Protein AF-A0A4Z0A750-F1 (afdb_monomer_lite)

Radius of gyration: 32.74 Å; chains: 1; bounding box: 80×82×88 Å

InterPro domains:
  IPR000209 Peptidase S8/S53 domain [PF00082] (710-877)
  IPR001810 F-box domain [PF12937] (5-52)
  IPR001810 F-box domain [PS50181] (1-50)
  IPR015366 Peptidase S53, activation domain [PF09286] (434-553)
  IPR015366 Peptidase S53, activation domain [SM00944] (411-555)
  IPR015366 Peptidase S53, activation domain [cd11377] (434-552)
  IPR030400 Sedolisin domain [PS51695] (593-944)
  IPR030400 Sedolisin domain [cd04056] (594-938)
  IPR036047 F-box-like domain superfamily [SSF81383] (4-78)
  IPR036852 Peptidase S8/S53 domain superfamily [G3DSA:3.40.50.200] (593-942)
  IPR036852 Peptidase S8/S53 domain superfamily [SSF52743] (593-940)
  IPR050819 Tripeptidyl-peptidase I and related peptidases [PTHR14218] (427-942)

Secondary structure (DSSP, 8-state):
---GGGS-HHHHHHHHHTS-HHHHHHHHHT-HHHHHHHHS-SSSHHHHHHHHTSSS--TTT-B-TTSPBPPGGG--HHHHHHHHHHHHHHHH-GGG--TTHHHHHHHHHHHHHHSBPPBSSTT-----HHHHHHHHHHTT-HHHH---S---HHHHHHHHHHHHHH---TTTTSHHHHHHHHHHHT-GGG--GGGTTSSBPPPHHHHHHS---S----B-HHHHHHHHHHHHHHHS---TTSPP----STTSGGGGSBB--TT--TTT-TTSS--SEEEEEEEEEE-HHHHHHHH-S-TTSPP-GGGGG-TT--EEEEEEEEEEEEEEEE--SS-TTSPEEEEEEEETTTEEEEEEEEE-TTS-EEEEEEEEETT---EEEEEEE-SSTTBTT-EEEEEEETT--TT---EEEEEEE-TTS-SSS-EE--EEEBPBS-HHHHHHHHHHHHSTTSTTTT-PPPHHHHHHHHSBPHHHHHHHHHHHHHTT-EEEE-STTS-EEEEEEEHHHHHHHHT--EEEEE-TTT--EEEEES-----TTTTTTBS--BSSSPPP---EE-PEEEEE--S--S---------SS--TTTTTSB-HHHHHHHHT---SPP--TT--EEEEE-TT-B--HHHHHHHHHHH-GGGTT---EEEEETT----GGGB-HHHHHHHHHHHTTSTT--EEEEEE-TT--SSSTTHHHHHHHHHH-SS--SEEEE-EEEEGGGS-HHHHHHHHHHHHHHHHTT-EEEEE--BSGGG-SB----SS---EETTT-TTSEEEEEEE-STT-EE-TT---EEEEEEE--GGGHHHHHHHHHHHTTTTTTTS-TTEEEE-SEEEE-SSEEEEETTEEEEEESHHHHHHHHHHHHHHHHHHHHTTTPPP--S-HHHHHH-GGGEE---S-B--BTTB--PBP-SS-BTTTBT-EE-HHHHHHHHT-

Foldseek 3Di:
DDPPVVDDLVVVLVVCLVDQPVVLVVVLVVDVVSVCCPVVNPDCVSLQSSQVSDLAADLQQWAALLGHGDDPVVDDSNVLVVLQVVLLVCLQPVVPDDQVCLLSSLVSLVCLLGGFHFAQALPGPDFGSSLVVSLVSCQAVRSLPDDPDDHDPSSVLSSLQSDQLAADHLVLQDPVNLLVLVLLQLQLVVQALQQVGKQFDGDPVCVVPSHNPPPATDGNSVNLSSLRSNQVCVVDPRHRPPPDGRDDDLRHSRLLHAHHHPPDDLLADLQSQQFAFKKKKKKKFFDLVLSCVQNDDDDPDRGDSCLSVDPPGDIDIDIFMWGKDWDDFAADPVRRSWTKTWMWIDTPDQKIKTWIWDAGPVGWIKIWIFIDHPPDTFKIWIWTARHGRNRQSAIWIWIWTPVSDSSTTIMTIGIGGPRLADDDARWDFKKFQWAFPALVVLLVLLCQCQFPPRPNPQVFDALVRLLNRGAADPLLVVLVVVVCVVLVKDWDQLFPSSRIITITHHPVRVCVQFVWDWDWDADPPPRDIDIETCDTHHDPSCVNGTPDIPPHNAAQDDKDFDWDFDDFDDDDDPDDDDDDDDQDAQDPVCQQAPALVSLCNLQVADLDAFDDQLQEEEEEDFDLAAEAQVQLLLNCVRRPVVQSPDDAAEAEAQPFDHPRLQHHRLNQLLRNLQCSRLPNHHYYYYGYDPSDDRSHRCLVVVLSVQSNDSRHNLEYEYRIWAFLVSGDLSVLVVSLSSLSSQLSNNHQAEYEQAQCQQCENRPDAAQAGTGIPPQLRPRHAYEFAWHDRVPIAFDQRTHWAFDPRAFADPLCVVLLVVQCVVCPCPCPPRHDSGGHTDNQAYAHFFQYWGGGSNGITGTGGSSNTRSNVSSLQSSLQSVQVVVVGRRSRRHNSLSSVCLVQADQHDAAGHDHNPDSHDGRHGAADRGGNSYHGNSVSVNVSVPD

Structure (mmCIF, N/CA/C/O backbone):
data_AF-A0A4Z0A750-F1
#
_entry.id   AF-A0A4Z0A750-F1
#
loop_
_atom_site.group_PDB
_atom_site.id
_atom_site.type_symbol
_atom_site.label_atom_id
_atom_site.label_alt_id
_atom_site.label_comp_id
_atom_site.label_asym_id
_atom_site.label_entity_id
_atom_site.label_seq_id
_atom_site.pdbx_PDB_ins_code
_atom_site.Cartn_x
_atom_site.Cartn_y
_atom_site.Cartn_z
_atom_site.occupancy
_atom_site.B_iso_or_equiv
_atom_site.auth_seq_id
_atom_site.auth_comp_id
_atom_site.auth_asym_id
_atom_site.auth_atom_id
_atom_site.pdbx_PDB_model_num
ATOM 1 N N . MET A 1 1 ? -46.024 46.735 -14.612 1.00 43.66 1 MET A N 1
ATOM 2 C CA . MET A 1 1 ? -44.989 45.705 -14.396 1.00 43.66 1 MET A CA 1
ATOM 3 C C . MET A 1 1 ? -45.273 45.078 -13.049 1.00 43.66 1 MET A C 1
ATOM 5 O O . MET A 1 1 ? -45.295 45.812 -12.071 1.00 43.66 1 MET A O 1
ATOM 9 N N . ALA A 1 2 ? -45.598 43.786 -13.004 1.00 50.38 2 ALA A N 1
ATOM 10 C CA . ALA A 1 2 ? -45.661 43.072 -11.734 1.00 50.38 2 ALA A CA 1
ATOM 11 C C . ALA A 1 2 ? -44.222 42.976 -11.205 1.00 50.38 2 ALA A C 1
ATOM 13 O O . ALA A 1 2 ? -43.347 42.488 -11.916 1.00 50.38 2 ALA A O 1
ATOM 14 N N . GLY A 1 3 ? -43.956 43.561 -10.037 1.00 63.19 3 GLY A N 1
ATOM 15 C CA . GLY A 1 3 ? -42.647 43.459 -9.395 1.00 63.19 3 GLY A CA 1
ATOM 16 C C . GLY A 1 3 ? -42.409 42.048 -8.856 1.00 63.19 3 GLY A C 1
ATOM 17 O O . GLY A 1 3 ? -43.340 41.251 -8.768 1.00 63.19 3 GLY A O 1
ATOM 18 N N . VAL A 1 4 ? -41.176 41.763 -8.435 1.00 62.97 4 VAL A N 1
ATOM 19 C CA . VAL A 1 4 ? -40.780 40.498 -7.776 1.00 62.97 4 VAL A CA 1
ATOM 20 C C . VAL A 1 4 ? -41.685 40.169 -6.571 1.00 62.97 4 VAL A C 1
ATOM 22 O O . VAL A 1 4 ? -41.897 39.008 -6.254 1.00 62.97 4 VAL A O 1
ATOM 25 N N . SER A 1 5 ? -42.328 41.176 -5.968 1.00 63.16 5 SER A N 1
ATOM 26 C CA . SER A 1 5 ? -43.306 41.023 -4.883 1.00 63.16 5 SER A CA 1
ATOM 27 C C . SER A 1 5 ? -44.629 40.346 -5.276 1.00 63.16 5 SER A C 1
ATOM 29 O O . SER A 1 5 ? -45.468 40.127 -4.408 1.00 63.16 5 SER A O 1
ATOM 31 N N . ALA A 1 6 ? -44.848 40.051 -6.562 1.00 71.56 6 ALA A N 1
ATOM 32 C CA . ALA A 1 6 ? -45.991 39.276 -7.049 1.00 71.56 6 ALA A CA 1
ATOM 33 C C . ALA A 1 6 ? -45.709 37.760 -7.126 1.00 71.56 6 ALA A C 1
ATOM 35 O O . ALA A 1 6 ? -46.610 36.997 -7.476 1.00 71.56 6 ALA A O 1
ATOM 36 N N . ILE A 1 7 ? -44.474 37.331 -6.842 1.00 81.94 7 ILE A N 1
ATOM 37 C CA . ILE A 1 7 ? -44.067 35.922 -6.821 1.00 81.94 7 ILE A CA 1
ATOM 38 C C . ILE A 1 7 ? -44.523 35.287 -5.491 1.00 81.94 7 ILE A C 1
ATOM 40 O O . ILE A 1 7 ? -44.369 35.925 -4.446 1.00 81.94 7 ILE A O 1
ATOM 44 N N . PRO A 1 8 ? -45.080 34.058 -5.500 1.00 86.50 8 PRO A N 1
ATOM 45 C CA . PRO A 1 8 ? -45.431 33.343 -4.273 1.00 86.50 8 PRO A CA 1
ATOM 46 C C . PRO A 1 8 ? -44.226 33.176 -3.326 1.00 86.50 8 PRO A C 1
ATOM 48 O O . PRO A 1 8 ? -43.124 32.907 -3.817 1.00 86.50 8 PRO A O 1
ATOM 51 N N . PRO A 1 9 ? -44.405 33.312 -1.996 1.00 83.06 9 PRO A N 1
ATOM 52 C CA . PRO A 1 9 ? -43.326 33.178 -1.014 1.00 83.06 9 PRO A CA 1
ATOM 53 C C . PRO A 1 9 ? -42.499 31.897 -1.161 1.00 83.06 9 PRO A C 1
ATOM 55 O O . PRO A 1 9 ? -41.281 31.945 -1.043 1.00 83.06 9 PRO A O 1
ATOM 58 N N . GLU A 1 10 ? -43.136 30.785 -1.519 1.00 85.25 10 GLU A N 1
ATOM 59 C CA . GLU A 1 10 ? -42.502 29.473 -1.673 1.00 85.25 10 GLU A CA 1
ATOM 60 C C . GLU A 1 10 ? -41.494 29.455 -2.832 1.00 85.25 10 GLU A C 1
ATOM 62 O O . GLU A 1 10 ? -40.437 28.836 -2.748 1.00 85.25 10 GLU A O 1
ATOM 67 N N . ILE A 1 11 ? -41.797 30.170 -3.920 1.00 87.31 11 ILE A N 1
ATOM 68 C CA . ILE A 1 11 ? -40.891 30.297 -5.068 1.00 87.31 11 ILE A CA 1
ATOM 69 C C . ILE A 1 11 ? -39.726 31.228 -4.722 1.00 87.31 11 ILE A C 1
ATOM 71 O O . ILE A 1 11 ? -38.606 31.003 -5.170 1.00 87.31 11 ILE A O 1
ATOM 75 N N . ILE A 1 12 ? -39.968 32.261 -3.908 1.00 86.56 12 ILE A N 1
ATOM 76 C CA . ILE A 1 12 ? -38.901 33.137 -3.408 1.00 86.56 12 ILE A CA 1
ATOM 77 C C . ILE A 1 12 ? -37.954 32.338 -2.511 1.00 86.56 12 ILE A C 1
ATOM 79 O O . ILE A 1 12 ? -36.746 32.429 -2.697 1.00 86.56 12 ILE A O 1
ATOM 83 N N . GLU A 1 13 ? -38.479 31.524 -1.595 1.00 88.75 13 GLU A N 1
ATOM 84 C CA . GLU A 1 13 ? -37.671 30.630 -0.761 1.00 88.75 13 GLU A CA 1
ATOM 85 C C . GLU A 1 13 ? -36.828 29.676 -1.612 1.00 88.75 13 GLU A C 1
ATOM 87 O O . GLU A 1 13 ? -35.620 29.616 -1.411 1.00 88.75 13 GLU A O 1
ATOM 92 N N . GLN A 1 14 ? -37.413 29.017 -2.620 1.00 88.50 14 GLN A N 1
ATOM 93 C CA . GLN A 1 14 ? -36.663 28.146 -3.536 1.00 88.50 14 GLN A CA 1
ATOM 94 C C . GLN A 1 14 ? -35.533 28.873 -4.270 1.00 88.50 14 GLN A C 1
ATOM 96 O O . GLN A 1 14 ? -34.442 28.332 -4.383 1.00 88.50 14 GLN A O 1
ATOM 101 N N . ILE A 1 15 ? -35.762 30.105 -4.734 1.00 88.19 15 ILE A N 1
ATOM 102 C CA . ILE A 1 15 ? -34.713 30.908 -5.381 1.00 88.19 15 ILE A CA 1
ATOM 103 C C . ILE A 1 15 ? -33.586 31.232 -4.393 1.00 88.19 15 ILE A C 1
ATOM 105 O O . ILE A 1 15 ? -32.418 31.214 -4.768 1.00 88.19 15 ILE A O 1
ATOM 109 N N . LEU A 1 16 ? -33.921 31.547 -3.140 1.00 89.00 16 LEU A N 1
ATOM 110 C CA . LEU A 1 16 ? -32.930 31.893 -2.121 1.00 89.00 16 LEU A CA 1
ATOM 111 C C . LEU A 1 16 ? -32.111 30.689 -1.643 1.00 89.00 16 LEU A C 1
ATOM 113 O O . LEU A 1 16 ? -30.988 30.889 -1.192 1.00 89.00 16 LEU A O 1
ATOM 117 N N . LEU A 1 17 ? -32.639 29.467 -1.752 1.00 91.81 17 LEU A N 1
ATOM 118 C CA . LEU A 1 17 ? -31.895 28.241 -1.441 1.00 91.81 17 LEU A CA 1
ATOM 119 C C . LEU A 1 17 ? -30.748 27.965 -2.427 1.00 91.81 17 LEU A C 1
ATOM 121 O O . LEU A 1 17 ? -29.827 27.234 -2.081 1.00 91.81 17 LEU A O 1
ATOM 125 N N . GLU A 1 18 ? -30.768 28.576 -3.615 1.00 90.25 18 GLU A N 1
ATOM 126 C CA . GLU A 1 18 ? -29.686 28.489 -4.609 1.00 90.25 18 GLU A CA 1
ATOM 127 C C . GLU A 1 18 ? -28.543 29.497 -4.351 1.00 90.25 18 GLU A C 1
ATOM 129 O O . GLU A 1 18 ? -27.560 29.525 -5.091 1.00 90.25 18 GLU A O 1
ATOM 134 N N . LEU A 1 19 ? -28.672 30.368 -3.341 1.00 88.50 19 LEU A N 1
ATOM 135 C CA . LEU A 1 19 ? -27.682 31.400 -3.008 1.00 88.50 19 LEU A CA 1
ATOM 136 C C . LEU A 1 19 ? -26.778 30.973 -1.842 1.00 88.50 19 LEU A C 1
ATOM 138 O O . LEU A 1 19 ? -27.182 30.187 -0.984 1.00 88.50 19 LEU A O 1
ATOM 142 N N . ASP A 1 20 ? -25.570 31.549 -1.755 1.00 89.00 20 ASP A N 1
ATOM 143 C CA . ASP A 1 20 ? -24.741 31.396 -0.552 1.00 89.00 20 ASP A CA 1
ATOM 144 C C . ASP A 1 20 ? -25.445 32.091 0.634 1.00 89.00 20 ASP A C 1
ATOM 146 O O . ASP A 1 20 ? -26.000 33.187 0.472 1.00 89.00 20 ASP A O 1
ATOM 150 N N . PRO A 1 21 ? -25.431 31.506 1.847 1.00 91.44 21 PRO A N 1
ATOM 151 C CA . PRO A 1 21 ? -26.050 32.120 3.020 1.00 91.44 21 PRO A CA 1
ATOM 152 C C . PRO A 1 21 ? -25.621 33.574 3.295 1.00 91.44 21 PRO A C 1
ATOM 154 O O . PRO A 1 21 ? -26.394 34.338 3.882 1.00 91.44 21 PRO A O 1
ATOM 157 N N . GLN A 1 22 ? -24.420 33.987 2.870 1.00 89.00 22 GLN A N 1
ATOM 158 C CA . GLN A 1 22 ? -23.949 35.372 2.988 1.00 89.00 22 GLN A CA 1
ATOM 159 C C . GLN A 1 22 ? -24.771 36.364 2.147 1.00 89.00 22 GLN A C 1
ATOM 161 O O . GLN A 1 22 ? -24.936 37.517 2.558 1.00 89.00 22 GLN A O 1
ATOM 166 N N . ASP A 1 23 ? -25.346 35.925 1.026 1.00 89.81 23 ASP A N 1
ATOM 167 C CA . ASP A 1 23 ? -26.094 36.772 0.087 1.00 89.81 23 ASP A CA 1
ATOM 168 C C . ASP A 1 23 ? -27.544 37.031 0.530 1.00 89.81 23 ASP A C 1
ATOM 170 O O . ASP A 1 23 ? -28.198 37.982 0.082 1.00 89.81 23 ASP A O 1
ATOM 174 N N . ILE A 1 24 ? -28.048 36.245 1.485 1.00 89.69 24 ILE A N 1
ATOM 175 C CA . ILE A 1 24 ? -29.421 36.360 1.992 1.00 89.69 24 ILE A CA 1
ATOM 176 C C . ILE A 1 24 ? -29.608 37.647 2.795 1.00 89.69 24 ILE A C 1
ATOM 178 O O . ILE A 1 24 ? -30.625 38.332 2.657 1.00 89.69 24 ILE A O 1
ATOM 182 N N . SER A 1 25 ? -28.634 38.022 3.629 1.00 84.81 25 SER A N 1
ATOM 183 C CA . SER A 1 25 ? -28.749 39.226 4.462 1.00 84.81 25 SER A CA 1
ATOM 184 C C . SER A 1 25 ? -28.903 40.501 3.614 1.00 84.81 25 SER A C 1
ATOM 186 O O . SER A 1 25 ? -29.899 41.207 3.819 1.00 84.81 25 SER A O 1
ATOM 188 N N . PRO A 1 26 ? -28.043 40.777 2.608 1.00 88.69 26 PRO A N 1
ATOM 189 C CA . PRO A 1 26 ? -28.254 41.875 1.663 1.00 88.69 26 PRO A CA 1
ATOM 190 C C . PRO A 1 26 ? -29.624 41.836 0.978 1.00 88.69 26 PRO A C 1
ATOM 192 O O . PRO A 1 26 ? -30.295 42.867 0.905 1.00 88.69 26 PRO A O 1
ATOM 195 N N . PHE A 1 27 ? -30.085 40.659 0.538 1.00 87.56 27 PHE A N 1
ATOM 196 C CA . PHE A 1 27 ? -31.400 40.512 -0.090 1.00 87.56 27 PHE A CA 1
ATOM 197 C C . PHE A 1 27 ? -32.538 40.943 0.846 1.00 87.56 27 PHE A C 1
ATOM 199 O O . PHE A 1 27 ? -33.398 41.738 0.454 1.00 87.56 27 PHE A O 1
ATOM 206 N N . THR A 1 28 ? -32.526 40.500 2.108 1.00 87.06 28 THR A N 1
ATOM 207 C CA . THR A 1 28 ? -33.576 40.861 3.079 1.00 87.06 28 THR A CA 1
ATOM 208 C C . THR A 1 28 ? -33.613 42.355 3.410 1.00 87.06 28 THR A C 1
ATOM 210 O O . THR A 1 28 ? -34.662 42.866 3.797 1.00 87.06 28 THR A O 1
ATOM 213 N N . GLN A 1 29 ? -32.512 43.087 3.219 1.00 88.69 29 GLN A N 1
ATOM 214 C CA . GLN A 1 29 ? -32.459 44.537 3.443 1.00 88.69 29 GLN A CA 1
ATOM 215 C C . GLN A 1 29 ? -33.129 45.344 2.320 1.00 88.69 29 GLN A C 1
ATOM 217 O O . GLN A 1 29 ? -33.445 46.518 2.511 1.00 88.69 29 GLN A O 1
ATOM 222 N N . THR A 1 30 ? -33.398 44.729 1.164 1.00 89.25 30 THR A N 1
ATOM 223 C CA . THR A 1 30 ? -34.001 45.421 0.012 1.00 89.25 30 THR A CA 1
ATOM 224 C C . THR A 1 30 ? -35.497 45.703 0.178 1.00 89.25 30 THR A C 1
ATOM 226 O O . THR A 1 30 ? -36.025 46.623 -0.449 1.00 89.25 30 THR A O 1
ATOM 229 N N . CYS A 1 31 ? -36.207 44.927 1.008 1.00 85.50 31 CYS A N 1
ATOM 230 C CA . CYS A 1 31 ? -37.665 44.972 1.102 1.00 85.50 31 CYS A CA 1
ATOM 231 C C . CYS A 1 31 ? -38.171 44.507 2.474 1.00 85.50 31 CYS A C 1
ATOM 233 O O . CYS A 1 31 ? -37.817 43.427 2.941 1.00 85.50 31 CYS A O 1
ATOM 235 N N . ARG A 1 32 ? -39.096 45.266 3.082 1.00 85.75 32 ARG A N 1
ATOM 236 C CA . ARG A 1 32 ? -39.718 44.901 4.372 1.00 85.75 32 ARG A CA 1
ATOM 237 C C . ARG A 1 32 ? -40.470 43.571 4.315 1.00 85.75 32 ARG A C 1
ATOM 239 O O . ARG A 1 32 ? -40.417 42.817 5.275 1.00 85.75 32 ARG A O 1
ATOM 246 N N . THR A 1 33 ? -41.135 43.272 3.199 1.00 83.94 33 THR A N 1
ATOM 247 C CA . THR A 1 33 ? -41.856 42.004 3.021 1.00 83.94 33 THR A CA 1
ATOM 248 C C . THR A 1 33 ? -40.898 40.814 3.041 1.00 83.94 33 THR A C 1
ATOM 250 O O . THR A 1 33 ? -41.166 39.845 3.741 1.00 83.94 33 THR A O 1
ATOM 253 N N . TYR A 1 34 ? -39.757 40.903 2.349 1.00 86.06 34 TYR A N 1
ATOM 254 C CA . TYR A 1 34 ? -38.742 39.841 2.352 1.00 86.06 34 TYR A CA 1
ATOM 255 C C . TYR A 1 34 ? -38.018 39.743 3.692 1.00 86.06 34 TYR A C 1
ATOM 257 O O . TYR A 1 34 ? -37.733 38.643 4.156 1.00 86.06 34 TYR A O 1
ATOM 265 N N . HIS A 1 35 ? -37.788 40.878 4.357 1.00 87.00 35 HIS A N 1
ATOM 266 C CA . HIS A 1 35 ? -37.279 40.890 5.721 1.00 87.00 35 HIS A CA 1
ATOM 267 C C . HIS A 1 35 ? -38.193 40.110 6.670 1.00 87.00 35 HIS A C 1
ATOM 269 O O . HIS A 1 35 ? -37.706 39.250 7.394 1.00 87.00 35 HIS A O 1
ATOM 275 N N . THR A 1 36 ? -39.504 40.371 6.656 1.00 87.00 36 THR A N 1
ATOM 276 C CA . THR A 1 36 ? -40.457 39.639 7.501 1.00 87.00 36 THR A CA 1
ATOM 277 C C . THR A 1 36 ? -40.529 38.163 7.120 1.00 87.00 36 THR A C 1
ATOM 279 O O . THR A 1 36 ? -40.464 37.331 8.017 1.00 87.00 36 THR A O 1
ATOM 282 N N . LEU A 1 37 ? -40.593 37.841 5.822 1.00 85.62 37 LEU A N 1
ATOM 283 C CA . LEU A 1 37 ? -40.672 36.460 5.336 1.00 85.62 37 LEU A CA 1
ATOM 284 C C . LEU A 1 37 ? -39.493 35.602 5.822 1.00 85.62 37 LEU A C 1
ATOM 286 O O . LEU A 1 37 ? -39.703 34.497 6.299 1.00 85.62 37 LEU A O 1
ATOM 290 N N . ILE A 1 38 ? -38.268 36.128 5.749 1.00 87.81 38 ILE A N 1
ATOM 291 C CA . ILE A 1 38 ? -37.048 35.356 6.023 1.00 87.81 38 ILE A CA 1
ATOM 292 C C . ILE A 1 38 ? -36.573 35.486 7.476 1.00 87.81 38 ILE A C 1
ATOM 294 O O . ILE A 1 38 ? -36.105 34.513 8.068 1.00 87.81 38 ILE A O 1
ATOM 298 N N . ASN A 1 39 ? -36.678 36.671 8.089 1.00 85.50 39 ASN A N 1
ATOM 299 C CA . ASN A 1 39 ? -36.182 36.887 9.453 1.00 85.50 39 ASN A CA 1
ATOM 300 C C . ASN A 1 39 ? -37.217 36.592 10.541 1.00 85.50 39 ASN A C 1
ATOM 302 O O . ASN A 1 39 ? -36.805 36.318 11.671 1.00 85.50 39 ASN A O 1
ATOM 306 N N . HIS A 1 40 ? -38.510 36.611 10.212 1.00 86.06 40 HIS A N 1
ATOM 307 C CA . HIS A 1 40 ? -39.607 36.297 11.131 1.00 86.06 40 HIS A CA 1
ATOM 308 C C . HIS A 1 40 ? -40.590 35.269 10.531 1.00 86.06 40 HIS A C 1
ATOM 310 O O . HIS A 1 40 ? -41.793 35.546 10.476 1.00 86.06 40 HIS A O 1
ATOM 316 N N . PRO A 1 41 ? -40.101 34.104 10.060 1.00 83.62 41 PRO A N 1
ATOM 317 C CA . PRO A 1 41 ? -40.953 33.080 9.473 1.00 83.62 41 PRO A CA 1
ATOM 318 C C . PRO A 1 41 ? -41.850 32.420 10.538 1.00 83.62 41 PRO A C 1
ATOM 320 O O . PRO A 1 41 ? -41.511 32.422 11.726 1.00 83.62 41 PRO A O 1
ATOM 323 N N . PRO A 1 42 ? -42.995 31.838 10.135 1.00 83.19 42 PRO A N 1
ATOM 324 C CA . PRO A 1 42 ? -43.871 31.092 11.040 1.00 83.19 42 PRO A CA 1
ATOM 325 C C . PRO A 1 42 ? -43.252 29.769 11.532 1.00 83.19 42 PRO A C 1
ATOM 327 O O . PRO A 1 42 ? -43.699 29.237 12.546 1.00 83.19 42 PRO A O 1
ATOM 330 N N . ASP A 1 43 ? -42.237 29.249 10.836 1.00 88.06 43 ASP A N 1
ATOM 331 C CA . ASP A 1 43 ? -41.483 28.041 11.176 1.00 88.06 43 ASP A CA 1
ATOM 332 C C . ASP A 1 43 ? -39.993 28.179 10.783 1.00 88.06 43 ASP A C 1
ATOM 334 O O . ASP A 1 43 ? -39.563 29.208 10.268 1.00 88.06 43 ASP A O 1
ATOM 338 N N . GLN A 1 44 ? -39.176 27.152 11.041 1.00 90.44 44 GLN A N 1
ATOM 339 C CA . GLN A 1 44 ? -37.751 27.135 10.674 1.00 90.44 44 GLN A CA 1
ATOM 340 C C . GLN A 1 44 ? -37.464 26.389 9.356 1.00 90.44 44 GLN A C 1
ATOM 342 O O . GLN A 1 44 ? -36.313 26.046 9.088 1.00 90.44 44 GLN A O 1
ATOM 347 N N . HIS A 1 45 ? -38.480 26.095 8.533 1.00 91.19 45 HIS A N 1
ATOM 348 C CA . HIS A 1 45 ? -38.347 25.238 7.350 1.00 91.19 45 HIS A CA 1
ATOM 349 C C . HIS A 1 45 ? -37.279 25.744 6.376 1.00 91.19 45 HIS A C 1
ATOM 351 O O . HIS A 1 45 ? -36.387 24.981 6.002 1.00 91.19 45 HIS A O 1
ATOM 357 N N . PHE A 1 46 ? -37.341 27.032 6.027 1.00 91.88 46 PHE A N 1
ATOM 358 C CA . PHE A 1 46 ? -36.383 27.679 5.132 1.00 91.88 46 PHE A CA 1
ATOM 359 C C . PHE A 1 46 ? -34.945 27.575 5.659 1.00 91.88 46 PHE A C 1
ATOM 361 O O . PHE A 1 46 ? -34.061 27.080 4.965 1.00 91.88 46 PHE A O 1
ATOM 368 N N . TRP A 1 47 ? -34.716 27.974 6.915 1.00 93.06 47 TRP A N 1
ATOM 369 C CA . TRP A 1 47 ? -33.387 27.950 7.536 1.00 93.06 47 TRP A CA 1
ATOM 370 C C . TRP A 1 47 ? -32.834 26.533 7.687 1.00 93.06 47 TRP A C 1
ATOM 372 O O . TRP A 1 47 ? -31.643 26.317 7.478 1.00 93.06 47 TRP A O 1
ATOM 382 N N . ARG A 1 48 ? -33.700 25.552 7.969 1.00 94.44 48 ARG A N 1
ATOM 383 C CA . ARG A 1 48 ? -33.329 24.136 7.980 1.00 94.44 48 ARG A CA 1
ATOM 384 C C . ARG A 1 48 ? -32.877 23.661 6.604 1.00 94.44 48 ARG A C 1
ATOM 386 O O . ARG A 1 48 ? -31.843 23.012 6.506 1.00 94.44 48 ARG A O 1
ATOM 393 N N . GLN A 1 49 ? -33.643 23.947 5.551 1.00 94.00 49 GLN A N 1
ATOM 394 C CA . GLN A 1 49 ? -33.260 23.553 4.191 1.00 94.00 49 GLN A CA 1
ATOM 395 C C . GLN A 1 49 ? -31.952 24.218 3.770 1.00 94.00 49 GLN A C 1
ATOM 397 O O . GLN A 1 49 ? -31.068 23.544 3.256 1.00 94.00 49 GLN A O 1
ATOM 402 N N . LEU A 1 50 ? -31.804 25.509 4.061 1.00 93.69 50 LEU A N 1
ATOM 403 C CA . LEU A 1 50 ? -30.598 26.257 3.748 1.00 93.69 50 LEU A CA 1
ATOM 404 C C . LEU A 1 50 ? -29.359 25.693 4.459 1.00 93.69 50 LEU A C 1
ATOM 406 O O . LEU A 1 50 ? -28.309 25.586 3.833 1.00 93.69 50 LEU A O 1
ATOM 410 N N . TYR A 1 51 ? -29.483 25.308 5.736 1.00 94.75 51 TYR A N 1
ATOM 411 C CA . TYR A 1 51 ? -28.410 24.646 6.484 1.00 94.75 51 TYR A CA 1
ATOM 412 C C . TYR A 1 51 ? -28.039 23.303 5.851 1.00 94.75 51 TYR A C 1
ATOM 414 O O . TYR A 1 51 ? -26.867 23.055 5.606 1.00 94.75 51 TYR A O 1
ATOM 422 N N . LEU A 1 52 ? -29.026 22.444 5.567 1.00 94.12 52 LEU A N 1
ATOM 423 C CA . LEU A 1 52 ? -28.793 21.088 5.044 1.00 94.12 52 LEU A CA 1
ATOM 424 C C . LEU A 1 52 ? -28.226 21.067 3.613 1.00 94.12 52 LEU A C 1
ATOM 426 O O . LEU A 1 52 ? -27.768 20.023 3.163 1.00 94.12 52 LEU A O 1
ATOM 430 N N . LEU A 1 53 ? -28.268 22.195 2.895 1.00 92.12 53 LEU A N 1
ATOM 431 C CA . LEU A 1 53 ? -27.588 22.374 1.607 1.00 92.12 53 LEU A CA 1
ATOM 432 C C . LEU A 1 53 ? -26.103 22.741 1.754 1.00 92.12 53 LEU A C 1
ATOM 434 O O . LEU A 1 53 ? -25.363 22.689 0.774 1.00 92.12 53 LEU A O 1
ATOM 438 N N . GLN A 1 54 ? -25.664 23.136 2.951 1.00 89.38 54 GLN A N 1
ATOM 439 C CA . GLN A 1 54 ? -24.256 23.401 3.230 1.00 89.38 54 GLN A CA 1
ATOM 440 C C . GLN A 1 54 ? -23.502 22.084 3.478 1.00 89.38 54 GLN A C 1
ATOM 442 O O . GLN A 1 54 ? -24.119 21.103 3.892 1.00 89.38 54 GLN A O 1
ATOM 447 N N . PRO A 1 55 ? -22.171 22.049 3.278 1.00 88.81 55 PRO A N 1
ATOM 448 C CA . PRO A 1 55 ? -21.344 20.874 3.559 1.00 88.81 55 PRO A CA 1
ATOM 449 C C . PRO A 1 55 ? -21.084 20.721 5.071 1.00 88.81 55 PRO A C 1
ATOM 451 O O . PRO A 1 55 ? -19.937 20.728 5.517 1.00 88.81 55 PRO A O 1
ATOM 454 N N . PHE A 1 56 ? -22.156 20.673 5.861 1.00 93.62 56 PHE A N 1
ATOM 455 C CA . PHE A 1 56 ? -22.143 20.512 7.312 1.00 93.62 56 PHE A CA 1
ATOM 456 C C . PHE A 1 56 ? -22.877 19.233 7.698 1.00 93.62 56 PHE A C 1
ATOM 458 O O . PHE A 1 56 ? -23.806 18.800 7.014 1.00 93.62 56 PHE A O 1
ATOM 465 N N . ASP A 1 57 ? -22.497 18.655 8.833 1.00 94.75 57 ASP A N 1
ATOM 466 C CA . ASP A 1 57 ? -23.212 17.501 9.368 1.00 94.75 57 ASP A CA 1
ATOM 467 C C . ASP A 1 57 ? -24.644 17.881 9.760 1.00 94.75 57 ASP A C 1
ATOM 469 O O . ASP A 1 57 ? -24.894 18.970 10.275 1.00 94.75 57 ASP A O 1
ATOM 473 N N . ASP A 1 58 ? -25.594 16.962 9.570 1.00 95.31 58 ASP A N 1
ATOM 474 C CA . ASP A 1 58 ? -26.960 17.137 10.062 1.00 95.31 58 ASP A CA 1
ATOM 475 C C . ASP A 1 58 ? -26.956 17.109 11.604 1.00 95.31 58 ASP A C 1
ATOM 477 O O . ASP A 1 58 ? -26.713 16.042 12.177 1.00 95.31 58 ASP A O 1
ATOM 481 N N . PRO A 1 59 ? -27.290 18.214 12.309 1.00 94.88 59 PRO A N 1
ATOM 482 C CA . PRO A 1 59 ? -27.198 18.279 13.770 1.00 94.88 59 PRO A CA 1
ATOM 483 C C . PRO A 1 59 ? -28.062 17.241 14.490 1.00 94.88 59 PRO A C 1
ATOM 485 O O . PRO A 1 59 ? -27.805 16.913 15.643 1.00 94.88 59 PRO A O 1
ATOM 488 N N . ARG A 1 60 ? -29.075 16.686 13.811 1.00 93.94 60 ARG A N 1
ATOM 489 C CA . ARG A 1 60 ? -29.933 15.609 14.335 1.00 93.94 60 ARG A CA 1
ATOM 490 C C . ARG A 1 60 ? -29.216 14.259 14.440 1.00 93.94 60 ARG A C 1
ATOM 492 O O . ARG A 1 60 ? -29.713 13.369 15.123 1.00 93.94 60 ARG A O 1
ATOM 499 N N . GLN A 1 61 ? -28.106 14.089 13.726 1.00 92.81 61 GLN A N 1
ATOM 500 C CA . GLN A 1 61 ? -27.261 12.892 13.751 1.00 92.81 61 GLN A CA 1
ATOM 501 C C . GLN A 1 61 ? -26.051 13.062 14.679 1.00 92.81 61 GLN A C 1
ATOM 503 O O . GLN A 1 61 ? -25.373 12.084 14.993 1.00 92.81 61 GLN A O 1
ATOM 508 N N . CYS A 1 62 ? -25.789 14.289 15.131 1.00 94.44 62 CYS A N 1
ATOM 509 C CA . CYS A 1 62 ? -24.680 14.596 16.015 1.00 94.44 62 CYS A CA 1
ATOM 510 C C . CYS A 1 62 ? -24.933 14.130 17.453 1.00 94.44 62 CYS A C 1
ATOM 512 O O . CYS A 1 62 ? -26.067 14.053 17.943 1.00 94.44 62 CYS A O 1
ATOM 514 N N . ILE A 1 63 ? -23.831 13.889 18.152 1.00 93.62 63 ILE A N 1
ATOM 515 C CA . ILE A 1 63 ? -23.791 13.661 19.594 1.00 93.62 63 ILE A CA 1
ATOM 516 C C . ILE A 1 63 ? -22.966 14.758 20.264 1.00 93.62 63 ILE A C 1
ATOM 518 O O . ILE A 1 63 ? -22.150 15.411 19.621 1.00 93.62 63 ILE A O 1
ATOM 522 N N . SER A 1 64 ? -23.187 14.979 21.555 1.00 93.00 64 SER A N 1
ATOM 523 C CA . SER A 1 64 ? -22.325 15.827 22.374 1.00 93.00 64 SER A CA 1
ATOM 524 C C . SER A 1 64 ? -20.970 15.152 22.629 1.00 93.00 64 SER A C 1
ATOM 526 O O . SER A 1 64 ? -20.860 13.934 22.466 1.00 93.00 64 SER A O 1
ATOM 528 N N . PRO A 1 65 ? -19.964 15.885 23.142 1.00 93.06 65 PRO A N 1
ATOM 529 C CA . PRO A 1 65 ? -18.658 15.315 23.487 1.00 93.06 65 PRO A CA 1
ATOM 530 C C . PRO A 1 65 ? -18.707 14.143 24.460 1.00 93.06 65 PRO A C 1
ATOM 532 O O . PRO A 1 65 ? -17.846 13.275 24.416 1.00 93.06 65 PRO A O 1
ATOM 535 N N . LEU A 1 66 ? -19.724 14.094 25.325 1.00 92.38 66 LEU A N 1
ATOM 536 C CA . LEU A 1 66 ? -19.934 12.988 26.259 1.00 92.38 66 LEU A CA 1
ATOM 537 C C . LEU A 1 66 ? -20.781 11.853 25.668 1.00 92.38 66 LEU A C 1
ATOM 539 O O . LEU A 1 66 ? -21.041 10.880 26.368 1.00 92.38 66 LEU A O 1
ATOM 543 N N . GLY A 1 67 ? -21.217 11.942 24.410 1.00 90.50 67 GLY A N 1
ATOM 544 C CA . GLY A 1 67 ? -21.965 10.900 23.705 1.00 90.50 67 GLY A CA 1
ATOM 545 C C . GLY A 1 67 ? -23.490 10.987 23.822 1.00 90.50 67 GLY A C 1
ATOM 546 O O . GLY A 1 67 ? -24.175 10.004 23.544 1.00 90.50 67 GLY A O 1
ATOM 547 N N . TYR A 1 68 ? -24.047 12.127 24.243 1.00 90.19 68 TYR A N 1
ATOM 548 C CA . TYR A 1 68 ? -25.503 12.317 24.319 1.00 90.19 68 TYR A CA 1
ATOM 549 C C . TYR A 1 68 ? -26.067 12.775 22.973 1.00 90.19 68 TYR A C 1
ATOM 551 O O . TYR A 1 68 ? -25.500 13.663 22.341 1.00 90.19 68 TYR A O 1
ATOM 559 N N . LYS A 1 69 ? -27.205 12.221 22.545 1.00 89.75 69 LYS A N 1
ATOM 560 C CA . LYS A 1 69 ? -27.875 12.657 21.309 1.00 89.75 69 LYS A CA 1
ATOM 561 C C . LYS A 1 69 ? -28.330 14.112 21.415 1.00 89.75 69 LYS A C 1
ATOM 563 O O . LYS A 1 69 ? -28.872 14.516 22.444 1.00 89.75 69 LYS A O 1
ATOM 568 N N . VAL A 1 70 ? -28.164 14.874 20.336 1.00 90.38 70 VAL A N 1
ATOM 569 C CA . VAL A 1 70 ? -28.726 16.226 20.231 1.00 90.38 70 VAL A CA 1
ATOM 570 C C . VAL A 1 70 ? -30.245 16.128 20.072 1.00 90.38 70 VAL A C 1
ATOM 572 O O . VAL A 1 70 ? -30.749 15.429 19.190 1.00 90.38 70 VAL A O 1
ATOM 575 N N . ALA A 1 71 ? -30.988 16.816 20.938 1.00 90.00 71 ALA A N 1
ATOM 576 C CA . ALA A 1 71 ? -32.445 16.822 20.898 1.00 90.00 71 ALA A CA 1
ATOM 577 C C . ALA A 1 71 ? -32.940 17.613 19.666 1.00 90.00 71 ALA A C 1
ATOM 579 O O . ALA A 1 71 ? -32.541 18.765 19.489 1.00 90.00 71 ALA A O 1
ATOM 580 N N . PRO A 1 72 ? -33.814 17.061 18.803 1.00 88.75 72 PRO A N 1
ATOM 581 C CA . PRO A 1 72 ? -34.282 17.769 17.607 1.00 88.75 72 PRO A CA 1
ATOM 582 C C . PRO A 1 72 ? -34.927 19.134 17.896 1.00 88.75 72 PRO A C 1
ATOM 584 O O . PRO A 1 72 ? -34.820 20.056 17.091 1.00 88.75 72 PRO A O 1
ATOM 587 N N . GLU A 1 73 ? -35.588 19.266 19.043 1.00 88.19 73 GLU A N 1
ATOM 588 C CA . GLU A 1 73 ? -36.233 20.487 19.524 1.00 88.19 73 GLU A CA 1
ATOM 589 C C . GLU A 1 73 ? -35.260 21.567 20.016 1.00 88.19 73 GLU A C 1
ATOM 591 O O . GLU A 1 73 ? -35.660 22.727 20.108 1.00 88.19 73 GLU A O 1
ATOM 596 N N . SER A 1 74 ? -34.001 21.222 20.317 1.00 90.50 74 SER A N 1
ATOM 597 C CA . SER A 1 74 ? -32.989 22.202 20.729 1.00 90.50 74 SER A CA 1
ATOM 598 C C . SER A 1 74 ? -32.264 22.858 19.551 1.00 90.50 74 SER A C 1
ATOM 600 O O . SER A 1 74 ? -31.442 23.742 19.776 1.00 90.50 74 SER A O 1
ATOM 602 N N . ILE A 1 75 ? -32.530 22.430 18.311 1.00 94.06 75 ILE A N 1
ATOM 603 C CA . ILE A 1 75 ? -31.839 22.929 17.115 1.00 94.06 75 ILE A CA 1
ATOM 604 C C . ILE A 1 75 ? -32.474 24.249 16.656 1.00 94.06 75 ILE A C 1
ATOM 606 O O . ILE A 1 75 ? -33.633 24.284 16.231 1.00 94.06 75 ILE A O 1
ATOM 610 N N . ASP A 1 76 ? -31.690 25.328 16.690 1.00 94.19 76 ASP A N 1
ATOM 611 C CA . ASP A 1 76 ? -32.048 26.625 16.111 1.00 94.19 76 ASP A CA 1
ATOM 612 C C . ASP A 1 76 ? -31.301 26.809 14.786 1.00 94.19 76 ASP A C 1
ATOM 614 O O . ASP A 1 76 ? -30.219 27.392 14.721 1.00 94.19 76 ASP A O 1
ATOM 618 N N . TRP A 1 77 ? -31.907 26.310 13.706 1.00 94.31 77 TRP A N 1
ATOM 619 C CA . TRP A 1 77 ? -31.318 26.283 12.364 1.00 94.31 77 TRP A CA 1
ATOM 620 C C . TRP A 1 77 ? -30.886 27.667 11.879 1.00 94.31 77 TRP A C 1
ATOM 622 O O . TRP A 1 77 ? -29.903 27.794 11.147 1.00 94.31 77 TRP A O 1
ATOM 632 N N . LYS A 1 78 ? -31.616 28.714 12.278 1.00 92.25 78 LYS A N 1
ATOM 633 C CA . LYS A 1 78 ? -31.307 30.089 11.891 1.00 92.25 78 LYS A CA 1
ATOM 634 C C . LYS A 1 78 ? -30.089 30.598 12.650 1.00 92.25 78 LYS A C 1
ATOM 636 O O . LYS A 1 78 ? -29.139 31.059 12.017 1.00 92.25 78 LYS A O 1
ATOM 641 N N . CYS A 1 79 ? -30.124 30.548 13.980 1.00 92.75 79 CYS A N 1
ATOM 642 C CA . CYS A 1 79 ? -29.034 31.067 14.801 1.00 92.75 79 CYS A CA 1
ATOM 643 C C . CYS A 1 79 ? -27.743 30.274 14.567 1.00 92.75 79 CYS A C 1
ATOM 645 O O . CYS A 1 79 ? -26.680 30.882 14.427 1.00 92.75 79 CYS A O 1
ATOM 647 N N . ASP A 1 80 ? -27.841 28.948 14.429 1.00 94.19 80 ASP A N 1
ATOM 648 C CA . ASP A 1 80 ? -26.706 28.069 14.149 1.00 94.19 80 ASP A CA 1
ATOM 649 C C . ASP A 1 80 ? -26.055 28.377 12.802 1.00 94.19 80 ASP A C 1
ATOM 651 O O . ASP A 1 80 ? -24.842 28.583 12.734 1.00 94.19 80 ASP A O 1
ATOM 655 N N . LEU A 1 81 ? -26.842 28.502 11.730 1.00 94.75 81 LEU A N 1
ATOM 656 C CA . LEU A 1 81 ? -26.272 28.858 10.435 1.00 94.75 81 LEU A CA 1
ATOM 657 C C . LEU A 1 81 ? -25.639 30.256 10.466 1.00 94.75 81 LEU A C 1
ATOM 659 O O . LEU A 1 81 ? -24.544 30.454 9.944 1.00 94.75 81 LEU A O 1
ATOM 663 N N . GLN A 1 82 ? -26.284 31.232 11.111 1.00 93.31 82 GLN A N 1
ATOM 664 C CA . GLN A 1 82 ? -25.764 32.599 11.196 1.00 93.31 82 GLN A CA 1
ATOM 665 C C . GLN A 1 82 ? -24.415 32.670 11.921 1.00 93.31 82 GLN A C 1
ATOM 667 O O . GLN A 1 82 ? -23.491 33.317 11.415 1.00 93.31 82 GLN A O 1
ATOM 672 N N . ARG A 1 83 ? -24.267 31.988 13.065 1.00 95.44 83 ARG A N 1
ATOM 673 C CA . ARG A 1 83 ? -22.990 31.958 13.795 1.00 95.44 83 ARG A CA 1
ATOM 674 C C . ARG A 1 83 ? -21.899 31.226 13.010 1.00 95.44 83 ARG A C 1
ATOM 676 O O . ARG A 1 83 ? -20.779 31.730 12.950 1.00 95.44 83 ARG A O 1
ATOM 683 N N . ILE A 1 84 ? -22.218 30.117 12.331 1.00 95.50 84 ILE A N 1
ATOM 684 C CA . ILE A 1 84 ? -21.258 29.358 11.505 1.00 95.50 84 ILE A CA 1
ATOM 685 C C . ILE A 1 84 ? -20.766 30.201 10.324 1.00 95.50 84 ILE A C 1
ATOM 687 O O . ILE A 1 84 ? -19.565 30.303 10.078 1.00 95.50 84 ILE A O 1
ATOM 691 N N . ILE A 1 85 ? -21.673 30.878 9.620 1.00 93.19 85 ILE A N 1
ATOM 692 C CA . ILE A 1 85 ? -21.317 31.735 8.482 1.00 93.19 85 ILE A CA 1
ATOM 693 C C . ILE A 1 85 ? -20.515 32.959 8.943 1.00 93.19 85 ILE A C 1
ATOM 695 O O . ILE A 1 85 ? -19.571 33.381 8.260 1.00 93.19 85 ILE A O 1
ATOM 699 N N . ARG A 1 86 ? -20.811 33.500 10.134 1.00 93.06 86 ARG A N 1
ATOM 700 C CA . ARG A 1 86 ? -19.980 34.547 10.738 1.00 93.06 86 ARG A CA 1
ATOM 701 C C . ARG A 1 86 ? -18.584 34.022 11.076 1.00 93.06 86 ARG A C 1
ATOM 703 O O . ARG A 1 86 ? -17.611 34.682 10.717 1.00 93.06 86 ARG A O 1
ATOM 710 N N . ALA A 1 87 ? -18.472 32.834 11.666 1.00 93.06 87 ALA A N 1
ATOM 711 C CA . ALA A 1 87 ? -17.191 32.190 11.942 1.00 93.06 87 ALA A CA 1
ATOM 712 C C . ALA A 1 87 ? -16.385 31.929 10.656 1.00 93.06 87 ALA A C 1
ATOM 714 O O . ALA A 1 87 ? -15.208 32.274 10.612 1.00 93.06 87 ALA A O 1
ATOM 715 N N . ARG A 1 88 ? -17.023 31.456 9.572 1.00 90.81 88 ARG A N 1
ATOM 716 C CA . ARG A 1 88 ? -16.418 31.312 8.229 1.00 90.81 88 ARG A CA 1
ATOM 717 C C . ARG A 1 88 ? -15.813 32.622 7.733 1.00 90.81 88 ARG A C 1
ATOM 719 O O . ARG A 1 88 ? -14.688 32.646 7.234 1.00 90.81 88 ARG A O 1
ATOM 726 N N . THR A 1 89 ? -16.566 33.713 7.879 1.00 89.94 89 THR A N 1
ATOM 727 C CA . THR A 1 89 ? -16.131 35.057 7.471 1.00 89.94 89 THR A CA 1
ATOM 728 C C . THR A 1 89 ? -14.896 35.490 8.248 1.00 89.94 89 THR A C 1
ATOM 730 O O . THR A 1 89 ? -13.936 35.973 7.657 1.00 89.94 89 THR A O 1
ATOM 733 N N . ILE A 1 90 ? -14.915 35.300 9.568 1.00 90.69 90 ILE A N 1
ATOM 734 C CA . ILE A 1 90 ? -13.811 35.684 10.446 1.00 90.69 90 ILE A CA 1
ATOM 735 C C . ILE A 1 90 ? -12.579 34.805 10.236 1.00 90.69 90 ILE A C 1
ATOM 737 O O . ILE A 1 90 ? -11.473 35.325 10.208 1.00 90.69 90 ILE A O 1
ATOM 741 N N . ALA A 1 91 ? -12.741 33.499 10.040 1.00 87.00 91 ALA A N 1
ATOM 742 C CA . ALA A 1 91 ? -11.614 32.612 9.773 1.00 87.00 91 ALA A CA 1
ATOM 743 C C . ALA A 1 91 ? -10.929 32.938 8.434 1.00 87.00 91 ALA A C 1
ATOM 745 O O . ALA A 1 91 ? -9.705 32.897 8.347 1.00 87.00 91 ALA A O 1
ATOM 746 N N . SER A 1 92 ? -11.713 33.323 7.420 1.00 84.31 92 SER A N 1
ATOM 747 C CA . SER A 1 92 ? -11.193 33.724 6.104 1.00 84.31 92 SER A CA 1
ATOM 748 C C . SER A 1 92 ? -10.551 35.114 6.121 1.00 84.31 92 SER A C 1
ATOM 750 O O . SER A 1 92 ? -9.578 35.360 5.414 1.00 84.31 92 SER A O 1
ATOM 752 N N . GLU A 1 93 ? -11.095 36.038 6.915 1.00 86.44 93 GLU A N 1
ATOM 753 C CA . GLU A 1 93 ? -10.612 37.415 7.014 1.00 86.44 93 GLU A CA 1
ATOM 754 C C . GLU A 1 93 ? -10.628 37.892 8.479 1.00 86.44 93 GLU A C 1
ATOM 756 O O . GLU A 1 93 ? -11.537 38.623 8.898 1.00 86.44 93 GLU A O 1
ATOM 761 N N . PRO A 1 94 ? -9.614 37.506 9.282 1.00 86.19 94 PRO A N 1
ATOM 762 C CA . PRO A 1 94 ? -9.608 37.782 10.722 1.00 86.19 94 PRO A CA 1
ATOM 763 C C . PRO A 1 94 ? -9.597 39.272 11.077 1.00 86.19 94 PRO A C 1
ATOM 765 O O . PRO A 1 94 ? -10.057 39.653 12.151 1.00 86.19 94 PRO A O 1
ATOM 768 N N . SER A 1 95 ? -9.166 40.143 10.157 1.00 84.69 95 SER A N 1
ATOM 769 C CA . SER A 1 95 ? -9.218 41.605 10.314 1.00 84.69 95 SER A CA 1
ATOM 770 C C . SER A 1 95 ? -10.640 42.155 10.500 1.00 84.69 95 SER A C 1
ATOM 772 O O . SER A 1 95 ? -10.811 43.259 11.018 1.00 84.69 95 SER A O 1
ATOM 774 N N . LYS A 1 96 ? -11.677 41.398 10.113 1.00 88.56 96 LYS A N 1
ATOM 775 C CA . LYS A 1 96 ? -13.092 41.749 10.326 1.00 88.56 96 LYS A CA 1
ATOM 776 C C . LYS A 1 96 ? -13.620 41.358 11.712 1.00 88.56 96 LYS A C 1
ATOM 778 O O . LYS A 1 96 ? -14.800 41.611 11.990 1.00 88.56 96 LYS A O 1
ATOM 783 N N . CYS A 1 97 ? -12.801 40.718 12.549 1.00 89.25 97 CYS A N 1
ATOM 784 C CA . CYS A 1 97 ? -13.185 40.270 13.883 1.00 89.25 97 CYS A CA 1
ATOM 785 C C . CYS A 1 97 ? -13.141 41.420 14.884 1.00 89.25 97 CYS A C 1
ATOM 787 O O . CYS A 1 97 ? -12.165 42.167 14.950 1.00 89.25 97 CYS A O 1
ATOM 789 N N . ARG A 1 98 ? -14.188 41.551 15.699 1.00 89.19 98 ARG A N 1
ATOM 790 C CA . ARG A 1 98 ? -14.194 42.486 16.833 1.00 89.19 98 ARG A CA 1
ATOM 791 C C . ARG A 1 98 ? -13.618 41.810 18.089 1.00 89.19 98 ARG A C 1
ATOM 793 O O . ARG A 1 98 ? -13.784 40.598 18.221 1.00 89.19 98 ARG A O 1
ATOM 800 N N . PRO A 1 99 ? -13.036 42.565 19.046 1.00 80.06 99 PRO A N 1
ATOM 801 C CA . PRO A 1 99 ? -12.417 41.983 20.241 1.00 80.06 99 PRO A CA 1
ATOM 802 C C . PRO A 1 99 ? -13.307 41.008 21.025 1.00 80.06 99 PRO A C 1
ATOM 804 O O . PRO A 1 99 ? -12.948 39.857 21.226 1.00 80.06 99 PRO A O 1
ATOM 807 N N . HIS A 1 100 ? -14.524 41.421 21.381 1.00 81.56 100 HIS A N 1
ATOM 808 C CA . HIS A 1 100 ? -15.466 40.575 22.132 1.00 81.56 100 HIS A CA 1
ATOM 809 C C . HIS A 1 100 ? -16.165 39.499 21.285 1.00 81.56 100 HIS A C 1
ATOM 811 O O . HIS A 1 100 ? -16.914 38.689 21.810 1.00 81.56 100 HIS A O 1
ATOM 817 N N . GLU A 1 101 ? -15.972 39.511 19.966 1.00 89.81 101 GLU A N 1
ATOM 818 C CA . GLU A 1 101 ? -16.633 38.584 19.044 1.00 89.81 101 GLU A CA 1
ATOM 819 C C . GLU A 1 101 ? -15.812 37.309 18.819 1.00 89.81 101 GLU A C 1
ATOM 821 O O . GLU A 1 101 ? -16.379 36.265 18.502 1.00 89.81 101 GLU A O 1
ATOM 826 N N . ARG A 1 102 ? -14.484 37.361 18.993 1.00 87.75 102 ARG A N 1
ATOM 827 C CA . ARG A 1 102 ? -13.618 36.198 18.748 1.00 87.75 102 ARG A CA 1
ATOM 828 C C . ARG A 1 102 ? -13.920 35.042 19.685 1.00 87.75 102 ARG A C 1
ATOM 830 O O . ARG A 1 102 ? -13.846 33.900 19.252 1.00 87.75 102 ARG A O 1
ATOM 837 N N . GLU A 1 103 ? -14.303 35.334 20.923 1.00 91.38 103 GLU A N 1
ATOM 838 C CA . GLU A 1 103 ? -14.736 34.317 21.880 1.00 91.38 103 GLU A CA 1
ATOM 839 C C . GLU A 1 103 ? -15.931 33.516 21.332 1.00 91.38 103 GLU A C 1
ATOM 841 O O . GLU A 1 103 ? -15.870 32.292 21.243 1.00 91.38 103 GLU A O 1
ATOM 846 N N . GLU A 1 104 ? -16.972 34.206 20.857 1.00 93.31 104 GLU A N 1
ATOM 847 C CA . GLU A 1 104 ? -18.167 33.603 20.249 1.00 93.31 104 GLU A CA 1
ATOM 848 C C . GLU A 1 104 ? -17.822 32.789 18.986 1.00 93.31 104 GLU A C 1
ATOM 850 O O . GLU A 1 104 ? -18.359 31.700 18.751 1.00 93.31 104 GLU A O 1
ATOM 855 N N . VAL A 1 105 ? -16.886 33.294 18.173 1.00 94.31 105 VAL A N 1
ATOM 856 C CA . VAL A 1 105 ? -16.386 32.606 16.973 1.00 94.31 105 VAL A CA 1
ATOM 857 C C . VAL A 1 105 ? -15.650 31.321 17.349 1.00 94.31 105 VAL A C 1
ATOM 859 O O . VAL A 1 105 ? -15.945 30.271 16.783 1.00 94.31 105 VAL A O 1
ATOM 862 N N . LEU A 1 106 ? -14.737 31.370 18.321 1.00 94.44 106 LEU A N 1
ATOM 863 C CA . LEU A 1 106 ? -14.003 30.194 18.795 1.00 94.44 106 LEU A CA 1
ATOM 864 C C . LEU A 1 106 ? -14.953 29.158 19.403 1.00 94.44 106 LEU A C 1
ATOM 866 O O . LEU A 1 106 ? -14.848 27.977 19.076 1.00 94.44 106 LEU A O 1
ATOM 870 N N . ARG A 1 107 ? -15.937 29.588 20.207 1.00 95.81 107 ARG A N 1
ATOM 871 C CA . ARG A 1 107 ? -16.999 28.708 20.727 1.00 95.81 107 ARG A CA 1
ATOM 872 C C . ARG A 1 107 ? -17.797 28.055 19.603 1.00 95.81 107 ARG A C 1
ATOM 874 O O . ARG A 1 107 ? -18.126 26.877 19.696 1.00 95.81 107 ARG A O 1
ATOM 881 N N . THR A 1 108 ? -18.077 28.789 18.528 1.00 96.94 108 THR A N 1
ATOM 882 C CA . THR A 1 108 ? -18.777 28.248 17.356 1.00 96.94 108 THR A CA 1
ATOM 883 C C . THR A 1 108 ? -17.948 27.187 16.634 1.00 96.94 108 THR A C 1
ATOM 885 O O . THR A 1 108 ? -18.468 26.110 16.352 1.00 96.94 108 THR A O 1
ATOM 888 N N . LEU A 1 109 ? -16.661 27.441 16.384 1.00 96.12 109 LEU A N 1
ATOM 889 C CA . LEU A 1 109 ? -15.769 26.475 15.729 1.00 96.12 109 LEU A CA 1
ATOM 890 C C . LEU A 1 109 ? -15.556 25.223 16.591 1.00 96.12 109 LEU A C 1
ATOM 892 O O . LEU A 1 109 ? -15.648 24.107 16.088 1.00 96.12 109 LEU A O 1
ATOM 896 N N . LEU A 1 110 ? -15.364 25.393 17.901 1.00 96.62 110 LEU A N 1
ATOM 897 C CA . LEU A 1 110 ? -15.285 24.279 18.847 1.00 96.62 110 LEU A CA 1
ATOM 898 C C . LEU A 1 110 ? -16.583 23.477 18.889 1.00 96.62 110 LEU A C 1
ATOM 900 O O . LEU A 1 110 ? -16.533 22.252 18.901 1.00 96.62 110 LEU A O 1
ATOM 904 N N . HIS A 1 111 ? -17.741 24.140 18.860 1.00 95.94 111 HIS A N 1
ATOM 905 C CA . HIS A 1 111 ? -19.028 23.457 18.776 1.00 95.94 111 HIS A CA 1
ATOM 906 C C . HIS A 1 111 ? -19.114 22.600 17.506 1.00 95.94 111 HIS A C 1
ATOM 908 O O . HIS A 1 111 ? -19.548 21.457 17.587 1.00 95.94 111 HIS A O 1
ATOM 914 N N . MET A 1 112 ? -18.661 23.104 16.354 1.00 95.81 112 MET A N 1
ATOM 915 C CA . MET A 1 112 ? -18.607 22.317 15.114 1.00 95.81 112 MET A CA 1
ATOM 916 C C . MET A 1 112 ? -17.631 21.138 15.188 1.00 95.81 112 MET A C 1
ATOM 918 O O . MET A 1 112 ? -17.909 20.111 14.586 1.00 95.81 112 MET A O 1
ATOM 922 N N . ALA A 1 113 ? -16.527 21.259 15.930 1.00 95.75 113 ALA A N 1
ATOM 923 C CA . ALA A 1 113 ? -15.560 20.173 16.123 1.00 95.75 113 ALA A CA 1
ATOM 924 C C . ALA A 1 113 ? -16.029 19.105 17.130 1.00 95.75 113 ALA A C 1
ATOM 926 O O . ALA A 1 113 ? -15.493 18.003 17.165 1.00 95.75 113 ALA A O 1
ATOM 927 N N . SER A 1 114 ? -16.996 19.456 17.981 1.00 95.06 114 SER A N 1
ATOM 928 C CA . SER A 1 114 ? -17.358 18.696 19.185 1.00 95.06 114 SER A CA 1
ATOM 929 C C . SER A 1 114 ? -18.759 18.083 19.124 1.00 95.06 114 SER A C 1
ATOM 931 O O . SER A 1 114 ? -19.020 17.084 19.783 1.00 95.06 114 SER A O 1
ATOM 933 N N . TYR A 1 115 ? -19.672 18.691 18.362 1.00 95.50 115 TYR A N 1
ATOM 934 C CA . TYR A 1 115 ? -21.030 18.195 18.135 1.00 95.50 115 TYR A CA 1
ATOM 935 C C . TYR A 1 115 ? -21.124 17.615 16.727 1.00 95.50 115 TYR A C 1
ATOM 937 O O . TYR A 1 115 ? -21.608 18.262 15.797 1.00 95.50 115 TYR A O 1
ATOM 945 N N . ILE A 1 116 ? -20.621 16.394 16.585 1.00 95.12 116 ILE A N 1
ATOM 946 C CA . ILE A 1 116 ? -20.423 15.699 15.309 1.00 95.12 116 ILE A CA 1
ATOM 947 C C . ILE A 1 116 ? -21.029 14.293 15.364 1.00 95.12 116 ILE A C 1
ATOM 949 O O . ILE A 1 116 ? -21.240 13.764 16.460 1.00 95.12 116 ILE A O 1
ATOM 953 N N . PRO A 1 117 ? -21.368 13.679 14.219 1.00 94.25 117 PRO A N 1
ATOM 954 C CA . PRO A 1 117 ? -21.809 12.290 14.196 1.00 94.25 117 PRO A CA 1
ATOM 955 C C . PRO A 1 117 ? -20.659 11.353 14.607 1.00 94.25 117 PRO A C 1
ATOM 957 O O . PRO A 1 117 ? -19.509 11.602 14.232 1.00 94.25 117 PRO A O 1
ATOM 960 N N . PRO A 1 118 ? -20.924 10.266 15.354 1.00 92.31 118 PRO A N 1
ATOM 961 C CA . PRO A 1 118 ? -19.897 9.273 15.640 1.00 92.31 118 PRO A CA 1
ATOM 962 C C . PRO A 1 118 ? -19.539 8.469 14.385 1.00 92.31 118 PRO A C 1
ATOM 964 O O . PRO A 1 118 ? -20.398 8.181 13.550 1.00 92.31 118 PRO A O 1
ATOM 967 N N . ALA A 1 119 ? -18.283 8.045 14.285 1.00 84.88 119 ALA A N 1
ATOM 968 C CA . ALA A 1 119 ? -17.873 7.027 13.334 1.00 84.88 119 ALA A CA 1
ATOM 969 C C . ALA A 1 119 ? -18.433 5.655 13.778 1.00 84.88 119 ALA A C 1
ATOM 971 O O . ALA A 1 119 ? -18.303 5.294 14.954 1.00 84.88 119 ALA A O 1
ATOM 972 N N . PRO A 1 120 ? -19.037 4.865 12.871 1.00 76.38 120 PRO A N 1
ATOM 973 C CA . PRO A 1 120 ? -19.688 3.597 13.216 1.00 76.38 120 PRO A CA 1
ATOM 974 C C . PRO A 1 120 ? -18.701 2.500 13.639 1.00 76.38 120 PRO A C 1
ATOM 976 O O . PRO A 1 120 ? -19.074 1.538 14.310 1.00 76.38 120 PRO A O 1
ATOM 979 N N . SER A 1 121 ? -17.436 2.604 13.239 1.00 68.81 121 SER A N 1
ATOM 980 C CA . SER A 1 121 ? -16.374 1.704 13.680 1.00 68.81 121 SER A CA 1
ATOM 981 C C . SER A 1 121 ? -15.014 2.366 13.502 1.00 68.81 121 SER A C 1
ATOM 983 O O . SER A 1 121 ? -14.904 3.373 12.805 1.00 68.81 121 SER A O 1
ATOM 985 N N . VAL A 1 122 ? -13.973 1.767 14.081 1.00 52.34 122 VAL A N 1
ATOM 986 C CA . VAL A 1 122 ? -12.599 2.263 13.921 1.00 52.34 122 VAL A CA 1
ATOM 987 C C . VAL A 1 122 ? -12.053 2.053 12.500 1.00 52.34 122 VAL A C 1
ATOM 989 O O . VAL A 1 122 ? -11.045 2.641 12.136 1.00 52.34 122 VAL A O 1
ATOM 992 N N . PHE A 1 123 ? -12.720 1.228 11.686 1.00 44.22 123 PHE A N 1
ATOM 993 C CA . PHE A 1 123 ? -12.364 0.974 10.283 1.00 44.22 123 PHE A CA 1
ATOM 994 C C . PHE A 1 123 ? -13.173 1.833 9.305 1.00 44.22 123 PHE A C 1
ATOM 996 O O . PHE A 1 123 ? -13.071 1.669 8.094 1.00 44.22 123 PHE A O 1
ATOM 1003 N N . SER A 1 124 ? -14.039 2.705 9.820 1.00 54.69 124 SER A N 1
ATOM 1004 C CA . SER A 1 124 ? -14.894 3.543 8.995 1.00 54.69 124 SER A CA 1
ATOM 1005 C C . SER A 1 124 ? -14.103 4.699 8.393 1.00 54.69 124 SER A C 1
ATOM 1007 O O . SER A 1 124 ? -13.580 5.530 9.126 1.00 54.69 124 SER A O 1
ATOM 1009 N N . GLU A 1 125 ? -14.133 4.831 7.068 1.00 56.72 125 GLU A N 1
ATOM 1010 C CA . GLU A 1 125 ? -13.629 6.018 6.356 1.00 56.72 125 GLU A CA 1
ATOM 1011 C C . GLU A 1 125 ? -14.560 7.242 6.493 1.00 56.72 125 GLU A C 1
ATOM 1013 O O . GLU A 1 125 ? -14.264 8.326 5.990 1.00 56.72 125 GLU A O 1
ATOM 1018 N N . ALA A 1 126 ? -15.717 7.089 7.149 1.00 67.25 126 ALA A N 1
ATOM 1019 C CA . ALA A 1 126 ? -16.674 8.174 7.344 1.00 67.25 126 ALA A CA 1
ATOM 1020 C C . ALA A 1 126 ? -16.145 9.233 8.328 1.00 67.25 126 ALA A C 1
ATOM 1022 O O . ALA A 1 126 ? -16.282 9.090 9.543 1.00 67.25 126 ALA A O 1
ATOM 1023 N N . ILE A 1 127 ? -15.595 10.317 7.781 1.00 80.75 127 ILE A N 1
ATOM 1024 C CA . ILE A 1 127 ? -15.181 11.514 8.523 1.00 80.75 127 ILE A CA 1
ATOM 1025 C C . ILE A 1 127 ? -16.338 12.521 8.555 1.00 80.75 127 ILE A C 1
ATOM 1027 O O . ILE A 1 127 ? -17.015 12.741 7.549 1.00 80.75 127 ILE A O 1
ATOM 1031 N N . SER A 1 128 ? -16.552 13.155 9.710 1.00 91.31 128 SER A N 1
ATOM 1032 C CA . SER A 1 128 ? -17.519 14.253 9.868 1.00 91.31 128 SER A CA 1
ATOM 1033 C C . SER A 1 128 ? -17.277 15.390 8.861 1.00 91.31 128 SER A C 1
ATOM 1035 O O . SER A 1 128 ? -16.151 15.866 8.676 1.00 91.31 128 SER A O 1
ATOM 1037 N N . GLN A 1 129 ? -18.354 15.881 8.239 1.00 90.88 129 GLN A N 1
ATOM 1038 C CA . GLN A 1 129 ? -18.277 16.995 7.291 1.00 90.88 129 GLN A CA 1
ATOM 1039 C C . GLN A 1 129 ? -17.839 18.287 7.984 1.00 90.88 129 GLN A C 1
ATOM 1041 O O . GLN A 1 129 ? -17.060 19.055 7.417 1.00 90.88 129 GLN A O 1
ATOM 1046 N N . ASN A 1 130 ? -18.271 18.504 9.232 1.00 94.00 130 ASN A N 1
ATOM 1047 C CA . ASN A 1 130 ? -17.834 19.648 10.027 1.00 94.00 130 ASN A CA 1
ATOM 1048 C C . ASN A 1 130 ? -16.316 19.637 10.247 1.00 94.00 130 ASN A C 1
ATOM 1050 O O . ASN A 1 130 ? -15.687 20.691 10.146 1.00 94.00 130 ASN A O 1
ATOM 1054 N N . LEU A 1 131 ? -15.715 18.468 10.501 1.00 91.00 131 LEU A N 1
ATOM 1055 C CA . LEU A 1 131 ? -14.265 18.339 10.671 1.00 91.00 131 LEU A CA 1
ATOM 1056 C C . LEU A 1 131 ? -13.506 18.659 9.376 1.00 91.00 131 LEU A C 1
ATOM 1058 O O . LEU A 1 131 ? -12.571 19.461 9.392 1.00 91.00 131 LEU A O 1
ATOM 1062 N N . LEU A 1 132 ? -13.948 18.113 8.239 1.00 85.81 132 LEU A N 1
ATOM 1063 C CA . LEU A 1 132 ? -13.364 18.427 6.927 1.00 85.81 132 LEU A CA 1
ATOM 1064 C C . LEU A 1 132 ? -13.459 19.923 6.609 1.00 85.81 132 LEU A C 1
ATOM 1066 O O . LEU A 1 132 ? -12.497 20.543 6.148 1.00 85.81 132 LEU A O 1
ATOM 1070 N N . TRP A 1 133 ? -14.616 20.520 6.894 1.00 90.56 133 TRP A N 1
ATOM 1071 C CA . TRP A 1 133 ? -14.847 21.941 6.689 1.00 90.56 133 TRP A CA 1
ATOM 1072 C C . TRP A 1 133 ? -13.949 22.809 7.580 1.00 90.56 133 TRP A C 1
ATOM 1074 O O . TRP A 1 133 ? -13.377 23.793 7.101 1.00 90.56 133 TRP A O 1
ATOM 1084 N N . LEU A 1 134 ? -13.782 22.447 8.856 1.00 90.50 134 LEU A N 1
ATOM 1085 C CA . LEU A 1 134 ? -12.895 23.141 9.792 1.00 90.50 134 LEU A CA 1
ATOM 1086 C C . LEU A 1 134 ? -11.433 23.056 9.352 1.00 90.50 134 LEU A C 1
ATOM 1088 O O . LEU A 1 134 ? -10.763 24.089 9.307 1.00 90.50 134 LEU A O 1
ATOM 1092 N N . ALA A 1 135 ? -10.962 21.866 8.968 1.00 86.50 135 ALA A N 1
ATOM 1093 C CA . ALA A 1 135 ? -9.608 21.669 8.456 1.00 86.50 135 ALA A CA 1
ATOM 1094 C C . ALA A 1 135 ? -9.345 22.571 7.238 1.00 86.50 135 ALA A C 1
ATOM 1096 O O . ALA A 1 135 ? -8.380 23.336 7.215 1.00 86.50 135 ALA A O 1
ATOM 1097 N N . ALA A 1 136 ? -10.264 22.585 6.266 1.00 83.25 136 ALA A N 1
ATOM 1098 C CA . ALA A 1 136 ? -10.160 23.433 5.080 1.00 83.25 136 ALA A CA 1
ATOM 1099 C C . ALA A 1 136 ? -10.209 24.938 5.402 1.00 83.25 136 ALA A C 1
ATOM 1101 O O . ALA A 1 136 ? -9.513 25.732 4.764 1.00 83.25 136 ALA A O 1
ATOM 1102 N N . THR A 1 137 ? -11.018 25.331 6.388 1.00 85.25 137 THR A N 1
ATOM 1103 C CA . THR A 1 137 ? -11.211 26.732 6.789 1.00 85.25 137 THR A CA 1
ATOM 1104 C C . THR A 1 137 ? -10.018 27.277 7.581 1.00 85.25 137 THR A C 1
ATOM 1106 O O . THR A 1 137 ? -9.699 28.459 7.465 1.00 85.25 137 THR A O 1
ATOM 1109 N N . LEU A 1 138 ? -9.332 26.432 8.358 1.00 85.44 138 LEU A N 1
ATOM 1110 C CA . LEU A 1 138 ? -8.242 26.832 9.257 1.00 85.44 138 LEU A CA 1
ATOM 1111 C C . LEU A 1 138 ? -6.828 26.507 8.734 1.00 85.44 138 LEU A C 1
ATOM 1113 O O . LEU A 1 138 ? -5.866 27.020 9.300 1.00 85.44 138 LEU A O 1
ATOM 1117 N N . ARG A 1 139 ? -6.682 25.750 7.631 1.00 73.81 139 ARG A N 1
ATOM 1118 C CA . ARG A 1 139 ? -5.399 25.278 7.044 1.00 73.81 139 ARG A CA 1
ATOM 1119 C C . ARG A 1 139 ? -4.266 26.305 6.911 1.00 73.81 139 ARG A C 1
ATOM 1121 O O . ARG A 1 139 ? -3.108 25.922 6.872 1.00 73.81 139 ARG A O 1
ATOM 1128 N N . GLY A 1 140 ? -4.583 27.597 6.814 1.00 66.94 140 GLY A N 1
ATOM 1129 C CA . GLY A 1 140 ? -3.593 28.675 6.700 1.00 66.94 140 GLY A CA 1
ATOM 1130 C C . GLY A 1 140 ? -3.117 29.255 8.035 1.00 66.94 140 GLY A C 1
ATOM 1131 O O . GLY A 1 140 ? -2.473 30.301 8.031 1.00 66.94 140 GLY A O 1
ATOM 1132 N N . GLY A 1 141 ? -3.519 28.678 9.171 1.00 64.25 141 GLY A N 1
ATOM 1133 C CA . GLY A 1 141 ? -3.156 29.156 10.506 1.00 64.25 141 GLY A CA 1
ATOM 1134 C C . GLY A 1 141 ? -3.797 30.489 10.911 1.00 64.25 141 GLY A C 1
ATOM 1135 O O . GLY A 1 141 ? -3.665 30.896 12.053 1.00 64.25 141 GLY A O 1
ATOM 1136 N N . GLY A 1 142 ? -4.542 31.172 10.032 1.00 70.62 142 GLY A N 1
ATOM 1137 C CA . GLY A 1 142 ? -4.994 32.560 10.215 1.00 70.62 142 GLY A CA 1
ATOM 1138 C C . GLY A 1 142 ? -5.554 32.886 11.605 1.00 70.62 142 GLY A C 1
ATOM 1139 O O . GLY A 1 142 ? -4.925 33.611 12.372 1.00 70.62 142 GLY A O 1
ATOM 1140 N N . LEU A 1 143 ? -6.720 32.340 11.963 1.00 81.38 143 LEU A N 1
ATOM 1141 C CA . LEU A 1 143 ? -7.362 32.629 13.255 1.00 81.38 143 LEU A CA 1
ATOM 1142 C C . LEU A 1 143 ? -6.570 32.094 14.465 1.00 81.38 143 LEU A C 1
ATOM 1144 O O . LEU A 1 143 ? -6.671 32.663 15.556 1.00 81.38 143 LEU A O 1
ATOM 1148 N N . LEU A 1 144 ? -5.806 31.014 14.281 1.00 85.62 144 LEU A N 1
ATOM 1149 C CA . LEU A 1 144 ? -5.068 30.325 15.342 1.00 85.62 144 LEU A CA 1
ATOM 1150 C C . LEU A 1 144 ? -3.678 30.910 15.596 1.00 85.62 144 LEU A C 1
ATOM 1152 O O . LEU A 1 144 ? -3.200 30.811 16.721 1.00 85.62 144 LEU A O 1
ATOM 1156 N N . ASP A 1 145 ? -3.076 31.588 14.622 1.00 82.81 145 ASP A N 1
ATOM 1157 C CA . ASP A 1 145 ? -1.705 32.103 14.678 1.00 82.81 145 ASP A CA 1
ATOM 1158 C C . ASP A 1 145 ? -1.660 33.623 14.832 1.00 82.81 145 ASP A C 1
ATOM 1160 O O . ASP A 1 145 ? -0.708 34.143 15.422 1.00 82.81 145 ASP A O 1
ATOM 1164 N N . GLN A 1 146 ? -2.689 34.340 14.361 1.00 77.94 146 GLN A N 1
ATOM 1165 C CA . GLN A 1 146 ? -2.728 35.801 14.403 1.00 77.94 146 GLN A CA 1
ATOM 1166 C C . GLN A 1 146 ? -3.001 36.357 15.808 1.00 77.94 146 GLN A C 1
ATOM 1168 O O . GLN A 1 146 ? -3.939 35.967 16.515 1.00 77.94 146 GLN A O 1
ATOM 1173 N N . GLU A 1 147 ? -2.188 37.343 16.176 1.00 78.69 147 GLU A N 1
ATOM 1174 C CA . GLU A 1 147 ? -2.351 38.197 17.350 1.00 78.69 147 GLU A CA 1
ATOM 1175 C C . GLU A 1 147 ? -3.016 39.502 16.907 1.00 78.69 147 GLU A C 1
ATOM 1177 O O . GLU A 1 147 ? -2.378 40.386 16.342 1.00 78.69 147 GLU A O 1
ATOM 1182 N N . LEU A 1 148 ? -4.337 39.587 17.086 1.00 71.94 148 LEU A N 1
ATOM 1183 C CA . LEU A 1 148 ? -5.126 40.756 16.685 1.00 71.94 148 LEU A CA 1
ATOM 1184 C C . LEU A 1 148 ? -5.185 41.823 17.797 1.00 71.94 148 LEU A C 1
ATOM 1186 O O . LEU A 1 148 ? -5.207 43.018 17.505 1.00 71.94 148 LEU A O 1
ATOM 1190 N N . TRP A 1 149 ? -5.224 41.389 19.060 1.00 82.88 149 TRP A N 1
ATOM 1191 C CA . TRP A 1 149 ? -5.222 42.192 20.291 1.00 82.88 149 TRP A CA 1
ATOM 1192 C C . TRP A 1 149 ? -4.759 41.319 21.467 1.00 82.88 149 TRP A C 1
ATOM 1194 O O . TRP A 1 149 ? -4.614 40.107 21.308 1.00 82.88 149 TRP A O 1
ATOM 1204 N N . GLU A 1 150 ? -4.573 41.929 22.640 1.00 83.88 150 GLU A N 1
ATOM 1205 C CA . GLU A 1 150 ? -4.318 41.222 23.904 1.00 83.88 150 GLU A CA 1
ATOM 1206 C C . GLU A 1 150 ? -5.546 40.395 24.321 1.00 83.88 150 GLU A C 1
ATOM 1208 O O . GLU A 1 150 ? -6.567 40.985 24.698 1.00 83.88 150 GLU A O 1
ATOM 1213 N N . PRO A 1 151 ? -5.501 39.054 24.219 1.00 82.38 151 PRO A N 1
ATOM 1214 C CA . PRO A 1 151 ? -6.678 38.213 24.388 1.00 82.38 151 PRO A CA 1
ATOM 1215 C C . PRO A 1 151 ? -7.144 38.172 25.848 1.00 82.38 151 PRO A C 1
ATOM 1217 O O . PRO A 1 151 ? -6.348 38.188 26.788 1.00 82.38 151 PRO A O 1
ATOM 1220 N N . PHE A 1 152 ? -8.458 38.062 26.051 1.00 87.44 152 PHE A N 1
ATOM 1221 C CA . PHE A 1 152 ? -9.014 37.803 27.382 1.00 87.44 152 PHE A CA 1
ATOM 1222 C C . PHE A 1 152 ? -8.640 36.389 27.858 1.00 87.44 152 PHE A C 1
ATOM 1224 O O . PHE A 1 152 ? -8.419 35.494 27.044 1.00 87.44 152 PHE A O 1
ATOM 1231 N N . LYS A 1 153 ? -8.632 36.149 29.178 1.00 86.88 153 LYS A N 1
ATOM 1232 C CA . LYS A 1 153 ? -8.261 34.840 29.760 1.00 86.88 153 LYS A CA 1
ATOM 1233 C C . LYS A 1 153 ? -9.022 33.659 29.137 1.00 86.88 153 LYS A C 1
ATOM 1235 O O . LYS A 1 153 ? -8.423 32.629 28.849 1.00 86.88 153 LYS A O 1
ATOM 1240 N N . GLU A 1 154 ? -10.321 33.818 28.896 1.00 89.94 154 GLU A N 1
ATOM 1241 C CA . GLU A 1 154 ? -11.156 32.772 28.293 1.00 89.94 154 GLU A CA 1
ATOM 1242 C C . GLU A 1 154 ? -10.872 32.573 26.796 1.00 89.94 154 GLU A C 1
ATOM 1244 O O . GLU A 1 154 ? -10.847 31.444 26.309 1.00 89.94 154 GLU A O 1
ATOM 1249 N N . GLU A 1 155 ? -10.567 33.652 26.069 1.00 91.19 155 GLU A N 1
ATOM 1250 C CA . GLU A 1 155 ? -10.163 33.587 24.660 1.00 91.19 155 GLU A CA 1
ATOM 1251 C C . GLU A 1 155 ? -8.882 32.756 24.491 1.00 91.19 155 GLU A C 1
ATOM 1253 O O . GLU A 1 155 ? -8.792 31.955 23.561 1.00 91.19 155 GLU A O 1
ATOM 1258 N N . ILE A 1 156 ? -7.921 32.898 25.413 1.00 92.38 156 ILE A N 1
ATOM 1259 C CA . ILE A 1 156 ? -6.677 32.115 25.422 1.00 92.38 156 ILE A CA 1
ATOM 1260 C C . ILE A 1 156 ? -6.989 30.617 25.530 1.00 92.38 156 ILE A C 1
ATOM 1262 O O . ILE A 1 156 ? -6.497 29.832 24.723 1.00 92.38 156 ILE A O 1
ATOM 1266 N N . GLN A 1 157 ? -7.845 30.229 26.480 1.00 95.12 157 GLN A N 1
ATOM 1267 C CA . GLN A 1 157 ? -8.214 28.827 26.703 1.00 95.12 157 GLN A CA 1
ATOM 1268 C C . GLN A 1 157 ? -8.977 28.238 25.506 1.00 95.12 157 GLN A C 1
ATOM 1270 O O . GLN A 1 157 ? -8.659 27.145 25.042 1.00 95.12 157 GLN A O 1
ATOM 1275 N N . LEU A 1 158 ? -9.938 28.977 24.941 1.00 95.25 158 LEU A N 1
ATOM 1276 C CA . LEU A 1 158 ? -10.698 28.531 23.766 1.00 95.25 158 LEU A CA 1
ATOM 1277 C C . LEU A 1 158 ? -9.818 28.392 22.519 1.00 95.25 158 LEU A C 1
ATOM 1279 O O . LEU A 1 158 ? -9.982 27.447 21.747 1.00 95.25 158 LEU A O 1
ATOM 1283 N N . ARG A 1 159 ? -8.880 29.324 22.314 1.00 93.62 159 ARG A N 1
ATOM 1284 C CA . ARG A 1 159 ? -7.930 29.269 21.198 1.00 93.62 159 ARG A CA 1
ATOM 1285 C C . ARG A 1 159 ? -6.979 28.089 21.350 1.00 93.62 159 ARG A C 1
ATOM 1287 O O . ARG A 1 159 ? -6.783 27.378 20.370 1.00 93.62 159 ARG A O 1
ATOM 1294 N N . ALA A 1 160 ? -6.440 27.869 22.548 1.00 95.69 160 ALA A N 1
ATOM 1295 C CA . ALA A 1 160 ? -5.566 26.737 22.834 1.00 95.69 160 ALA A CA 1
ATOM 1296 C C . ALA A 1 160 ? -6.292 25.405 22.603 1.00 95.69 160 ALA A C 1
ATOM 1298 O O . ALA A 1 160 ? -5.788 24.555 21.881 1.00 95.69 160 ALA A O 1
ATOM 1299 N N . LYS A 1 161 ? -7.539 25.275 23.079 1.00 96.62 161 LYS A N 1
ATOM 1300 C CA . LYS A 1 161 ? -8.380 24.092 22.839 1.00 96.62 161 LYS A CA 1
ATOM 1301 C C . LYS A 1 161 ? -8.610 23.817 21.356 1.00 96.62 161 LYS A C 1
ATOM 1303 O O . LYS A 1 161 ? -8.469 22.683 20.906 1.00 96.62 161 LYS A O 1
ATOM 1308 N N . LEU A 1 162 ? -8.985 24.847 20.593 1.00 96.25 162 LEU A N 1
ATOM 1309 C CA . LEU A 1 162 ? -9.231 24.696 19.159 1.00 96.25 162 LEU A CA 1
ATOM 1310 C C . LEU A 1 162 ? -7.944 24.351 18.406 1.00 96.25 162 LEU A C 1
ATOM 1312 O O . LEU A 1 162 ? -7.996 23.560 17.472 1.00 96.25 162 LEU A O 1
ATOM 1316 N N . HIS A 1 163 ? -6.811 24.925 18.816 1.00 95.31 163 HIS A N 1
ATOM 1317 C CA . HIS A 1 163 ? -5.498 24.607 18.261 1.00 95.31 163 HIS A CA 1
ATOM 1318 C C . HIS A 1 163 ? -5.116 23.147 18.544 1.00 95.31 163 HIS A C 1
ATOM 1320 O O . HIS A 1 163 ? -4.851 22.416 17.597 1.00 95.31 163 HIS A O 1
ATOM 1326 N N . THR A 1 164 ? -5.256 22.669 19.786 1.00 95.94 164 THR A N 1
ATOM 1327 C CA . THR A 1 164 ? -5.048 21.252 20.136 1.00 95.94 164 THR A CA 1
ATOM 1328 C C . THR A 1 164 ? -5.919 20.311 19.305 1.00 95.94 164 THR A C 1
ATOM 1330 O O . THR A 1 164 ? -5.432 19.287 18.839 1.00 95.94 164 THR A O 1
ATOM 1333 N N . TYR A 1 165 ? -7.202 20.636 19.100 1.00 95.56 165 TYR A N 1
ATOM 1334 C CA . TYR A 1 165 ? -8.071 19.815 18.249 1.00 95.56 165 TYR A CA 1
ATOM 1335 C C . TYR A 1 165 ? -7.617 19.874 16.793 1.00 95.56 165 TYR A C 1
ATOM 1337 O O . TYR A 1 165 ? -7.615 18.859 16.114 1.00 95.56 165 TYR A O 1
ATOM 1345 N N . PHE A 1 166 ? -7.249 21.054 16.295 1.00 93.69 166 PHE A N 1
ATOM 1346 C CA . PHE A 1 166 ? -6.832 21.240 14.910 1.00 93.69 166 PHE A CA 1
ATOM 1347 C C . PHE A 1 166 ? -5.563 20.449 14.577 1.00 93.69 166 PHE A C 1
ATOM 1349 O O . PHE A 1 166 ? -5.520 19.801 13.528 1.00 93.69 166 PHE A O 1
ATOM 1356 N N . GLY A 1 167 ? -4.578 20.459 15.473 1.00 91.25 167 GLY A N 1
ATOM 1357 C CA . GLY A 1 167 ? -3.242 19.921 15.255 1.00 91.25 167 GLY A CA 1
ATOM 1358 C C . GLY A 1 167 ? -2.218 21.047 15.105 1.00 91.25 167 GLY A C 1
ATOM 1359 O O . GLY A 1 167 ? -2.369 22.123 15.677 1.00 91.25 167 GLY A O 1
ATOM 1360 N N . LEU A 1 168 ? -1.168 20.805 14.324 1.00 89.31 168 LEU A N 1
ATOM 1361 C CA . LEU A 1 168 ? -0.094 21.778 14.113 1.00 89.31 168 LEU A CA 1
ATOM 1362 C C . LEU A 1 168 ? -0.507 22.882 13.127 1.00 89.31 168 LEU A C 1
ATOM 1364 O O . LEU A 1 168 ? -1.300 22.653 12.212 1.00 89.31 168 LEU A O 1
ATOM 1368 N N . THR A 1 169 ? 0.059 24.076 13.286 1.00 90.31 169 THR A N 1
ATOM 1369 C CA . THR A 1 169 ? -0.079 25.225 12.378 1.00 90.31 169 THR A CA 1
ATOM 1370 C C . THR A 1 169 ? 1.289 25.655 11.825 1.00 90.31 169 THR A C 1
ATOM 1372 O O . THR A 1 169 ? 2.329 25.261 12.363 1.00 90.31 169 THR A O 1
ATOM 1375 N N . PRO A 1 170 ? 1.350 26.513 10.782 1.00 87.00 170 PRO A N 1
ATOM 1376 C CA . PRO A 1 170 ? 2.626 27.032 10.283 1.00 87.00 170 PRO A CA 1
ATOM 1377 C C . PRO A 1 170 ? 3.468 27.722 11.365 1.00 87.00 170 PRO A C 1
ATOM 1379 O O . PRO A 1 170 ? 4.697 27.731 11.300 1.00 87.00 170 PRO A O 1
ATOM 1382 N N . ARG A 1 171 ? 2.822 28.331 12.370 1.00 88.94 171 ARG A N 1
ATOM 1383 C CA . ARG A 1 171 ? 3.522 28.981 13.483 1.00 88.94 171 ARG A CA 1
ATOM 1384 C C . ARG A 1 171 ? 4.280 27.973 14.349 1.00 88.94 171 ARG A C 1
ATOM 1386 O O . ARG A 1 171 ? 5.341 28.334 14.850 1.00 88.94 171 ARG A O 1
ATOM 1393 N N . ASP A 1 172 ? 3.796 26.747 14.493 1.00 91.50 172 ASP A N 1
ATOM 1394 C CA . ASP A 1 172 ? 4.390 25.731 15.373 1.00 91.50 172 ASP A CA 1
ATOM 1395 C C . ASP A 1 172 ? 5.707 25.159 14.831 1.00 91.50 172 ASP A C 1
ATOM 1397 O O . ASP A 1 172 ? 6.550 24.695 15.601 1.00 91.50 172 ASP A O 1
ATOM 1401 N N . ALA A 1 173 ? 5.934 25.273 13.518 1.00 89.06 173 ALA A N 1
ATOM 1402 C CA . ALA A 1 173 ? 7.199 24.919 12.878 1.00 89.06 173 ALA A CA 1
ATOM 1403 C C . ALA A 1 173 ? 8.354 25.860 13.272 1.00 89.06 173 ALA A C 1
ATOM 1405 O O . ALA A 1 173 ? 9.524 25.479 13.180 1.00 89.06 173 ALA A O 1
ATOM 1406 N N . LYS A 1 174 ? 8.044 27.084 13.728 1.00 90.75 174 LYS A N 1
ATOM 1407 C CA . LYS A 1 174 ? 9.056 28.088 14.079 1.00 90.75 174 LYS A CA 1
ATOM 1408 C C . LYS A 1 174 ? 9.866 27.648 15.283 1.00 90.75 174 LYS A C 1
ATOM 1410 O O . LYS A 1 174 ? 9.310 27.253 16.310 1.00 90.75 174 LYS A O 1
ATOM 1415 N N . ARG A 1 175 ? 11.182 27.838 15.213 1.00 89.69 175 ARG A N 1
ATOM 1416 C CA . ARG A 1 175 ? 12.112 27.430 16.273 1.00 89.69 175 ARG A CA 1
ATOM 1417 C C . ARG A 1 175 ? 11.763 28.046 17.627 1.00 89.69 175 ARG A C 1
ATOM 1419 O O . ARG A 1 175 ? 11.764 27.355 18.638 1.00 89.69 175 ARG A O 1
ATOM 1426 N N . VAL A 1 176 ? 11.369 29.320 17.631 1.00 90.81 176 VAL A N 1
ATOM 1427 C CA . VAL A 1 176 ? 10.918 30.032 18.841 1.00 90.81 176 VAL A CA 1
ATOM 1428 C C . VAL A 1 176 ? 9.738 29.322 19.507 1.00 90.81 176 VAL A C 1
ATOM 1430 O O . VAL A 1 176 ? 9.690 29.221 20.726 1.00 90.81 176 VAL A O 1
ATOM 1433 N N . ARG A 1 177 ? 8.805 28.781 18.719 1.00 91.31 177 ARG A N 1
ATOM 1434 C CA . ARG A 1 177 ? 7.592 28.141 19.241 1.00 91.31 177 ARG A CA 1
ATOM 1435 C C . ARG A 1 177 ? 7.876 26.756 19.805 1.00 91.31 177 ARG A C 1
ATOM 1437 O O . ARG A 1 177 ? 7.339 26.430 20.855 1.00 91.31 177 ARG A O 1
ATOM 1444 N N . LYS A 1 178 ? 8.786 26.002 19.181 1.00 90.38 178 LYS A N 1
ATOM 1445 C CA . LYS A 1 178 ? 9.300 24.735 19.732 1.00 90.38 178 LYS A CA 1
ATOM 1446 C C . LYS A 1 178 ? 9.942 24.949 21.112 1.00 90.38 178 LYS A C 1
ATOM 1448 O O . LYS A 1 178 ? 9.680 24.195 22.042 1.00 90.38 178 LYS A O 1
ATOM 1453 N N . VAL A 1 179 ? 10.732 26.018 21.255 1.00 92.56 179 VAL A N 1
ATOM 1454 C CA . VAL A 1 179 ? 11.376 26.400 22.525 1.00 92.56 179 VAL A CA 1
ATOM 1455 C C . VAL A 1 179 ? 10.352 26.851 23.575 1.00 92.56 179 VAL A C 1
ATOM 1457 O O . VAL A 1 179 ? 10.460 26.454 24.731 1.00 92.56 179 VAL A O 1
ATOM 1460 N N . GLU A 1 180 ? 9.345 27.644 23.193 1.00 92.06 180 GLU A N 1
ATOM 1461 C CA . GLU A 1 180 ? 8.261 28.064 24.097 1.00 92.06 180 GLU A CA 1
ATOM 1462 C C . GLU A 1 180 ? 7.457 26.872 24.640 1.00 92.06 180 GLU A C 1
ATOM 1464 O O . GLU A 1 180 ? 7.174 26.832 25.837 1.00 92.06 180 GLU A O 1
ATOM 1469 N N . ALA A 1 181 ? 7.112 25.898 23.788 1.00 92.56 181 ALA A N 1
ATOM 1470 C CA . ALA A 1 181 ? 6.369 24.707 24.199 1.00 92.56 181 ALA A CA 1
ATOM 1471 C C . ALA A 1 181 ? 7.167 23.857 25.199 1.00 92.56 181 ALA A C 1
ATOM 1473 O O . ALA A 1 181 ? 6.681 23.602 26.300 1.00 92.56 181 ALA A O 1
ATOM 1474 N N . LYS A 1 182 ? 8.422 23.516 24.872 1.00 91.62 182 LYS A N 1
ATOM 1475 C CA . LYS A 1 182 ? 9.337 22.787 25.772 1.00 91.62 182 LYS A CA 1
ATOM 1476 C C . LYS A 1 182 ? 9.557 23.520 27.090 1.00 91.62 182 LYS A C 1
ATOM 1478 O O . LYS A 1 182 ? 9.460 22.919 28.157 1.00 91.62 182 LYS A O 1
ATOM 1483 N N . GLY A 1 183 ? 9.789 24.831 27.023 1.00 92.12 183 GLY A N 1
ATOM 1484 C CA . GLY A 1 183 ? 9.947 25.673 28.206 1.00 92.12 183 GLY A CA 1
ATOM 1485 C C . GLY A 1 183 ? 8.722 25.651 29.111 1.00 92.12 183 GLY A C 1
ATOM 1486 O O . GLY A 1 183 ? 8.867 25.586 30.324 1.00 92.12 183 GLY A O 1
ATOM 1487 N N . TYR A 1 184 ? 7.516 25.629 28.544 1.00 93.38 184 TYR A N 1
ATOM 1488 C CA . TYR A 1 184 ? 6.295 25.493 29.332 1.00 93.38 184 TYR A CA 1
ATOM 1489 C C . TYR A 1 184 ? 6.161 24.099 29.962 1.00 93.38 184 TYR A C 1
ATOM 1491 O O . TYR A 1 184 ? 5.830 23.989 31.144 1.00 93.38 184 TYR A O 1
ATOM 1499 N N . VAL A 1 185 ? 6.402 23.043 29.178 1.00 92.38 185 VAL A N 1
ATOM 1500 C CA . VAL A 1 185 ? 6.228 21.645 29.597 1.00 92.38 185 VAL A CA 1
ATOM 1501 C C . VAL A 1 185 ? 7.202 21.260 30.710 1.00 92.38 185 VAL A C 1
ATOM 1503 O O . VAL A 1 185 ? 6.783 20.626 31.676 1.00 92.38 185 VAL A O 1
ATOM 1506 N N . TYR A 1 186 ? 8.468 21.670 30.619 1.00 91.38 186 TYR A N 1
ATOM 1507 C CA . TYR A 1 186 ? 9.513 21.321 31.590 1.00 91.38 186 TYR A CA 1
ATOM 1508 C C . TYR A 1 186 ? 9.695 22.341 32.727 1.00 91.38 186 TYR A C 1
ATOM 1510 O O . TYR A 1 186 ? 10.589 22.175 33.564 1.00 91.38 186 TYR A O 1
ATOM 1518 N N . ASP A 1 187 ? 8.858 23.381 32.791 1.00 90.25 187 ASP A N 1
ATOM 1519 C CA . ASP A 1 187 ? 8.788 24.287 33.941 1.00 90.25 187 ASP A CA 1
ATOM 1520 C C . ASP A 1 187 ? 8.052 23.600 35.097 1.00 90.25 187 ASP A C 1
ATOM 1522 O O . ASP A 1 187 ? 6.823 23.473 35.105 1.00 90.25 187 ASP A O 1
ATOM 1526 N N . MET A 1 188 ? 8.812 23.168 36.107 1.00 87.25 188 MET A N 1
ATOM 1527 C CA . MET A 1 188 ? 8.275 22.416 37.243 1.00 87.25 188 MET A CA 1
ATOM 1528 C C . MET A 1 188 ? 7.284 23.234 38.091 1.00 87.25 188 MET A C 1
ATOM 1530 O O . MET A 1 188 ? 6.505 22.660 38.848 1.00 87.25 188 MET A O 1
ATOM 1534 N N . ARG A 1 189 ? 7.240 24.567 37.940 1.00 85.38 189 ARG A N 1
ATOM 1535 C CA . ARG A 1 189 ? 6.291 25.442 38.656 1.00 85.38 189 ARG A CA 1
ATOM 1536 C C . ARG A 1 189 ? 4.846 25.250 38.192 1.00 85.38 189 ARG A C 1
ATOM 1538 O O . ARG A 1 189 ? 3.930 25.662 38.899 1.00 85.38 189 ARG A O 1
ATOM 1545 N N . HIS A 1 190 ? 4.634 24.626 37.032 1.00 88.56 190 HIS A N 1
ATOM 1546 C CA . HIS A 1 190 ? 3.306 24.274 36.531 1.00 88.56 190 HIS A CA 1
ATOM 1547 C C . HIS A 1 190 ? 2.735 22.990 37.146 1.00 88.56 190 HIS A C 1
ATOM 1549 O O . HIS A 1 190 ? 1.597 22.651 36.842 1.00 88.56 190 HIS A O 1
ATOM 1555 N N . TYR A 1 191 ? 3.467 22.283 38.012 1.00 88.06 191 TYR A N 1
ATOM 1556 C CA . TYR A 1 191 ? 3.031 21.007 38.586 1.00 88.06 191 TYR A CA 1
ATOM 1557 C C . TYR A 1 191 ? 2.974 21.122 40.107 1.00 88.06 191 TYR A C 1
ATOM 1559 O O . TYR A 1 191 ? 3.989 21.084 40.797 1.00 88.06 191 TYR A O 1
ATOM 1567 N N . THR A 1 192 ? 1.769 21.316 40.636 1.00 86.81 192 THR A N 1
ATOM 1568 C CA . THR A 1 192 ? 1.540 21.621 42.052 1.00 86.81 192 THR A CA 1
ATOM 1569 C C . THR A 1 192 ? 0.367 20.818 42.606 1.00 86.81 192 THR A C 1
ATOM 1571 O O . THR A 1 192 ? -0.475 20.315 41.866 1.00 86.81 192 THR A O 1
ATOM 1574 N N . TYR A 1 193 ? 0.227 20.785 43.931 1.00 84.25 193 TYR A N 1
ATOM 1575 C CA . TYR A 1 193 ? -0.971 20.227 44.565 1.00 84.25 193 TYR A CA 1
ATOM 1576 C C . TYR A 1 193 ? -2.263 20.957 44.163 1.00 84.25 193 TYR A C 1
ATOM 1578 O O . TYR A 1 193 ? -3.323 20.341 44.152 1.00 84.25 193 TYR A O 1
ATOM 1586 N N . ALA A 1 194 ? -2.192 22.248 43.814 1.00 82.50 194 ALA A N 1
ATOM 1587 C CA . ALA A 1 194 ? -3.369 23.041 43.456 1.00 82.50 194 ALA A CA 1
ATOM 1588 C C . ALA A 1 194 ? -3.987 22.631 42.109 1.00 82.50 194 ALA A C 1
ATOM 1590 O O . ALA A 1 194 ? -5.173 22.867 41.898 1.00 82.50 194 ALA A O 1
ATOM 1591 N N . ASN A 1 195 ? -3.203 22.023 41.215 1.00 86.00 195 ASN A N 1
ATOM 1592 C CA . ASN A 1 195 ? -3.664 21.474 39.938 1.00 86.00 195 ASN A CA 1
ATOM 1593 C C . ASN A 1 195 ? -3.439 19.961 39.821 1.00 86.00 195 ASN A C 1
ATOM 1595 O O . ASN A 1 195 ? -3.406 19.422 38.715 1.00 86.00 195 ASN A O 1
ATOM 1599 N N . GLU A 1 196 ? -3.259 19.292 40.961 1.00 87.75 196 GLU A N 1
ATOM 1600 C CA . GLU A 1 196 ? -3.031 17.849 41.063 1.00 87.75 196 GLU A CA 1
ATOM 1601 C C . GLU A 1 196 ? -1.882 17.337 40.176 1.00 87.75 196 GLU A C 1
ATOM 1603 O O . GLU A 1 196 ? -1.885 16.182 39.781 1.00 87.75 196 GLU A O 1
ATOM 1608 N N . PHE A 1 197 ? -0.880 18.175 39.877 1.00 89.56 197 PHE A N 1
ATOM 1609 C CA . PHE A 1 197 ? 0.261 17.848 39.003 1.00 89.56 197 PHE A CA 1
ATOM 1610 C C . PHE A 1 197 ? -0.116 17.473 37.556 1.00 89.56 197 PHE A C 1
ATOM 1612 O O . PHE A 1 197 ? 0.673 16.846 36.848 1.00 89.56 197 PHE A O 1
ATOM 1619 N N . GLY A 1 198 ? -1.300 17.887 37.100 1.00 90.00 198 GLY A N 1
ATOM 1620 C CA . GLY A 1 198 ? -1.789 17.669 35.741 1.00 90.00 198 GLY A CA 1
ATOM 1621 C C . GLY A 1 198 ? -2.116 18.962 34.991 1.00 90.00 198 GLY A C 1
ATOM 1622 O O . GLY A 1 198 ? -1.951 20.064 35.523 1.00 90.00 198 GLY A O 1
ATOM 1623 N N . PRO A 1 199 ? -2.640 18.850 33.757 1.00 93.94 199 PRO A N 1
ATOM 1624 C CA . PRO A 1 199 ? -3.027 19.990 32.930 1.00 93.94 199 PRO A CA 1
ATOM 1625 C C . PRO A 1 199 ? -4.370 20.604 33.363 1.00 93.94 199 PRO A C 1
ATOM 1627 O O . PRO A 1 199 ? -5.280 20.798 32.554 1.00 93.94 199 PRO A O 1
ATOM 1630 N N . PHE A 1 200 ? -4.494 20.931 34.649 1.00 92.88 200 PHE A N 1
ATOM 1631 C CA . PHE A 1 200 ? -5.671 21.549 35.257 1.00 92.88 200 PHE A CA 1
ATOM 1632 C C . PHE A 1 200 ? -5.358 22.971 35.729 1.00 92.88 200 PHE A C 1
ATOM 1634 O O . PHE A 1 200 ? -4.211 23.323 36.014 1.00 92.88 200 PHE A O 1
ATOM 1641 N N . LEU A 1 201 ? -6.377 23.828 35.766 1.00 89.56 201 LEU A N 1
ATOM 1642 C CA . LEU A 1 201 ? -6.252 25.155 36.356 1.00 89.56 201 LEU A CA 1
ATOM 1643 C C . LEU A 1 201 ? -6.177 25.026 37.887 1.00 89.56 201 LEU A C 1
ATOM 1645 O O . LEU A 1 201 ? -6.974 24.282 38.457 1.00 89.56 201 LEU A O 1
ATOM 1649 N N . PRO A 1 202 ? -5.255 25.740 38.554 1.00 77.00 202 PRO A N 1
ATOM 1650 C CA . PRO A 1 202 ? -5.163 25.726 40.008 1.00 77.00 202 PRO A CA 1
ATOM 1651 C C . PRO A 1 202 ? -6.389 26.393 40.642 1.00 77.00 202 PRO A C 1
ATOM 1653 O O . PRO A 1 202 ? -6.846 27.434 40.162 1.00 77.00 202 PRO A O 1
ATOM 1656 N N . ASP A 1 203 ? -6.899 25.821 41.732 1.00 66.50 203 ASP A N 1
ATOM 1657 C CA . ASP A 1 203 ? -7.987 26.426 42.512 1.00 66.50 203 ASP A CA 1
ATOM 1658 C C . ASP A 1 203 ? -7.506 27.717 43.213 1.00 66.50 203 ASP A C 1
ATOM 1660 O O . ASP A 1 203 ? -6.423 27.735 43.810 1.00 66.50 203 ASP A O 1
ATOM 1664 N N . GLU A 1 204 ? -8.299 28.798 43.167 1.00 57.50 204 GLU A N 1
ATOM 1665 C CA . GLU A 1 204 ? -7.985 30.067 43.847 1.00 57.50 204 GLU A CA 1
ATOM 1666 C C . GLU A 1 204 ? -7.885 29.871 45.377 1.00 57.50 204 GLU A C 1
ATOM 1668 O O . GLU A 1 204 ? -7.031 30.489 46.010 1.00 57.50 204 GLU A O 1
ATOM 1673 N N . GLU A 1 205 ? -8.667 28.952 45.969 1.00 51.56 205 GLU A N 1
ATOM 1674 C CA . GLU A 1 205 ? -8.583 28.591 47.402 1.00 51.56 205 GLU A CA 1
ATOM 1675 C C . GLU A 1 205 ? -7.430 27.602 47.709 1.00 51.56 205 GLU A C 1
ATOM 1677 O O . GLU A 1 205 ? -6.868 27.587 48.813 1.00 51.56 205 GLU A O 1
ATOM 1682 N N . GLY A 1 206 ? -7.023 26.796 46.722 1.00 51.47 206 GLY A N 1
ATOM 1683 C CA . GLY A 1 206 ? -5.901 25.850 46.817 1.00 51.47 206 GLY A CA 1
ATOM 1684 C C . GLY A 1 206 ? -4.529 26.529 46.747 1.00 51.47 206 GLY A C 1
ATOM 1685 O O . GLY A 1 206 ? -3.588 26.099 47.419 1.00 51.47 206 GLY A O 1
ATOM 1686 N N . MET A 1 207 ? -4.421 27.635 45.998 1.00 51.97 207 MET A N 1
ATOM 1687 C CA . MET A 1 207 ? -3.213 28.469 45.963 1.00 51.97 207 MET A CA 1
ATOM 1688 C C . MET A 1 207 ? -2.870 29.087 47.327 1.00 51.97 207 MET A C 1
ATOM 1690 O O . MET A 1 207 ? -1.690 29.204 47.653 1.00 51.97 207 MET A O 1
ATOM 1694 N N . GLU A 1 208 ? -3.865 29.484 48.129 1.00 50.88 208 GLU A N 1
ATOM 1695 C CA . GLU A 1 208 ? -3.625 30.117 49.438 1.00 50.88 208 GLU A CA 1
ATOM 1696 C C . GLU A 1 208 ? -3.304 29.108 50.554 1.00 50.88 208 GLU A C 1
ATOM 1698 O O . GLU A 1 208 ? -2.604 29.445 51.511 1.00 50.88 208 GLU A O 1
ATOM 1703 N N . SER A 1 209 ? -3.807 27.874 50.452 1.00 51.59 209 SER A N 1
ATOM 1704 C CA . SER A 1 209 ? -3.721 26.865 51.518 1.00 51.59 209 SER A CA 1
ATOM 1705 C C . SER A 1 209 ? -2.574 25.861 51.357 1.00 51.59 209 SER A C 1
ATOM 1707 O O . SER A 1 209 ? -2.174 25.243 52.346 1.00 51.59 209 SER A O 1
ATOM 1709 N N . GLY A 1 210 ? -2.028 25.693 50.146 1.00 50.12 210 GLY A N 1
ATOM 1710 C CA . GLY A 1 210 ? -0.940 24.748 49.857 1.00 50.12 210 GLY A CA 1
ATOM 1711 C C . GLY A 1 210 ? -1.317 23.268 50.033 1.00 50.12 210 GLY A C 1
ATOM 1712 O O . GLY A 1 210 ? -0.444 22.405 49.971 1.00 50.12 210 GLY A O 1
ATOM 1713 N N . ILE A 1 211 ? -2.600 22.973 50.261 1.00 49.66 211 ILE A N 1
ATOM 1714 C CA . ILE A 1 211 ? -3.163 21.634 50.442 1.00 49.66 211 ILE A CA 1
ATOM 1715 C C . ILE A 1 211 ? -4.292 21.493 49.416 1.00 49.66 211 ILE A C 1
ATOM 1717 O O . ILE A 1 211 ? -5.292 22.200 49.499 1.00 49.66 211 ILE A O 1
ATOM 1721 N N . GLY A 1 212 ? -4.130 20.599 48.439 1.00 51.28 212 GLY A N 1
ATOM 1722 C CA . GLY A 1 212 ? -5.188 20.284 47.478 1.00 51.28 212 GLY A CA 1
ATOM 1723 C C . GLY A 1 212 ? -6.216 19.341 48.105 1.00 51.28 212 GLY A C 1
ATOM 1724 O O . GLY A 1 212 ? -5.917 18.168 48.301 1.00 51.28 212 GLY A O 1
ATOM 1725 N N . ASP A 1 213 ? -7.412 19.836 48.427 1.00 47.28 213 ASP A N 1
ATOM 1726 C CA . ASP A 1 213 ? -8.544 19.032 48.938 1.00 47.28 213 ASP A CA 1
ATOM 1727 C C . ASP A 1 213 ? -9.567 18.700 47.829 1.00 47.28 213 ASP A C 1
ATOM 1729 O O . ASP A 1 213 ? -10.775 18.714 48.046 1.00 47.28 213 ASP A O 1
ATOM 1733 N N . GLY A 1 214 ? -9.098 18.443 46.600 1.00 51.78 214 GLY A N 1
ATOM 1734 C CA . GLY A 1 214 ? -9.979 18.095 45.474 1.00 51.78 214 GLY A CA 1
ATOM 1735 C C . GLY A 1 214 ? -10.902 19.243 45.044 1.00 51.78 214 GLY A C 1
ATOM 1736 O O . GLY A 1 214 ? -12.121 19.071 44.959 1.00 51.78 214 GLY A O 1
ATOM 1737 N N . GLY A 1 215 ? -10.309 20.418 44.808 1.00 58.09 215 GLY A N 1
ATOM 1738 C CA . GLY A 1 215 ? -10.981 21.614 44.296 1.00 58.09 215 GLY A CA 1
ATOM 1739 C C . GLY A 1 215 ? -11.603 21.435 42.904 1.00 58.09 215 GLY A C 1
ATOM 1740 O O . GLY A 1 215 ? -11.589 20.354 42.315 1.00 58.09 215 GLY A O 1
ATOM 1741 N N . ARG A 1 216 ? -12.184 22.509 42.358 1.00 72.88 216 ARG A N 1
ATOM 1742 C CA . ARG A 1 216 ? -12.877 22.470 41.056 1.00 72.88 216 ARG A CA 1
ATOM 1743 C C . ARG A 1 216 ? -11.901 22.117 39.921 1.00 72.88 216 ARG A C 1
ATOM 1745 O O . ARG A 1 216 ? -11.026 22.914 39.595 1.00 72.88 216 ARG A O 1
ATOM 1752 N N . LEU A 1 217 ? -12.100 20.975 39.261 1.00 80.38 217 LEU A N 1
ATOM 1753 C CA . LEU A 1 217 ? -11.214 20.490 38.195 1.00 80.38 217 LEU A CA 1
ATOM 1754 C C . LEU A 1 217 ? -11.652 21.036 36.837 1.00 80.38 217 LEU A C 1
ATOM 1756 O O . LEU A 1 217 ? -12.644 20.582 36.264 1.00 80.38 217 LEU A O 1
ATOM 1760 N N . VAL A 1 218 ? -10.902 22.013 36.329 1.00 90.88 218 VAL A N 1
ATOM 1761 C CA . VAL A 1 218 ? -11.110 22.635 35.013 1.00 90.88 218 VAL A CA 1
ATOM 1762 C C . VAL A 1 218 ? -9.843 22.468 34.185 1.00 90.88 218 VAL A C 1
ATOM 1764 O O . VAL A 1 218 ? -8.746 22.709 34.686 1.00 90.88 218 VAL A O 1
ATOM 1767 N N . VAL A 1 219 ? -9.974 22.065 32.922 1.00 94.25 219 VAL A N 1
ATOM 1768 C CA . VAL A 1 219 ? -8.820 21.803 32.049 1.00 94.25 219 VAL A CA 1
ATOM 1769 C C . VAL A 1 219 ? -8.090 23.103 31.705 1.00 94.25 219 VAL A C 1
ATOM 1771 O O . VAL A 1 219 ? -8.699 24.083 31.273 1.00 94.25 219 VAL A O 1
ATOM 1774 N N . ASN A 1 220 ? -6.764 23.098 31.840 1.00 95.44 220 ASN A N 1
ATOM 1775 C CA . ASN A 1 220 ? -5.895 24.161 31.353 1.00 95.44 220 ASN A CA 1
ATOM 1776 C C . ASN A 1 220 ? -5.435 23.843 29.923 1.00 95.44 220 ASN A C 1
ATOM 1778 O O . ASN A 1 220 ? -4.416 23.192 29.699 1.00 95.44 220 ASN A O 1
ATOM 1782 N N . TRP A 1 221 ? -6.170 24.339 28.934 1.00 96.31 221 TRP A N 1
ATOM 1783 C CA . TRP A 1 221 ? -5.904 24.090 27.518 1.00 96.31 221 TRP A CA 1
ATOM 1784 C C . TRP A 1 221 ? -4.587 24.676 27.018 1.00 96.31 221 TRP A C 1
ATOM 1786 O O . TRP A 1 221 ? -4.043 24.157 26.052 1.00 96.31 221 TRP A O 1
ATOM 1796 N N . VAL A 1 222 ? -4.038 25.702 27.676 1.00 96.31 222 VAL A N 1
ATOM 1797 C CA . VAL A 1 222 ? -2.687 26.205 27.358 1.00 96.31 222 VAL A CA 1
ATOM 1798 C C . VAL A 1 222 ? -1.634 25.149 27.686 1.00 96.31 222 VAL A C 1
ATOM 1800 O O . VAL A 1 222 ? -0.722 24.924 26.895 1.00 96.31 222 VAL A O 1
ATOM 1803 N N . HIS A 1 223 ? -1.798 24.458 28.815 1.00 95.75 223 HIS A N 1
ATOM 1804 C CA . HIS A 1 223 ? -0.928 23.347 29.198 1.00 95.75 223 HIS A CA 1
ATOM 1805 C C . HIS A 1 223 ? -1.093 22.174 28.235 1.00 95.75 223 HIS A C 1
ATOM 1807 O O . HIS A 1 223 ? -0.102 21.681 27.706 1.00 95.75 223 HIS A O 1
ATOM 1813 N N . VAL A 1 224 ? -2.335 21.791 27.920 1.00 96.81 224 VAL A N 1
ATOM 1814 C CA . VAL A 1 224 ? -2.608 20.726 26.937 1.00 96.81 224 VAL A CA 1
ATOM 1815 C C . VAL A 1 224 ? -2.015 21.059 25.563 1.00 96.81 224 VAL A C 1
ATOM 1817 O O . VAL A 1 224 ? -1.441 20.181 24.929 1.00 96.81 224 VAL A O 1
ATOM 1820 N N . GLN A 1 225 ? -2.099 22.311 25.106 1.00 96.25 225 GLN A N 1
ATOM 1821 C CA . GLN A 1 225 ? -1.506 22.744 23.839 1.00 96.25 225 GLN A CA 1
ATOM 1822 C C . GLN A 1 225 ? 0.024 22.640 23.856 1.00 96.25 225 GLN A C 1
ATOM 1824 O O . GLN A 1 225 ? 0.607 22.205 22.868 1.00 96.25 225 GLN A O 1
ATOM 1829 N N . ALA A 1 226 ? 0.677 23.011 24.961 1.00 95.56 226 ALA A N 1
ATOM 1830 C CA . ALA A 1 226 ? 2.126 22.879 25.086 1.00 95.56 226 ALA A CA 1
ATOM 1831 C C . ALA A 1 226 ? 2.568 21.404 25.044 1.00 95.56 226 ALA A C 1
ATOM 1833 O O . ALA A 1 226 ? 3.498 21.074 24.312 1.00 95.56 226 ALA A O 1
ATOM 1834 N N . LEU A 1 227 ? 1.849 20.518 25.750 1.00 95.06 227 LEU A N 1
ATOM 1835 C CA . LEU A 1 227 ? 2.071 19.065 25.702 1.00 95.06 227 LEU A CA 1
ATOM 1836 C C . LEU A 1 227 ? 1.852 18.508 24.294 1.00 95.06 227 LEU A C 1
ATOM 1838 O O . LEU A 1 227 ? 2.662 17.734 23.791 1.00 95.06 227 LEU A O 1
ATOM 1842 N N . HIS A 1 228 ? 0.758 18.921 23.650 1.00 95.00 228 HIS A N 1
ATOM 1843 C CA . HIS A 1 228 ? 0.427 18.530 22.286 1.00 95.00 228 HIS A CA 1
ATOM 1844 C C . HIS A 1 228 ? 1.541 18.911 21.315 1.00 95.00 228 HIS A C 1
ATOM 1846 O O . HIS A 1 228 ? 1.975 18.059 20.543 1.00 95.00 228 HIS A O 1
ATOM 1852 N N . HIS A 1 229 ? 2.018 20.156 21.368 1.00 93.62 229 HIS A N 1
ATOM 1853 C CA . HIS A 1 229 ? 3.058 20.651 20.471 1.00 93.62 229 HIS A CA 1
ATOM 1854 C C . HIS A 1 229 ? 4.373 19.901 20.686 1.00 93.62 229 HIS A C 1
ATOM 1856 O O . HIS A 1 229 ? 4.938 19.406 19.714 1.00 93.62 229 HIS A O 1
ATOM 1862 N N . ASP A 1 230 ? 4.821 19.760 21.934 1.00 91.12 230 ASP A N 1
ATOM 1863 C CA . ASP A 1 230 ? 6.078 19.080 22.260 1.00 91.12 230 ASP A CA 1
ATOM 1864 C C . ASP A 1 230 ? 6.103 17.629 21.748 1.00 91.12 230 ASP A C 1
ATOM 1866 O O . ASP A 1 230 ? 6.996 17.246 20.992 1.00 91.12 230 ASP A O 1
ATOM 1870 N N . VAL A 1 231 ? 5.053 16.855 22.038 1.00 87.75 231 VAL A N 1
ATOM 1871 C CA . VAL A 1 231 ? 4.922 15.467 21.565 1.00 87.75 231 VAL A CA 1
ATOM 1872 C C . VAL A 1 231 ? 4.779 15.403 20.040 1.00 87.75 231 VAL A C 1
ATOM 1874 O O . VAL A 1 231 ? 5.431 14.590 19.385 1.00 87.75 231 VAL A O 1
ATOM 1877 N N . SER A 1 232 ? 3.957 16.272 19.444 1.00 86.19 232 SER A N 1
ATOM 1878 C CA . SER A 1 232 ? 3.699 16.260 17.997 1.00 86.19 232 SER A CA 1
ATOM 1879 C C . SER A 1 232 ? 4.955 16.523 17.169 1.00 86.19 232 SER A C 1
ATOM 1881 O O . SER A 1 232 ? 5.045 16.036 16.043 1.00 86.19 232 SER A O 1
ATOM 1883 N N . MET A 1 233 ? 5.939 17.251 17.709 1.00 84.94 233 MET A N 1
ATOM 1884 C CA . MET A 1 233 ? 7.198 17.506 17.007 1.00 84.94 233 MET A CA 1
ATOM 1885 C C . MET A 1 233 ? 8.065 16.255 16.803 1.00 84.94 233 MET A C 1
ATOM 1887 O O . MET A 1 233 ? 8.939 16.279 15.939 1.00 84.94 233 MET A O 1
ATOM 1891 N N . HIS A 1 234 ? 7.811 15.171 17.544 1.00 80.75 234 HIS A N 1
ATOM 1892 C CA . HIS A 1 234 ? 8.431 13.858 17.311 1.00 80.75 234 HIS A CA 1
ATOM 1893 C C . HIS A 1 234 ? 7.652 12.990 16.323 1.00 80.75 234 HIS A C 1
ATOM 1895 O O . HIS A 1 234 ? 8.203 12.050 15.757 1.00 80.75 234 HIS A O 1
ATOM 1901 N N . LEU A 1 235 ? 6.370 13.297 16.116 1.00 73.38 235 LEU A N 1
ATOM 1902 C CA . LEU A 1 235 ? 5.474 12.543 15.237 1.00 73.38 235 LEU A CA 1
ATOM 1903 C C . LEU A 1 235 ? 5.410 13.123 13.821 1.00 73.38 235 LEU A C 1
ATOM 1905 O O . LEU A 1 235 ? 5.105 12.404 12.872 1.00 73.38 235 LEU A O 1
ATOM 1909 N N . VAL A 1 236 ? 5.671 14.424 13.674 1.00 74.75 236 VAL A N 1
ATOM 1910 C CA . VAL A 1 236 ? 5.562 15.151 12.406 1.00 74.75 236 VAL A CA 1
ATOM 1911 C C . VAL A 1 236 ? 6.831 15.957 12.160 1.00 74.75 236 VAL A C 1
ATOM 1913 O O . VAL A 1 236 ? 7.220 16.798 12.971 1.00 74.75 236 VAL A O 1
ATOM 1916 N N . ASN A 1 237 ? 7.449 15.761 10.995 1.00 71.19 237 ASN A N 1
ATOM 1917 C CA . ASN A 1 237 ? 8.599 16.561 10.593 1.00 71.19 237 ASN A CA 1
ATOM 1918 C C . ASN A 1 237 ? 8.146 17.902 9.988 1.00 71.19 237 ASN A C 1
ATOM 1920 O O . ASN A 1 237 ? 7.809 17.977 8.807 1.00 71.19 237 ASN A O 1
ATOM 1924 N N . LEU A 1 238 ? 8.126 18.959 10.807 1.00 75.31 238 LEU A N 1
ATOM 1925 C CA . LEU A 1 238 ? 7.886 20.335 10.359 1.00 75.31 238 LEU A CA 1
ATOM 1926 C C . LEU A 1 238 ? 9.178 21.161 10.362 1.00 75.31 238 LEU A C 1
ATOM 1928 O O . LEU A 1 238 ? 9.743 21.466 11.425 1.00 75.31 238 LEU A O 1
ATOM 1932 N N . GLU A 1 239 ? 9.594 21.577 9.167 1.00 78.00 239 GLU A N 1
ATOM 1933 C CA . GLU A 1 239 ? 10.716 22.490 8.946 1.00 78.00 239 GLU A CA 1
ATOM 1934 C C . GLU A 1 239 ? 10.278 23.960 9.015 1.00 78.00 239 GLU A C 1
ATOM 1936 O O . GLU A 1 239 ? 9.183 24.335 8.592 1.00 78.00 239 GLU A O 1
ATOM 1941 N N . GLU A 1 240 ? 11.153 24.808 9.557 1.00 82.56 240 GLU A N 1
ATOM 1942 C CA . GLU A 1 240 ? 10.932 26.254 9.604 1.00 82.56 240 GLU A CA 1
ATOM 1943 C C . GLU A 1 240 ? 10.956 26.834 8.176 1.00 82.56 240 GLU A C 1
ATOM 1945 O O . GLU A 1 240 ? 11.822 26.493 7.375 1.00 82.56 240 GLU A O 1
ATOM 1950 N N . ASP A 1 241 ? 9.985 27.695 7.853 1.00 78.19 241 ASP A N 1
ATOM 1951 C CA . ASP A 1 241 ? 9.813 28.379 6.556 1.00 78.19 241 ASP A CA 1
ATOM 1952 C C . ASP A 1 241 ? 9.488 27.499 5.325 1.00 78.19 241 ASP A C 1
ATOM 1954 O O . ASP A 1 241 ? 9.317 28.028 4.220 1.00 78.19 241 ASP A O 1
ATOM 1958 N N . ALA A 1 242 ? 9.317 26.184 5.491 1.00 77.94 242 ALA A N 1
ATOM 1959 C CA . ALA A 1 242 ? 8.799 25.313 4.436 1.00 77.94 242 ALA A CA 1
ATOM 1960 C C . ALA A 1 242 ? 7.307 25.603 4.134 1.00 77.94 242 ALA A C 1
ATOM 1962 O O . ALA A 1 242 ? 6.570 26.059 5.017 1.00 77.94 242 ALA A O 1
ATOM 1963 N N . PRO A 1 243 ? 6.819 25.344 2.900 1.00 75.31 243 PRO A N 1
ATOM 1964 C CA . PRO A 1 243 ? 5.391 25.396 2.603 1.00 75.31 2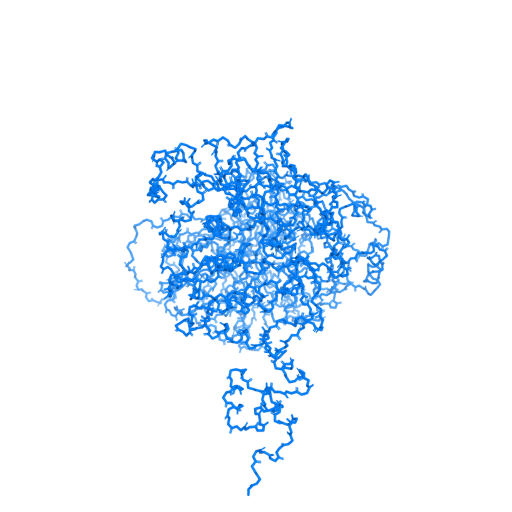43 PRO A CA 1
ATOM 1965 C C . PRO A 1 243 ? 4.616 24.485 3.558 1.00 75.31 243 PRO A C 1
ATOM 1967 O O . PRO A 1 243 ? 4.835 23.278 3.591 1.00 75.31 243 PRO A O 1
ATOM 1970 N N . PHE A 1 244 ? 3.722 25.072 4.352 1.00 73.69 244 PHE A N 1
ATOM 1971 C CA . PHE A 1 244 ? 2.948 24.317 5.327 1.00 73.69 244 PHE A CA 1
ATOM 1972 C C . PHE A 1 244 ? 1.783 23.595 4.650 1.00 73.69 244 PHE A C 1
ATOM 1974 O O . PHE A 1 244 ? 0.881 24.232 4.095 1.00 73.69 244 PHE A O 1
ATOM 1981 N N . GLU A 1 245 ? 1.777 22.271 4.758 1.00 75.81 245 GLU A N 1
ATOM 1982 C CA . GLU A 1 245 ? 0.621 21.433 4.466 1.00 75.81 245 GLU A CA 1
ATOM 1983 C C . GLU A 1 245 ? -0.013 20.963 5.777 1.00 75.81 245 GLU A C 1
ATOM 1985 O O . GLU A 1 245 ? 0.680 20.652 6.745 1.00 75.81 245 GLU A O 1
ATOM 1990 N N . TYR A 1 246 ? -1.347 20.936 5.822 1.00 75.69 246 TYR A N 1
ATOM 1991 C CA . TYR A 1 246 ? -2.070 20.463 6.999 1.00 75.69 246 TYR A CA 1
ATOM 1992 C C . TYR A 1 246 ? -1.762 18.980 7.240 1.00 75.69 246 TYR A C 1
ATOM 1994 O O . TYR A 1 246 ? -2.194 18.123 6.468 1.00 75.69 246 TYR A O 1
ATOM 2002 N N . ALA A 1 247 ? -1.019 18.691 8.308 1.00 71.50 247 ALA A N 1
ATOM 2003 C CA . ALA A 1 247 ? -0.651 17.335 8.683 1.00 71.50 247 ALA A CA 1
ATOM 2004 C C . ALA A 1 247 ? -1.851 16.608 9.306 1.00 71.50 247 ALA A C 1
ATOM 2006 O O . ALA A 1 247 ? -2.368 17.021 10.346 1.00 71.50 247 ALA A O 1
ATOM 2007 N N . ILE A 1 248 ? -2.266 15.502 8.685 1.00 74.62 248 ILE A N 1
ATOM 2008 C CA . ILE A 1 248 ? -3.217 14.557 9.273 1.00 74.62 248 ILE A CA 1
ATOM 2009 C C . ILE A 1 248 ? -2.404 13.454 9.945 1.00 74.62 248 ILE A C 1
ATOM 2011 O O . ILE A 1 248 ? -1.740 12.666 9.281 1.00 74.62 248 ILE A O 1
ATOM 2015 N N . PHE A 1 249 ? -2.452 13.429 11.268 1.00 73.69 249 PHE A N 1
ATOM 2016 C CA . PHE A 1 249 ? -1.751 12.474 12.126 1.00 73.69 249 PHE A CA 1
ATOM 2017 C C . PHE A 1 249 ? -2.577 12.246 13.405 1.00 73.69 249 PHE A C 1
ATOM 2019 O O . PHE A 1 249 ? -3.515 13.016 13.639 1.00 73.69 249 PHE A O 1
ATOM 2026 N N . PRO A 1 250 ? -2.274 11.239 14.242 1.00 73.62 250 PRO A N 1
ATOM 2027 C CA . PRO A 1 250 ? -3.140 10.856 15.361 1.00 73.62 250 PRO A CA 1
ATOM 2028 C C . PRO A 1 250 ? -3.544 11.961 16.347 1.00 73.62 250 PRO A C 1
ATOM 2030 O O . PRO A 1 250 ? -4.578 11.857 16.997 1.00 73.62 250 PRO A O 1
ATOM 2033 N N . MET A 1 251 ? -2.793 13.064 16.407 1.00 84.38 251 MET A N 1
ATOM 2034 C CA . MET A 1 251 ? -3.096 14.229 17.244 1.00 84.38 251 MET A CA 1
ATOM 2035 C C . MET A 1 251 ? -3.655 15.411 16.431 1.00 84.38 251 MET A C 1
ATOM 2037 O O . MET A 1 251 ? -3.279 16.566 16.646 1.00 84.38 251 MET A O 1
ATOM 2041 N N . SER A 1 252 ? -4.538 15.132 15.468 1.00 86.62 252 SER A N 1
ATOM 2042 C CA . SER A 1 252 ? -5.177 16.135 14.603 1.00 86.62 252 SER A CA 1
ATOM 2043 C C . SER A 1 252 ? -6.697 15.956 14.517 1.00 86.62 252 SER A C 1
ATOM 2045 O O . SER A 1 252 ? -7.262 14.956 14.961 1.00 86.62 252 SER A O 1
ATOM 2047 N N . LEU A 1 253 ? -7.367 16.941 13.919 1.00 88.81 253 LEU A N 1
ATOM 2048 C CA . LEU A 1 253 ? -8.818 17.138 13.972 1.00 88.81 253 LEU A CA 1
ATOM 2049 C C . LEU A 1 253 ? -9.678 15.902 13.628 1.00 88.81 253 LEU A C 1
ATOM 2051 O O . LEU A 1 253 ? -10.654 15.670 14.346 1.00 88.81 253 LEU A O 1
ATOM 2055 N N . PRO A 1 254 ? -9.359 15.078 12.605 1.00 85.12 254 PRO A N 1
ATOM 2056 C CA . PRO A 1 254 ? -10.138 13.874 12.292 1.00 85.12 254 PRO A CA 1
ATOM 2057 C C . PRO A 1 254 ? -10.210 12.872 13.450 1.00 85.12 254 PRO A C 1
ATOM 2059 O O . PRO A 1 254 ? -11.222 12.197 13.625 1.00 85.12 254 PRO A O 1
ATOM 2062 N N . TYR A 1 255 ? -9.166 12.815 14.277 1.00 87.19 255 TYR A N 1
ATOM 2063 C CA . TYR A 1 255 ? -9.062 11.855 15.369 1.00 87.19 255 TYR A CA 1
ATOM 2064 C C . TYR A 1 255 ? -9.897 12.253 16.587 1.00 87.19 255 TYR A C 1
ATOM 2066 O O . TYR A 1 255 ? -10.119 11.409 17.445 1.00 87.19 255 TYR A O 1
ATOM 2074 N N . CYS A 1 256 ? -10.419 13.487 16.652 1.00 91.75 256 CYS A N 1
ATOM 2075 C CA . CYS A 1 256 ? -11.326 13.933 17.717 1.00 91.75 256 CYS A CA 1
ATOM 2076 C C . CYS A 1 256 ? -12.729 13.294 17.652 1.00 91.75 256 CYS A C 1
ATOM 2078 O O . CYS A 1 256 ? -13.512 13.439 18.601 1.00 91.75 256 CYS A O 1
ATOM 2080 N N . GLN A 1 257 ? -13.074 12.644 16.534 1.00 90.81 257 GLN A N 1
ATOM 2081 C CA . GLN A 1 257 ? -14.381 12.035 16.307 1.00 90.81 257 GLN A CA 1
ATOM 2082 C C . GLN A 1 257 ? -14.592 10.810 17.201 1.00 90.81 257 GLN A C 1
ATOM 2084 O O . GLN A 1 257 ? -13.752 9.917 17.274 1.00 90.81 257 GLN A O 1
ATOM 2089 N N . SER A 1 258 ? -15.745 10.746 17.871 1.00 91.50 258 SER A N 1
ATOM 2090 C CA . SER A 1 258 ? -16.139 9.561 18.635 1.00 91.50 258 SER A CA 1
ATOM 2091 C C . SER A 1 258 ? -16.292 8.348 17.732 1.00 91.50 258 SER A C 1
ATOM 2093 O O . SER A 1 258 ? -16.932 8.439 16.687 1.00 91.50 258 SER A O 1
ATOM 2095 N N . ILE A 1 259 ? -15.836 7.190 18.199 1.00 86.31 259 ILE A N 1
ATOM 2096 C CA . ILE A 1 259 ? -16.130 5.910 17.560 1.00 86.31 259 ILE A CA 1
ATOM 2097 C C . ILE A 1 259 ? -17.172 5.171 18.399 1.00 86.31 259 ILE A C 1
ATOM 2099 O O . ILE A 1 259 ? -16.902 4.731 19.520 1.00 86.31 259 ILE A O 1
ATOM 2103 N N . ILE A 1 260 ? -18.389 5.056 17.866 1.00 88.19 260 ILE A N 1
ATOM 2104 C CA . ILE A 1 260 ? -19.527 4.432 18.549 1.00 88.19 260 ILE A CA 1
ATOM 2105 C C . ILE A 1 260 ? -20.269 3.554 17.549 1.00 88.19 260 ILE A C 1
ATOM 2107 O O . ILE A 1 260 ? -20.838 4.040 16.574 1.00 88.19 260 ILE A O 1
ATOM 2111 N N . THR A 1 261 ? -20.280 2.252 17.820 1.00 79.38 261 THR A N 1
ATOM 2112 C CA . THR A 1 261 ? -20.978 1.271 16.990 1.00 79.38 261 THR A CA 1
ATOM 2113 C C . THR A 1 261 ? -22.486 1.483 17.015 1.00 79.38 261 THR A C 1
ATOM 2115 O O . THR A 1 261 ? -23.072 1.828 18.043 1.00 79.38 261 THR A O 1
ATOM 2118 N N . GLU A 1 262 ? -23.125 1.265 15.867 1.00 77.62 262 GLU A N 1
ATOM 2119 C CA . GLU A 1 262 ? -24.571 1.396 15.737 1.00 77.62 262 GLU A CA 1
ATOM 2120 C C . GLU A 1 262 ? -25.299 0.491 16.746 1.00 77.62 262 GLU A C 1
ATOM 2122 O O . GLU A 1 262 ? -24.979 -0.686 16.907 1.00 77.62 262 GLU A O 1
ATOM 2127 N N . GLY A 1 263 ? -26.276 1.060 17.456 1.00 75.88 263 GLY A N 1
ATOM 2128 C CA . GLY A 1 263 ? -27.049 0.357 18.484 1.00 75.88 263 GLY A CA 1
ATOM 2129 C C . GLY A 1 263 ? -26.456 0.397 19.897 1.00 75.88 263 GLY A C 1
ATOM 2130 O O .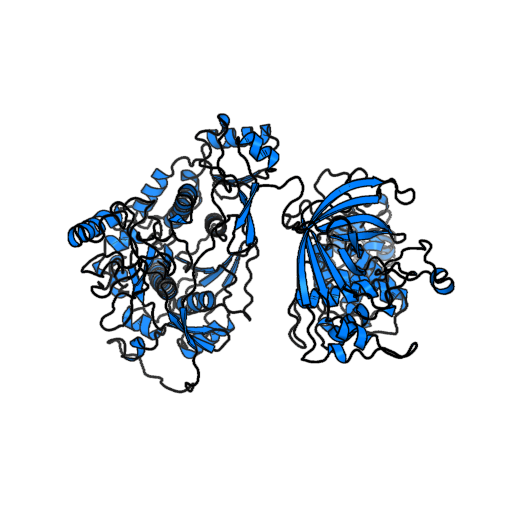 GLY A 1 263 ? -27.144 -0.021 20.827 1.00 75.88 263 GLY A O 1
ATOM 2131 N N . VAL A 1 264 ? -25.244 0.932 20.093 1.00 81.94 264 VAL A N 1
ATOM 2132 C CA . VAL A 1 264 ? -24.677 1.140 21.436 1.00 81.94 264 VAL A CA 1
ATOM 2133 C C . VAL A 1 264 ? -25.398 2.291 22.139 1.00 81.94 264 VAL A C 1
ATOM 2135 O O . VAL A 1 264 ? -25.439 3.419 21.643 1.00 81.94 264 VAL A O 1
ATOM 2138 N N . ASP A 1 265 ? -25.947 2.014 23.322 1.00 84.62 265 ASP A N 1
ATOM 2139 C CA . ASP A 1 265 ? -26.496 3.039 24.205 1.00 84.62 265 ASP A CA 1
ATOM 2140 C C . ASP A 1 265 ? -25.432 3.512 25.199 1.00 84.62 265 ASP A C 1
ATOM 2142 O O . ASP A 1 265 ? -25.174 2.876 26.225 1.00 84.62 265 ASP A O 1
ATOM 2146 N N . MET A 1 266 ? -24.849 4.674 24.903 1.00 86.75 266 MET A N 1
ATOM 2147 C CA . MET A 1 266 ? -23.815 5.293 25.729 1.00 86.75 266 MET A CA 1
ATOM 2148 C C . MET A 1 266 ? -24.268 5.602 27.161 1.00 86.75 266 MET A C 1
ATOM 2150 O O . MET A 1 266 ? -23.409 5.816 28.007 1.00 86.75 266 MET A O 1
ATOM 2154 N N . ALA A 1 267 ? -25.568 5.656 27.473 1.00 84.56 267 ALA A N 1
ATOM 2155 C CA . ALA A 1 267 ? -26.034 5.850 28.851 1.00 84.56 267 ALA A CA 1
ATOM 2156 C C . ALA A 1 267 ? -25.837 4.603 29.734 1.00 84.56 267 ALA A C 1
ATOM 2158 O O . ALA A 1 267 ? -25.772 4.712 30.954 1.00 84.56 267 ALA A O 1
ATOM 2159 N N . THR A 1 268 ? -25.734 3.419 29.122 1.00 86.62 268 THR A N 1
ATOM 2160 C CA . THR A 1 268 ? -25.618 2.129 29.833 1.00 86.62 268 THR A CA 1
ATOM 2161 C C . THR A 1 268 ? -24.290 1.414 29.589 1.00 86.62 268 THR A C 1
ATOM 2163 O O . THR A 1 268 ? -24.016 0.379 30.195 1.00 86.62 268 THR A O 1
ATOM 2166 N N . GLU A 1 269 ? -23.468 1.962 28.700 1.00 88.25 269 GLU A N 1
ATOM 2167 C CA . GLU A 1 269 ? -22.189 1.401 28.295 1.00 88.25 269 GLU A CA 1
ATOM 2168 C C . GLU A 1 269 ? -21.170 1.401 29.445 1.00 88.25 269 GLU A C 1
ATOM 2170 O O . GLU A 1 269 ? -20.920 2.425 30.086 1.00 88.25 269 GLU A O 1
ATOM 2175 N N . ARG A 1 270 ? -20.542 0.242 29.680 1.00 88.94 270 ARG A N 1
ATOM 2176 C CA . ARG A 1 270 ? -19.540 0.061 30.739 1.00 88.94 270 ARG A CA 1
ATOM 2177 C C . ARG A 1 270 ? -18.246 0.788 30.395 1.00 88.94 270 ARG A C 1
ATOM 2179 O O . ARG A 1 270 ? -17.666 1.427 31.267 1.00 88.94 270 ARG A O 1
ATOM 2186 N N . ASP A 1 271 ? -17.805 0.687 29.141 1.00 90.94 271 ASP A N 1
ATOM 2187 C CA . ASP A 1 271 ? -16.593 1.354 28.657 1.00 90.94 271 ASP A CA 1
ATOM 2188 C C . ASP A 1 271 ? -16.916 2.669 27.930 1.00 90.94 271 ASP A C 1
ATOM 2190 O O . ASP A 1 271 ? -16.597 2.850 26.751 1.00 90.94 271 ASP A O 1
ATOM 2194 N N . TRP A 1 272 ? -17.622 3.584 28.591 1.00 92.38 272 TRP A N 1
ATOM 2195 C CA . TRP A 1 272 ? -18.086 4.814 27.943 1.00 92.38 272 TRP A CA 1
ATOM 2196 C C . TRP A 1 272 ? -16.932 5.735 27.507 1.00 92.38 272 TRP A C 1
ATOM 2198 O O . TRP A 1 272 ? -17.076 6.441 26.513 1.00 92.38 272 TRP A O 1
ATOM 2208 N N . ALA A 1 273 ? -15.789 5.716 28.204 1.00 92.81 273 ALA A N 1
ATOM 2209 C CA . ALA A 1 273 ? -14.619 6.535 27.865 1.00 92.81 273 ALA A CA 1
ATOM 2210 C C . ALA A 1 273 ? -13.751 5.901 26.763 1.00 92.81 273 ALA A C 1
ATOM 2212 O O . ALA A 1 273 ? -13.052 6.614 26.041 1.00 92.81 273 ALA A O 1
ATOM 2213 N N . GLY A 1 274 ? -13.844 4.579 26.574 1.00 90.69 274 GLY A N 1
ATOM 2214 C CA . GLY A 1 274 ? -13.047 3.844 25.600 1.00 90.69 274 GLY A CA 1
ATOM 2215 C C . GLY A 1 274 ? -11.708 3.368 26.151 1.00 90.69 274 GLY A C 1
ATOM 2216 O O . GLY A 1 274 ? -10.733 3.405 25.420 1.00 90.69 274 GLY A O 1
ATOM 2217 N N . VAL A 1 275 ? -11.665 2.931 27.403 1.00 90.00 275 VAL A N 1
ATOM 2218 C CA . VAL A 1 275 ? -10.488 2.465 28.129 1.00 90.00 275 VAL A CA 1
ATOM 2219 C C . VAL A 1 275 ? -9.942 1.132 27.617 1.00 90.00 275 VAL A C 1
ATOM 2221 O O . VAL A 1 275 ? -8.732 0.997 27.480 1.00 90.00 275 VAL A O 1
ATOM 2224 N N . GLU A 1 276 ? -10.783 0.132 27.336 1.00 85.44 276 GLU A N 1
ATOM 2225 C CA . GLU A 1 276 ? -10.297 -1.249 27.156 1.00 85.44 276 GLU A CA 1
ATOM 2226 C C . GLU A 1 276 ? -9.489 -1.475 25.866 1.00 85.44 276 GLU A C 1
ATOM 2228 O O . GLU A 1 276 ? -9.809 -0.964 24.798 1.00 85.44 276 GLU A O 1
ATOM 2233 N N . GLY A 1 277 ? -8.475 -2.330 25.914 1.00 75.94 277 GLY A N 1
ATOM 2234 C CA . GLY A 1 277 ? -7.707 -2.743 24.741 1.00 75.94 277 GLY A CA 1
ATOM 2235 C C . GLY A 1 277 ? -6.286 -2.198 24.726 1.00 75.94 277 GLY A C 1
ATOM 2236 O O . GLY A 1 277 ? -5.763 -1.744 25.742 1.00 75.94 277 GLY A O 1
ATOM 2237 N N . LEU A 1 278 ? -5.644 -2.302 23.565 1.00 72.44 278 LEU A N 1
ATOM 2238 C CA . LEU A 1 278 ? -4.244 -1.939 23.395 1.00 72.44 278 LEU A CA 1
ATOM 2239 C C . LEU A 1 278 ? -4.099 -0.429 23.190 1.00 72.44 278 LEU A C 1
ATOM 2241 O O . LEU A 1 278 ? -4.843 0.172 22.420 1.00 72.44 278 LEU A O 1
ATOM 2245 N N . TRP A 1 279 ? -3.114 0.157 23.856 1.00 77.75 279 TRP A N 1
ATOM 2246 C CA . TRP A 1 279 ? -2.714 1.554 23.757 1.00 77.75 279 TRP A CA 1
ATOM 2247 C C . TRP A 1 279 ? -1.205 1.647 23.527 1.00 77.75 279 TRP A C 1
ATOM 2249 O O . TRP A 1 279 ? -0.446 0.804 23.999 1.00 77.75 279 TRP A O 1
ATOM 2259 N N . HIS A 1 280 ? -0.769 2.679 22.817 1.00 75.38 280 HIS A N 1
ATOM 2260 C CA . HIS A 1 280 ? 0.621 3.087 22.694 1.00 75.38 280 HIS A CA 1
ATOM 2261 C C . HIS A 1 280 ? 0.850 4.302 23.593 1.00 75.38 280 HIS A C 1
ATOM 2263 O O . HIS A 1 280 ? 0.275 5.366 23.383 1.00 75.38 280 HIS A O 1
ATOM 2269 N N . CYS A 1 281 ? 1.679 4.133 24.616 1.00 79.88 281 CYS A N 1
ATOM 2270 C CA . CYS A 1 281 ? 2.132 5.202 25.493 1.00 79.88 281 CYS A CA 1
ATOM 2271 C C . CYS A 1 281 ? 3.403 5.814 24.912 1.00 79.88 281 CYS A C 1
ATOM 2273 O O . CYS A 1 281 ? 4.476 5.227 25.052 1.00 79.88 281 CYS A O 1
ATOM 2275 N N . ALA A 1 282 ? 3.294 6.965 24.261 1.00 75.50 282 ALA A N 1
ATOM 2276 C CA . ALA A 1 282 ? 4.446 7.734 23.827 1.00 75.50 282 ALA A CA 1
ATOM 2277 C C . ALA A 1 282 ? 4.858 8.726 24.924 1.00 75.50 282 ALA A C 1
ATOM 2279 O O . ALA A 1 282 ? 4.043 9.526 25.376 1.00 75.50 282 ALA A O 1
ATOM 2280 N N . ILE A 1 283 ? 6.110 8.661 25.367 1.00 78.69 283 ILE A N 1
ATOM 2281 C CA . ILE A 1 283 ? 6.675 9.503 26.426 1.00 78.69 283 ILE A CA 1
ATOM 2282 C C . ILE A 1 283 ? 7.842 10.323 25.870 1.00 78.69 283 ILE A C 1
ATOM 2284 O O . ILE A 1 283 ? 8.685 9.765 25.160 1.00 78.69 283 ILE A O 1
ATOM 2288 N N . CYS A 1 284 ? 7.916 11.610 26.224 1.00 80.19 284 CYS A N 1
ATOM 2289 C CA . CYS A 1 284 ? 9.092 12.447 25.972 1.00 80.19 284 CYS A CA 1
ATOM 2290 C C . CYS A 1 284 ? 9.781 12.785 27.295 1.00 80.19 284 CYS A C 1
ATOM 2292 O O . CYS A 1 284 ? 9.133 13.188 28.262 1.00 80.19 284 CYS A O 1
ATOM 2294 N N . PHE A 1 285 ? 11.102 12.656 27.362 1.00 82.00 285 PHE A N 1
ATOM 2295 C CA . PHE A 1 285 ? 11.859 13.069 28.541 1.00 82.00 285 PHE A CA 1
ATOM 2296 C C . PHE A 1 285 ? 13.242 13.593 28.178 1.00 82.00 285 PHE A C 1
ATOM 2298 O O . PHE A 1 285 ? 13.875 13.154 27.220 1.00 82.00 285 PHE A O 1
ATOM 2305 N N . ILE A 1 286 ? 13.726 14.514 29.002 1.00 86.38 286 ILE A N 1
ATOM 2306 C CA . ILE A 1 286 ? 15.059 15.104 28.888 1.00 86.38 286 ILE A CA 1
ATOM 2307 C C . ILE A 1 286 ? 15.978 14.542 29.973 1.00 86.38 286 ILE A C 1
ATOM 2309 O O . ILE A 1 286 ? 15.518 13.958 30.959 1.00 86.38 286 ILE A O 1
ATOM 2313 N N . ASP A 1 287 ? 17.288 14.731 29.816 1.00 85.19 287 ASP A N 1
ATOM 2314 C CA . ASP A 1 287 ? 18.247 14.383 30.866 1.00 85.19 287 ASP A CA 1
ATOM 2315 C C . ASP A 1 287 ? 17.871 15.079 32.188 1.00 85.19 287 ASP A C 1
ATOM 2317 O O . ASP A 1 287 ? 17.664 16.294 32.241 1.00 85.19 287 ASP A O 1
ATOM 2321 N N . HIS A 1 288 ? 17.788 14.311 33.279 1.00 84.06 288 HIS A N 1
ATOM 2322 C CA . HIS A 1 288 ? 17.332 14.833 34.573 1.00 84.06 288 HIS A CA 1
ATOM 2323 C C . HIS A 1 288 ? 18.227 15.962 35.099 1.00 84.06 288 HIS A C 1
ATOM 2325 O O . HIS A 1 288 ? 17.734 16.889 35.733 1.00 84.06 288 HIS A O 1
ATOM 2331 N N . ARG A 1 289 ? 19.532 15.965 34.790 1.00 83.25 289 ARG A N 1
ATOM 2332 C CA . ARG A 1 289 ? 20.412 17.083 35.165 1.00 83.25 289 ARG A CA 1
ATOM 2333 C C . ARG A 1 289 ? 20.088 18.328 34.358 1.00 83.25 289 ARG A C 1
ATOM 2335 O O . ARG A 1 289 ? 20.148 19.413 34.923 1.00 83.25 289 ARG A O 1
ATOM 2342 N N . ALA A 1 290 ? 19.756 18.184 33.078 1.00 85.62 290 ALA A N 1
ATOM 2343 C CA . ALA A 1 290 ? 19.321 19.296 32.239 1.00 85.62 290 ALA A CA 1
ATOM 2344 C C . ALA A 1 290 ? 17.992 19.882 32.747 1.00 85.62 290 ALA A C 1
ATOM 2346 O O . ALA A 1 290 ? 17.892 21.098 32.896 1.00 85.62 290 ALA A O 1
ATOM 2347 N N . LEU A 1 291 ? 17.032 19.025 33.124 1.00 87.12 291 LEU A N 1
ATOM 2348 C CA . LEU A 1 291 ? 15.778 19.442 33.764 1.00 87.12 291 LEU A CA 1
ATOM 2349 C C . LEU A 1 291 ? 16.034 20.215 35.059 1.00 87.12 291 LEU A C 1
ATOM 2351 O O . LEU A 1 291 ? 15.488 21.301 35.255 1.00 87.12 291 LEU A O 1
ATOM 2355 N N . LEU A 1 292 ? 16.888 19.673 35.932 1.00 85.88 292 LEU A N 1
ATOM 2356 C CA . LEU A 1 292 ? 17.257 20.346 37.168 1.00 85.88 292 LEU A CA 1
ATOM 2357 C C . LEU A 1 292 ? 17.934 21.678 36.870 1.00 85.88 292 LEU A C 1
ATOM 2359 O O . LEU A 1 292 ? 17.512 22.670 37.435 1.00 85.88 292 LEU A O 1
ATOM 2363 N N . LEU A 1 293 ? 18.919 21.737 35.969 1.00 85.56 293 LEU A N 1
ATOM 2364 C CA . LEU A 1 293 ? 19.604 22.978 35.594 1.00 85.56 293 LEU A CA 1
ATOM 2365 C C . LEU A 1 293 ? 18.644 24.040 35.054 1.00 85.56 293 LEU A C 1
ATOM 2367 O O . LEU A 1 293 ? 18.760 25.192 35.461 1.00 85.56 293 LEU A O 1
ATOM 2371 N N . TYR A 1 294 ? 17.692 23.656 34.199 1.00 87.62 294 TYR A N 1
ATOM 2372 C CA . TYR A 1 294 ? 16.665 24.563 33.685 1.00 87.62 294 TYR A CA 1
ATOM 2373 C C . TYR A 1 294 ? 15.823 25.170 34.813 1.00 87.62 294 TYR A C 1
ATOM 2375 O O . TYR A 1 294 ? 15.513 26.356 34.788 1.00 87.62 294 TYR A O 1
ATOM 2383 N N . ASN A 1 295 ? 15.518 24.373 35.837 1.00 86.25 295 ASN A N 1
ATOM 2384 C CA . ASN A 1 295 ? 14.721 24.783 36.990 1.00 86.25 295 ASN A CA 1
ATOM 2385 C C . ASN A 1 295 ? 15.568 25.296 38.181 1.00 86.25 295 ASN A C 1
ATOM 2387 O O . ASN A 1 295 ? 15.013 25.666 39.217 1.00 86.25 295 ASN A O 1
ATOM 2391 N N . ASN A 1 296 ? 16.904 25.326 38.075 1.00 75.38 296 ASN A N 1
ATOM 2392 C CA . ASN A 1 296 ? 17.804 25.669 39.178 1.00 75.38 296 ASN A CA 1
ATOM 2393 C C . ASN A 1 296 ? 18.190 27.157 39.127 1.00 75.38 296 ASN A C 1
ATOM 2395 O O . ASN A 1 296 ? 19.109 27.529 38.403 1.00 75.38 296 ASN A O 1
ATOM 2399 N N . TYR A 1 297 ? 17.532 27.939 39.993 1.00 58.28 297 TYR A N 1
ATOM 2400 C CA . TYR A 1 297 ? 17.860 29.265 40.563 1.00 58.28 297 TYR A CA 1
ATOM 2401 C C . TYR A 1 297 ? 16.917 30.457 40.285 1.00 58.28 297 TYR A C 1
ATOM 2403 O O . TYR A 1 297 ? 16.665 30.850 39.153 1.00 58.28 297 TYR A O 1
ATOM 2411 N N . ASN A 1 298 ? 16.568 31.099 41.416 1.00 54.28 298 ASN A N 1
ATOM 2412 C CA . ASN A 1 298 ? 15.771 32.306 41.694 1.00 54.28 298 ASN A CA 1
ATOM 2413 C C . ASN A 1 298 ? 14.241 32.172 41.597 1.00 54.28 298 ASN A C 1
ATOM 2415 O O . ASN A 1 298 ? 13.627 32.420 40.563 1.00 54.28 298 ASN A O 1
ATOM 2419 N N . GLU A 1 299 ? 13.616 31.892 42.750 1.00 56.69 299 GLU A N 1
ATOM 2420 C CA . GLU A 1 299 ? 12.184 32.127 42.965 1.00 56.69 299 GLU A CA 1
ATOM 2421 C C . GLU A 1 299 ? 11.822 33.567 42.559 1.00 56.69 299 GLU A C 1
ATOM 2423 O O . GLU A 1 299 ? 12.321 34.531 43.141 1.00 56.69 299 GLU A O 1
ATOM 2428 N N . GLY A 1 300 ? 10.956 33.709 41.553 1.00 61.56 300 GLY A N 1
ATOM 2429 C CA . GLY A 1 300 ? 10.408 34.995 41.108 1.00 61.56 300 GLY A CA 1
ATOM 2430 C C . GLY A 1 300 ? 10.958 35.550 39.790 1.00 61.56 300 GLY A C 1
ATOM 2431 O O . GLY A 1 300 ? 10.362 36.492 39.272 1.00 61.56 300 GLY A O 1
ATOM 2432 N N . GLU A 1 301 ? 12.015 34.970 39.211 1.00 69.56 301 GLU A N 1
ATOM 2433 C CA . GLU A 1 301 ? 12.501 35.345 37.871 1.00 69.56 301 GLU A CA 1
ATOM 2434 C C . GLU A 1 301 ? 11.970 34.375 36.783 1.00 69.56 301 GLU A C 1
ATOM 2436 O O . GLU A 1 301 ? 11.671 33.206 37.070 1.00 69.56 301 GLU A O 1
ATOM 2441 N N . PRO A 1 302 ? 11.800 34.823 35.523 1.00 77.12 302 PRO A N 1
ATOM 2442 C CA . PRO A 1 302 ? 11.492 33.932 34.403 1.00 77.12 302 PRO A CA 1
ATOM 2443 C C . PRO A 1 302 ? 12.629 32.926 34.165 1.00 77.12 302 PRO A C 1
ATOM 2445 O O . PRO A 1 302 ? 13.798 33.311 34.180 1.00 77.12 302 PRO A O 1
ATOM 2448 N N . LEU A 1 303 ? 12.293 31.656 33.910 1.00 86.19 303 LEU A N 1
ATOM 2449 C CA . LEU A 1 303 ? 13.285 30.656 33.500 1.00 86.19 303 LEU A CA 1
ATOM 2450 C C . LEU A 1 303 ? 13.817 31.000 32.105 1.00 86.19 303 LEU A C 1
ATOM 2452 O O . LEU A 1 303 ? 13.059 31.472 31.257 1.00 86.19 303 LEU A O 1
ATOM 2456 N N . ASP A 1 304 ? 15.104 30.750 31.862 1.00 84.81 304 ASP A N 1
ATOM 2457 C CA . ASP A 1 304 ? 15.728 30.957 30.553 1.00 84.81 304 ASP A CA 1
ATOM 2458 C C . ASP A 1 304 ? 15.593 29.690 29.689 1.00 84.81 304 ASP A C 1
ATOM 2460 O O . ASP A 1 304 ? 16.270 28.695 29.959 1.00 84.81 304 ASP A O 1
ATOM 2464 N N . PRO A 1 305 ? 14.744 29.686 28.642 1.00 87.19 305 PRO A N 1
ATOM 2465 C CA . PRO A 1 305 ? 14.531 28.513 27.801 1.00 87.19 305 PRO A CA 1
ATOM 2466 C C . PRO A 1 305 ? 15.650 28.310 26.765 1.00 87.19 305 PRO A C 1
ATOM 2468 O O . PRO A 1 305 ? 15.519 27.456 25.889 1.00 87.19 305 PRO A O 1
ATOM 2471 N N . SER A 1 306 ? 16.749 29.076 26.831 1.00 85.75 306 SER A N 1
ATOM 2472 C CA . SER A 1 306 ? 17.881 28.976 25.901 1.00 85.75 306 SER A CA 1
ATOM 2473 C C . SER A 1 306 ? 18.489 27.573 25.816 1.00 85.75 306 SER A C 1
ATOM 2475 O O . SER A 1 306 ? 18.988 27.207 24.752 1.00 85.75 306 SER A O 1
ATOM 2477 N N . LEU A 1 307 ? 18.370 26.766 26.878 1.00 87.75 307 LEU A N 1
ATOM 2478 C CA . LEU A 1 307 ? 18.765 25.355 26.894 1.00 87.75 307 LEU A 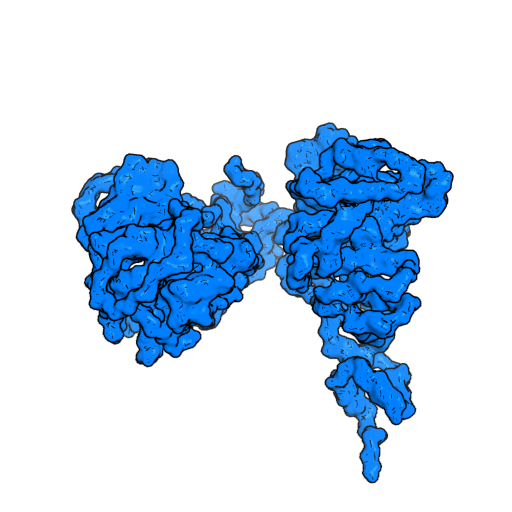CA 1
ATOM 2479 C C . LEU A 1 307 ? 18.117 24.552 25.756 1.00 87.75 307 LEU A C 1
ATOM 2481 O O . LEU A 1 307 ? 18.805 23.812 25.066 1.00 87.75 307 LEU A O 1
ATOM 2485 N N . PHE A 1 308 ? 16.817 24.734 25.512 1.00 89.62 308 PHE A N 1
ATOM 2486 C CA . PHE A 1 308 ? 16.081 24.008 24.464 1.00 89.62 308 PHE A CA 1
ATOM 2487 C C . PHE A 1 308 ? 16.455 24.453 23.048 1.00 89.62 308 PHE A C 1
ATOM 2489 O O . PHE A 1 308 ? 15.986 23.892 22.060 1.00 89.62 308 PHE A O 1
ATOM 2496 N N . ASN A 1 309 ? 17.259 25.508 22.945 1.00 86.62 309 ASN A N 1
ATOM 2497 C CA . ASN A 1 309 ? 17.760 26.035 21.694 1.00 86.62 309 ASN A CA 1
ATOM 2498 C C . ASN A 1 309 ? 19.185 25.556 21.385 1.00 86.62 309 ASN A C 1
ATOM 2500 O O . ASN A 1 309 ? 19.692 25.859 20.301 1.00 86.62 309 ASN A O 1
ATOM 2504 N N . ASP A 1 310 ? 19.834 24.874 22.330 1.00 85.75 310 ASP A N 1
ATOM 2505 C CA . ASP A 1 310 ? 21.176 24.333 22.165 1.00 85.75 310 ASP A CA 1
ATOM 2506 C C . ASP A 1 310 ? 21.162 23.221 21.097 1.00 85.75 310 ASP A C 1
ATOM 2508 O O . ASP A 1 310 ? 20.326 22.323 21.174 1.00 85.75 310 ASP A O 1
ATOM 2512 N N . PRO A 1 311 ? 22.039 23.260 20.076 1.00 81.56 311 PRO A N 1
ATOM 2513 C CA . PRO A 1 311 ? 22.157 22.176 19.100 1.00 81.56 311 PRO A CA 1
ATOM 2514 C C . PRO A 1 311 ? 22.474 20.803 19.709 1.00 81.56 311 PRO A C 1
ATOM 2516 O O . PRO A 1 311 ? 22.182 19.797 19.069 1.00 81.56 311 PRO A O 1
ATOM 2519 N N . ASP A 1 312 ? 23.075 20.768 20.902 1.00 82.00 312 ASP A N 1
ATOM 2520 C CA . ASP A 1 312 ? 23.411 19.538 21.624 1.00 82.00 312 ASP A CA 1
ATOM 2521 C C . ASP A 1 312 ? 22.286 19.084 22.580 1.00 82.00 312 ASP A C 1
ATOM 2523 O O . ASP A 1 312 ? 22.414 18.044 23.233 1.00 82.00 312 ASP A O 1
ATOM 2527 N N . PHE A 1 313 ? 21.190 19.848 22.700 1.00 84.44 313 PHE A N 1
ATOM 2528 C CA . PHE A 1 313 ? 20.017 19.432 23.467 1.00 84.44 313 PHE A CA 1
ATOM 2529 C C . PHE A 1 313 ? 19.281 18.311 22.729 1.00 84.44 313 PHE A C 1
ATOM 2531 O O . PHE A 1 313 ? 18.888 18.462 21.573 1.00 84.44 313 PHE A O 1
ATOM 2538 N N . ASP A 1 314 ? 19.055 17.207 23.436 1.00 82.12 314 ASP A N 1
ATOM 2539 C CA . ASP A 1 314 ? 18.343 16.043 22.926 1.00 82.12 314 ASP A CA 1
ATOM 2540 C C . ASP A 1 314 ? 17.212 15.659 23.884 1.00 82.12 314 ASP A C 1
ATOM 2542 O O . ASP A 1 314 ? 17.385 15.627 25.108 1.00 82.12 314 ASP A O 1
ATOM 2546 N N . GLU A 1 315 ? 16.047 15.372 23.316 1.00 85.56 315 GLU A N 1
ATOM 2547 C CA . GLU A 1 315 ? 14.870 14.915 24.043 1.00 85.56 315 GLU A CA 1
ATOM 2548 C C . GLU A 1 315 ? 14.505 13.526 23.552 1.00 85.56 315 GLU A C 1
ATOM 2550 O O . GLU A 1 315 ? 14.287 13.294 22.364 1.00 85.56 315 GLU A O 1
ATOM 2555 N N . VAL A 1 316 ? 14.429 12.592 24.490 1.00 79.00 316 VAL A N 1
ATOM 2556 C CA . VAL A 1 316 ? 14.202 11.191 24.178 1.00 79.00 316 VAL A CA 1
ATOM 2557 C C . VAL A 1 316 ? 12.710 10.944 24.035 1.00 79.00 316 VAL A C 1
ATOM 2559 O O . VAL A 1 316 ? 11.950 11.181 24.970 1.00 79.00 316 VAL A O 1
ATOM 2562 N N . PHE A 1 317 ? 12.318 10.374 22.899 1.00 79.06 317 PHE A N 1
ATOM 2563 C CA . PHE A 1 317 ? 10.966 9.898 22.629 1.00 79.06 317 PHE A CA 1
ATOM 2564 C C . PHE A 1 317 ? 10.917 8.365 22.660 1.00 79.06 317 PHE A C 1
ATOM 2566 O O . PHE A 1 317 ? 11.753 7.695 22.046 1.00 79.06 317 PHE A O 1
ATOM 2573 N N . ARG A 1 318 ? 9.963 7.777 23.392 1.00 67.75 318 ARG A N 1
ATOM 2574 C CA . ARG A 1 318 ? 9.764 6.315 23.457 1.00 67.75 318 ARG A CA 1
ATOM 2575 C C . ARG A 1 318 ? 8.298 5.953 23.381 1.00 67.75 318 ARG A C 1
ATOM 2577 O O . ARG A 1 318 ? 7.481 6.636 23.977 1.00 67.75 318 ARG A O 1
ATOM 2584 N N . ILE A 1 319 ? 7.992 4.824 22.747 1.00 68.88 319 ILE A N 1
ATOM 2585 C CA . ILE A 1 319 ? 6.639 4.267 22.676 1.00 68.88 319 ILE A CA 1
ATOM 2586 C C . ILE A 1 319 ? 6.600 2.936 23.428 1.00 68.88 319 ILE A C 1
ATOM 2588 O O . ILE A 1 319 ? 7.439 2.065 23.205 1.00 68.88 319 ILE A O 1
ATOM 2592 N N . ILE A 1 320 ? 5.619 2.778 24.316 1.00 71.69 320 ILE A N 1
ATOM 2593 C CA . ILE A 1 320 ? 5.428 1.591 25.151 1.00 71.69 320 ILE A CA 1
ATOM 2594 C C . ILE A 1 320 ? 4.004 1.060 24.939 1.00 71.69 320 ILE A C 1
ATOM 2596 O O . ILE A 1 320 ? 3.047 1.789 25.197 1.00 71.69 320 ILE A O 1
ATOM 2600 N N . PRO A 1 321 ? 3.815 -0.194 24.495 1.00 70.94 321 PRO A N 1
ATOM 2601 C CA . PRO A 1 321 ? 2.485 -0.779 24.396 1.00 70.94 321 PRO A CA 1
ATOM 2602 C C . PRO A 1 321 ? 1.931 -1.122 25.787 1.00 70.94 321 PRO A C 1
ATOM 2604 O O . PRO A 1 321 ? 2.598 -1.776 26.590 1.00 70.94 321 PRO A O 1
ATOM 2607 N N . VAL A 1 322 ? 0.686 -0.728 26.044 1.00 72.88 322 VAL A N 1
ATOM 2608 C CA . VAL A 1 322 ? -0.041 -0.964 27.296 1.00 72.88 322 VAL A CA 1
ATOM 2609 C C . VAL A 1 322 ? -1.398 -1.572 26.972 1.00 72.88 322 VAL A C 1
ATOM 2611 O O . VAL A 1 322 ? -2.156 -1.013 26.186 1.00 72.88 322 VAL A O 1
ATOM 2614 N N . ASN A 1 323 ? -1.736 -2.710 27.574 1.00 80.94 323 ASN A N 1
ATOM 2615 C CA . ASN A 1 323 ? -3.061 -3.304 27.404 1.00 80.94 323 ASN A CA 1
ATOM 2616 C C . ASN A 1 323 ? -3.949 -3.000 28.614 1.00 80.94 323 ASN A C 1
ATOM 2618 O O . ASN A 1 323 ? -3.703 -3.531 29.697 1.00 80.94 323 ASN A O 1
ATOM 2622 N N . PHE A 1 324 ? -4.980 -2.174 28.435 1.00 83.94 324 PHE A N 1
ATOM 2623 C CA . PHE A 1 324 ? -5.906 -1.789 29.498 1.00 83.94 324 PHE A CA 1
ATOM 2624 C C . PHE A 1 324 ? -7.135 -2.698 29.571 1.00 83.94 324 PHE A C 1
ATOM 2626 O O . PHE A 1 324 ? -7.726 -3.081 28.561 1.00 83.94 324 PHE A O 1
ATOM 2633 N N . ARG A 1 325 ? -7.577 -2.994 30.794 1.00 85.56 325 ARG A N 1
ATOM 2634 C CA . ARG A 1 325 ? -8.830 -3.701 31.092 1.00 85.56 325 ARG A CA 1
ATOM 2635 C C . ARG A 1 325 ? -9.585 -3.018 32.225 1.00 85.56 325 ARG A C 1
ATOM 2637 O O . ARG A 1 325 ? -8.975 -2.572 33.200 1.00 85.56 325 ARG A O 1
ATOM 2644 N N . ILE A 1 326 ? -10.915 -2.979 32.140 1.00 91.00 326 ILE A N 1
ATOM 2645 C CA . ILE A 1 326 ? -11.741 -2.382 33.194 1.00 91.00 326 ILE A CA 1
ATOM 2646 C C . ILE A 1 326 ? -11.890 -3.371 34.347 1.00 91.00 326 ILE A C 1
ATOM 2648 O O . ILE A 1 326 ? -12.382 -4.493 34.185 1.00 91.00 326 ILE A O 1
ATOM 2652 N N . LEU A 1 327 ? -11.532 -2.919 35.545 1.00 90.88 327 LEU A N 1
ATOM 2653 C CA . LEU A 1 327 ? -11.710 -3.651 36.793 1.00 90.88 327 LEU A CA 1
ATOM 2654 C C . LEU A 1 327 ? -13.134 -3.501 37.320 1.00 90.88 327 LEU A C 1
ATOM 2656 O O . LEU A 1 327 ? -13.813 -4.491 37.588 1.00 90.88 327 LEU A O 1
ATOM 2660 N N . SER A 1 328 ? -13.604 -2.264 37.461 1.00 93.94 328 SER A N 1
ATOM 2661 C CA . SER A 1 328 ? -14.916 -1.967 38.037 1.00 93.94 328 SER A CA 1
ATOM 2662 C C . SER A 1 328 ? -15.403 -0.582 37.624 1.00 93.94 328 SER A C 1
ATOM 2664 O O . SER A 1 328 ? -14.655 0.200 37.043 1.00 93.94 328 SER A O 1
ATOM 2666 N N . THR A 1 329 ? -16.666 -0.292 37.914 1.00 93.75 329 THR A N 1
ATOM 2667 C CA . THR A 1 329 ? -17.271 1.026 37.713 1.00 93.75 329 THR A CA 1
ATOM 2668 C C . THR A 1 329 ? -17.912 1.490 39.013 1.00 93.75 329 THR A C 1
ATOM 2670 O O . THR A 1 329 ? -18.571 0.695 39.687 1.00 93.75 329 THR A O 1
ATOM 2673 N N . GLU A 1 330 ? -17.759 2.765 39.346 1.00 94.38 330 GLU A N 1
ATOM 2674 C CA . GLU A 1 330 ? -18.287 3.390 40.559 1.00 94.38 330 GLU A CA 1
ATOM 2675 C C . GLU A 1 330 ? -19.264 4.513 40.196 1.00 94.38 330 GLU A C 1
ATOM 2677 O O . GLU A 1 330 ? -18.999 5.313 39.304 1.00 94.38 330 GLU A O 1
ATOM 2682 N N . HIS A 1 331 ? -20.417 4.571 40.862 1.00 91.88 331 HIS A N 1
ATOM 2683 C CA . HIS A 1 331 ? -21.434 5.579 40.565 1.00 91.88 331 HIS A CA 1
ATOM 2684 C C . HIS A 1 331 ? -20.936 6.996 40.883 1.00 91.88 331 HIS A C 1
ATOM 2686 O O . HIS A 1 331 ? -20.475 7.253 41.993 1.00 91.88 331 HIS A O 1
ATOM 2692 N N . ASP A 1 332 ? -21.101 7.916 39.931 1.00 88.88 332 ASP A N 1
ATOM 2693 C CA . ASP A 1 332 ? -20.814 9.336 40.115 1.00 88.88 332 ASP A CA 1
ATOM 2694 C C . ASP A 1 332 ? -22.126 10.130 40.285 1.00 88.88 332 ASP A C 1
ATOM 2696 O O . ASP A 1 332 ? -22.925 10.198 39.347 1.00 88.88 332 ASP A O 1
ATOM 2700 N N . PRO A 1 333 ? -22.379 10.756 41.452 1.00 86.62 333 PRO A N 1
ATOM 2701 C CA . PRO A 1 333 ? -23.586 11.551 41.672 1.00 86.62 333 PRO A CA 1
ATOM 2702 C C . PRO A 1 333 ? -23.713 12.782 40.763 1.00 86.62 333 PRO A C 1
ATOM 2704 O O . PRO A 1 333 ? -24.835 13.216 40.498 1.00 86.62 333 PRO A O 1
ATOM 2707 N N . LYS A 1 334 ? -22.593 13.369 40.311 1.00 85.62 334 LYS A N 1
ATOM 2708 C CA . LYS A 1 334 ? -22.594 14.522 39.394 1.00 85.62 334 LYS A CA 1
ATOM 2709 C C . LYS A 1 334 ? -22.876 14.083 37.957 1.00 85.62 334 LYS A C 1
ATOM 2711 O O . LYS A 1 334 ? -23.513 14.825 37.210 1.00 85.62 334 LYS A O 1
ATOM 2716 N N . HIS A 1 335 ? -22.464 12.866 37.597 1.00 87.75 335 HIS A N 1
ATOM 2717 C CA . HIS A 1 335 ? -22.651 12.293 36.265 1.00 87.75 335 HIS A CA 1
ATOM 2718 C C . HIS A 1 335 ? -23.223 10.862 36.334 1.00 87.75 335 HIS A C 1
ATOM 2720 O O . HIS A 1 335 ? -22.504 9.895 36.080 1.00 87.75 335 HIS A O 1
ATOM 2726 N N . PRO A 1 336 ? -24.531 10.698 36.629 1.00 85.44 336 PRO A N 1
ATOM 2727 C CA . PRO A 1 336 ? -25.141 9.386 36.880 1.00 85.44 336 PRO A CA 1
ATOM 2728 C C . PRO A 1 336 ? -24.953 8.351 35.763 1.00 85.44 336 PRO A C 1
ATOM 2730 O O . PRO A 1 336 ? -24.775 7.170 36.059 1.00 85.44 336 PRO A O 1
ATOM 2733 N N . ASP A 1 337 ? -24.949 8.803 34.506 1.00 88.19 337 ASP A N 1
ATOM 2734 C CA . ASP A 1 337 ? -24.793 7.961 33.312 1.00 88.19 337 ASP A CA 1
ATOM 2735 C C . ASP A 1 337 ? -23.316 7.778 32.898 1.00 88.19 337 ASP A C 1
ATOM 2737 O O . ASP A 1 337 ? -23.016 7.131 31.897 1.00 88.19 337 ASP A O 1
ATOM 2741 N N . ARG A 1 338 ? -22.362 8.370 33.628 1.00 92.62 338 ARG A N 1
ATOM 2742 C CA . ARG A 1 338 ? -20.913 8.272 33.376 1.00 92.62 338 ARG A CA 1
ATOM 2743 C C . ARG A 1 338 ? -20.206 7.863 34.671 1.00 92.62 338 ARG A C 1
ATOM 2745 O O . ARG A 1 338 ? -19.551 8.690 35.301 1.00 92.62 338 ARG A O 1
ATOM 2752 N N . PRO A 1 339 ? -20.362 6.599 35.105 1.00 93.31 339 PRO A N 1
ATOM 2753 C CA . PRO A 1 339 ? -19.703 6.123 36.312 1.00 93.31 339 PRO A CA 1
ATOM 2754 C C . PRO A 1 339 ? -18.182 6.196 36.156 1.00 93.31 339 PRO A C 1
ATOM 2756 O O . PRO A 1 339 ? -17.655 5.991 35.060 1.00 93.31 339 PRO A O 1
ATOM 2759 N N . LYS A 1 340 ? -17.466 6.420 37.257 1.00 95.38 340 LYS A N 1
ATOM 2760 C CA . LYS A 1 340 ? -16.002 6.384 37.270 1.00 95.38 340 LYS A CA 1
ATOM 2761 C C . LYS A 1 340 ? -15.539 4.986 36.885 1.00 95.38 340 LYS A C 1
ATOM 2763 O O . LYS A 1 340 ? -15.999 4.001 37.465 1.00 95.38 340 LYS A O 1
ATOM 2768 N N . ILE A 1 341 ? -14.652 4.888 35.903 1.00 96.75 341 ILE A N 1
ATOM 2769 C CA . ILE A 1 341 ? -14.121 3.614 35.414 1.00 96.75 341 ILE A CA 1
ATOM 2770 C C . ILE A 1 341 ? -12.801 3.357 36.121 1.00 96.75 341 ILE A C 1
ATOM 2772 O O . ILE A 1 341 ? -11.882 4.141 35.949 1.00 96.75 341 ILE A O 1
ATOM 2776 N N . HIS A 1 342 ? -12.675 2.256 36.858 1.00 96.12 342 HIS A N 1
ATOM 2777 C CA . HIS A 1 342 ? -11.401 1.800 37.422 1.00 96.12 342 HIS A CA 1
ATOM 2778 C C . HIS A 1 342 ? -10.775 0.760 36.492 1.00 96.12 342 HIS A C 1
ATOM 2780 O O . HIS A 1 342 ? -11.448 -0.202 36.109 1.00 96.12 342 HIS A O 1
ATOM 2786 N N . PHE A 1 343 ? -9.499 0.911 36.146 1.00 94.19 343 PHE A N 1
ATOM 2787 C CA . PHE A 1 343 ? -8.813 0.076 35.159 1.00 94.19 343 PHE A CA 1
ATOM 2788 C C . PHE A 1 343 ? -7.422 -0.369 35.612 1.00 94.19 343 PHE A C 1
ATOM 2790 O O . PHE A 1 343 ? -6.826 0.196 36.529 1.00 94.19 343 PHE A O 1
ATOM 2797 N N . VAL A 1 344 ? -6.903 -1.390 34.930 1.00 90.19 344 VAL A N 1
ATOM 2798 C CA . VAL A 1 344 ? -5.496 -1.789 35.003 1.00 90.19 344 VAL A CA 1
ATOM 2799 C C . VAL A 1 344 ? -4.909 -1.914 33.604 1.00 90.19 344 VAL A C 1
ATOM 2801 O O . VAL A 1 344 ? -5.559 -2.462 32.717 1.00 90.19 344 VAL A O 1
ATOM 2804 N N . GLY A 1 345 ? -3.706 -1.386 33.417 1.00 84.25 345 GLY A N 1
ATOM 2805 C CA . GLY A 1 345 ? -2.864 -1.532 32.241 1.00 84.25 345 GLY A CA 1
ATOM 2806 C C . GLY A 1 345 ? -1.724 -2.500 32.527 1.00 84.25 345 GLY A C 1
ATOM 2807 O O . GLY A 1 345 ? -1.058 -2.392 33.555 1.00 84.25 345 GLY A O 1
ATOM 2808 N N . GLU A 1 346 ? -1.513 -3.448 31.625 1.00 79.69 346 GLU A N 1
ATOM 2809 C CA . GLU A 1 346 ? -0.423 -4.418 31.696 1.00 79.69 346 GLU A CA 1
ATOM 2810 C C . GLU A 1 346 ? 0.616 -4.070 30.621 1.00 79.69 346 GLU A C 1
ATOM 2812 O O . GLU A 1 346 ? 0.300 -4.023 29.427 1.00 79.69 346 GLU A O 1
ATOM 2817 N N . VAL A 1 347 ? 1.846 -3.799 31.063 1.00 65.75 347 VAL A N 1
ATOM 2818 C CA . VAL A 1 347 ? 3.033 -3.581 30.224 1.00 65.75 347 VAL A CA 1
ATOM 2819 C C . VAL A 1 347 ? 3.889 -4.850 30.320 1.00 65.75 347 VAL A C 1
ATOM 2821 O O . VAL A 1 347 ? 3.893 -5.505 31.362 1.00 65.75 347 VAL A O 1
ATOM 2824 N N . ARG A 1 348 ? 4.566 -5.271 29.241 1.00 51.66 348 ARG A N 1
ATOM 2825 C CA . ARG A 1 348 ? 5.458 -6.452 29.288 1.00 51.66 348 ARG A CA 1
ATOM 2826 C C . ARG A 1 348 ? 6.466 -6.301 30.451 1.00 51.66 348 ARG A C 1
ATOM 2828 O O . ARG A 1 348 ? 6.983 -5.209 30.644 1.00 51.66 348 ARG A O 1
ATOM 2835 N N . ASP A 1 349 ? 6.723 -7.391 31.181 1.00 46.94 349 ASP A N 1
ATOM 2836 C CA . ASP A 1 349 ? 7.685 -7.509 32.299 1.00 46.94 349 ASP A CA 1
ATOM 2837 C C . ASP A 1 349 ? 7.282 -6.844 33.642 1.00 46.94 349 ASP A C 1
ATOM 2839 O O . ASP A 1 349 ? 7.895 -5.876 34.077 1.00 46.94 349 ASP A O 1
ATOM 2843 N N . ASP A 1 350 ? 6.268 -7.392 34.332 1.00 54.25 350 ASP A N 1
ATOM 2844 C CA . ASP A 1 350 ? 5.866 -7.092 35.734 1.00 54.25 350 ASP A CA 1
ATOM 2845 C C . ASP A 1 350 ? 5.481 -5.633 36.080 1.00 54.25 350 ASP A C 1
ATOM 2847 O O . ASP A 1 350 ? 5.248 -5.305 37.249 1.00 54.25 350 ASP A O 1
ATOM 2851 N N . HIS A 1 351 ? 5.328 -4.767 35.076 1.00 64.06 351 HIS A N 1
ATOM 2852 C CA . HIS A 1 351 ? 4.878 -3.387 35.246 1.00 64.06 351 HIS A CA 1
ATOM 2853 C C . HIS A 1 351 ? 3.355 -3.261 35.126 1.00 64.06 351 HIS A C 1
ATOM 2855 O O . HIS A 1 351 ? 2.749 -3.663 34.126 1.00 64.06 351 HIS A O 1
ATOM 2861 N N . THR A 1 352 ? 2.726 -2.644 36.127 1.00 79.25 352 THR A N 1
ATOM 2862 C CA . THR A 1 352 ? 1.268 -2.453 36.160 1.00 79.25 352 THR A CA 1
ATOM 2863 C C . THR A 1 352 ? 0.895 -0.987 36.282 1.00 79.25 352 THR A C 1
ATOM 2865 O O . THR A 1 352 ? 1.411 -0.296 37.158 1.00 79.25 352 THR A O 1
ATOM 2868 N N . MET A 1 353 ? -0.057 -0.542 35.462 1.00 87.12 353 MET A N 1
ATOM 2869 C CA . MET A 1 353 ? -0.689 0.773 35.553 1.00 87.12 353 MET A CA 1
ATOM 2870 C C . MET A 1 353 ? -2.062 0.620 36.203 1.00 87.12 353 MET A C 1
ATOM 2872 O O . MET A 1 353 ? -2.903 -0.086 35.667 1.00 87.12 353 MET A O 1
ATOM 2876 N N . LEU A 1 354 ? -2.330 1.256 37.335 1.00 90.94 354 LEU A N 1
ATOM 2877 C CA . LEU A 1 354 ? -3.634 1.215 38.003 1.00 90.94 354 LEU A CA 1
ATOM 2878 C C . LEU A 1 354 ? -4.233 2.607 38.007 1.00 90.94 354 LEU A C 1
ATOM 2880 O O . LEU A 1 354 ? -3.588 3.543 38.467 1.00 90.94 354 LEU A O 1
ATOM 2884 N N . GLY A 1 355 ? -5.457 2.754 37.515 1.00 93.25 355 GLY A N 1
ATOM 2885 C CA . GLY A 1 355 ? -6.022 4.081 37.340 1.00 93.25 355 GLY A CA 1
ATOM 2886 C C . GLY A 1 355 ? -7.530 4.144 37.291 1.00 93.25 355 GLY A C 1
ATOM 2887 O O . GLY A 1 355 ? -8.232 3.137 37.422 1.00 93.25 355 GLY A O 1
ATOM 2888 N N . ARG A 1 356 ? -8.014 5.370 37.106 1.00 95.19 356 ARG A N 1
ATOM 2889 C CA . ARG A 1 356 ? -9.419 5.682 36.911 1.00 95.19 356 ARG A CA 1
ATOM 2890 C C . ARG A 1 356 ? -9.642 6.729 35.823 1.00 95.19 356 ARG A C 1
ATOM 2892 O O . ARG A 1 356 ? -8.826 7.632 35.655 1.00 95.19 356 ARG A O 1
ATOM 2899 N N . ALA A 1 357 ? -10.769 6.615 35.126 1.00 96.19 357 ALA A N 1
ATOM 2900 C CA . ALA A 1 357 ? -11.287 7.626 34.210 1.00 96.19 357 ALA A CA 1
ATOM 2901 C C . ALA A 1 357 ? -12.615 8.189 34.741 1.00 96.19 357 ALA A C 1
ATOM 2903 O O . ALA A 1 357 ? -13.507 7.427 35.129 1.00 96.19 357 ALA A O 1
ATOM 2904 N N . GLU A 1 358 ? -12.747 9.515 34.776 1.00 95.06 358 GLU A N 1
ATOM 2905 C CA . GLU A 1 358 ? -13.912 10.225 35.321 1.00 95.06 358 GLU A CA 1
ATOM 2906 C C . GLU A 1 358 ? -14.186 11.543 34.580 1.00 95.06 358 GLU A C 1
ATOM 2908 O O . GLU A 1 358 ? -13.350 12.022 33.815 1.00 95.06 358 GLU A O 1
ATOM 2913 N N . VAL A 1 359 ? -15.377 12.118 34.768 1.00 94.50 359 VAL A N 1
ATOM 2914 C CA . VAL A 1 359 ? -15.764 13.392 34.141 1.00 94.50 359 VAL A CA 1
ATOM 2915 C C . VAL A 1 359 ? -15.397 14.563 35.063 1.00 94.50 359 VAL A C 1
ATOM 2917 O O . VAL A 1 359 ? -15.645 14.507 36.265 1.00 94.50 359 VAL A O 1
ATOM 2920 N N . THR A 1 360 ? -14.800 15.618 34.510 1.00 91.81 360 THR A N 1
ATOM 2921 C CA . THR A 1 360 ? -14.433 16.858 35.216 1.00 91.81 360 THR A CA 1
ATOM 2922 C C . THR A 1 360 ? -15.611 17.834 35.335 1.00 91.81 360 THR A C 1
ATOM 2924 O O . THR A 1 360 ? -16.622 17.702 34.642 1.00 91.81 360 THR A O 1
ATOM 2927 N N . ASP A 1 361 ? -15.475 18.879 36.163 1.00 87.12 361 ASP A N 1
ATOM 2928 C CA . ASP A 1 361 ? -16.538 19.879 36.375 1.00 87.12 361 ASP A CA 1
ATOM 2929 C C . ASP A 1 361 ? -16.863 20.708 35.112 1.00 87.12 361 ASP A C 1
ATOM 2931 O O . ASP A 1 361 ? -17.923 21.332 35.024 1.00 87.12 361 ASP A O 1
ATOM 2935 N N . ASP A 1 362 ? -15.962 20.726 34.127 1.00 90.31 362 ASP A N 1
ATOM 2936 C CA . ASP A 1 362 ? -16.133 21.346 32.809 1.00 90.31 362 ASP A CA 1
ATOM 2937 C C . ASP A 1 362 ? -16.459 20.338 31.683 1.00 90.31 362 ASP A C 1
ATOM 2939 O O . ASP A 1 362 ? -16.387 20.685 30.503 1.00 90.31 362 ASP A O 1
ATOM 2943 N N . ASN A 1 363 ? -16.921 19.130 32.040 1.00 91.94 363 ASN A N 1
ATOM 2944 C CA . ASN A 1 363 ? -17.384 18.063 31.138 1.00 91.94 363 ASN A CA 1
ATOM 2945 C C . ASN A 1 363 ? -16.307 17.486 30.197 1.00 91.94 363 ASN A C 1
ATOM 2947 O O . ASN A 1 363 ? -16.609 17.097 29.064 1.00 91.94 363 ASN A O 1
ATOM 2951 N N . HIS A 1 364 ? -15.064 17.397 30.666 1.00 94.38 364 HIS A N 1
ATOM 2952 C CA . HIS A 1 364 ? -13.974 16.673 30.011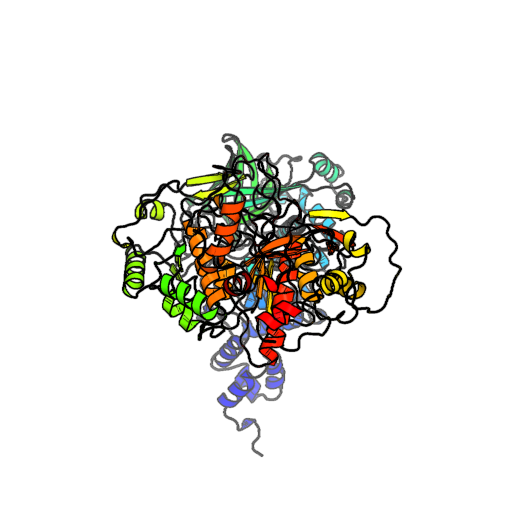 1.00 94.38 364 HIS A CA 1
ATOM 2953 C C . HIS A 1 364 ? -13.713 15.327 30.692 1.00 94.38 364 HIS A C 1
ATOM 2955 O O . HIS A 1 364 ? -14.166 15.094 31.807 1.00 94.38 364 HIS A O 1
ATOM 2961 N N . VAL A 1 365 ? -13.021 14.407 30.013 1.00 95.44 365 VAL A N 1
ATOM 2962 C CA . VAL A 1 365 ? -12.676 13.104 30.602 1.00 95.44 365 VAL A CA 1
ATOM 2963 C C . VAL A 1 365 ? -11.257 13.174 31.141 1.00 95.44 365 VAL A C 1
ATOM 2965 O O . VAL A 1 365 ? -10.306 13.317 30.371 1.00 95.44 365 VAL A O 1
ATOM 2968 N N . ARG A 1 366 ? -11.124 13.077 32.461 1.00 94.31 366 ARG A N 1
ATOM 2969 C CA . ARG A 1 366 ? -9.849 12.988 33.169 1.00 94.31 366 ARG A CA 1
ATOM 2970 C C . ARG A 1 366 ? -9.447 11.533 33.327 1.00 94.31 366 ARG A C 1
ATOM 2972 O O . ARG A 1 366 ? -10.284 10.685 33.631 1.00 94.31 366 ARG A O 1
ATOM 2979 N N . TRP A 1 367 ? -8.158 11.275 33.170 1.00 95.38 367 TRP A N 1
ATOM 2980 C CA . TRP A 1 367 ? -7.531 9.997 33.463 1.00 95.38 367 TRP A CA 1
ATOM 2981 C C . TRP A 1 367 ? -6.434 10.201 34.500 1.00 95.38 367 TRP A C 1
ATOM 2983 O O . TRP A 1 367 ? -5.522 10.996 34.287 1.00 95.38 367 TRP A O 1
ATOM 2993 N N . HIS A 1 368 ? -6.528 9.456 35.595 1.00 94.12 368 HIS A N 1
ATOM 2994 C CA . HIS A 1 368 ? -5.497 9.370 36.622 1.00 94.12 368 HIS A CA 1
ATOM 2995 C C . HIS A 1 368 ? -4.995 7.932 36.698 1.00 94.12 368 HIS A C 1
ATOM 2997 O O . HIS A 1 368 ? -5.811 7.008 36.735 1.00 94.12 368 HIS A O 1
ATOM 3003 N N . PHE A 1 369 ? -3.687 7.714 36.767 1.00 92.06 369 PHE A N 1
ATOM 3004 C CA . PHE A 1 369 ? -3.138 6.384 37.020 1.00 92.06 369 PHE A CA 1
ATOM 3005 C C . PHE A 1 369 ? -1.781 6.435 37.706 1.00 92.06 369 PHE A C 1
ATOM 3007 O O . PHE A 1 369 ? -1.031 7.392 37.569 1.00 92.06 369 PHE A O 1
ATOM 3014 N N . VAL A 1 370 ? -1.437 5.352 38.392 1.00 90.81 370 VAL A N 1
ATOM 3015 C CA . VAL A 1 370 ? -0.101 5.113 38.932 1.00 90.81 370 VAL A CA 1
ATOM 3016 C C . VAL A 1 370 ? 0.533 3.908 38.250 1.00 90.81 370 VAL A C 1
ATOM 3018 O O . VAL A 1 370 ? -0.159 2.939 37.947 1.00 90.81 370 VAL A O 1
ATOM 3021 N N . SER A 1 371 ? 1.840 3.953 38.007 1.00 86.44 371 SER A N 1
ATOM 3022 C CA . SER A 1 371 ? 2.597 2.891 37.334 1.00 86.44 371 SER A CA 1
ATOM 3023 C C . SER A 1 371 ? 3.853 2.517 38.115 1.00 86.44 371 SER A C 1
ATOM 3025 O O . SER A 1 371 ? 4.444 3.369 38.777 1.00 86.44 371 SER A O 1
ATOM 3027 N N . GLY A 1 372 ? 4.286 1.261 38.048 1.00 78.06 372 GLY A N 1
ATOM 3028 C CA . GLY A 1 372 ? 5.565 0.829 38.613 1.00 78.06 372 GLY A CA 1
ATOM 3029 C C . GLY A 1 372 ? 5.782 -0.682 38.559 1.00 78.06 372 GLY A C 1
ATOM 3030 O O . GLY A 1 372 ? 5.021 -1.392 37.900 1.00 78.06 372 GLY A O 1
ATOM 3031 N N . GLU A 1 373 ? 6.833 -1.145 39.236 1.00 71.06 373 GLU A N 1
ATOM 3032 C CA . GLU A 1 373 ? 7.370 -2.513 39.188 1.00 71.06 373 GLU A CA 1
ATOM 3033 C C . GLU A 1 373 ? 6.998 -3.317 40.443 1.00 71.06 373 GLU A C 1
ATOM 3035 O O . GLU A 1 373 ? 6.941 -2.769 41.545 1.00 71.06 373 GLU A O 1
ATOM 3040 N N . GLU A 1 374 ? 6.756 -4.625 40.296 1.00 66.44 374 GLU A N 1
ATOM 3041 C CA . GLU A 1 374 ? 6.548 -5.573 41.413 1.00 66.44 374 GLU A CA 1
ATOM 3042 C C . GLU A 1 374 ? 5.461 -5.143 42.431 1.00 66.44 374 GLU A C 1
ATOM 3044 O O . GLU A 1 374 ? 5.498 -5.487 43.616 1.00 66.44 374 GLU A O 1
ATOM 3049 N N . GLY A 1 375 ? 4.462 -4.378 41.978 1.00 64.69 375 GLY A N 1
ATOM 3050 C CA . GLY A 1 375 ? 3.381 -3.856 42.820 1.00 64.69 375 GLY A CA 1
ATOM 3051 C C . GLY A 1 375 ? 3.733 -2.602 43.631 1.00 64.69 375 GLY A C 1
ATOM 3052 O O . GLY A 1 375 ? 2.917 -2.176 44.452 1.00 64.69 375 GLY A O 1
ATOM 3053 N N . GLN A 1 376 ? 4.902 -1.993 43.413 1.00 76.38 376 GLN A N 1
ATOM 3054 C CA . GLN A 1 376 ? 5.233 -0.669 43.939 1.00 76.38 376 GLN A CA 1
ATOM 3055 C C . GLN A 1 376 ? 4.967 0.408 42.892 1.00 76.38 376 GLN A C 1
ATOM 3057 O O . GLN A 1 376 ? 5.566 0.414 41.823 1.00 76.38 376 GLN A O 1
ATOM 3062 N N . SER A 1 377 ? 4.083 1.349 43.212 1.00 83.00 377 SER A N 1
ATOM 3063 C CA . SER A 1 377 ? 3.843 2.523 42.376 1.00 83.00 377 SER A CA 1
ATOM 3064 C C . SER A 1 377 ? 5.030 3.485 42.458 1.00 83.00 377 SER A C 1
ATOM 3066 O O . SER A 1 377 ? 5.414 3.900 43.549 1.00 83.00 377 SER A O 1
ATOM 3068 N N . VAL A 1 378 ? 5.595 3.837 41.305 1.00 84.06 378 VAL A N 1
ATOM 3069 C CA . VAL A 1 378 ? 6.738 4.754 41.162 1.00 84.06 378 VAL A CA 1
ATOM 3070 C C . VAL A 1 378 ? 6.305 6.043 40.469 1.00 84.06 378 VAL A C 1
ATOM 3072 O O . VAL A 1 378 ? 6.677 7.131 40.900 1.00 84.06 378 VAL A O 1
ATOM 3075 N N . TRP A 1 379 ? 5.471 5.922 39.440 1.00 87.12 379 TRP A N 1
ATOM 3076 C CA . TRP A 1 379 ? 5.005 7.010 38.588 1.00 87.12 379 TRP A CA 1
ATOM 3077 C C . TRP A 1 379 ? 3.534 7.323 38.846 1.00 87.12 379 TRP A C 1
ATOM 3079 O O . TRP A 1 379 ? 2.750 6.411 39.104 1.00 87.12 379 TRP A O 1
ATOM 3089 N N . SER A 1 380 ? 3.165 8.596 38.744 1.00 90.00 380 SER A N 1
ATOM 3090 C CA . SER A 1 380 ? 1.795 9.113 38.813 1.00 90.00 380 SER A CA 1
ATOM 3091 C C . SER A 1 380 ? 1.517 9.924 37.553 1.00 90.00 380 SER A C 1
ATOM 3093 O O . SER A 1 380 ? 2.336 10.761 37.180 1.00 90.00 380 SER A O 1
ATOM 3095 N N . GLY A 1 381 ? 0.406 9.648 36.876 1.00 91.06 381 GLY A N 1
ATOM 3096 C CA . GLY A 1 381 ? 0.022 10.257 35.609 1.00 91.06 381 GLY A CA 1
ATOM 3097 C C . GLY A 1 381 ? -1.331 10.955 35.685 1.00 91.06 381 GLY A C 1
ATOM 3098 O O . GLY A 1 381 ? -2.296 10.391 36.202 1.00 91.06 381 GLY A O 1
ATOM 3099 N N . GLU A 1 382 ? -1.399 12.158 35.113 1.00 93.12 382 GLU A N 1
ATOM 3100 C CA . GLU A 1 382 ? -2.602 12.993 35.028 1.00 93.12 382 GLU A CA 1
ATOM 3101 C C . GLU A 1 382 ? -2.851 13.461 33.602 1.00 93.12 382 GLU A C 1
ATOM 3103 O O . GLU A 1 382 ? -1.999 14.122 33.001 1.00 93.12 382 GLU A O 1
ATOM 3108 N N . CYS A 1 383 ? -4.020 13.120 33.054 1.00 93.56 383 CYS A N 1
ATOM 3109 C CA . CYS A 1 383 ? -4.303 13.298 31.632 1.00 93.56 383 CYS A CA 1
ATOM 3110 C C . CYS A 1 383 ? -5.737 13.745 31.358 1.00 93.56 383 CYS A C 1
ATOM 3112 O O . CYS A 1 383 ? -6.658 13.510 32.145 1.00 93.56 383 CYS A O 1
ATOM 3114 N N . VAL A 1 384 ? -5.933 14.312 30.170 1.00 95.81 384 VAL A N 1
ATOM 3115 C CA . VAL A 1 384 ? -7.238 14.673 29.615 1.00 95.81 384 VAL A CA 1
ATOM 3116 C C . VAL A 1 384 ? -7.427 13.969 28.276 1.00 95.81 384 VAL A C 1
ATOM 3118 O O . VAL A 1 384 ? -6.538 13.977 27.427 1.00 95.81 384 VAL A O 1
ATOM 3121 N N . GLN A 1 385 ? -8.599 13.372 28.070 1.00 95.38 385 GLN A N 1
ATOM 3122 C CA . GLN A 1 385 ? -8.992 12.816 26.777 1.00 95.38 385 GLN A CA 1
ATOM 3123 C C . GLN A 1 385 ? -9.332 13.923 25.790 1.00 95.38 385 GLN A C 1
ATOM 3125 O O . GLN A 1 385 ? -10.124 14.823 26.087 1.00 95.38 385 GLN A O 1
ATOM 3130 N N . ILE A 1 386 ? -8.745 13.838 24.600 1.00 95.12 386 ILE A N 1
ATOM 3131 C CA . ILE A 1 386 ? -8.892 14.858 23.569 1.00 95.12 386 ILE A CA 1
ATOM 3132 C C . ILE A 1 386 ? -9.976 14.447 22.575 1.00 95.12 386 ILE A C 1
ATOM 3134 O O . ILE A 1 386 ? -10.071 13.292 22.161 1.00 95.12 386 ILE A O 1
ATOM 3138 N N . GLY A 1 387 ? -10.801 15.413 22.179 1.00 92.25 387 GLY A N 1
ATOM 3139 C CA . GLY A 1 387 ? -11.994 15.175 21.375 1.00 92.25 387 GLY A CA 1
ATOM 3140 C C . GLY A 1 387 ? -13.172 14.666 22.204 1.00 92.25 387 GLY A C 1
ATOM 3141 O O . GLY A 1 387 ? -13.322 14.999 23.381 1.00 92.25 387 GLY A O 1
ATOM 3142 N N . SER A 1 388 ? -14.040 13.898 21.555 1.00 91.25 388 SER A N 1
ATOM 3143 C CA . SER A 1 388 ? -15.239 13.331 22.178 1.00 91.25 388 SER A CA 1
ATOM 3144 C C . SER A 1 388 ? -14.943 11.977 22.843 1.00 91.25 388 SER A C 1
ATOM 3146 O O . SER A 1 388 ? -13.877 11.393 22.659 1.00 91.25 388 SER A O 1
ATOM 3148 N N . VAL A 1 389 ? -15.876 11.434 23.624 1.00 92.19 389 VAL A N 1
ATOM 3149 C CA . VAL A 1 389 ? -15.738 10.091 24.218 1.00 92.19 389 VAL A CA 1
ATOM 3150 C C . VAL A 1 389 ? -15.395 9.049 23.153 1.00 92.19 389 VAL A C 1
ATOM 3152 O O . VAL A 1 389 ? -15.936 9.086 22.047 1.00 92.19 389 VAL A O 1
ATOM 3155 N N . ARG A 1 390 ? -14.489 8.118 23.472 1.00 90.94 390 ARG A N 1
ATOM 3156 C CA . ARG A 1 390 ? -13.966 7.106 22.531 1.00 90.94 390 ARG A CA 1
ATOM 3157 C C . ARG A 1 390 ? -13.301 7.675 21.265 1.00 90.94 390 ARG A C 1
ATOM 3159 O O . ARG A 1 390 ? -13.191 6.964 20.270 1.00 90.94 390 ARG A O 1
ATOM 3166 N N . SER A 1 391 ? -12.883 8.938 21.294 1.00 89.69 391 SER A N 1
ATOM 3167 C CA . SER A 1 391 ? -12.014 9.552 20.286 1.00 89.69 391 SER A CA 1
ATOM 3168 C C . SER A 1 391 ? -10.715 8.760 20.115 1.00 89.69 391 SER A C 1
ATOM 3170 O O . SER A 1 391 ? -10.128 8.311 21.104 1.00 89.69 391 SER A O 1
ATOM 3172 N N . SER A 1 392 ? -10.266 8.597 18.869 1.00 83.38 392 SER A N 1
ATOM 3173 C CA . SER A 1 392 ? -8.988 7.953 18.544 1.00 83.38 392 SER A CA 1
ATOM 3174 C C . SER A 1 392 ? -7.779 8.861 18.769 1.00 83.38 392 SER A C 1
ATOM 3176 O O . SER A 1 392 ? -6.660 8.381 18.665 1.00 83.38 392 SER A O 1
ATOM 3178 N N . PHE A 1 393 ? -7.981 10.138 19.113 1.00 89.25 393 PHE A N 1
ATOM 3179 C CA . PHE A 1 393 ? -6.895 11.056 19.477 1.00 89.25 393 PHE A CA 1
ATOM 3180 C C . PHE A 1 393 ? -6.127 10.561 20.715 1.00 89.25 393 PHE A C 1
ATOM 3182 O O . PHE A 1 393 ? -4.925 10.765 20.840 1.00 89.25 393 PHE A O 1
ATOM 3189 N N . GLY A 1 394 ? -6.827 9.900 21.643 1.00 90.06 394 GLY A N 1
ATOM 3190 C CA . GLY A 1 394 ? -6.251 9.421 22.896 1.00 90.06 394 GLY A CA 1
ATOM 3191 C C . GLY A 1 394 ? -6.290 10.453 24.026 1.00 90.06 394 GLY A C 1
ATOM 3192 O O . GLY A 1 394 ? -7.171 11.321 24.079 1.00 90.06 394 GLY A O 1
ATOM 3193 N N . ILE A 1 395 ? -5.363 10.314 24.973 1.00 93.50 395 ILE A N 1
ATOM 3194 C CA . ILE A 1 395 ? -5.253 11.150 26.175 1.00 93.50 395 ILE A CA 1
ATOM 3195 C C . ILE A 1 395 ? -3.881 11.835 26.209 1.00 93.50 395 ILE A C 1
ATOM 3197 O O . ILE A 1 395 ? -2.864 11.218 25.894 1.00 93.50 395 ILE A O 1
ATOM 3201 N N . LEU A 1 396 ? -3.857 13.110 26.599 1.00 93.88 396 LEU A N 1
ATOM 3202 C CA . LEU A 1 396 ? -2.637 13.905 26.763 1.00 93.88 396 LEU A CA 1
ATOM 3203 C C . LEU A 1 396 ? -2.447 14.295 28.220 1.00 93.88 396 LEU A C 1
ATOM 3205 O O . LEU A 1 396 ? -3.403 14.717 28.876 1.00 93.88 396 LEU A O 1
ATOM 3209 N N . GLY A 1 397 ? -1.217 14.191 28.712 1.00 92.56 397 GLY A N 1
ATOM 3210 C CA . GLY A 1 397 ? -0.928 14.463 30.110 1.00 92.56 397 GLY A CA 1
ATOM 3211 C C . GLY A 1 397 ? 0.552 14.465 30.452 1.00 92.56 397 GLY A C 1
ATOM 3212 O O . GLY A 1 397 ? 1.427 14.526 29.586 1.00 92.56 397 GLY A O 1
ATOM 3213 N N . THR A 1 398 ? 0.828 14.361 31.746 1.00 89.62 398 THR A N 1
ATOM 3214 C CA . THR A 1 398 ? 2.185 14.335 32.305 1.00 89.62 398 THR A CA 1
ATOM 3215 C C . THR A 1 398 ? 2.345 13.239 33.340 1.00 89.62 398 THR A C 1
ATOM 3217 O O . THR A 1 398 ? 1.373 12.884 34.007 1.00 89.62 398 THR A O 1
ATOM 3220 N N . TRP A 1 399 ? 3.562 12.702 33.472 1.00 86.94 399 TRP A N 1
ATOM 3221 C CA . TRP A 1 399 ? 3.961 11.877 34.611 1.00 86.94 399 TRP A CA 1
ATOM 3222 C C . TRP A 1 399 ? 4.906 12.638 35.529 1.00 86.94 399 TRP A C 1
ATOM 3224 O O . TRP A 1 399 ? 5.813 13.336 35.070 1.00 86.94 399 TRP A O 1
ATOM 3234 N N . THR A 1 400 ? 4.716 12.416 36.822 1.00 86.69 400 THR A N 1
ATOM 3235 C CA . THR A 1 400 ? 5.670 12.709 37.894 1.00 86.69 400 THR A CA 1
ATOM 3236 C C . THR A 1 400 ? 5.918 11.428 38.689 1.00 86.69 400 THR A C 1
ATOM 3238 O O . THR A 1 400 ? 5.337 10.380 38.382 1.00 86.69 400 THR A O 1
ATOM 3241 N N . THR A 1 401 ? 6.739 11.469 39.740 1.00 86.19 401 THR A N 1
ATOM 3242 C CA . THR A 1 401 ? 6.731 10.347 40.688 1.00 86.19 401 THR A CA 1
ATOM 3243 C C . THR A 1 401 ? 5.469 10.399 41.550 1.00 86.19 401 THR A C 1
ATOM 3245 O O . THR A 1 401 ? 4.787 11.424 41.616 1.00 86.19 401 THR A O 1
ATOM 3248 N N . VAL A 1 402 ? 5.147 9.293 42.225 1.00 86.38 402 VAL A N 1
ATOM 3249 C CA . VAL A 1 402 ? 4.032 9.232 43.190 1.00 86.38 402 VAL A CA 1
ATOM 3250 C C . VAL A 1 402 ? 4.243 10.089 44.439 1.00 86.38 402 VAL A C 1
ATOM 3252 O O . VAL A 1 402 ? 3.293 10.319 45.186 1.00 86.38 402 VAL A O 1
ATOM 3255 N N . PHE A 1 403 ? 5.477 10.527 44.702 1.00 85.81 403 PHE A N 1
ATOM 3256 C CA . PHE A 1 403 ? 5.797 11.369 45.855 1.00 85.81 403 PHE A CA 1
ATOM 3257 C C . PHE A 1 403 ? 5.657 12.856 45.544 1.00 85.81 403 PHE A C 1
ATOM 3259 O O . PHE A 1 403 ? 5.466 13.641 46.473 1.00 85.81 403 PHE A O 1
ATOM 3266 N N . HIS A 1 404 ? 5.692 13.224 44.260 1.00 85.94 404 HIS A N 1
ATOM 3267 C CA . HIS A 1 404 ? 5.611 14.605 43.803 1.00 85.94 404 HIS A CA 1
ATOM 3268 C C . HIS A 1 404 ? 6.669 15.502 44.474 1.00 85.94 404 HIS A C 1
ATOM 3270 O O . HIS A 1 404 ? 6.374 16.617 44.917 1.00 85.94 404 HIS A O 1
ATOM 3276 N N . ASP A 1 405 ? 7.904 14.998 44.600 1.00 81.56 405 ASP A N 1
ATOM 3277 C CA . ASP A 1 405 ? 9.001 15.760 45.191 1.00 81.56 405 ASP A CA 1
ATOM 3278 C C . ASP A 1 405 ? 9.372 16.948 44.292 1.00 81.56 405 ASP A C 1
ATOM 3280 O O . ASP A 1 405 ? 9.252 16.918 43.071 1.00 81.56 405 ASP A O 1
ATOM 3284 N N . GLN A 1 406 ? 9.916 18.007 44.895 1.00 72.62 406 GLN A N 1
ATOM 3285 C CA . GLN A 1 406 ? 10.283 19.248 44.194 1.00 72.62 406 GLN A CA 1
ATOM 3286 C C . GLN A 1 406 ? 11.321 19.057 43.062 1.00 72.62 406 GLN A C 1
ATOM 3288 O O . GLN A 1 406 ? 11.536 19.958 42.256 1.00 72.62 406 GLN A O 1
ATOM 3293 N N . HIS A 1 407 ? 11.990 17.903 43.023 1.00 78.06 407 HIS A N 1
ATOM 3294 C CA . HIS A 1 407 ? 13.013 17.545 42.036 1.00 78.06 407 HIS A CA 1
ATOM 3295 C C . HIS A 1 407 ? 12.566 16.395 41.125 1.00 78.06 407 HIS A C 1
ATOM 3297 O O . HIS A 1 407 ? 13.408 15.771 40.465 1.00 78.06 407 HIS A O 1
ATOM 3303 N N . ASP A 1 408 ? 11.272 16.076 41.134 1.00 79.44 408 ASP A N 1
ATOM 3304 C CA . ASP A 1 408 ? 10.728 14.989 40.344 1.00 79.44 408 ASP A CA 1
ATOM 3305 C C . ASP A 1 408 ? 10.938 15.222 38.847 1.00 79.44 408 ASP A C 1
ATOM 3307 O O . ASP A 1 408 ? 10.810 16.345 38.356 1.00 79.44 408 ASP A O 1
ATOM 3311 N N . PRO A 1 409 ? 11.244 14.162 38.084 1.00 79.81 409 PRO A N 1
ATOM 3312 C CA . PRO A 1 409 ? 11.136 14.226 36.638 1.00 79.81 409 PRO A CA 1
ATOM 3313 C C . PRO A 1 409 ? 9.702 14.579 36.220 1.00 79.81 409 PRO A C 1
ATOM 3315 O O . PRO A 1 409 ? 8.739 14.015 36.736 1.00 79.81 409 PRO A O 1
ATOM 3318 N N . VAL A 1 410 ? 9.587 15.466 35.233 1.00 80.69 410 VAL A N 1
ATOM 3319 C CA . VAL A 1 410 ? 8.344 15.739 34.506 1.00 80.69 410 VAL A CA 1
ATOM 3320 C C . VAL A 1 410 ? 8.459 15.092 33.134 1.00 80.69 410 VAL A C 1
ATOM 3322 O O . VAL A 1 410 ? 9.398 15.376 32.390 1.00 80.69 410 VAL A O 1
ATOM 3325 N N . VAL A 1 411 ? 7.515 14.213 32.812 1.00 76.25 411 VAL A N 1
ATOM 3326 C CA . VAL A 1 411 ? 7.503 13.456 31.555 1.00 76.25 411 VAL A CA 1
ATOM 3327 C C . VAL A 1 411 ? 6.186 13.737 30.826 1.00 76.25 411 VAL A C 1
ATOM 3329 O O . VAL A 1 411 ? 5.155 13.166 31.199 1.00 76.25 411 VAL A O 1
ATOM 3332 N N . PRO A 1 412 ? 6.155 14.635 29.827 1.00 63.66 412 PRO A N 1
ATOM 3333 C CA . PRO A 1 412 ? 5.020 14.733 28.913 1.00 63.66 412 PRO A CA 1
ATOM 3334 C C . PRO A 1 412 ? 4.766 13.395 28.221 1.00 63.66 412 PRO A C 1
ATOM 3336 O O . PRO A 1 412 ? 5.695 12.678 27.838 1.00 63.66 412 PRO A O 1
ATOM 3339 N N . HIS A 1 413 ? 3.491 13.049 28.071 1.00 61.88 413 HIS A N 1
ATOM 3340 C CA . HIS A 1 413 ? 3.116 11.820 27.396 1.00 61.88 413 HIS A CA 1
ATOM 3341 C C . HIS A 1 413 ? 1.785 11.930 26.659 1.00 61.88 413 HIS A C 1
ATOM 3343 O O . HIS A 1 413 ? 0.892 12.709 27.012 1.00 61.88 413 HIS A O 1
ATOM 3349 N N . ILE A 1 414 ? 1.660 11.073 25.654 1.00 68.38 414 ILE A N 1
ATOM 3350 C CA . ILE A 1 414 ? 0.407 10.713 25.014 1.00 68.38 414 ILE A CA 1
ATOM 3351 C C . ILE A 1 414 ? 0.174 9.221 25.210 1.00 68.38 414 ILE A C 1
ATOM 3353 O O . ILE A 1 414 ? 1.067 8.398 25.028 1.00 68.38 414 ILE A O 1
ATOM 3357 N N . LEU A 1 415 ? -1.047 8.862 25.569 1.00 61.16 415 LEU A N 1
ATOM 3358 C CA . LEU A 1 415 ? -1.537 7.502 25.416 1.00 61.16 415 LEU A CA 1
ATOM 3359 C C . LEU A 1 415 ? -2.521 7.549 24.258 1.00 61.16 415 LEU A C 1
ATOM 3361 O O . LEU A 1 415 ? -3.577 8.168 24.358 1.00 61.16 415 LEU A O 1
ATOM 3365 N N . GLU A 1 416 ? -2.162 6.914 23.153 1.00 47.84 416 GLU A N 1
ATOM 3366 C CA . GLU A 1 416 ? -3.037 6.744 22.002 1.00 47.84 416 GLU A CA 1
ATOM 3367 C C . GLU A 1 416 ? -3.594 5.329 22.036 1.00 47.84 416 GLU A C 1
ATOM 3369 O O . GLU A 1 416 ? -2.850 4.363 22.214 1.00 47.84 416 GLU A O 1
ATOM 3374 N N . ALA A 1 417 ? -4.903 5.170 21.884 1.00 44.66 417 ALA A N 1
ATOM 3375 C CA . ALA A 1 417 ? -5.447 3.834 21.757 1.00 44.66 417 ALA A CA 1
ATOM 3376 C C . ALA A 1 417 ? -4.897 3.253 20.449 1.00 44.66 417 ALA A C 1
ATOM 3378 O O . ALA A 1 417 ? -5.077 3.853 19.394 1.00 44.66 417 ALA A O 1
ATOM 3379 N N . ALA A 1 418 ? -4.283 2.069 20.480 1.00 41.12 418 ALA A N 1
ATOM 3380 C CA . ALA A 1 418 ? -3.797 1.351 19.298 1.00 41.12 418 ALA A CA 1
ATOM 3381 C C . ALA A 1 418 ? -4.964 0.841 18.426 1.00 41.12 418 ALA A C 1
ATOM 3383 O O . ALA A 1 418 ? -4.867 -0.186 17.761 1.00 41.12 418 ALA A O 1
ATOM 3384 N N . ARG A 1 419 ? -6.106 1.533 18.468 1.00 45.16 419 ARG A N 1
ATOM 3385 C CA . ARG A 1 419 ? -7.434 1.078 18.081 1.00 45.16 419 ARG A CA 1
ATOM 3386 C C . ARG A 1 419 ? -7.692 1.135 16.579 1.00 45.16 419 ARG A C 1
ATOM 3388 O O . ARG A 1 419 ? -8.719 0.612 16.168 1.00 45.16 419 ARG A O 1
ATOM 3395 N N . ALA A 1 420 ? -6.714 1.529 15.753 1.00 33.09 420 ALA A N 1
ATOM 3396 C CA . ALA A 1 420 ? -6.602 0.985 14.388 1.00 33.09 420 ALA A CA 1
ATOM 3397 C C . ALA A 1 420 ? -6.549 -0.566 14.381 1.00 33.09 420 ALA A C 1
ATOM 3399 O O . ALA A 1 420 ? -6.786 -1.202 13.355 1.00 33.09 420 ALA A O 1
ATOM 3400 N N . TYR A 1 421 ? -6.337 -1.173 15.553 1.00 32.22 421 TYR A N 1
ATOM 3401 C CA . TYR A 1 421 ? -6.488 -2.579 15.861 1.00 32.22 421 TYR A CA 1
ATOM 3402 C C . TYR A 1 421 ? -7.278 -2.764 17.179 1.00 32.22 421 TYR A C 1
ATOM 3404 O O . TYR A 1 421 ? -6.817 -2.427 18.262 1.00 32.22 421 TYR A O 1
ATOM 3412 N N . MET A 1 422 ? -8.433 -3.435 17.092 1.00 29.39 422 MET A N 1
ATOM 3413 C CA . MET A 1 422 ? -9.082 -4.191 18.184 1.00 29.39 422 MET A CA 1
ATOM 3414 C C . MET A 1 422 ? -9.983 -3.432 19.186 1.00 29.39 422 MET A C 1
ATOM 3416 O O . MET A 1 422 ? -9.534 -2.899 20.198 1.00 29.39 422 MET A O 1
ATOM 3420 N N . SER A 1 423 ? -11.301 -3.564 19.002 1.00 23.11 423 SER A N 1
ATOM 3421 C CA . SER A 1 423 ? -12.278 -3.612 20.099 1.00 23.11 423 SER A CA 1
ATOM 3422 C C . SER A 1 423 ? -13.002 -4.966 20.069 1.00 23.11 423 SER A C 1
ATOM 3424 O O . SER A 1 423 ? -13.336 -5.473 19.000 1.00 23.11 423 SER A O 1
ATOM 3426 N N . GLY A 1 424 ? -13.219 -5.568 21.245 1.00 27.00 424 GLY A N 1
ATOM 3427 C CA . GLY A 1 424 ? -14.102 -6.731 21.415 1.00 27.00 424 GLY A CA 1
ATOM 3428 C C . GLY A 1 424 ? -13.454 -8.113 21.301 1.00 27.00 424 GLY A C 1
ATOM 3429 O O . GLY A 1 424 ? -13.911 -8.914 20.498 1.00 27.00 424 GLY A O 1
ATOM 3430 N N . GLY A 1 425 ? -12.448 -8.411 22.138 1.00 36.12 425 GLY A N 1
ATOM 3431 C CA . GLY A 1 425 ? -11.738 -9.699 22.168 1.00 36.12 425 GLY A CA 1
ATOM 3432 C C . GLY A 1 425 ? -10.923 -9.882 20.899 1.00 36.12 425 GLY A C 1
ATOM 3433 O O . GLY A 1 425 ? -11.499 -9.812 19.831 1.00 36.12 425 GLY A O 1
ATOM 3434 N N . THR A 1 426 ? -9.605 -10.064 20.996 1.00 39.50 426 THR A N 1
ATOM 3435 C CA . THR A 1 426 ? -8.697 -9.936 19.848 1.00 39.50 426 THR A CA 1
ATOM 3436 C C . THR A 1 426 ? -9.336 -10.400 18.528 1.00 39.50 426 THR A C 1
ATOM 3438 O O . THR A 1 426 ? -9.511 -11.609 18.343 1.00 39.50 426 THR A O 1
ATOM 3441 N N . PRO A 1 427 ? -9.794 -9.476 17.664 1.00 43.44 427 PRO A N 1
ATOM 3442 C CA . PRO A 1 427 ? -10.423 -9.857 16.422 1.00 43.44 427 PRO A CA 1
ATOM 3443 C C . PRO A 1 427 ? -9.317 -10.399 15.530 1.00 43.44 427 PRO A C 1
ATOM 3445 O O . PRO A 1 427 ? -8.364 -9.702 15.188 1.00 43.44 427 PRO A O 1
ATOM 3448 N N . LEU A 1 428 ? -9.427 -11.672 15.176 1.00 50.38 428 LEU A N 1
ATOM 3449 C CA . LEU A 1 428 ? -8.833 -12.145 13.945 1.00 50.38 428 LEU A CA 1
ATOM 3450 C C . LEU A 1 428 ? -9.712 -11.580 12.829 1.00 50.38 428 LEU A C 1
ATOM 3452 O O . LEU A 1 428 ? -10.940 -11.673 12.896 1.00 50.38 428 LEU A O 1
ATOM 3456 N N . LEU A 1 429 ? -9.088 -11.019 11.800 1.00 56.59 429 LEU A N 1
ATOM 3457 C CA . LEU A 1 429 ? -9.765 -10.722 10.544 1.00 56.59 429 LEU A CA 1
ATOM 3458 C C . LEU A 1 429 ? -9.422 -11.812 9.533 1.00 56.59 429 LEU A C 1
ATOM 3460 O O . LEU A 1 429 ? -8.610 -11.557 8.641 1.00 56.59 429 LEU A O 1
ATOM 3464 N N . PRO A 1 430 ? -9.911 -13.061 9.695 1.00 63.88 430 PRO A N 1
ATOM 3465 C CA . PRO A 1 430 ? -9.537 -14.077 8.755 1.00 63.88 430 PRO A CA 1
ATOM 3466 C C . PRO A 1 430 ? -10.230 -13.833 7.416 1.00 63.88 430 PRO A C 1
ATOM 3468 O O . PRO A 1 430 ? -11.443 -13.647 7.333 1.00 63.88 430 PRO A O 1
ATOM 3471 N N . ALA A 1 431 ? -9.440 -13.891 6.362 1.00 76.31 431 ALA A N 1
ATOM 3472 C CA . ALA A 1 431 ? -9.881 -14.068 5.009 1.00 76.31 431 ALA A CA 1
ATOM 3473 C C . ALA A 1 431 ? -10.192 -15.560 4.770 1.00 76.31 431 ALA A C 1
ATOM 3475 O O . ALA A 1 431 ? -9.366 -16.442 5.034 1.00 76.31 431 ALA A O 1
ATOM 3476 N N . PHE A 1 432 ? -11.405 -15.857 4.306 1.00 83.31 432 PHE A N 1
ATOM 3477 C CA . PHE A 1 432 ? -11.812 -17.186 3.855 1.00 83.31 432 PHE A CA 1
ATOM 3478 C C . PHE A 1 432 ? -11.787 -17.193 2.327 1.00 83.31 432 PHE A C 1
ATOM 3480 O O . PHE A 1 432 ? -12.712 -16.656 1.713 1.00 83.31 432 PHE A O 1
ATOM 3487 N N . PRO A 1 433 ? -10.758 -17.782 1.700 1.00 83.44 433 PRO A N 1
ATOM 3488 C CA . PRO A 1 433 ? -10.815 -18.164 0.299 1.00 83.44 433 PRO A CA 1
ATOM 3489 C C . PRO A 1 433 ? -11.830 -19.297 0.119 1.00 83.44 433 PRO A C 1
ATOM 3491 O O . PRO A 1 433 ? -11.693 -20.391 0.675 1.00 83.44 433 PRO A O 1
ATOM 3494 N N . LEU A 1 434 ? -12.878 -19.023 -0.646 1.00 88.81 434 LEU A N 1
ATOM 3495 C CA . LEU A 1 434 ? -13.895 -19.980 -1.051 1.00 88.81 434 LEU A CA 1
ATOM 3496 C C . LEU A 1 434 ? -13.366 -20.790 -2.229 1.00 88.81 434 LEU A C 1
ATOM 3498 O O . LEU A 1 434 ? -12.644 -20.279 -3.082 1.00 88.81 434 LEU A O 1
ATOM 3502 N N . VAL A 1 435 ? -13.768 -22.056 -2.301 1.00 87.06 435 VAL A N 1
ATOM 3503 C CA . VAL A 1 435 ? -13.378 -22.917 -3.420 1.00 87.06 435 VAL A CA 1
ATOM 3504 C C . VAL A 1 435 ? -13.982 -22.355 -4.719 1.00 87.06 435 VAL A C 1
ATOM 3506 O O . VAL A 1 435 ? -15.217 -22.288 -4.827 1.00 87.06 435 VAL A O 1
ATOM 3509 N N . PRO A 1 436 ? -13.151 -21.960 -5.705 1.00 87.06 436 PRO A N 1
ATOM 3510 C CA . PRO A 1 436 ? -13.629 -21.437 -6.979 1.00 87.06 436 PRO A CA 1
ATOM 3511 C C . PRO A 1 436 ? -14.314 -22.538 -7.791 1.00 87.06 436 PRO A C 1
ATOM 3513 O O . PRO A 1 436 ? -13.967 -23.716 -7.692 1.00 87.06 436 PRO A O 1
ATOM 3516 N N . ASN A 1 437 ? -15.281 -22.165 -8.631 1.00 88.31 437 ASN A N 1
ATOM 3517 C CA . ASN A 1 437 ? -16.070 -23.143 -9.382 1.00 88.31 437 ASN A CA 1
ATOM 3518 C C . ASN A 1 437 ? -15.269 -23.851 -10.496 1.00 88.31 437 ASN A C 1
ATOM 3520 O O . ASN A 1 437 ? -15.487 -25.036 -10.743 1.00 88.31 437 ASN A O 1
ATOM 3524 N N . ASN A 1 438 ? -14.359 -23.153 -11.193 1.00 93.38 438 ASN A N 1
ATOM 3525 C CA . ASN A 1 438 ? -13.632 -23.718 -12.337 1.00 93.38 438 ASN A CA 1
ATOM 3526 C C . ASN A 1 438 ? -12.247 -23.079 -12.579 1.00 93.38 438 ASN A C 1
ATOM 3528 O O . ASN A 1 438 ? -11.988 -22.505 -13.642 1.00 93.38 438 ASN A O 1
ATOM 3532 N N . MET A 1 439 ? -11.334 -23.197 -11.608 1.00 93.00 439 MET A N 1
ATOM 3533 C CA . MET A 1 439 ? -9.977 -22.641 -11.737 1.00 93.00 439 MET A CA 1
ATOM 3534 C C . MET A 1 439 ? -9.160 -23.301 -12.862 1.00 93.00 439 MET A C 1
ATOM 3536 O O . MET A 1 439 ? -8.489 -22.605 -13.622 1.00 93.00 439 MET A O 1
ATOM 3540 N N . ASP A 1 440 ? -9.269 -24.622 -13.034 1.00 94.81 440 ASP A N 1
ATOM 3541 C CA . ASP A 1 440 ? -8.585 -25.347 -14.117 1.00 94.81 440 ASP A CA 1
ATOM 3542 C C . ASP A 1 440 ? -9.023 -24.840 -15.502 1.00 94.81 440 ASP A C 1
ATOM 3544 O O . ASP A 1 440 ? -8.210 -24.700 -16.419 1.00 94.81 440 ASP A O 1
ATOM 3548 N N . GLY A 1 441 ? -10.313 -24.517 -15.653 1.00 97.19 441 GLY A N 1
ATOM 3549 C CA . GLY A 1 441 ? -10.850 -23.897 -16.860 1.00 97.19 441 GLY A CA 1
ATOM 3550 C C . GLY A 1 441 ? -10.257 -22.515 -17.127 1.00 97.19 441 GLY A C 1
ATOM 3551 O O . GLY A 1 441 ? -9.923 -22.220 -18.276 1.00 97.19 441 GLY A O 1
ATOM 3552 N N . LEU A 1 442 ? -10.061 -21.699 -16.084 1.00 97.38 442 LEU A N 1
ATOM 3553 C CA . LEU A 1 442 ? -9.382 -20.408 -16.207 1.00 97.38 442 LEU A CA 1
ATOM 3554 C C . LEU A 1 442 ? -7.917 -20.584 -16.625 1.00 97.38 442 LEU A C 1
ATOM 3556 O O . LEU A 1 442 ? -7.469 -19.896 -17.539 1.00 97.38 442 LEU A O 1
ATOM 3560 N N . HIS A 1 443 ? -7.177 -21.521 -16.019 1.00 97.56 443 HIS A N 1
ATOM 3561 C CA . HIS A 1 443 ? -5.786 -21.808 -16.405 1.00 97.56 443 HIS A CA 1
ATOM 3562 C C . HIS A 1 443 ? -5.678 -22.267 -17.861 1.00 97.56 443 HIS A C 1
ATOM 3564 O O . HIS A 1 443 ? -4.805 -21.806 -18.597 1.00 97.56 443 HIS A O 1
ATOM 3570 N N . GLN A 1 444 ? -6.580 -23.144 -18.310 1.00 97.50 444 GLN A N 1
ATOM 3571 C CA . GLN A 1 444 ? -6.611 -23.576 -19.706 1.00 97.50 444 GLN A CA 1
ATOM 3572 C C . GLN A 1 444 ? -6.916 -22.402 -20.641 1.00 97.50 444 GLN A C 1
ATOM 3574 O O . GLN A 1 444 ? -6.240 -22.231 -21.656 1.00 97.50 444 GLN A O 1
ATOM 3579 N N . LYS A 1 445 ? -7.897 -21.564 -20.287 1.00 98.00 445 LYS A N 1
ATOM 3580 C CA . LYS A 1 445 ? -8.272 -20.406 -21.097 1.00 98.00 445 LYS A CA 1
ATOM 3581 C C . LYS A 1 445 ? -7.152 -19.368 -21.160 1.00 98.00 445 LYS A C 1
ATOM 3583 O O . LYS A 1 445 ? -6.899 -18.848 -22.242 1.00 98.00 445 LYS A O 1
ATOM 3588 N N . LEU A 1 446 ? -6.438 -19.140 -20.055 1.00 98.50 446 LEU A N 1
ATOM 3589 C CA . LEU A 1 446 ? -5.211 -18.343 -20.009 1.00 98.50 446 LEU A CA 1
ATOM 3590 C C . LEU A 1 446 ? -4.184 -18.856 -21.028 1.00 98.50 446 LEU A C 1
ATOM 3592 O O . LEU A 1 446 ? -3.686 -18.087 -21.846 1.00 98.50 446 LEU A O 1
ATOM 3596 N N . TYR A 1 447 ? -3.899 -20.161 -21.048 1.00 98.19 447 TYR A N 1
ATOM 3597 C CA . TYR A 1 447 ? -2.977 -20.718 -22.041 1.00 98.19 447 TYR A CA 1
ATOM 3598 C C . TYR A 1 447 ? -3.482 -20.557 -23.477 1.00 98.19 447 TYR A C 1
ATOM 3600 O O . TYR A 1 447 ? -2.682 -20.247 -24.363 1.00 98.19 447 TYR A O 1
ATOM 3608 N N . ASP A 1 448 ? -4.781 -20.727 -23.721 1.00 98.00 448 ASP A N 1
ATOM 3609 C CA . ASP A 1 448 ? -5.362 -20.568 -25.055 1.00 98.00 448 ASP A CA 1
ATOM 3610 C C . ASP A 1 448 ? -5.209 -19.135 -25.584 1.00 98.00 448 ASP A C 1
ATOM 3612 O O . ASP A 1 448 ? -4.853 -18.949 -26.750 1.00 98.00 448 ASP A O 1
ATOM 3616 N N . VAL A 1 449 ? -5.428 -18.124 -24.734 1.00 98.25 449 VAL A N 1
ATOM 3617 C CA . VAL A 1 449 ? -5.320 -16.707 -25.126 1.00 98.25 449 VAL A CA 1
ATOM 3618 C C . VAL A 1 449 ? -3.877 -16.201 -25.176 1.00 98.25 449 VAL A C 1
ATOM 3620 O O . VAL A 1 449 ? -3.603 -15.209 -25.849 1.00 98.25 449 VAL A O 1
ATOM 3623 N N . SER A 1 450 ? -2.936 -16.909 -24.547 1.00 98.12 450 SER A N 1
ATOM 3624 C CA . SER A 1 450 ? -1.523 -16.511 -24.465 1.00 98.12 450 SER A CA 1
ATOM 3625 C C . SER A 1 450 ? -0.574 -17.287 -25.377 1.00 98.12 450 SER A C 1
ATOM 3627 O O . SER A 1 450 ? 0.563 -16.862 -25.565 1.00 98.12 450 SER A O 1
ATOM 3629 N N . THR A 1 451 ? -0.994 -18.411 -25.965 1.00 96.69 451 THR A N 1
ATOM 3630 C CA . THR A 1 451 ? -0.111 -19.251 -26.796 1.00 96.69 451 THR A CA 1
ATOM 3631 C C . THR A 1 451 ? -0.143 -18.833 -28.271 1.00 96.69 451 THR A C 1
ATOM 3633 O O . THR A 1 451 ? -1.176 -19.011 -28.926 1.00 96.69 451 THR A O 1
ATOM 3636 N N . PRO A 1 452 ? 0.974 -18.356 -28.858 1.00 94.94 452 PRO A N 1
ATOM 3637 C CA . PRO A 1 452 ? 1.016 -18.013 -30.276 1.00 94.94 452 PRO A CA 1
ATOM 3638 C C . PRO A 1 452 ? 0.634 -19.196 -31.174 1.00 94.94 452 PRO A C 1
ATOM 3640 O O . PRO A 1 452 ? 1.107 -20.317 -30.993 1.00 94.94 452 PRO A O 1
ATOM 3643 N N . GLY A 1 453 ? -0.208 -18.939 -32.176 1.00 93.25 453 GLY A N 1
ATOM 3644 C CA . GLY A 1 453 ? -0.725 -19.965 -33.089 1.00 93.25 453 GLY A CA 1
ATOM 3645 C C . GLY A 1 453 ? -2.015 -20.645 -32.616 1.00 93.25 453 GLY A C 1
ATOM 3646 O O . GLY A 1 453 ? -2.668 -21.305 -33.425 1.00 93.25 453 GLY A O 1
ATOM 3647 N N . ASN A 1 454 ? -2.432 -20.447 -31.361 1.00 96.56 454 ASN A N 1
ATOM 3648 C CA . ASN A 1 454 ? -3.787 -20.784 -30.932 1.00 96.56 454 ASN A CA 1
ATOM 3649 C C . ASN A 1 454 ? -4.792 -19.798 -31.573 1.00 96.56 454 ASN A C 1
ATOM 3651 O O . ASN A 1 454 ? -4.520 -18.596 -31.595 1.00 96.56 454 ASN A O 1
ATOM 3655 N N . PRO A 1 455 ? -5.955 -20.249 -32.085 1.00 96.88 455 PRO A N 1
ATOM 3656 C CA . PRO A 1 455 ? -6.982 -19.351 -32.621 1.00 96.88 455 PRO A CA 1
ATOM 3657 C C . PRO A 1 455 ? -7.474 -18.279 -31.637 1.00 96.88 455 PRO A C 1
ATOM 3659 O O . PRO A 1 455 ? -7.913 -17.221 -32.080 1.00 96.88 455 PRO A O 1
ATOM 3662 N N . ALA A 1 456 ? -7.408 -18.544 -30.329 1.00 97.19 456 ALA A N 1
ATOM 3663 C CA . ALA A 1 456 ? -7.797 -17.614 -29.273 1.00 97.19 456 ALA A CA 1
ATOM 3664 C C . ALA A 1 456 ? -6.679 -16.636 -28.865 1.00 97.19 456 ALA A C 1
ATOM 3666 O O . ALA A 1 456 ? -6.916 -15.791 -28.006 1.00 97.19 456 ALA A O 1
ATOM 3667 N N . TYR A 1 457 ? -5.484 -16.714 -29.460 1.00 97.19 457 TYR A N 1
ATOM 3668 C CA . TYR A 1 457 ? -4.348 -15.872 -29.083 1.00 97.19 457 TYR A CA 1
ATOM 3669 C C . TYR A 1 457 ? -4.683 -14.371 -29.163 1.00 97.19 457 TYR A C 1
ATOM 3671 O O . TYR A 1 457 ? -5.131 -13.880 -30.201 1.00 97.19 457 TYR A O 1
ATOM 3679 N N . GLY A 1 458 ? -4.464 -13.648 -28.061 1.00 95.81 458 GLY A N 1
ATOM 3680 C CA . GLY A 1 458 ? -4.794 -12.229 -27.905 1.00 95.81 458 GLY A CA 1
ATOM 3681 C C . GLY A 1 458 ? -6.282 -11.930 -27.670 1.00 95.81 458 GLY A C 1
ATOM 3682 O O . GLY A 1 458 ? -6.649 -10.762 -27.557 1.00 95.81 458 GLY A O 1
ATOM 3683 N N . GLN A 1 459 ? -7.154 -12.940 -27.592 1.00 97.62 459 GLN A N 1
ATOM 3684 C CA . GLN A 1 459 ? -8.571 -12.777 -27.236 1.00 97.62 459 GLN A CA 1
ATOM 3685 C C . GLN A 1 459 ? -8.743 -12.861 -25.716 1.00 97.62 459 GLN A C 1
ATOM 3687 O O . GLN A 1 459 ? -9.358 -13.797 -25.204 1.00 97.62 459 GLN A O 1
ATOM 3692 N N . HIS A 1 460 ? -8.132 -11.907 -25.010 1.00 97.75 460 HIS A N 1
ATOM 3693 C CA . HIS A 1 460 ? -8.166 -11.821 -23.549 1.00 97.75 460 HIS A CA 1
ATOM 3694 C C . HIS A 1 460 ? -9.593 -11.693 -23.026 1.00 97.75 460 HIS A C 1
ATOM 3696 O O . HIS A 1 460 ? -10.464 -11.134 -23.694 1.00 97.75 460 HIS A O 1
ATOM 3702 N N . LEU A 1 461 ? -9.808 -12.220 -21.828 1.00 97.69 461 LEU A N 1
ATOM 3703 C CA . LEU A 1 461 ? -11.114 -12.272 -21.190 1.00 97.69 461 LEU A CA 1
ATOM 3704 C C . LEU A 1 461 ? -11.500 -10.914 -20.595 1.00 97.69 461 LEU A C 1
ATOM 3706 O O . LEU A 1 461 ? -10.653 -10.170 -20.089 1.00 97.69 461 LEU A O 1
ATOM 3710 N N . SER A 1 462 ? -12.797 -10.613 -20.603 1.00 96.62 462 SER A N 1
ATOM 3711 C CA . SER A 1 462 ? -13.345 -9.511 -19.813 1.00 96.62 462 SER A CA 1
ATOM 3712 C C . SER A 1 462 ? -13.250 -9.809 -18.312 1.00 96.62 462 SER A C 1
ATOM 3714 O O . SER A 1 462 ? -12.980 -10.936 -17.885 1.00 96.62 462 SER A O 1
ATOM 3716 N N . LYS A 1 463 ? -13.496 -8.784 -17.490 1.00 95.56 463 LYS A N 1
ATOM 3717 C CA . LYS A 1 463 ? -13.582 -8.942 -16.035 1.00 95.56 463 LYS A CA 1
ATOM 3718 C C . LYS A 1 463 ? -14.650 -9.975 -15.660 1.00 95.56 463 LYS A C 1
ATOM 3720 O O . LYS A 1 463 ? -14.353 -10.922 -14.945 1.00 95.56 463 LYS A O 1
ATOM 3725 N N . GLU A 1 464 ? -15.843 -9.837 -16.225 1.00 95.38 464 GLU A N 1
ATOM 3726 C CA . GLU A 1 464 ? -17.000 -10.695 -15.958 1.00 95.38 464 GLU A CA 1
ATOM 3727 C C . GLU A 1 464 ? -16.762 -12.136 -16.428 1.00 95.38 464 GLU A C 1
ATOM 3729 O O . GLU A 1 464 ? -17.187 -13.087 -15.773 1.00 95.38 464 GLU A O 1
ATOM 3734 N N . GLU A 1 465 ? -16.066 -12.318 -17.556 1.00 96.06 465 GLU A N 1
ATOM 3735 C CA . GLU A 1 465 ? -15.711 -13.651 -18.042 1.00 96.06 465 GLU A CA 1
ATOM 3736 C C . GLU A 1 465 ? -14.725 -14.356 -17.104 1.00 96.06 465 GLU A C 1
ATOM 3738 O O . GLU A 1 465 ? -14.891 -15.548 -16.855 1.00 96.06 465 GLU A O 1
ATOM 3743 N N . VAL A 1 466 ? -13.727 -13.644 -16.562 1.00 96.06 466 VAL A N 1
ATOM 3744 C CA . VAL A 1 466 ? -12.811 -14.201 -15.550 1.00 96.06 466 VAL A CA 1
ATOM 3745 C C . VAL A 1 466 ? -13.545 -14.493 -14.246 1.00 96.06 466 VAL A C 1
ATOM 3747 O O . VAL A 1 466 ? -13.422 -15.603 -13.725 1.00 96.06 466 VAL A O 1
ATOM 3750 N N . GLU A 1 467 ? -14.350 -13.549 -13.754 1.00 94.44 467 GLU A N 1
ATOM 3751 C CA . GLU A 1 467 ? -15.156 -13.715 -12.540 1.00 94.44 467 GLU A CA 1
ATOM 3752 C C . GLU A 1 467 ? -16.066 -14.946 -12.631 1.00 94.44 467 GLU A C 1
ATOM 3754 O O . GLU A 1 467 ? -16.194 -15.683 -11.660 1.00 94.44 467 GLU A O 1
ATOM 3759 N N . ALA A 1 468 ? -16.623 -15.254 -13.806 1.00 94.12 468 ALA A N 1
ATOM 3760 C CA . ALA A 1 468 ? -17.453 -16.443 -14.002 1.00 94.12 468 ALA A CA 1
ATOM 3761 C C . ALA A 1 468 ? -16.711 -17.780 -13.779 1.00 94.12 468 ALA A C 1
ATOM 3763 O O . ALA A 1 468 ? -17.356 -18.783 -13.459 1.00 94.12 468 ALA A O 1
ATOM 3764 N N . PHE A 1 469 ? -15.382 -17.824 -13.939 1.00 94.50 469 PHE A N 1
ATOM 3765 C CA . PHE A 1 469 ? -14.585 -19.018 -13.625 1.00 94.50 469 PHE A CA 1
ATOM 3766 C C . PHE A 1 469 ? -14.275 -19.145 -12.132 1.00 94.50 469 PHE A C 1
ATOM 3768 O O . PHE A 1 469 ? -14.256 -20.262 -11.605 1.00 94.50 469 PHE A O 1
ATOM 3775 N N . VAL A 1 470 ? -13.995 -18.021 -11.468 1.00 92.94 470 VAL A N 1
ATOM 3776 C CA . VAL A 1 470 ? -13.480 -18.009 -10.090 1.00 92.94 470 VAL A CA 1
ATOM 3777 C C . VAL A 1 470 ? -14.562 -17.823 -9.036 1.00 92.94 470 VAL A C 1
ATOM 3779 O O . VAL A 1 470 ? -14.363 -18.245 -7.900 1.00 92.94 470 VAL A O 1
ATOM 3782 N N . ALA A 1 471 ? -15.721 -17.273 -9.407 1.00 92.00 471 ALA A N 1
ATOM 3783 C CA . ALA A 1 471 ? -16.844 -17.117 -8.499 1.00 92.00 471 ALA A CA 1
ATOM 3784 C C . ALA A 1 471 ? -17.207 -18.475 -7.871 1.00 92.00 471 ALA A C 1
ATOM 3786 O O . ALA A 1 471 ? -17.299 -19.489 -8.580 1.00 92.00 471 ALA A O 1
ATOM 3787 N N . PRO A 1 472 ? -17.419 -18.530 -6.547 1.00 91.62 472 PRO A N 1
ATOM 3788 C CA . PRO A 1 472 ? -17.827 -19.757 -5.888 1.00 91.62 472 PRO A CA 1
ATOM 3789 C C . PRO A 1 472 ? -19.213 -20.190 -6.378 1.00 91.62 472 PRO A C 1
ATOM 3791 O O . PRO A 1 472 ? -20.063 -19.370 -6.732 1.00 91.62 472 PRO A O 1
ATOM 3794 N N . SER A 1 473 ? -19.476 -21.499 -6.369 1.00 91.38 473 SER A N 1
ATOM 3795 C CA . SER A 1 473 ? -20.817 -22.005 -6.691 1.00 91.38 473 SER A CA 1
ATOM 3796 C C . SER A 1 473 ? -21.872 -21.403 -5.748 1.00 91.38 473 SER A C 1
ATOM 3798 O O . SER A 1 473 ? -21.589 -21.153 -4.574 1.00 91.38 473 SER A O 1
ATOM 3800 N N . ALA A 1 474 ? -23.111 -21.226 -6.223 1.00 90.06 474 ALA A N 1
ATOM 3801 C CA . ALA A 1 474 ? -24.207 -20.715 -5.389 1.00 90.06 474 ALA A CA 1
ATOM 3802 C C . ALA A 1 474 ? -24.417 -21.561 -4.117 1.00 90.06 474 ALA A C 1
ATOM 3804 O O . ALA A 1 474 ? -24.746 -21.039 -3.055 1.00 90.06 474 ALA A O 1
ATOM 3805 N N . GLU A 1 475 ? -24.168 -22.867 -4.216 1.00 90.19 475 GLU A N 1
ATOM 3806 C CA . GLU A 1 475 ? -24.207 -23.804 -3.096 1.00 90.19 475 GLU A CA 1
ATOM 3807 C C . GLU A 1 475 ? -23.092 -23.528 -2.079 1.00 90.19 475 GLU A C 1
ATOM 3809 O O . GLU A 1 475 ? -23.353 -23.526 -0.879 1.00 90.19 475 GLU A O 1
ATOM 3814 N N . THR A 1 476 ? -21.864 -23.261 -2.542 1.00 91.94 476 THR A N 1
ATOM 3815 C CA . THR A 1 476 ? -20.730 -22.882 -1.683 1.00 91.94 476 THR A CA 1
ATOM 3816 C C . THR A 1 476 ? -20.993 -21.546 -1.001 1.00 91.94 476 THR A C 1
ATOM 3818 O O . THR A 1 476 ? -20.888 -21.458 0.220 1.00 91.94 476 THR A O 1
ATOM 3821 N N . ALA A 1 477 ? -21.395 -20.530 -1.765 1.00 89.94 477 ALA A N 1
ATOM 3822 C CA . ALA A 1 477 ? -21.682 -19.203 -1.236 1.00 89.94 477 ALA A CA 1
ATOM 3823 C C . ALA A 1 477 ? -22.819 -19.232 -0.199 1.00 89.94 477 ALA A C 1
ATOM 3825 O O . ALA A 1 477 ? -22.687 -18.633 0.868 1.00 89.94 477 ALA A O 1
ATOM 3826 N N . SER A 1 478 ? -23.907 -19.971 -0.467 1.00 89.31 478 SER A N 1
ATOM 3827 C CA . SER A 1 478 ? -25.003 -20.134 0.498 1.00 89.31 478 SER A CA 1
ATOM 3828 C C . SER A 1 478 ? -24.538 -20.874 1.747 1.00 89.31 478 SER A C 1
ATOM 3830 O O . SER A 1 478 ? -24.789 -20.393 2.842 1.00 89.31 478 SER A O 1
ATOM 3832 N N . ALA A 1 479 ? -23.812 -21.989 1.610 1.00 90.56 479 ALA A N 1
ATOM 3833 C CA . ALA A 1 479 ? -23.347 -22.768 2.759 1.00 90.56 479 ALA A CA 1
ATOM 3834 C C . ALA A 1 479 ? -22.424 -21.958 3.684 1.00 90.56 479 ALA A C 1
ATOM 3836 O O . ALA A 1 479 ? -22.576 -22.004 4.905 1.00 90.56 479 ALA A O 1
ATOM 3837 N N . VAL A 1 480 ? -21.499 -21.182 3.109 1.00 91.25 480 VAL A N 1
ATOM 3838 C CA . VAL A 1 480 ? -20.613 -20.297 3.876 1.00 91.25 480 VAL A CA 1
ATOM 3839 C C . VAL A 1 480 ? -21.414 -19.152 4.502 1.00 91.25 480 VAL A C 1
ATOM 3841 O O . VAL A 1 480 ? -21.272 -18.906 5.695 1.00 91.25 480 VAL A O 1
ATOM 3844 N N . SER A 1 481 ? -22.320 -18.502 3.761 1.00 89.00 481 SER A N 1
ATOM 3845 C CA . SER A 1 481 ? -23.183 -17.438 4.304 1.00 89.00 481 SER A CA 1
ATOM 3846 C C . SER A 1 481 ? -24.071 -17.935 5.452 1.00 89.00 481 SER A C 1
ATOM 3848 O O . SER A 1 481 ? -24.196 -17.259 6.472 1.00 89.00 481 SER A O 1
ATOM 3850 N N . ASP A 1 482 ? -24.657 -19.125 5.320 1.00 90.31 482 ASP A N 1
ATOM 3851 C CA . ASP A 1 482 ? -25.502 -19.744 6.340 1.00 90.31 482 ASP A CA 1
ATOM 3852 C C . ASP A 1 482 ? -24.686 -20.114 7.583 1.00 90.31 482 ASP A C 1
ATOM 3854 O O . ASP A 1 482 ? -25.134 -19.866 8.703 1.00 90.31 482 ASP A O 1
ATOM 3858 N N . PHE A 1 483 ? -23.461 -20.624 7.406 1.00 91.62 483 PHE A N 1
ATOM 3859 C CA . PHE A 1 483 ? -22.526 -20.852 8.508 1.00 91.62 483 PHE A CA 1
ATOM 3860 C C . PHE A 1 483 ? -22.173 -19.549 9.238 1.00 91.62 483 PHE A C 1
ATOM 3862 O O . PHE A 1 483 ? -22.213 -19.509 10.468 1.00 91.62 483 PHE A O 1
ATOM 3869 N N . LEU A 1 484 ? -21.850 -18.479 8.505 1.00 89.44 484 LEU A N 1
ATOM 3870 C CA . LEU A 1 484 ? -21.484 -17.189 9.096 1.00 89.44 484 LEU A CA 1
ATOM 3871 C C . LEU A 1 484 ? -22.668 -16.583 9.866 1.00 89.44 484 LEU A C 1
ATOM 3873 O O . LEU A 1 484 ? -22.510 -16.192 11.022 1.00 89.44 484 LEU A O 1
ATOM 3877 N N . LYS A 1 485 ? -23.878 -16.614 9.290 1.00 88.06 485 LYS A N 1
ATOM 3878 C CA . LYS A 1 485 ? -25.116 -16.166 9.954 1.00 88.06 485 LYS A CA 1
ATOM 3879 C C . LYS A 1 485 ? -25.445 -16.982 11.200 1.00 88.06 485 LYS A C 1
ATOM 3881 O O . LYS A 1 485 ? -25.799 -16.404 12.222 1.00 88.06 485 LYS A O 1
ATOM 3886 N N . ALA A 1 486 ? -25.321 -18.309 11.134 1.00 89.19 486 ALA A N 1
ATOM 3887 C CA . ALA A 1 486 ? -25.604 -19.192 12.266 1.00 89.19 486 ALA A CA 1
ATOM 3888 C C . ALA A 1 486 ? -24.675 -18.940 13.465 1.00 89.19 486 ALA A C 1
ATOM 3890 O O . ALA A 1 486 ? -25.055 -19.218 14.600 1.00 89.19 486 ALA A O 1
ATOM 3891 N N . ASN A 1 487 ? -23.481 -18.396 13.213 1.00 84.00 487 ASN A N 1
ATOM 3892 C CA . ASN A 1 487 ? -22.486 -18.067 14.230 1.00 84.00 487 ASN A CA 1
ATOM 3893 C C . ASN A 1 487 ? -22.401 -16.561 14.534 1.00 84.00 487 ASN A C 1
ATOM 3895 O O . ASN A 1 487 ? -21.472 -16.137 15.219 1.00 84.00 487 ASN A O 1
ATOM 3899 N N . SER A 1 488 ? -23.357 -15.756 14.053 1.00 84.00 488 SER A N 1
ATOM 3900 C CA . SER A 1 488 ? -23.396 -14.299 14.253 1.00 84.00 488 SER A CA 1
ATOM 3901 C C . SER A 1 488 ? -22.120 -13.575 13.797 1.00 84.00 488 SER A C 1
ATOM 3903 O O . SER A 1 488 ? -21.707 -12.597 14.415 1.00 84.00 488 SER A O 1
ATOM 3905 N N . LEU A 1 489 ? -21.486 -14.060 12.725 1.00 78.75 489 LEU A N 1
ATOM 3906 C CA . LEU A 1 489 ? -20.263 -13.483 12.170 1.00 78.75 489 LEU A CA 1
ATOM 3907 C C . LEU A 1 489 ? -20.590 -12.479 11.069 1.00 78.75 489 LEU A C 1
ATOM 3909 O O . LEU A 1 489 ? -21.284 -12.799 10.100 1.00 78.75 489 LEU A O 1
ATOM 3913 N N . LEU A 1 490 ? -20.052 -11.269 11.212 1.00 75.00 490 LEU A N 1
ATOM 3914 C CA . LEU A 1 490 ? -20.064 -10.263 10.157 1.00 75.00 490 LEU A CA 1
ATOM 3915 C C . LEU A 1 490 ? -18.944 -10.564 9.161 1.00 75.00 490 LEU A C 1
ATOM 3917 O O . LEU A 1 490 ? -17.836 -10.938 9.553 1.00 75.00 490 LEU A O 1
ATOM 3921 N N . TYR A 1 491 ? -19.243 -10.397 7.877 1.00 79.50 491 TYR A N 1
ATOM 3922 C CA . TYR A 1 491 ? -18.286 -10.611 6.804 1.00 79.50 491 TYR A CA 1
ATOM 3923 C C . TYR A 1 491 ? -18.480 -9.600 5.681 1.00 79.50 491 TYR A C 1
ATOM 3925 O O . TYR A 1 491 ? -19.590 -9.124 5.438 1.00 79.50 491 TYR A O 1
ATOM 3933 N N . GLU A 1 492 ? -17.397 -9.325 4.972 1.00 81.31 492 GLU A N 1
ATOM 3934 C CA . GLU A 1 492 ? -17.368 -8.532 3.755 1.00 81.31 492 GLU A CA 1
ATOM 3935 C C . GLU A 1 492 ? -16.720 -9.326 2.622 1.00 81.31 492 GLU A C 1
ATOM 3937 O O . GLU A 1 492 ? -15.956 -10.265 2.835 1.00 81.31 492 GLU A O 1
ATOM 3942 N N . THR A 1 493 ? -17.056 -8.972 1.389 1.00 80.56 493 THR A N 1
ATOM 3943 C CA . THR A 1 493 ? -16.435 -9.562 0.204 1.00 80.56 493 THR A CA 1
ATOM 3944 C C . THR A 1 493 ? -15.221 -8.728 -0.181 1.00 80.56 493 THR A C 1
ATOM 3946 O O . THR A 1 493 ? -15.373 -7.569 -0.561 1.00 80.56 493 THR A O 1
ATOM 3949 N N . ILE A 1 494 ? -14.024 -9.308 -0.072 1.00 74.94 494 ILE A N 1
ATOM 3950 C CA . ILE A 1 494 ? -12.765 -8.581 -0.297 1.00 74.94 494 ILE A CA 1
ATOM 3951 C C . ILE A 1 494 ? -12.200 -8.789 -1.705 1.00 74.94 494 ILE A C 1
ATOM 3953 O O . ILE A 1 494 ? -11.456 -7.931 -2.179 1.00 74.94 494 ILE A O 1
ATOM 3957 N N . SER A 1 495 ? -12.590 -9.857 -2.405 1.00 78.00 495 SER A N 1
ATOM 3958 C CA . SER A 1 495 ? -12.269 -10.079 -3.822 1.00 78.00 495 SER A CA 1
ATOM 3959 C C . SER A 1 495 ? -13.454 -9.733 -4.735 1.00 78.00 495 SER A C 1
ATOM 3961 O O . SER A 1 495 ? -14.605 -9.772 -4.302 1.00 78.00 495 SER A O 1
ATOM 3963 N N . PRO A 1 496 ? -13.216 -9.397 -6.012 1.00 76.00 496 PRO A N 1
ATOM 3964 C CA . PRO A 1 496 ? -14.286 -8.969 -6.911 1.00 76.00 496 PRO A CA 1
ATOM 3965 C C . PRO A 1 496 ? -15.301 -10.071 -7.260 1.00 76.00 496 PRO A C 1
ATOM 3967 O O . PRO A 1 496 ? -16.480 -9.755 -7.406 1.00 76.00 496 PRO A O 1
ATOM 3970 N N . ALA A 1 497 ? -14.897 -11.347 -7.338 1.00 80.25 497 ALA A N 1
ATOM 3971 C CA . ALA A 1 497 ? -15.803 -12.443 -7.701 1.00 80.25 497 ALA A CA 1
ATOM 3972 C C . ALA A 1 497 ? -16.484 -13.116 -6.493 1.00 80.25 497 ALA A C 1
ATOM 3974 O O . ALA A 1 497 ? -17.199 -14.108 -6.658 1.00 80.25 497 ALA A O 1
ATOM 3975 N N . GLY A 1 498 ? -16.281 -12.603 -5.274 1.00 80.81 498 GLY A N 1
ATOM 3976 C CA . GLY A 1 498 ? -16.838 -13.199 -4.055 1.00 80.81 498 GLY A CA 1
ATOM 3977 C C . GLY A 1 498 ? -16.106 -14.445 -3.558 1.00 80.81 498 GLY A C 1
ATOM 3978 O O . GLY A 1 498 ? -16.596 -15.119 -2.656 1.00 80.81 498 GLY A O 1
ATOM 3979 N N . GLU A 1 499 ? -14.955 -14.767 -4.141 1.00 83.31 499 GLU A N 1
ATOM 3980 C CA . GLU A 1 499 ? -14.127 -15.917 -3.792 1.00 83.31 499 GLU A CA 1
ATOM 3981 C C . GLU A 1 499 ? -13.242 -15.700 -2.555 1.00 83.31 499 GLU A C 1
ATOM 3983 O O . GLU A 1 499 ? -12.709 -16.663 -2.026 1.00 83.31 499 GLU A O 1
ATOM 3988 N N . TRP A 1 500 ? -13.139 -14.478 -2.031 1.00 83.12 500 TRP A N 1
ATOM 3989 C CA . TRP A 1 500 ? -12.537 -14.171 -0.737 1.00 83.12 500 TRP A CA 1
ATOM 3990 C C . TRP A 1 500 ? -13.496 -13.357 0.123 1.00 83.12 500 TRP A C 1
ATOM 3992 O O . TRP A 1 500 ? -13.980 -12.292 -0.279 1.00 83.12 500 TRP A O 1
ATOM 4002 N N . LEU A 1 501 ? -13.712 -13.834 1.347 1.00 84.44 501 LEU A N 1
ATOM 4003 C CA . LEU A 1 501 ? -14.497 -13.138 2.361 1.00 84.44 501 LEU A CA 1
ATOM 4004 C C . LEU A 1 501 ? -13.602 -12.709 3.522 1.00 84.44 501 LEU A C 1
ATOM 4006 O O . LEU A 1 501 ? -12.962 -13.562 4.126 1.00 84.44 501 LEU A O 1
ATOM 4010 N N . GLY A 1 502 ? -13.584 -11.422 3.859 1.00 82.12 502 GLY A N 1
ATOM 4011 C CA . GLY A 1 502 ? -12.995 -10.920 5.101 1.00 82.12 502 GLY A CA 1
ATOM 4012 C C . GLY A 1 502 ? -14.008 -11.061 6.232 1.00 82.12 502 GLY A C 1
ATOM 4013 O O . GLY A 1 502 ? -15.154 -10.642 6.089 1.00 82.12 502 GLY A O 1
ATOM 4014 N N . ILE A 1 503 ? -13.633 -11.696 7.338 1.00 79.81 503 ILE A N 1
ATOM 4015 C CA . ILE A 1 503 ? -14.559 -12.003 8.436 1.00 79.81 503 ILE A CA 1
ATOM 4016 C C . ILE A 1 503 ? -14.063 -11.343 9.706 1.00 79.81 503 ILE A C 1
ATOM 4018 O O . ILE A 1 503 ? -12.882 -11.412 10.007 1.00 79.81 503 ILE A O 1
ATOM 4022 N N . ASN A 1 504 ? -14.962 -10.754 10.487 1.00 71.56 504 ASN A N 1
ATOM 4023 C CA . ASN A 1 504 ? -14.629 -10.270 11.821 1.00 71.56 504 ASN A CA 1
ATOM 4024 C C . ASN A 1 504 ? -14.895 -11.375 12.851 1.00 71.56 504 ASN A C 1
ATOM 4026 O O . ASN A 1 504 ? -16.053 -11.706 13.117 1.00 71.56 504 ASN A O 1
ATOM 4030 N N . LEU A 1 505 ? -13.830 -11.977 13.390 1.00 69.94 505 LEU A N 1
ATOM 4031 C CA . LEU A 1 505 ? -13.915 -13.159 14.244 1.00 69.94 505 LEU A CA 1
ATOM 4032 C C . LEU A 1 505 ? -13.070 -13.014 15.524 1.00 69.94 505 LEU A C 1
ATOM 4034 O O . LEU A 1 505 ? -11.843 -13.077 15.458 1.00 69.94 505 LEU A O 1
ATOM 4038 N N . PRO A 1 506 ? -13.682 -12.927 16.718 1.00 73.12 506 PRO A N 1
ATOM 4039 C CA . PRO A 1 506 ? -12.938 -12.934 17.979 1.00 73.12 506 PRO A CA 1
ATOM 4040 C C . PRO A 1 506 ? -12.136 -14.232 18.176 1.00 73.12 506 PRO A C 1
ATOM 4042 O O . PRO A 1 506 ? -12.666 -15.322 17.951 1.00 73.12 506 PRO A O 1
ATOM 4045 N N . VAL A 1 507 ? -10.895 -14.150 18.678 1.00 71.06 507 VAL A N 1
ATOM 4046 C CA . VAL A 1 507 ? -10.001 -15.312 18.920 1.00 71.06 507 VAL A CA 1
ATOM 4047 C C . VAL A 1 507 ? -10.684 -16.453 19.683 1.00 71.06 507 VAL A C 1
ATOM 4049 O O . VAL A 1 507 ? -10.559 -17.615 19.304 1.00 71.06 507 VAL A O 1
ATOM 4052 N N . GLN A 1 508 ? -11.450 -16.150 20.735 1.00 74.38 508 GLN A N 1
ATOM 4053 C CA . GLN A 1 508 ? -12.133 -17.182 21.528 1.00 74.38 508 GLN A CA 1
ATOM 4054 C C . GLN A 1 508 ? -13.172 -17.955 20.700 1.00 74.38 508 GLN A C 1
ATOM 4056 O O . GLN A 1 508 ? -13.316 -19.177 20.830 1.00 74.38 508 GLN A O 1
ATOM 4061 N N . GLN A 1 509 ? -13.884 -17.243 19.826 1.00 81.94 509 GLN A N 1
ATOM 4062 C CA . GLN A 1 509 ? -14.835 -17.844 18.907 1.00 81.94 509 GLN A CA 1
ATOM 4063 C C . GLN A 1 509 ? -14.103 -18.607 17.796 1.00 81.94 509 GLN A C 1
ATOM 4065 O O . GLN A 1 509 ? -14.522 -19.711 17.465 1.00 81.94 509 GLN A O 1
ATOM 4070 N N . ALA A 1 510 ? -12.972 -18.097 17.295 1.00 82.69 510 ALA A N 1
ATOM 4071 C CA . ALA A 1 510 ? -12.119 -18.801 16.335 1.00 82.69 510 ALA A CA 1
ATOM 4072 C C . ALA A 1 510 ? -11.611 -20.144 16.877 1.00 82.69 510 ALA A C 1
ATOM 4074 O O . ALA A 1 510 ? -11.749 -21.161 16.200 1.00 82.69 510 ALA A O 1
ATOM 4075 N N . ASN A 1 511 ? -11.108 -20.171 18.116 1.00 83.00 511 ASN A N 1
ATOM 4076 C CA . ASN A 1 511 ? -10.678 -21.399 18.791 1.00 83.00 511 ASN A CA 1
ATOM 4077 C C . ASN A 1 511 ? -11.811 -22.425 18.865 1.00 83.00 511 ASN A C 1
ATOM 4079 O O . ASN A 1 511 ? -11.615 -23.602 18.565 1.00 83.00 511 ASN A O 1
ATOM 4083 N N . SER A 1 512 ? -13.018 -21.965 19.203 1.00 86.31 512 SER A N 1
ATOM 4084 C CA . SER A 1 512 ? -14.197 -22.825 19.332 1.00 86.31 512 SER A CA 1
ATOM 4085 C C . SER A 1 512 ? -14.695 -23.352 17.982 1.00 86.31 512 SER A C 1
ATOM 4087 O O . SER A 1 512 ? -15.013 -24.533 17.869 1.00 86.31 512 SER A O 1
ATOM 4089 N N . LEU A 1 513 ? -14.763 -22.495 16.958 1.00 89.00 513 LEU A N 1
ATOM 4090 C CA . LEU A 1 513 ? -15.273 -22.855 15.632 1.00 89.00 513 LEU A CA 1
ATOM 4091 C C . LEU A 1 513 ? -14.307 -23.748 14.863 1.00 89.00 513 LEU A C 1
ATOM 4093 O O . LEU A 1 513 ? -14.745 -24.678 14.193 1.00 89.00 513 LEU A O 1
ATOM 4097 N N . PHE A 1 514 ? -13.009 -23.476 14.960 1.00 88.94 514 PHE A N 1
ATOM 4098 C CA . PHE A 1 514 ? -11.995 -24.169 14.177 1.00 88.94 514 PHE A CA 1
ATOM 4099 C C . PHE A 1 514 ? -11.233 -25.225 14.975 1.00 88.94 514 PHE A C 1
ATOM 4101 O O . PHE A 1 514 ? -10.267 -25.784 14.468 1.00 88.94 514 PHE A O 1
ATOM 4108 N N . GLY A 1 515 ? -11.616 -25.524 16.221 1.00 87.12 515 GLY A N 1
ATOM 4109 C CA . GLY A 1 515 ? -10.838 -26.434 17.072 1.00 87.12 515 GLY A CA 1
ATOM 4110 C C . GLY A 1 515 ? -9.358 -26.035 17.116 1.00 87.12 515 GLY A C 1
ATOM 4111 O O . GLY A 1 515 ? -8.480 -26.883 16.965 1.00 87.12 515 GLY A O 1
ATOM 4112 N N . ALA A 1 516 ? -9.114 -24.728 17.197 1.00 86.94 516 ALA A N 1
ATOM 4113 C CA . ALA A 1 516 ? -7.800 -24.108 17.120 1.00 86.94 516 ALA A CA 1
ATOM 4114 C C . ALA A 1 516 ? -7.350 -23.627 18.503 1.00 86.94 516 ALA A C 1
ATOM 4116 O O . ALA A 1 516 ? -8.155 -23.515 19.429 1.00 86.94 516 ALA A O 1
ATOM 4117 N N . ASP A 1 517 ? -6.064 -23.312 18.613 1.00 83.31 517 ASP A N 1
ATOM 4118 C CA . ASP A 1 517 ? -5.478 -22.680 19.795 1.00 83.31 517 ASP A CA 1
ATOM 4119 C C . ASP A 1 517 ? -4.654 -21.473 19.347 1.00 83.31 517 ASP A C 1
ATOM 4121 O O . ASP A 1 517 ? -3.457 -21.566 19.063 1.00 83.31 517 ASP A O 1
ATOM 4125 N N . PHE A 1 518 ? -5.347 -20.366 19.096 1.00 80.19 518 PHE A N 1
ATOM 4126 C CA . PHE A 1 518 ? -4.739 -19.104 18.720 1.00 80.19 518 PHE A CA 1
ATOM 4127 C C . PHE A 1 518 ? -4.076 -18.463 19.935 1.00 80.19 518 PHE A C 1
ATOM 4129 O O . PHE A 1 518 ? -4.725 -18.195 20.947 1.00 80.19 518 PHE A O 1
ATOM 4136 N N . GLY A 1 519 ? -2.788 -18.174 19.791 1.00 72.75 519 GLY A N 1
ATOM 4137 C CA . GLY A 1 519 ? -1.964 -17.498 20.780 1.00 72.75 519 GLY A CA 1
ATOM 4138 C C . GLY A 1 519 ? -1.132 -16.394 20.142 1.00 72.75 519 GLY A C 1
ATOM 4139 O O . GLY A 1 519 ? -1.040 -16.276 18.917 1.00 72.75 519 GLY A O 1
ATOM 4140 N N . THR A 1 520 ? -0.522 -15.573 20.989 1.00 78.81 520 THR A N 1
ATOM 4141 C CA . THR A 1 520 ? 0.403 -14.534 20.542 1.00 78.81 520 THR A CA 1
ATOM 4142 C C . THR A 1 520 ? 1.799 -15.119 20.401 1.00 78.81 520 THR A C 1
ATOM 4144 O O . THR A 1 520 ? 2.359 -15.641 21.363 1.00 78.81 520 THR A O 1
ATOM 4147 N N . PHE A 1 521 ? 2.367 -14.985 19.213 1.00 67.81 521 PHE A N 1
ATOM 4148 C CA . PHE A 1 521 ? 3.738 -15.350 18.897 1.00 67.81 521 PHE A CA 1
ATOM 4149 C C . PHE A 1 521 ? 4.576 -14.094 18.712 1.00 67.81 521 PHE A C 1
ATOM 4151 O O . PHE A 1 521 ? 4.046 -13.041 18.363 1.00 67.81 521 PHE A O 1
ATOM 4158 N N . GLU A 1 522 ? 5.874 -14.218 18.951 1.00 75.88 522 GLU A N 1
ATOM 4159 C CA . GLU A 1 522 ? 6.851 -13.145 18.813 1.00 75.88 522 GLU A CA 1
ATOM 4160 C C . GLU A 1 522 ? 8.017 -13.645 17.969 1.00 75.88 522 GLU A C 1
ATOM 4162 O O . GLU A 1 522 ? 8.570 -14.716 18.238 1.00 75.88 522 GLU A O 1
ATOM 4167 N N . ASP A 1 523 ? 8.356 -12.881 16.939 1.00 66.44 523 ASP A N 1
ATOM 4168 C CA . ASP A 1 523 ? 9.564 -13.099 16.163 1.00 66.44 523 ASP A CA 1
ATOM 4169 C C . ASP A 1 523 ? 10.780 -12.712 17.019 1.00 66.44 523 ASP A C 1
ATOM 4171 O O . ASP A 1 523 ? 10.862 -11.607 17.551 1.00 66.44 523 ASP A O 1
ATOM 4175 N N . GLN A 1 524 ? 11.731 -13.634 17.187 1.00 67.56 524 GLN A N 1
ATOM 4176 C CA . GLN A 1 524 ? 12.890 -13.418 18.062 1.00 67.56 524 GLN A CA 1
ATOM 4177 C C . GLN A 1 524 ? 13.928 -12.443 17.489 1.00 67.56 524 GLN A C 1
ATOM 4179 O O . GLN A 1 524 ? 14.802 -11.993 18.228 1.00 67.56 524 GLN A O 1
ATOM 4184 N N . LEU A 1 525 ? 13.880 -12.163 16.186 1.00 57.19 525 LEU A N 1
ATOM 4185 C CA . LEU A 1 525 ? 14.808 -11.274 15.495 1.00 57.19 525 LEU A CA 1
ATOM 4186 C C . LEU A 1 525 ? 14.262 -9.850 15.429 1.00 57.19 525 LEU A C 1
ATOM 4188 O O . LEU A 1 525 ? 15.010 -8.911 15.695 1.00 57.19 525 LEU A O 1
ATOM 4192 N N . THR A 1 526 ? 12.985 -9.689 15.076 1.00 59.53 526 THR A N 1
ATOM 4193 C CA . THR A 1 526 ? 12.365 -8.363 14.909 1.00 59.53 526 THR A CA 1
ATOM 4194 C C . THR A 1 526 ? 11.632 -7.887 16.162 1.00 59.53 526 THR A C 1
ATOM 4196 O O . THR A 1 526 ? 11.429 -6.688 16.333 1.00 59.53 526 THR A O 1
ATOM 4199 N N . GLY A 1 527 ? 11.248 -8.802 17.060 1.00 64.62 527 GLY A N 1
ATOM 4200 C CA . GLY A 1 527 ? 10.388 -8.508 18.211 1.00 64.62 527 GLY A CA 1
ATOM 4201 C C . GLY A 1 527 ? 8.914 -8.310 17.838 1.00 64.62 527 GLY A C 1
ATOM 4202 O O . GLY A 1 527 ? 8.085 -8.038 18.712 1.00 64.62 527 GLY A O 1
ATOM 4203 N N . GLU A 1 528 ? 8.561 -8.450 16.555 1.00 61.75 528 GLU A N 1
ATOM 4204 C CA . GLU A 1 528 ? 7.188 -8.297 16.089 1.00 61.75 528 GLU A CA 1
ATOM 4205 C C . GLU A 1 528 ? 6.290 -9.398 16.646 1.00 61.75 528 GLU A C 1
ATOM 4207 O O . GLU A 1 528 ? 6.649 -10.577 16.694 1.00 61.75 528 GLU A O 1
ATOM 4212 N N . ARG A 1 529 ? 5.079 -9.012 17.056 1.00 67.44 529 ARG A N 1
ATOM 4213 C CA . ARG A 1 529 ? 4.075 -9.947 17.560 1.00 67.44 529 ARG A CA 1
ATOM 4214 C C . ARG A 1 529 ? 2.997 -10.186 16.525 1.00 67.44 529 ARG A C 1
ATOM 4216 O O . ARG A 1 529 ? 2.473 -9.250 15.934 1.00 67.44 529 ARG A O 1
ATOM 4223 N N . CYS A 1 530 ? 2.562 -11.430 16.413 1.00 68.00 530 CYS A N 1
ATOM 4224 C CA . CYS A 1 530 ? 1.385 -11.784 15.634 1.00 68.00 530 CYS A CA 1
ATOM 4225 C C . CYS A 1 530 ? 0.521 -12.794 16.385 1.00 68.00 530 CYS A C 1
ATOM 4227 O O . CYS A 1 530 ? 0.967 -13.449 17.326 1.00 68.00 530 CYS A O 1
ATOM 4229 N N . ILE A 1 531 ? -0.738 -12.925 15.974 1.00 73.12 531 ILE A N 1
ATOM 4230 C CA . ILE A 1 531 ? -1.663 -13.900 16.558 1.00 73.12 531 ILE A CA 1
ATOM 4231 C C . ILE A 1 531 ? -1.890 -15.000 15.547 1.00 73.12 531 ILE A C 1
ATOM 4233 O O . ILE A 1 531 ? -2.358 -14.750 14.435 1.00 73.12 531 ILE A O 1
ATOM 4237 N N . ARG A 1 532 ? -1.495 -16.211 15.920 1.00 78.94 532 ARG A N 1
ATOM 4238 C CA . ARG A 1 532 ? -1.464 -17.387 15.051 1.00 78.94 532 ARG A CA 1
ATOM 4239 C C . ARG A 1 532 ? -1.866 -18.612 15.845 1.00 78.94 532 ARG A C 1
ATOM 4241 O O . ARG A 1 532 ? -1.976 -18.566 17.065 1.00 78.94 532 ARG A O 1
ATOM 4248 N N . THR A 1 533 ? -2.094 -19.712 15.151 1.00 82.88 533 THR A N 1
ATOM 4249 C CA . THR A 1 533 ? -2.274 -21.024 15.767 1.00 82.88 533 THR A CA 1
ATOM 4250 C C . THR A 1 533 ? -1.369 -22.025 15.070 1.00 82.88 533 THR A C 1
ATOM 4252 O O . THR A 1 533 ? -1.080 -21.877 13.888 1.00 82.88 533 THR A O 1
ATOM 4255 N N . LEU A 1 534 ? -0.913 -23.056 15.779 1.00 83.25 534 LEU A N 1
ATOM 4256 C CA . LEU A 1 534 ? -0.074 -24.100 15.178 1.00 83.25 534 LEU A CA 1
ATOM 4257 C C . LEU A 1 534 ? -0.896 -25.146 14.413 1.00 83.25 534 LEU A C 1
ATOM 4259 O O . LEU A 1 534 ? -0.348 -25.893 13.604 1.00 83.25 534 LEU A O 1
ATOM 4263 N N . SER A 1 535 ? -2.205 -25.209 14.658 1.00 86.50 535 SER A N 1
ATOM 4264 C CA . SER A 1 535 ? -3.112 -26.141 13.992 1.00 86.50 535 SER A CA 1
ATOM 4265 C C . SER A 1 535 ? -4.561 -25.699 14.134 1.00 86.50 535 SER A C 1
ATOM 4267 O O . SER A 1 535 ? -4.942 -25.133 15.155 1.00 86.50 535 SER A O 1
ATOM 4269 N N . TYR A 1 536 ? -5.384 -26.041 13.149 1.00 89.88 536 TYR A N 1
ATOM 4270 C CA . TYR A 1 536 ? -6.830 -25.877 13.211 1.00 89.88 536 TYR A CA 1
ATOM 4271 C C . TYR A 1 536 ? -7.526 -26.997 12.428 1.00 89.88 536 TYR A C 1
ATOM 4273 O O . TYR A 1 536 ? -6.894 -27.778 11.716 1.00 89.88 536 TYR A O 1
ATOM 4281 N N . SER A 1 537 ? -8.841 -27.063 12.565 1.00 89.25 537 SER A N 1
ATOM 4282 C CA . SER A 1 537 ? -9.761 -27.956 11.871 1.00 89.25 537 SER A CA 1
ATOM 4283 C C . SER A 1 537 ? -10.905 -27.143 11.271 1.00 89.25 537 SER A C 1
ATOM 4285 O O . SER A 1 537 ? -11.263 -26.086 11.785 1.00 89.25 537 SER A O 1
ATOM 4287 N N . THR A 1 538 ? -11.490 -27.607 10.174 1.00 87.88 538 THR A N 1
ATOM 4288 C CA . THR A 1 538 ? -12.655 -26.957 9.569 1.00 87.88 538 THR A CA 1
ATOM 4289 C C . THR A 1 538 ? -13.943 -27.664 10.000 1.00 87.88 538 THR A C 1
ATOM 4291 O O . THR A 1 538 ? -13.990 -28.897 10.030 1.00 87.88 538 THR A O 1
ATOM 4294 N N . PRO A 1 539 ? -15.013 -26.920 10.341 1.00 88.88 539 PRO A N 1
ATOM 4295 C CA . PRO A 1 539 ? -16.325 -27.507 10.580 1.00 88.88 539 PRO A CA 1
ATOM 4296 C C . PRO A 1 539 ? -16.800 -28.344 9.384 1.00 88.88 539 PRO A C 1
ATOM 4298 O O . PRO A 1 539 ? -16.611 -27.910 8.245 1.00 88.88 539 PRO A O 1
ATOM 4301 N N . PRO A 1 540 ? -17.526 -29.459 9.603 1.00 86.88 540 PRO A N 1
ATOM 4302 C CA . PRO A 1 540 ? -18.067 -30.277 8.511 1.00 86.88 540 PRO A CA 1
ATOM 4303 C C . PRO A 1 540 ? -18.942 -29.496 7.518 1.00 86.88 540 PRO A C 1
ATOM 4305 O O . PRO A 1 540 ? -19.031 -29.847 6.348 1.00 86.88 540 PRO A O 1
ATOM 4308 N N . SER A 1 541 ? -19.582 -28.409 7.963 1.00 85.81 541 SER A N 1
ATOM 4309 C CA . SER A 1 541 ? -20.382 -27.523 7.107 1.00 85.81 541 SER A CA 1
ATOM 4310 C C . SER A 1 541 ? -19.559 -26.710 6.101 1.00 85.81 541 SER A C 1
ATOM 4312 O O . SER A 1 541 ? -20.117 -26.229 5.119 1.00 85.81 541 SER A O 1
ATOM 4314 N N . LEU A 1 542 ? -18.259 -26.529 6.350 1.00 87.88 542 LEU A N 1
ATOM 4315 C CA . LEU A 1 542 ? -17.331 -25.769 5.506 1.00 87.88 542 LEU A CA 1
ATOM 4316 C C . LEU A 1 542 ? -16.366 -26.667 4.716 1.00 87.88 542 LEU A C 1
ATOM 4318 O O . LEU A 1 542 ? -15.578 -26.171 3.910 1.00 87.88 542 LEU A O 1
ATOM 4322 N N . GLU A 1 543 ? -16.424 -27.981 4.929 1.00 85.56 543 GLU A N 1
ATOM 4323 C CA . GLU A 1 543 ? -15.569 -28.950 4.251 1.00 85.56 543 GLU A CA 1
ATOM 4324 C C . GLU A 1 543 ? -15.774 -28.883 2.726 1.00 85.56 543 GLU A C 1
ATOM 4326 O O . GLU A 1 543 ? -16.902 -28.923 2.232 1.00 85.56 543 GLU A O 1
ATOM 4331 N N . ASN A 1 544 ? -14.678 -28.752 1.970 1.00 85.00 544 ASN A N 1
ATOM 4332 C CA . ASN A 1 544 ? -14.671 -28.536 0.513 1.00 85.00 544 ASN A CA 1
ATOM 4333 C C . ASN A 1 544 ? -15.413 -27.267 0.035 1.00 85.00 544 ASN A C 1
ATOM 4335 O O . ASN A 1 544 ? -15.747 -27.156 -1.146 1.00 85.00 544 ASN A O 1
ATOM 4339 N N . ARG A 1 545 ? -15.707 -26.317 0.933 1.00 89.19 545 ARG A N 1
ATOM 4340 C CA . ARG A 1 545 ? -16.343 -25.027 0.605 1.00 89.19 545 ARG A CA 1
ATOM 4341 C C . ARG A 1 545 ? -15.386 -23.849 0.759 1.00 89.19 545 ARG A C 1
ATOM 4343 O O . ARG A 1 545 ? -15.480 -22.900 -0.015 1.00 89.19 545 ARG A O 1
ATOM 4350 N N . ILE A 1 546 ? -14.454 -23.942 1.702 1.00 88.88 546 ILE A N 1
ATOM 4351 C CA . ILE A 1 546 ? -13.305 -23.040 1.836 1.00 88.88 546 ILE A CA 1
ATOM 4352 C C . ILE A 1 546 ? -12.012 -23.819 1.584 1.00 88.88 546 ILE A C 1
ATOM 4354 O O . ILE A 1 546 ? -11.947 -25.009 1.894 1.00 88.88 546 ILE A O 1
ATOM 4358 N N . ASP A 1 547 ? -11.008 -23.157 1.017 1.00 82.50 547 ASP A N 1
ATOM 4359 C CA . ASP A 1 547 ? -9.696 -23.757 0.749 1.00 82.50 547 ASP A CA 1
ATOM 4360 C C . ASP A 1 547 ? -8.868 -23.817 2.048 1.00 82.50 547 ASP A C 1
ATOM 4362 O O . ASP A 1 547 ? -8.362 -24.863 2.452 1.00 82.50 547 ASP A O 1
ATOM 4366 N N . PHE A 1 548 ? -8.809 -22.698 2.774 1.00 82.69 548 PHE A N 1
ATOM 4367 C CA . PHE A 1 548 ? -8.192 -22.589 4.097 1.00 82.69 548 PHE A CA 1
ATOM 4368 C C . PHE A 1 548 ? -8.752 -21.383 4.863 1.00 82.69 548 PHE A C 1
ATOM 4370 O O . PHE A 1 548 ? -9.539 -20.606 4.331 1.00 82.69 548 PHE A O 1
ATOM 4377 N N . VAL A 1 549 ? -8.350 -21.230 6.125 1.00 83.56 549 VAL A N 1
ATOM 4378 C CA . VAL A 1 549 ? -8.613 -20.035 6.940 1.00 83.56 549 VAL A CA 1
ATOM 4379 C C . VAL A 1 549 ? -7.310 -19.257 7.104 1.00 83.56 549 VAL A C 1
ATOM 4381 O O . VAL A 1 549 ? -6.294 -19.836 7.499 1.00 83.56 549 VAL A O 1
ATOM 4384 N N . TYR A 1 550 ? -7.317 -17.959 6.804 1.00 80.38 550 TYR A N 1
ATOM 4385 C CA . TYR A 1 550 ? -6.105 -17.143 6.766 1.00 80.38 550 TYR A CA 1
ATOM 4386 C C . TYR A 1 550 ? -6.277 -15.805 7.482 1.00 80.38 550 TYR A C 1
ATOM 4388 O O . TYR A 1 550 ? -7.240 -15.142 7.162 1.00 80.38 550 TYR A O 1
ATOM 4396 N N . PRO A 1 551 ? -5.373 -15.341 8.360 1.00 73.06 551 PRO A N 1
ATOM 4397 C CA . PRO A 1 551 ? -4.169 -16.020 8.816 1.00 73.06 551 PRO A CA 1
ATOM 4398 C C . PRO A 1 551 ? -4.471 -17.058 9.912 1.00 73.06 551 PRO A C 1
ATOM 4400 O O . PRO A 1 551 ? -5.266 -16.821 10.818 1.00 73.06 551 PRO A O 1
ATOM 4403 N N . THR A 1 552 ? -3.806 -18.215 9.848 1.00 78.50 552 THR A N 1
ATOM 4404 C CA . THR A 1 552 ? -3.859 -19.272 10.882 1.00 78.50 552 THR A CA 1
ATOM 4405 C C . THR A 1 552 ? -2.455 -19.745 11.237 1.00 78.50 552 THR A C 1
ATOM 4407 O O . THR A 1 552 ? -1.879 -19.273 12.212 1.00 78.50 552 THR A O 1
ATOM 4410 N N . VAL A 1 553 ? -1.904 -20.646 10.423 1.00 79.75 553 VAL A N 1
ATOM 4411 C CA . VAL A 1 553 ? -0.614 -21.321 10.638 1.00 79.75 553 VAL A CA 1
ATOM 4412 C C . VAL A 1 553 ? 0.558 -20.617 9.955 1.00 79.75 553 VAL A C 1
ATOM 4414 O O . VAL A 1 553 ? 1.709 -20.861 10.302 1.00 79.75 553 VAL A O 1
ATOM 4417 N N . GLY A 1 554 ? 0.275 -19.753 8.975 1.00 72.44 554 GLY A N 1
ATOM 4418 C CA . GLY A 1 554 ? 1.283 -18.948 8.287 1.00 72.44 554 GLY A CA 1
ATOM 4419 C C . GLY A 1 554 ? 1.633 -17.709 9.098 1.00 72.44 554 GLY A C 1
ATOM 4420 O O . GLY A 1 554 ? 0.747 -16.914 9.405 1.00 72.44 554 GLY A O 1
ATOM 4421 N N . PHE A 1 555 ? 2.904 -17.547 9.442 1.00 76.12 555 PHE A N 1
ATOM 4422 C CA . PHE A 1 555 ? 3.422 -16.358 10.118 1.00 76.12 555 PHE A CA 1
ATOM 4423 C C . PHE A 1 555 ? 3.607 -15.207 9.122 1.00 76.12 555 PHE A C 1
ATOM 4425 O O . PHE A 1 555 ? 3.740 -15.488 7.930 1.00 76.12 555 PHE A O 1
ATOM 4432 N N . PRO A 1 556 ? 3.571 -13.936 9.571 1.00 75.56 556 PRO A N 1
ATOM 4433 C CA . PRO A 1 556 ? 3.929 -12.813 8.714 1.00 75.56 556 PRO A CA 1
ATOM 4434 C C . PRO A 1 556 ? 5.288 -13.046 8.059 1.00 75.56 556 PRO A C 1
ATOM 4436 O O . PRO A 1 556 ? 6.225 -13.495 8.721 1.00 75.56 556 PRO A O 1
ATOM 4439 N N . VAL A 1 557 ? 5.381 -12.763 6.764 1.00 75.12 557 VAL A N 1
ATOM 4440 C CA . VAL A 1 557 ? 6.633 -12.882 6.019 1.00 75.12 557 VAL A CA 1
ATOM 4441 C C . VAL A 1 557 ? 7.024 -11.507 5.519 1.00 75.12 557 VAL A C 1
ATOM 4443 O O . VAL A 1 557 ? 6.250 -10.851 4.828 1.00 75.12 557 VAL A O 1
ATOM 4446 N N . HIS A 1 558 ? 8.244 -11.088 5.837 1.00 75.50 558 HIS A N 1
ATOM 4447 C CA . HIS A 1 558 ? 8.781 -9.839 5.321 1.00 75.50 558 HIS A CA 1
ATOM 4448 C C . HIS A 1 558 ? 9.184 -9.997 3.862 1.00 75.50 558 HIS A C 1
ATOM 4450 O O . HIS A 1 558 ? 9.970 -10.885 3.502 1.00 75.50 558 HIS A O 1
ATOM 4456 N N . VAL A 1 559 ? 8.654 -9.110 3.028 1.00 78.00 559 VAL A N 1
ATOM 4457 C CA . VAL A 1 559 ? 9.061 -9.011 1.636 1.00 78.00 559 VAL A CA 1
ATOM 4458 C C . VAL A 1 559 ? 10.529 -8.596 1.532 1.00 78.00 559 VAL A C 1
ATOM 4460 O O . VAL A 1 559 ? 11.038 -7.778 2.297 1.00 78.00 559 VAL A O 1
ATOM 4463 N N . LYS A 1 560 ? 11.227 -9.199 0.575 1.00 80.62 560 LYS A N 1
ATOM 4464 C CA . LYS A 1 560 ? 12.615 -8.918 0.217 1.00 80.62 560 LYS A CA 1
ATOM 4465 C C . LYS A 1 560 ? 12.623 -8.271 -1.162 1.00 80.62 560 LYS A C 1
ATOM 4467 O O . LYS A 1 560 ? 11.938 -8.728 -2.071 1.00 80.62 560 LYS A O 1
ATOM 4472 N N . GLY A 1 561 ? 13.419 -7.233 -1.326 1.00 72.12 561 GLY A N 1
ATOM 4473 C CA . GLY A 1 561 ? 13.559 -6.480 -2.568 1.00 72.12 561 GLY A CA 1
ATOM 4474 C C . GLY A 1 561 ? 14.539 -5.341 -2.339 1.00 72.12 561 GLY A C 1
ATOM 4475 O O . GLY A 1 561 ? 15.058 -5.198 -1.227 1.00 72.12 561 GLY A O 1
ATOM 4476 N N . GLY A 1 562 ? 14.799 -4.549 -3.364 1.00 69.19 562 GLY A N 1
ATOM 4477 C CA . GLY A 1 562 ? 15.776 -3.476 -3.312 1.00 69.19 562 GLY A CA 1
ATOM 4478 C C . GLY A 1 562 ? 17.027 -3.807 -4.126 1.00 69.19 562 GLY A C 1
ATOM 4479 O O . GLY A 1 562 ? 17.654 -4.841 -3.874 1.00 69.19 562 GLY A O 1
ATOM 4480 N N . PRO A 1 563 ? 17.473 -2.909 -5.015 1.00 67.94 563 PRO A N 1
ATOM 4481 C CA . PRO A 1 563 ? 18.773 -3.014 -5.650 1.00 67.94 563 PRO A CA 1
ATOM 4482 C C . PRO A 1 563 ? 19.871 -2.764 -4.613 1.00 67.94 563 PRO A C 1
ATOM 4484 O O . PRO A 1 563 ? 19.686 -2.068 -3.609 1.00 67.94 563 PRO A O 1
ATOM 4487 N N . LYS A 1 564 ? 21.070 -3.267 -4.882 1.00 75.44 564 LYS A N 1
ATOM 4488 C CA . LYS A 1 564 ? 22.261 -2.992 -4.076 1.00 75.44 564 LYS A CA 1
ATOM 4489 C C . LYS A 1 564 ? 22.977 -1.766 -4.622 1.00 75.44 564 LYS A C 1
ATOM 4491 O O . LYS A 1 564 ? 23.364 -1.738 -5.785 1.00 75.44 564 LYS A O 1
ATOM 4496 N N . ALA A 1 565 ? 23.210 -0.766 -3.773 1.00 69.25 565 ALA A N 1
ATOM 4497 C CA . ALA A 1 565 ? 24.081 0.356 -4.109 1.00 69.25 565 ALA A CA 1
ATOM 4498 C C . ALA A 1 565 ? 25.543 -0.112 -4.192 1.00 69.25 565 ALA A C 1
ATOM 4500 O O . ALA A 1 565 ? 26.075 -0.660 -3.225 1.00 69.25 565 ALA A O 1
ATOM 4501 N N . VAL A 1 566 ? 26.209 0.136 -5.321 1.00 70.62 566 VAL A N 1
ATOM 4502 C CA . VAL A 1 566 ? 27.578 -0.357 -5.565 1.00 70.62 566 VAL A CA 1
ATOM 4503 C C . VAL A 1 566 ? 28.624 0.747 -5.420 1.00 70.62 566 VAL A C 1
ATOM 4505 O O . VAL A 1 566 ? 29.743 0.479 -4.975 1.00 70.62 566 VAL A O 1
ATOM 4508 N N . LYS A 1 567 ? 28.279 2.007 -5.734 1.00 57.56 567 LYS A N 1
ATOM 4509 C CA . LYS A 1 567 ? 29.140 3.190 -5.528 1.00 57.56 567 LYS A CA 1
ATOM 4510 C C . LYS A 1 567 ? 28.314 4.458 -5.274 1.00 57.56 567 LYS A C 1
ATOM 4512 O O . LYS A 1 567 ? 27.461 4.807 -6.087 1.00 57.56 567 LYS A O 1
ATOM 4517 N N . SER A 1 568 ? 28.640 5.199 -4.211 1.00 42.47 568 SER A N 1
ATOM 4518 C CA . SER A 1 568 ? 28.223 6.601 -4.044 1.00 42.47 568 SER A CA 1
ATOM 4519 C C . SER A 1 568 ? 29.155 7.484 -4.870 1.00 42.47 568 SER A C 1
ATOM 4521 O O . SER A 1 568 ? 30.369 7.440 -4.664 1.00 42.47 568 SER A O 1
ATOM 4523 N N . GLY A 1 569 ? 28.624 8.265 -5.812 1.00 38.12 569 GLY A N 1
ATOM 4524 C CA . GLY A 1 569 ? 29.414 9.179 -6.637 1.00 38.12 569 GLY A CA 1
ATOM 4525 C C . GLY A 1 569 ? 30.034 10.319 -5.823 1.00 38.12 569 GLY A C 1
ATOM 4526 O O . GLY A 1 569 ? 29.507 11.425 -5.804 1.00 38.12 569 GLY A O 1
ATOM 4527 N N . GLY A 1 570 ? 31.155 10.061 -5.149 1.00 33.44 570 GLY A N 1
ATOM 4528 C CA . GLY A 1 570 ? 32.098 11.095 -4.733 1.00 33.44 570 GLY A CA 1
ATOM 4529 C C . GLY A 1 570 ? 32.991 11.467 -5.918 1.00 33.44 570 GLY A C 1
ATOM 4530 O O . GLY A 1 570 ? 33.664 10.600 -6.470 1.00 33.44 570 GLY A O 1
ATOM 4531 N N . ASP A 1 571 ? 32.980 12.744 -6.298 1.00 31.73 571 ASP A N 1
ATOM 4532 C CA . ASP A 1 571 ? 33.933 13.400 -7.208 1.00 31.73 571 ASP A CA 1
ATOM 4533 C C . ASP A 1 571 ? 33.978 12.933 -8.680 1.00 31.73 571 ASP A C 1
ATOM 4535 O O . ASP A 1 571 ? 35.033 12.562 -9.200 1.00 31.73 571 ASP A O 1
ATOM 4539 N N . LEU A 1 572 ? 32.872 13.067 -9.422 1.00 34.16 572 LEU A N 1
ATOM 4540 C CA . LEU A 1 572 ? 32.928 13.138 -10.892 1.00 34.16 572 LEU A CA 1
ATOM 4541 C C . LEU A 1 572 ? 32.289 14.447 -11.389 1.00 34.16 572 LEU A C 1
ATOM 4543 O O . LEU A 1 572 ? 31.147 14.734 -11.034 1.00 34.16 572 LEU A O 1
ATOM 4547 N N . PRO A 1 573 ? 32.999 15.275 -12.183 1.00 30.84 573 PRO A N 1
ATOM 4548 C CA . PRO A 1 573 ? 32.456 16.539 -12.662 1.00 30.84 573 PRO A CA 1
ATOM 4549 C C . PRO A 1 573 ? 31.309 16.302 -13.653 1.00 30.84 573 PRO A C 1
ATOM 4551 O O . PRO A 1 573 ? 31.472 15.598 -14.649 1.00 30.84 573 PRO A O 1
ATOM 4554 N N . LEU A 1 574 ? 30.176 16.961 -13.390 1.00 35.88 574 LEU A N 1
ATOM 4555 C CA . LEU A 1 574 ? 29.035 17.173 -14.289 1.00 35.88 574 LEU A CA 1
ATOM 4556 C C . LEU A 1 574 ? 29.479 17.953 -15.537 1.00 35.88 574 LEU A C 1
ATOM 4558 O O . LEU A 1 574 ? 29.265 19.159 -15.618 1.00 35.88 574 LEU A O 1
ATOM 4562 N N . SER A 1 575 ? 30.193 17.325 -16.473 1.00 37.28 575 SER A N 1
ATOM 4563 C CA . SER A 1 575 ? 30.525 17.897 -17.787 1.00 37.28 575 SER A CA 1
ATOM 4564 C C . SER A 1 575 ? 31.167 16.858 -18.714 1.00 37.28 575 SER A C 1
ATOM 4566 O O . SER A 1 575 ? 32.374 16.631 -18.647 1.00 37.28 575 SER A O 1
ATOM 4568 N N . GLY A 1 576 ? 30.394 16.332 -19.670 1.00 28.83 576 GLY A N 1
ATOM 4569 C CA . GLY A 1 576 ? 30.929 15.947 -20.981 1.00 28.83 576 GLY A CA 1
ATOM 4570 C C . GLY A 1 576 ? 30.542 14.562 -21.497 1.00 28.83 576 GLY A C 1
ATOM 4571 O O . GLY A 1 576 ? 31.225 13.591 -21.209 1.00 28.83 576 GLY A O 1
ATOM 4572 N N . ALA A 1 577 ? 29.550 14.493 -22.391 1.00 28.61 577 ALA A N 1
ATOM 4573 C CA . ALA A 1 577 ? 29.787 14.340 -23.834 1.00 28.61 577 ALA A CA 1
ATOM 4574 C C . ALA A 1 577 ? 28.466 14.070 -24.579 1.00 28.61 577 ALA A C 1
ATOM 4576 O O . ALA A 1 577 ? 27.974 12.948 -24.638 1.00 28.61 577 ALA A O 1
ATOM 4577 N N . LEU A 1 578 ? 27.946 15.105 -25.242 1.00 34.47 578 LEU A N 1
ATOM 4578 C CA . LEU A 1 578 ? 27.090 14.946 -26.417 1.00 34.47 578 LEU A CA 1
ATOM 4579 C C . LEU A 1 578 ? 27.875 14.170 -27.486 1.00 34.47 578 LEU A C 1
ATOM 4581 O O . LEU A 1 578 ? 28.835 14.700 -28.047 1.00 34.47 578 LEU A O 1
ATOM 4585 N N . SER A 1 579 ? 27.463 12.942 -27.797 1.00 27.12 579 SER A N 1
ATOM 4586 C CA . SER A 1 579 ? 27.863 12.274 -29.036 1.00 27.12 579 SER A CA 1
ATOM 4587 C C . SER A 1 579 ? 26.677 11.557 -29.664 1.00 27.12 579 SER A C 1
ATOM 4589 O O . SER A 1 579 ? 25.885 10.887 -29.011 1.00 27.12 579 SER A O 1
ATOM 4591 N N . VAL A 1 580 ? 26.540 11.809 -30.956 1.00 31.09 580 VAL A N 1
ATOM 4592 C CA . VAL A 1 580 ? 25.369 11.601 -31.796 1.00 31.09 580 VAL A CA 1
ATOM 4593 C C . VAL A 1 580 ? 25.233 10.134 -32.209 1.00 31.09 580 VAL A C 1
ATOM 4595 O O . VAL A 1 580 ? 26.206 9.507 -32.616 1.00 31.09 580 VAL A O 1
ATOM 4598 N N . LEU A 1 581 ? 23.987 9.649 -32.154 1.00 37.34 581 LEU A N 1
ATOM 4599 C CA . LEU A 1 581 ? 23.387 8.521 -32.880 1.00 37.34 581 LEU A CA 1
ATOM 4600 C C . LEU A 1 581 ? 24.278 7.850 -33.947 1.00 37.34 581 LEU A C 1
ATOM 4602 O O . LEU A 1 581 ? 24.409 8.343 -35.069 1.00 37.34 581 LEU A O 1
ATOM 4606 N N . ALA A 1 582 ? 24.752 6.643 -33.639 1.00 27.77 582 ALA A N 1
ATOM 4607 C CA . ALA A 1 582 ? 25.095 5.632 -34.631 1.00 27.77 582 ALA A CA 1
ATOM 4608 C C . ALA A 1 582 ? 24.624 4.257 -34.129 1.00 27.77 582 ALA A C 1
ATOM 4610 O O . ALA A 1 582 ? 25.051 3.785 -33.080 1.00 27.77 58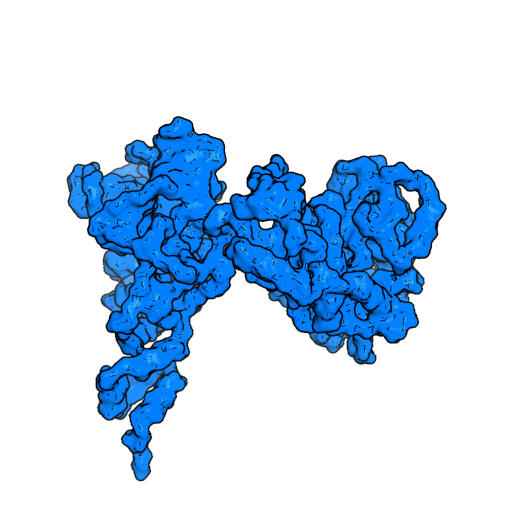2 ALA A O 1
ATOM 4611 N N . LEU A 1 583 ? 23.717 3.621 -34.877 1.00 37.31 583 LEU A N 1
ATOM 4612 C CA . LEU A 1 583 ? 23.326 2.223 -34.683 1.00 37.31 583 LEU A CA 1
ATOM 4613 C C . LEU A 1 583 ? 24.549 1.323 -34.927 1.00 37.31 583 LEU A C 1
ATOM 4615 O O . LEU A 1 583 ? 24.900 1.053 -36.075 1.00 37.31 583 LEU A O 1
ATOM 4619 N N . GLY A 1 584 ? 25.193 0.865 -33.854 1.00 38.19 584 GLY A N 1
ATOM 4620 C CA . GLY A 1 584 ? 26.259 -0.132 -33.915 1.00 38.19 584 GLY A CA 1
ATOM 4621 C C . GLY A 1 584 ? 27.027 -0.259 -32.601 1.00 38.19 584 GLY A C 1
ATOM 4622 O O . GLY A 1 584 ? 27.669 0.698 -32.195 1.00 38.19 584 GLY A O 1
ATOM 4623 N N . THR A 1 585 ? 26.963 -1.457 -31.999 1.00 42.25 585 THR A N 1
ATOM 4624 C CA . THR A 1 585 ? 27.718 -1.958 -30.825 1.00 42.25 585 THR A CA 1
ATOM 4625 C C . THR A 1 585 ? 27.758 -1.034 -29.601 1.00 42.25 585 THR A C 1
ATOM 4627 O O . THR A 1 585 ? 28.429 -0.007 -29.630 1.00 42.25 585 THR A O 1
ATOM 4630 N N . ALA A 1 586 ? 27.110 -1.446 -28.502 1.00 49.19 586 ALA A N 1
ATOM 4631 C CA . ALA A 1 586 ? 27.183 -0.752 -27.212 1.00 49.19 586 ALA A CA 1
ATOM 4632 C C . ALA A 1 586 ? 28.643 -0.421 -26.840 1.00 49.19 586 ALA A C 1
ATOM 4634 O O . ALA A 1 586 ? 29.524 -1.283 -26.943 1.00 49.19 586 ALA A O 1
ATOM 4635 N N . SER A 1 587 ? 28.902 0.836 -26.468 1.00 56.22 587 SER A N 1
ATOM 4636 C CA . SER A 1 587 ? 30.255 1.333 -26.184 1.00 56.22 587 SER A CA 1
ATOM 4637 C C . SER A 1 587 ? 30.868 0.639 -24.957 1.00 56.22 587 SER A C 1
ATOM 4639 O O . SER A 1 587 ? 30.160 0.103 -24.105 1.00 56.22 587 SER A O 1
ATOM 4641 N N . SER A 1 588 ? 32.198 0.685 -24.815 1.00 58.72 588 SER A N 1
ATOM 4642 C CA . SER A 1 588 ? 32.899 0.167 -23.626 1.00 58.72 588 SER A CA 1
ATOM 4643 C C . SER A 1 588 ? 32.511 0.864 -22.314 1.00 58.72 588 SER A C 1
ATOM 4645 O O . SER A 1 588 ? 32.859 0.372 -21.242 1.00 58.72 588 SER A O 1
ATOM 4647 N N . ASP A 1 589 ? 31.827 2.010 -22.385 1.00 75.62 589 ASP A N 1
ATOM 4648 C CA . ASP A 1 589 ? 31.366 2.748 -21.207 1.00 75.62 589 ASP A CA 1
ATOM 4649 C C . ASP A 1 589 ? 30.089 2.138 -20.610 1.00 75.62 589 ASP A C 1
ATOM 4651 O O . ASP A 1 589 ? 29.930 2.161 -19.391 1.00 75.62 589 ASP A O 1
ATOM 4655 N N . CYS A 1 590 ? 29.263 1.460 -21.421 1.00 85.12 590 CYS A N 1
ATOM 4656 C CA . CYS A 1 590 ? 28.083 0.727 -20.945 1.00 85.12 590 CYS A CA 1
ATOM 4657 C C . CYS A 1 590 ? 28.423 -0.468 -20.039 1.00 85.12 590 CYS A C 1
ATOM 4659 O O . CYS A 1 590 ? 27.550 -0.973 -19.347 1.00 85.12 590 CYS A O 1
ATOM 4661 N N . SER A 1 591 ? 29.682 -0.923 -20.027 1.00 79.62 591 SER A N 1
ATOM 4662 C CA . SER A 1 591 ? 30.185 -1.936 -19.080 1.00 79.62 591 SER A CA 1
ATOM 4663 C C . SER A 1 591 ? 30.656 -1.359 -17.742 1.00 79.62 591 SER A C 1
ATOM 4665 O O . SER A 1 591 ? 31.202 -2.099 -16.935 1.00 79.62 591 SER A O 1
ATOM 4667 N N . LYS A 1 592 ? 30.567 -0.039 -17.548 1.00 83.75 592 LYS A N 1
ATOM 4668 C CA . LYS A 1 592 ? 30.964 0.645 -16.303 1.00 83.75 592 LYS A CA 1
ATOM 4669 C C . LYS A 1 592 ? 29.827 1.451 -15.690 1.00 83.75 592 LYS A C 1
ATOM 4671 O O . LYS A 1 592 ? 29.853 1.710 -14.492 1.00 83.75 592 LYS A O 1
ATOM 4676 N N . ARG A 1 593 ? 28.941 1.966 -16.546 1.00 89.50 593 ARG A N 1
ATOM 4677 C CA . ARG A 1 593 ? 27.746 2.743 -16.214 1.00 89.50 593 ARG A CA 1
ATOM 4678 C C . ARG A 1 593 ? 26.684 2.406 -17.248 1.00 89.50 593 ARG A C 1
ATOM 4680 O O . ARG A 1 593 ? 26.812 2.763 -18.420 1.00 89.50 593 ARG A O 1
ATOM 4687 N N . PHE A 1 594 ? 25.658 1.696 -16.824 1.00 93.50 594 PHE A N 1
ATOM 4688 C CA . PHE A 1 594 ? 24.515 1.350 -17.640 1.00 93.50 594 PHE A CA 1
ATOM 4689 C C . PHE A 1 594 ? 23.492 2.486 -17.556 1.00 93.50 594 PHE A C 1
ATOM 4691 O O . PHE A 1 594 ? 23.089 2.885 -16.471 1.00 93.50 594 PHE A O 1
ATOM 4698 N N . THR A 1 595 ? 23.121 3.051 -18.705 1.00 95.94 595 THR A N 1
ATOM 4699 C CA . THR A 1 595 ? 22.184 4.185 -18.832 1.00 95.94 595 THR A CA 1
ATOM 4700 C C . THR A 1 595 ? 21.026 3.812 -19.767 1.00 95.94 595 THR A C 1
ATOM 4702 O O . THR A 1 595 ? 21.138 2.819 -20.499 1.00 95.94 595 THR A O 1
ATOM 4705 N N . PRO A 1 596 ? 19.951 4.620 -19.870 1.00 96.31 596 PRO A N 1
ATOM 4706 C CA . PRO A 1 596 ? 18.893 4.393 -20.857 1.00 96.31 596 PRO A CA 1
ATOM 4707 C C . PRO A 1 596 ? 19.394 4.209 -22.295 1.00 96.31 596 PRO A C 1
ATOM 4709 O O . PRO A 1 596 ? 18.903 3.353 -23.032 1.00 96.31 596 PRO A O 1
ATOM 4712 N N . SER A 1 597 ? 20.430 4.957 -22.685 1.00 94.81 597 SER A N 1
ATOM 4713 C CA . SER A 1 597 ? 21.044 4.827 -24.010 1.00 94.81 597 SER A CA 1
ATOM 4714 C C . SER A 1 597 ? 21.745 3.475 -24.212 1.00 94.81 597 SER A C 1
ATOM 4716 O O . SER A 1 597 ? 21.681 2.908 -25.305 1.00 94.81 597 SER A O 1
ATOM 4718 N N . CYS A 1 598 ? 22.354 2.917 -23.159 1.00 95.31 598 CYS A N 1
ATOM 4719 C CA . CYS A 1 598 ? 22.950 1.582 -23.185 1.00 95.31 598 CYS A CA 1
ATOM 4720 C C . CYS A 1 598 ? 21.880 0.510 -23.388 1.00 95.31 598 CYS A C 1
ATOM 4722 O O . CYS A 1 598 ? 22.043 -0.343 -24.258 1.00 95.31 598 CYS A O 1
ATOM 4724 N N . ALA A 1 599 ? 20.758 0.601 -22.666 1.00 95.94 599 ALA A N 1
ATOM 4725 C CA . ALA A 1 599 ? 19.621 -0.300 -22.842 1.00 95.94 599 ALA A CA 1
ATOM 4726 C C . ALA A 1 599 ? 19.069 -0.257 -24.277 1.00 95.94 599 ALA A C 1
ATOM 4728 O O . ALA A 1 599 ? 18.855 -1.298 -24.904 1.00 95.94 599 ALA A O 1
ATOM 4729 N N . GLN A 1 600 ? 18.895 0.948 -24.829 1.00 95.25 600 GLN A N 1
ATOM 4730 C CA . GLN A 1 600 ? 18.425 1.142 -26.201 1.00 95.25 600 GLN A CA 1
ATOM 4731 C C . GLN A 1 600 ? 19.374 0.532 -27.235 1.00 95.25 600 GLN A C 1
ATOM 4733 O O . GLN A 1 600 ? 18.921 -0.129 -28.169 1.00 95.25 600 GLN A O 1
ATOM 4738 N N . GLN A 1 601 ? 20.685 0.706 -27.059 1.00 93.94 601 GLN A N 1
ATOM 4739 C CA . GLN A 1 601 ? 21.691 0.144 -27.961 1.00 93.94 601 GLN A CA 1
ATOM 4740 C C . GLN A 1 601 ? 21.793 -1.378 -27.849 1.00 93.94 601 GLN A C 1
ATOM 4742 O O . GLN A 1 601 ? 21.860 -2.054 -28.875 1.00 93.94 601 GLN A O 1
ATOM 4747 N N . LEU A 1 602 ? 21.804 -1.910 -26.624 1.00 94.88 602 LEU A N 1
ATOM 4748 C CA . LEU A 1 602 ? 21.993 -3.334 -26.359 1.00 94.88 602 LEU A CA 1
ATOM 4749 C C . LEU A 1 602 ? 20.798 -4.162 -26.843 1.00 94.88 602 LEU A C 1
ATOM 4751 O O . LEU A 1 602 ? 20.978 -5.143 -27.562 1.00 94.88 602 LEU A O 1
ATOM 4755 N N . TYR A 1 603 ? 19.576 -3.722 -26.531 1.00 96.81 603 TYR A N 1
ATOM 4756 C CA . TYR A 1 603 ? 18.350 -4.462 -26.855 1.00 96.81 603 TYR A CA 1
ATOM 4757 C C . TYR A 1 603 ? 17.662 -3.991 -28.143 1.00 96.81 603 TYR A C 1
ATOM 4759 O O . TYR A 1 603 ? 16.688 -4.602 -28.596 1.00 96.81 603 TYR A O 1
ATOM 4767 N N . GLY A 1 604 ? 18.177 -2.933 -28.780 1.00 95.88 604 GLY A N 1
ATOM 4768 C CA . GLY A 1 604 ? 17.615 -2.352 -30.002 1.00 95.88 604 GLY A CA 1
ATOM 4769 C C . GLY A 1 604 ? 16.259 -1.675 -29.783 1.00 95.88 604 GLY A C 1
ATOM 4770 O O . GLY A 1 604 ? 15.400 -1.739 -30.667 1.00 95.88 604 GLY A O 1
ATOM 4771 N N . ILE A 1 605 ? 16.054 -1.090 -28.600 1.00 96.50 605 ILE A N 1
ATOM 4772 C CA . ILE A 1 605 ? 14.805 -0.436 -28.186 1.00 96.50 605 ILE A CA 1
ATOM 4773 C C . ILE A 1 605 ? 14.666 0.898 -28.936 1.00 96.50 605 ILE A C 1
ATOM 4775 O O . ILE A 1 605 ? 15.638 1.656 -29.008 1.00 96.50 605 ILE A O 1
ATOM 4779 N N . PRO A 1 606 ? 13.492 1.213 -29.511 1.00 93.06 606 PRO A N 1
ATOM 4780 C CA . PRO A 1 606 ? 13.274 2.490 -30.174 1.00 93.06 606 PRO A CA 1
ATOM 4781 C C . PRO A 1 606 ? 13.290 3.643 -29.162 1.00 93.06 606 PRO A C 1
ATOM 4783 O O . PRO A 1 606 ? 12.830 3.507 -28.034 1.00 93.06 606 PRO A O 1
ATOM 4786 N N . THR A 1 607 ? 13.775 4.804 -29.599 1.00 89.12 607 THR A N 1
ATOM 4787 C CA . THR A 1 607 ? 13.681 6.070 -28.850 1.00 89.12 607 THR A CA 1
ATOM 4788 C C . THR A 1 607 ? 12.378 6.822 -29.131 1.00 89.12 607 THR A C 1
ATOM 4790 O O . THR A 1 607 ? 12.096 7.828 -28.489 1.00 89.12 607 THR A O 1
ATOM 4793 N N . ALA A 1 608 ? 11.607 6.381 -30.130 1.00 87.06 608 ALA A N 1
ATOM 4794 C CA . ALA A 1 608 ? 10.373 7.040 -30.529 1.00 87.06 608 ALA A CA 1
ATOM 4795 C C . ALA A 1 608 ? 9.338 6.977 -29.388 1.00 87.06 608 ALA A C 1
ATOM 4797 O O . ALA A 1 608 ? 9.123 5.887 -28.854 1.00 87.06 608 ALA A O 1
ATOM 4798 N N . PRO A 1 609 ? 8.686 8.103 -29.045 1.00 90.81 609 PRO A N 1
ATOM 4799 C CA . PRO A 1 609 ? 7.614 8.112 -28.059 1.00 90.81 609 PRO A CA 1
ATOM 4800 C C . PRO A 1 609 ? 6.462 7.177 -28.431 1.00 90.81 609 PRO A C 1
ATOM 4802 O O . PRO A 1 609 ? 6.076 7.089 -29.603 1.00 90.81 609 PRO A O 1
ATOM 4805 N N . ALA A 1 610 ? 5.900 6.523 -27.420 1.00 93.06 610 ALA A N 1
ATOM 4806 C CA . ALA A 1 610 ? 4.653 5.789 -27.508 1.00 93.06 610 ALA A CA 1
ATOM 4807 C C . ALA A 1 610 ? 3.507 6.721 -27.928 1.00 93.06 610 ALA A C 1
ATOM 4809 O O . ALA A 1 610 ? 3.517 7.928 -27.677 1.00 93.06 610 ALA A O 1
ATOM 4810 N N . THR A 1 611 ? 2.516 6.161 -28.614 1.00 93.00 611 THR A N 1
ATOM 4811 C CA . THR A 1 611 ? 1.432 6.938 -29.238 1.00 93.00 611 THR A CA 1
ATOM 4812 C C . THR A 1 611 ? 0.054 6.621 -28.672 1.00 93.00 611 THR A C 1
ATOM 4814 O O . THR A 1 611 ? -0.903 7.353 -28.932 1.00 93.00 611 THR A O 1
ATOM 4817 N N . GLN A 1 612 ? -0.071 5.537 -27.908 1.00 95.06 612 GLN A N 1
ATOM 4818 C CA . GLN A 1 612 ? -1.332 5.009 -27.415 1.00 95.06 612 GLN A CA 1
ATOM 4819 C C . GLN A 1 612 ? -1.494 5.334 -25.929 1.00 95.06 612 GLN A C 1
ATOM 4821 O O . GLN A 1 612 ? -1.005 4.625 -25.055 1.00 95.06 612 GLN A O 1
ATOM 4826 N N . SER A 1 613 ? -2.277 6.369 -25.623 1.00 87.81 613 SER A N 1
ATOM 4827 C CA . SER A 1 613 ? -2.543 6.815 -24.242 1.00 87.81 613 SER A CA 1
ATOM 4828 C C . SER A 1 613 ? -3.308 5.805 -23.374 1.00 87.81 613 SER A C 1
ATOM 4830 O O . SER A 1 613 ? -3.404 5.971 -22.159 1.00 87.81 613 SER A O 1
ATOM 4832 N N . LEU A 1 614 ? -3.880 4.759 -23.978 1.00 88.38 614 LEU A N 1
ATOM 4833 C CA . LEU A 1 614 ? -4.527 3.662 -23.256 1.00 88.38 614 LEU A CA 1
ATOM 4834 C C . LEU A 1 614 ? -3.544 2.555 -22.858 1.00 88.38 614 LEU A C 1
ATOM 4836 O O . LEU A 1 614 ? -3.895 1.715 -22.035 1.00 88.38 614 LEU A O 1
ATOM 4840 N N . ASN A 1 615 ? -2.327 2.538 -23.407 1.00 94.56 615 ASN A N 1
ATOM 4841 C CA . ASN A 1 615 ? -1.307 1.570 -23.038 1.00 94.56 615 ASN A CA 1
ATOM 4842 C C . ASN A 1 615 ? -0.657 1.968 -21.705 1.00 94.56 615 ASN A C 1
ATOM 4844 O O . ASN A 1 615 ? 0.157 2.878 -21.682 1.00 94.56 615 ASN A O 1
ATOM 4848 N N . ARG A 1 616 ? -1.041 1.328 -20.596 1.00 96.75 616 ARG A N 1
ATOM 4849 C CA . ARG A 1 616 ? -0.578 1.698 -19.250 1.00 96.75 616 ARG A CA 1
ATOM 4850 C C . ARG A 1 616 ? 0.417 0.690 -18.679 1.00 96.75 616 ARG A C 1
ATOM 4852 O O . ARG A 1 616 ? 0.207 -0.518 -18.816 1.00 96.75 616 ARG A O 1
ATOM 4859 N N . LEU A 1 617 ? 1.429 1.199 -17.987 1.00 98.50 617 LEU A N 1
ATOM 4860 C CA . LEU A 1 617 ? 2.433 0.445 -17.237 1.00 98.50 617 LEU A CA 1
ATOM 4861 C C . LEU A 1 617 ? 2.296 0.773 -15.744 1.00 98.50 617 LEU A C 1
ATOM 4863 O O . LEU A 1 617 ? 2.215 1.941 -15.373 1.00 98.50 617 LEU A O 1
ATOM 4867 N N . ALA A 1 618 ? 2.259 -0.243 -14.888 1.00 98.62 618 ALA A N 1
ATOM 4868 C CA . ALA A 1 618 ? 2.235 -0.074 -13.440 1.00 98.62 618 ALA A CA 1
ATOM 4869 C C . ALA A 1 618 ? 3.517 -0.611 -12.797 1.00 98.62 618 ALA A C 1
ATOM 4871 O O . ALA A 1 618 ? 4.020 -1.671 -13.179 1.00 98.62 618 ALA A O 1
ATOM 4872 N N . VAL A 1 619 ? 4.000 0.116 -11.795 1.00 98.62 619 VAL A N 1
ATOM 4873 C CA . VAL A 1 619 ? 5.134 -0.229 -10.935 1.00 98.62 619 VAL A CA 1
ATOM 4874 C C . VAL A 1 619 ? 4.609 -0.322 -9.510 1.00 98.62 619 VAL A C 1
ATOM 4876 O O . VAL A 1 619 ? 4.033 0.644 -9.019 1.00 98.62 619 VAL A O 1
ATOM 4879 N N . SER A 1 620 ? 4.776 -1.458 -8.842 1.00 97.25 620 SER A N 1
ATOM 4880 C CA . SER A 1 620 ? 4.345 -1.610 -7.445 1.00 97.25 620 SER A CA 1
ATOM 4881 C C . SER A 1 620 ? 5.477 -1.297 -6.464 1.00 97.25 620 SER A C 1
ATOM 4883 O O . SER A 1 620 ? 6.554 -1.877 -6.597 1.00 97.25 620 SER A O 1
ATOM 4885 N N . GLY A 1 621 ? 5.210 -0.464 -5.461 1.00 93.12 621 GLY A N 1
ATOM 4886 C CA . GLY A 1 621 ? 6.123 -0.122 -4.373 1.00 93.12 621 GLY A CA 1
ATOM 4887 C C . GLY A 1 621 ? 5.684 -0.707 -3.032 1.00 93.12 621 GLY A C 1
ATOM 4888 O O . GLY A 1 621 ? 4.498 -0.692 -2.702 1.00 93.12 621 GLY A O 1
ATOM 4889 N N . PHE A 1 622 ? 6.661 -1.189 -2.265 1.00 89.31 622 PHE A N 1
ATOM 4890 C CA . PHE A 1 622 ? 6.502 -1.760 -0.924 1.00 89.31 622 PHE A CA 1
ATOM 4891 C C . PHE A 1 622 ? 7.612 -1.234 0.005 1.00 89.31 622 PHE A C 1
ATOM 4893 O O . PHE A 1 622 ? 8.576 -0.630 -0.477 1.00 89.31 622 PHE A O 1
ATOM 4900 N N . ILE A 1 623 ? 7.510 -1.520 1.312 1.00 78.12 623 ILE A N 1
ATOM 4901 C CA . ILE A 1 623 ? 8.534 -1.251 2.351 1.00 78.12 623 ILE A CA 1
ATOM 4902 C C . ILE A 1 623 ? 9.038 0.202 2.367 1.00 78.12 623 ILE A C 1
ATOM 4904 O O . ILE A 1 623 ? 10.245 0.454 2.365 1.00 78.12 623 ILE A O 1
ATOM 4908 N N . ASP A 1 624 ? 8.097 1.151 2.333 1.00 78.31 624 ASP A N 1
ATOM 4909 C CA . ASP A 1 624 ? 8.344 2.599 2.410 1.00 78.31 624 ASP A CA 1
ATOM 4910 C C . ASP A 1 624 ? 9.375 3.132 1.402 1.00 78.31 624 ASP A C 1
ATOM 4912 O O . ASP A 1 624 ? 10.132 4.068 1.665 1.00 78.31 624 ASP A O 1
ATOM 4916 N N . GLN A 1 625 ? 9.416 2.536 0.209 1.00 78.62 625 GLN A N 1
ATOM 4917 C CA . GLN A 1 625 ? 10.170 3.080 -0.916 1.00 78.62 625 GLN A CA 1
ATOM 4918 C C . GLN A 1 625 ? 9.305 4.096 -1.665 1.00 78.62 625 GLN A C 1
ATOM 4920 O O . GLN A 1 625 ? 8.253 3.755 -2.206 1.00 78.62 625 GLN A O 1
ATOM 4925 N N . TYR A 1 626 ? 9.771 5.342 -1.737 1.00 82.81 626 TYR A N 1
ATOM 4926 C CA . TYR A 1 626 ? 9.032 6.434 -2.371 1.00 82.81 626 TYR A CA 1
ATOM 4927 C C . TYR A 1 626 ? 9.663 6.861 -3.695 1.00 82.81 626 TYR A C 1
ATOM 4929 O O . TYR A 1 626 ? 10.881 7.006 -3.795 1.00 82.81 626 TYR A O 1
ATOM 4937 N N . ALA A 1 627 ? 8.835 7.083 -4.711 1.00 88.38 627 ALA A N 1
ATOM 4938 C CA . ALA A 1 627 ? 9.262 7.616 -5.997 1.00 88.38 627 ALA A CA 1
ATOM 4939 C C . ALA A 1 627 ? 9.222 9.151 -5.971 1.00 88.38 627 ALA A C 1
ATOM 4941 O O . ALA A 1 627 ? 8.277 9.742 -5.451 1.00 88.38 627 ALA A O 1
ATOM 4942 N N . SER A 1 628 ? 10.219 9.804 -6.569 1.00 86.94 628 SER A N 1
ATOM 4943 C CA . SER A 1 628 ? 10.344 11.267 -6.580 1.00 86.94 628 SER A CA 1
ATOM 4944 C C . SER A 1 628 ? 10.226 11.832 -7.992 1.00 86.94 628 SER A C 1
ATOM 4946 O O . SER A 1 628 ? 10.953 11.432 -8.907 1.00 86.94 628 SER A O 1
ATOM 4948 N N . HIS A 1 629 ? 9.334 12.809 -8.171 1.00 91.69 629 HIS A N 1
ATOM 4949 C CA . HIS A 1 629 ? 9.213 13.537 -9.432 1.00 91.69 629 HIS A CA 1
ATOM 4950 C C . HIS A 1 629 ? 10.453 14.390 -9.706 1.00 91.69 629 HIS A C 1
ATOM 4952 O O . HIS A 1 629 ? 10.838 14.559 -10.863 1.00 91.69 629 HIS A O 1
ATOM 4958 N N . LEU A 1 630 ? 11.100 14.906 -8.655 1.00 78.88 630 LEU A N 1
ATOM 4959 C CA . LEU A 1 630 ? 12.328 15.691 -8.780 1.00 78.88 630 LEU A CA 1
ATOM 4960 C C . LEU A 1 630 ? 13.497 14.826 -9.257 1.00 78.88 630 LEU A C 1
ATOM 4962 O O . LEU A 1 630 ? 14.209 15.228 -10.179 1.00 78.88 630 LEU A O 1
ATOM 4966 N N . ASP A 1 631 ? 13.659 13.629 -8.690 1.00 81.50 631 ASP A N 1
ATOM 4967 C CA . ASP A 1 631 ? 14.718 12.704 -9.104 1.00 81.50 631 ASP A CA 1
ATOM 4968 C C . ASP A 1 631 ? 14.498 12.206 -10.530 1.00 81.50 631 ASP A C 1
ATOM 4970 O O . ASP A 1 631 ? 15.438 12.186 -11.326 1.00 81.50 631 ASP A O 1
ATOM 4974 N N . LEU A 1 632 ? 13.252 11.874 -10.890 1.00 94.75 632 LEU A N 1
ATOM 4975 C CA . LEU A 1 632 ? 12.917 11.515 -12.264 1.00 94.75 632 LEU A CA 1
ATOM 4976 C C . LEU A 1 632 ? 13.202 12.671 -13.230 1.00 94.75 632 LEU A C 1
ATOM 4978 O O . LEU A 1 632 ? 13.808 12.455 -14.275 1.00 94.75 632 LEU A O 1
ATOM 4982 N N . SER A 1 633 ? 12.793 13.896 -12.893 1.00 90.88 633 SER A N 1
ATOM 4983 C CA . SER A 1 633 ? 13.037 15.073 -13.732 1.00 90.88 633 SER A CA 1
ATOM 4984 C C . SER A 1 633 ? 14.535 15.296 -13.959 1.00 90.88 633 SER A C 1
ATOM 4986 O O . SER A 1 633 ? 14.964 15.480 -15.100 1.00 90.88 633 SER A O 1
ATOM 4988 N N . ALA A 1 634 ? 15.347 15.202 -12.902 1.00 84.25 634 ALA A N 1
ATOM 4989 C CA . ALA A 1 634 ? 16.801 15.284 -13.001 1.00 84.25 634 ALA A CA 1
ATOM 4990 C C . ALA A 1 634 ? 17.381 14.156 -13.873 1.00 84.25 634 ALA A C 1
ATOM 4992 O O . ALA A 1 634 ? 18.231 14.409 -14.729 1.00 84.25 634 ALA A O 1
ATOM 4993 N N . PHE A 1 635 ? 16.887 12.927 -13.703 1.00 94.50 635 PHE A N 1
ATOM 4994 C CA . PHE A 1 635 ? 17.336 11.758 -14.456 1.00 94.50 635 PHE A CA 1
ATOM 4995 C C . PHE A 1 635 ? 17.032 11.901 -15.950 1.00 94.50 635 PHE A C 1
ATOM 4997 O O . PHE A 1 635 ? 17.904 11.681 -16.792 1.00 94.50 635 PHE A O 1
ATOM 5004 N N . LEU A 1 636 ? 15.812 12.317 -16.299 1.00 95.19 636 LEU A N 1
ATOM 5005 C CA . LEU A 1 636 ? 15.414 12.522 -17.688 1.00 95.19 636 LEU A CA 1
ATOM 5006 C C . LEU A 1 636 ? 16.169 13.696 -18.315 1.00 95.19 636 LEU A C 1
ATOM 5008 O O . LEU A 1 636 ? 16.600 13.588 -19.458 1.00 95.19 636 LEU A O 1
ATOM 5012 N N . HIS A 1 637 ? 16.401 14.788 -17.585 1.00 90.88 637 HIS A N 1
ATOM 5013 C CA . HIS A 1 637 ? 17.199 15.902 -18.099 1.00 90.88 637 HIS A CA 1
ATOM 5014 C C . HIS A 1 637 ? 18.625 15.494 -18.482 1.00 90.88 637 HIS A C 1
ATOM 5016 O O . HIS A 1 637 ? 19.129 15.964 -19.504 1.00 90.88 637 HIS A O 1
ATOM 5022 N N . GLU A 1 638 ? 19.251 14.624 -17.691 1.00 89.25 638 GLU A N 1
ATOM 5023 C CA . GLU A 1 638 ? 20.614 14.156 -17.943 1.00 89.25 638 GLU A CA 1
ATOM 5024 C C . GLU A 1 638 ? 20.657 13.079 -19.038 1.00 89.25 638 GLU A C 1
ATOM 5026 O O . GLU A 1 638 ? 21.428 13.182 -19.994 1.00 89.25 638 GLU A O 1
ATOM 5031 N N . PHE A 1 639 ? 19.814 12.047 -18.935 1.00 93.00 639 PHE A N 1
ATOM 5032 C CA . PHE A 1 639 ? 19.959 10.832 -19.744 1.00 93.00 639 PHE A CA 1
ATOM 5033 C C . PHE A 1 639 ? 18.958 10.703 -20.896 1.00 93.00 639 PHE A C 1
ATOM 5035 O O . PHE A 1 639 ? 19.193 9.921 -21.822 1.00 93.00 639 PHE A O 1
ATOM 5042 N N . ARG A 1 640 ? 17.846 11.445 -20.863 1.00 92.62 640 ARG A N 1
ATOM 5043 C CA . ARG A 1 640 ? 16.756 11.409 -21.855 1.00 92.62 640 ARG A CA 1
ATOM 5044 C C . ARG A 1 640 ? 16.165 12.806 -22.128 1.00 92.62 640 ARG A C 1
ATOM 5046 O O . ARG A 1 640 ? 14.957 13.013 -21.983 1.00 92.62 640 ARG A O 1
ATOM 5053 N N . PRO A 1 641 ? 16.986 13.789 -22.554 1.00 91.62 641 PRO A N 1
ATOM 5054 C CA . PRO A 1 641 ? 16.535 15.172 -22.734 1.00 91.62 641 PRO A CA 1
ATOM 5055 C C . PRO A 1 641 ? 15.434 15.326 -23.797 1.00 91.62 641 PRO A C 1
ATOM 5057 O O . PRO A 1 641 ? 14.732 16.335 -23.820 1.00 91.62 641 PRO A O 1
ATOM 5060 N N . ASP A 1 642 ? 15.268 14.334 -24.675 1.00 90.69 642 ASP A N 1
ATOM 5061 C CA . ASP A 1 642 ? 14.195 14.252 -25.664 1.00 90.69 642 ASP A CA 1
ATOM 5062 C C . ASP A 1 642 ? 12.798 14.052 -25.050 1.00 90.69 642 ASP A C 1
ATOM 5064 O O . ASP A 1 642 ? 11.806 14.400 -25.687 1.00 90.69 642 ASP A O 1
ATOM 5068 N N . ILE A 1 643 ? 12.727 13.553 -23.813 1.00 93.12 643 ILE A N 1
ATOM 5069 C CA . ILE A 1 643 ? 11.494 13.318 -23.048 1.00 93.12 643 ILE A CA 1
ATOM 5070 C C . ILE A 1 643 ? 11.587 13.911 -21.629 1.00 93.12 643 ILE A C 1
ATOM 5072 O O . ILE A 1 643 ? 10.996 13.406 -20.683 1.00 93.12 643 ILE A O 1
ATOM 5076 N N . ALA A 1 644 ? 12.321 15.018 -21.466 1.00 89.06 644 ALA A N 1
ATOM 5077 C CA . ALA A 1 644 ? 12.592 15.643 -20.163 1.00 89.06 644 ALA A CA 1
ATOM 5078 C C . ALA A 1 644 ? 11.340 16.045 -19.351 1.00 89.06 644 ALA A C 1
ATOM 5080 O O . ALA A 1 644 ? 11.432 16.245 -18.144 1.00 89.06 644 ALA A O 1
ATOM 5081 N N . ASN A 1 645 ? 10.182 16.171 -20.008 1.00 89.94 645 ASN A N 1
ATOM 5082 C CA . ASN A 1 645 ? 8.912 16.535 -19.376 1.00 89.94 645 ASN A CA 1
ATOM 5083 C C . ASN A 1 645 ? 8.014 15.325 -19.059 1.00 89.94 645 ASN A C 1
ATOM 5085 O O . ASN A 1 645 ? 6.897 15.528 -18.580 1.00 89.94 645 ASN A O 1
ATOM 5089 N N . SER A 1 646 ? 8.444 14.092 -19.358 1.00 93.44 646 SER A N 1
ATOM 5090 C CA . SER A 1 646 ? 7.670 12.903 -18.996 1.00 93.44 646 SER A CA 1
ATOM 5091 C C . SER A 1 646 ? 7.581 12.755 -17.477 1.00 93.44 646 SER A C 1
ATOM 5093 O O . SER A 1 646 ? 8.431 13.229 -16.723 1.00 93.44 646 SER A O 1
ATOM 5095 N N . THR A 1 647 ? 6.526 12.089 -17.021 1.00 95.62 647 THR A N 1
ATOM 5096 C CA . THR A 1 647 ? 6.212 11.962 -15.599 1.00 95.62 647 THR A CA 1
ATOM 5097 C C . THR A 1 647 ? 5.459 10.661 -15.317 1.00 95.62 647 THR A C 1
ATOM 5099 O O . THR A 1 647 ? 5.184 9.888 -16.238 1.00 95.62 647 THR A O 1
ATOM 5102 N N . PHE A 1 648 ? 5.119 10.424 -14.054 1.00 96.81 648 PHE A N 1
ATOM 5103 C CA . PHE A 1 648 ? 4.334 9.282 -13.592 1.00 96.81 648 PHE A CA 1
ATOM 5104 C C . PHE A 1 648 ? 3.190 9.752 -12.686 1.00 96.81 648 PHE A C 1
ATOM 5106 O O . PHE A 1 648 ? 3.159 10.897 -12.242 1.00 96.81 648 PHE A O 1
ATOM 5113 N N . SER A 1 649 ? 2.216 8.880 -12.435 1.00 97.31 649 SER A N 1
ATOM 5114 C CA . SER A 1 649 ? 1.155 9.107 -11.446 1.00 97.31 649 SER A CA 1
ATOM 5115 C C . SER A 1 649 ? 1.339 8.204 -10.230 1.00 97.31 649 SER A C 1
ATOM 5117 O O . SER A 1 649 ? 1.982 7.164 -10.334 1.00 97.31 649 SER A O 1
ATOM 5119 N N . VAL A 1 650 ? 0.738 8.559 -9.092 1.00 96.00 650 VAL A N 1
ATOM 5120 C CA . VAL A 1 650 ? 0.802 7.756 -7.860 1.00 96.00 650 VAL A CA 1
ATOM 5121 C C . VAL A 1 650 ? -0.591 7.289 -7.449 1.00 96.00 650 VAL A C 1
ATOM 5123 O O . VAL A 1 650 ? -1.498 8.108 -7.296 1.00 96.00 650 VAL A O 1
ATOM 5126 N N . GLU A 1 651 ? -0.738 5.990 -7.215 1.00 95.69 651 GLU A N 1
ATOM 5127 C CA . GLU A 1 651 ? -1.904 5.363 -6.585 1.00 95.69 651 GLU A CA 1
ATOM 5128 C C . GLU A 1 651 ? -1.498 4.766 -5.235 1.00 95.69 651 GLU A C 1
ATOM 5130 O O . GLU A 1 651 ? -0.360 4.339 -5.059 1.00 95.69 651 GLU A O 1
ATOM 5135 N N . ARG A 1 652 ? -2.416 4.767 -4.265 1.00 92.12 652 ARG A N 1
ATOM 5136 C CA . ARG A 1 652 ? -2.143 4.370 -2.877 1.00 92.12 652 ARG A CA 1
ATOM 5137 C C . ARG A 1 652 ? -3.103 3.271 -2.451 1.00 92.12 652 ARG A C 1
ATOM 5139 O O . ARG A 1 652 ? -4.307 3.400 -2.670 1.00 92.12 652 ARG A O 1
ATOM 5146 N N . ILE A 1 653 ? -2.564 2.230 -1.832 1.00 86.88 653 ILE A N 1
ATOM 5147 C CA . ILE A 1 653 ? -3.309 1.100 -1.271 1.00 86.88 653 ILE A CA 1
ATOM 5148 C C . ILE A 1 653 ? -2.931 0.985 0.207 1.00 86.88 653 ILE A C 1
ATOM 5150 O O . ILE A 1 653 ? -1.772 1.196 0.559 1.00 86.88 653 ILE A O 1
ATOM 5154 N N . ASP A 1 654 ? -3.909 0.711 1.070 1.00 79.00 654 ASP A N 1
ATOM 5155 C CA . ASP A 1 654 ? -3.713 0.446 2.504 1.00 79.00 654 ASP A CA 1
ATOM 5156 C C . ASP A 1 654 ? -2.839 1.482 3.228 1.00 79.00 654 ASP A C 1
ATOM 5158 O O . ASP A 1 654 ? -1.923 1.164 3.985 1.00 79.00 654 ASP A O 1
ATOM 5162 N N . GLY A 1 655 ? -3.113 2.765 2.975 1.00 76.12 655 GLY A N 1
ATOM 5163 C CA . GLY A 1 655 ? -2.369 3.865 3.594 1.00 76.12 655 GLY A CA 1
ATOM 5164 C C . GLY A 1 655 ? -1.003 4.144 2.983 1.00 76.12 655 GLY A C 1
ATOM 5165 O O . GLY A 1 655 ? -0.260 4.938 3.555 1.00 76.12 655 GLY A O 1
ATOM 5166 N N . GLY A 1 656 ? -0.678 3.527 1.842 1.00 78.50 656 GLY A N 1
ATOM 5167 C CA . GLY A 1 656 ? 0.587 3.722 1.141 1.00 78.50 656 GLY A CA 1
ATOM 5168 C C . GLY A 1 656 ? 0.918 5.198 0.960 1.00 78.50 656 GLY A C 1
ATOM 5169 O O . GLY A 1 656 ? 0.085 5.995 0.519 1.00 78.50 656 GLY A O 1
ATOM 5170 N N . GLN A 1 657 ? 2.141 5.574 1.315 1.00 79.38 657 GLN A N 1
ATOM 5171 C CA . GLN A 1 657 ? 2.621 6.948 1.219 1.00 79.38 657 GLN A CA 1
ATOM 5172 C C . GLN A 1 657 ? 3.570 7.112 0.028 1.00 79.38 657 GLN A C 1
ATOM 5174 O O . GLN A 1 657 ? 4.044 6.141 -0.559 1.00 79.38 657 GLN A O 1
ATOM 5179 N N . ASN A 1 658 ? 3.813 8.364 -0.363 1.00 82.19 658 ASN A N 1
ATOM 5180 C CA . ASN A 1 658 ? 4.851 8.712 -1.332 1.00 82.19 658 ASN A CA 1
ATOM 5181 C C . ASN A 1 658 ? 5.544 10.000 -0.887 1.00 82.19 658 ASN A C 1
ATOM 5183 O O . ASN A 1 658 ? 5.267 11.075 -1.419 1.00 82.19 658 ASN A O 1
ATOM 5187 N N . ILE A 1 659 ? 6.370 9.898 0.156 1.00 73.69 659 ILE A N 1
ATOM 5188 C CA . ILE A 1 659 ? 7.112 11.035 0.706 1.00 73.69 659 ILE A CA 1
ATOM 5189 C C . ILE A 1 659 ? 8.325 11.289 -0.197 1.00 73.69 659 ILE A C 1
ATOM 5191 O O . ILE A 1 659 ? 9.390 10.712 -0.007 1.00 73.69 659 ILE A O 1
ATOM 5195 N N . GLU A 1 660 ? 8.175 12.150 -1.203 1.00 69.81 660 GLU A N 1
ATOM 5196 C CA . GLU A 1 660 ? 9.185 12.329 -2.264 1.00 69.81 660 GLU A CA 1
ATOM 5197 C C . GLU A 1 660 ? 10.560 12.804 -1.766 1.00 69.81 660 GLU A C 1
ATOM 5199 O O . GLU A 1 660 ? 11.575 12.514 -2.396 1.00 69.81 660 GLU A O 1
ATOM 5204 N N . LEU A 1 661 ? 10.610 13.500 -0.622 1.00 57.22 661 LEU A N 1
ATOM 5205 C CA . LEU A 1 661 ? 11.859 13.917 0.034 1.00 57.22 661 LEU A CA 1
ATOM 5206 C C . LEU A 1 661 ? 12.647 12.741 0.631 1.00 57.22 661 LEU A C 1
ATOM 5208 O O . LEU A 1 661 ? 13.846 12.857 0.869 1.00 57.22 661 LEU A O 1
ATOM 5212 N N . MET A 1 662 ? 11.979 11.612 0.858 1.00 62.03 662 MET A N 1
ATOM 5213 C CA . MET A 1 662 ? 12.558 10.356 1.327 1.00 62.03 662 MET A CA 1
ATOM 5214 C C . MET A 1 662 ? 12.601 9.334 0.185 1.00 62.03 662 MET A C 1
ATOM 5216 O O . MET A 1 662 ? 12.322 8.155 0.387 1.00 62.03 662 MET A O 1
ATOM 5220 N N . SER A 1 663 ? 12.921 9.798 -1.028 1.00 69.12 663 SER A N 1
ATOM 5221 C CA . SER A 1 663 ? 13.025 8.964 -2.226 1.00 69.12 663 SER A CA 1
ATOM 5222 C C . SER A 1 663 ? 13.831 7.690 -1.955 1.00 69.12 663 SER A C 1
ATOM 5224 O O . SER A 1 663 ? 14.985 7.756 -1.517 1.00 69.12 663 SER A O 1
ATOM 5226 N N . GLY A 1 664 ? 13.221 6.541 -2.225 1.00 74.12 664 GLY A N 1
ATOM 5227 C CA . GLY A 1 664 ? 13.819 5.230 -2.033 1.00 74.12 664 GLY A CA 1
ATOM 5228 C C . GLY A 1 664 ? 14.653 4.804 -3.238 1.00 74.12 664 GLY A C 1
ATOM 5229 O O . GLY A 1 664 ? 14.360 5.167 -4.375 1.00 74.12 664 GLY A O 1
ATOM 5230 N N . LEU A 1 665 ? 15.689 4.003 -2.999 1.00 82.44 665 LEU A N 1
ATOM 5231 C CA . LEU A 1 665 ? 16.575 3.514 -4.054 1.00 82.44 665 LEU A CA 1
ATOM 5232 C C . LEU A 1 665 ? 15.836 2.607 -5.056 1.00 82.44 665 LEU A C 1
ATOM 5234 O O . LEU A 1 665 ? 16.046 2.748 -6.258 1.00 82.44 665 LEU A O 1
ATOM 5238 N N . GLU A 1 666 ? 14.948 1.730 -4.574 1.00 91.62 666 GLU A N 1
ATOM 5239 C CA . GLU A 1 666 ? 14.152 0.818 -5.415 1.00 91.62 666 GLU A CA 1
ATOM 5240 C C . GLU A 1 666 ? 13.110 1.588 -6.236 1.00 91.62 666 GLU A C 1
ATOM 5242 O O . GLU A 1 666 ? 13.105 1.533 -7.462 1.00 91.62 666 GLU A O 1
ATOM 5247 N N . ALA A 1 667 ? 12.290 2.411 -5.573 1.00 92.56 667 ALA A N 1
ATOM 5248 C CA . ALA A 1 667 ? 11.247 3.181 -6.248 1.00 92.56 667 ALA A CA 1
ATOM 5249 C C . ALA A 1 667 ? 11.817 4.166 -7.286 1.00 92.56 667 ALA A C 1
ATOM 5251 O O . ALA A 1 667 ? 11.242 4.324 -8.365 1.00 92.56 667 ALA A O 1
ATOM 5252 N N . SER A 1 668 ? 12.965 4.797 -7.002 1.00 92.81 668 SER A N 1
ATOM 5253 C CA . SER A 1 668 ? 13.657 5.649 -7.973 1.00 92.81 668 SER A CA 1
ATOM 5254 C C . SER A 1 668 ? 14.184 4.858 -9.170 1.00 92.81 668 SER A C 1
ATOM 5256 O O . SER A 1 668 ? 13.971 5.296 -10.300 1.00 92.81 668 SER A O 1
ATOM 5258 N N . LEU A 1 669 ? 14.828 3.701 -8.962 1.00 96.94 669 LEU A N 1
ATOM 5259 C CA . LEU A 1 669 ? 15.292 2.843 -10.058 1.00 96.94 669 LEU A CA 1
ATOM 5260 C C . LEU A 1 669 ? 14.132 2.410 -10.958 1.00 96.94 669 LEU A C 1
ATOM 5262 O O . LEU A 1 669 ? 14.185 2.625 -12.174 1.00 96.94 669 LEU A O 1
ATOM 5266 N N . ASP A 1 670 ? 13.100 1.814 -10.360 1.00 97.81 670 ASP A N 1
ATOM 5267 C CA . ASP A 1 670 ? 11.968 1.256 -11.089 1.00 97.81 670 ASP A CA 1
ATOM 5268 C C . ASP A 1 670 ? 11.285 2.340 -11.936 1.00 97.81 670 ASP A C 1
ATOM 5270 O O . ASP A 1 670 ? 11.029 2.143 -13.127 1.00 97.81 670 ASP A O 1
ATOM 5274 N N . ILE A 1 671 ? 11.041 3.525 -11.367 1.00 98.25 671 ILE A N 1
ATOM 5275 C CA . ILE A 1 671 ? 10.388 4.629 -12.083 1.00 98.25 671 ILE A CA 1
ATOM 5276 C C . ILE A 1 671 ? 11.293 5.249 -13.151 1.00 98.25 671 ILE A C 1
ATOM 5278 O O . ILE A 1 671 ? 10.836 5.513 -14.265 1.00 98.25 671 ILE A O 1
ATOM 5282 N N . GLN A 1 672 ? 12.583 5.440 -12.873 1.00 98.31 672 GLN A N 1
ATOM 5283 C CA . GLN A 1 672 ? 13.510 6.040 -13.839 1.00 98.31 672 GLN A CA 1
ATOM 5284 C C . GLN A 1 672 ? 13.724 5.155 -15.063 1.00 98.31 672 GLN A C 1
ATOM 5286 O O . GLN A 1 672 ? 13.740 5.664 -16.185 1.00 98.31 672 GLN A O 1
ATOM 5291 N N . TYR A 1 673 ? 13.822 3.835 -14.887 1.00 98.12 673 TYR A N 1
ATOM 5292 C CA . TYR A 1 673 ? 13.985 2.910 -16.009 1.00 98.12 673 TYR A CA 1
ATOM 5293 C C . TYR A 1 673 ? 12.672 2.481 -16.656 1.00 98.12 673 TYR A C 1
ATOM 5295 O O . TYR A 1 673 ? 12.707 2.048 -17.806 1.00 98.12 673 TYR A O 1
ATOM 5303 N N . THR A 1 674 ? 11.520 2.663 -16.007 1.00 98.25 674 THR A N 1
ATOM 5304 C CA . THR A 1 674 ? 10.232 2.563 -16.707 1.00 98.25 674 THR A CA 1
ATOM 5305 C C . THR A 1 674 ? 9.969 3.791 -17.569 1.00 98.25 674 THR A C 1
ATOM 5307 O O . THR A 1 674 ? 9.950 3.675 -18.794 1.00 98.25 674 THR A O 1
ATOM 5310 N N . VAL A 1 675 ? 9.877 4.985 -16.981 1.00 97.88 675 VAL A N 1
ATOM 5311 C CA . VAL A 1 675 ? 9.608 6.228 -17.730 1.00 97.88 675 VAL A CA 1
ATOM 5312 C C . VAL A 1 675 ? 10.729 6.537 -18.732 1.00 97.88 675 VAL A C 1
ATOM 5314 O O . VAL A 1 675 ? 10.475 6.922 -19.875 1.00 97.88 675 VAL A O 1
ATOM 5317 N N . GLY A 1 676 ? 11.986 6.317 -18.339 1.00 96.94 676 GLY A N 1
ATOM 5318 C CA . GLY A 1 676 ? 13.159 6.590 -19.166 1.00 96.94 676 GLY A CA 1
ATOM 5319 C C . GLY A 1 676 ? 13.378 5.615 -20.324 1.00 96.94 676 GLY A C 1
ATOM 5320 O O . GLY A 1 676 ? 14.160 5.933 -21.221 1.00 96.94 676 GLY A O 1
ATOM 5321 N N . ILE A 1 677 ? 12.705 4.458 -20.356 1.00 97.69 677 ILE A N 1
ATOM 5322 C CA . ILE A 1 677 ? 12.782 3.495 -21.470 1.00 97.69 677 ILE A CA 1
ATOM 5323 C C . ILE A 1 677 ? 11.462 3.439 -22.237 1.00 97.69 677 ILE A C 1
ATOM 5325 O O . ILE A 1 677 ? 11.472 3.616 -23.456 1.00 97.69 677 ILE A O 1
ATOM 5329 N N . ALA A 1 678 ? 10.334 3.246 -21.550 1.00 95.94 678 ALA A N 1
ATOM 5330 C CA . ALA A 1 678 ? 8.988 3.238 -22.122 1.00 95.94 678 ALA A CA 1
ATOM 5331 C C . ALA A 1 678 ? 8.510 4.671 -22.410 1.00 95.94 678 ALA A C 1
ATOM 5333 O O . ALA A 1 678 ? 7.569 5.178 -21.806 1.00 95.94 678 ALA A O 1
ATOM 5334 N N . SER A 1 679 ? 9.203 5.340 -23.331 1.00 91.38 679 SER A N 1
ATOM 5335 C CA . SER A 1 679 ? 9.033 6.768 -23.621 1.00 91.38 679 SER A CA 1
ATOM 5336 C C . SER A 1 679 ? 7.574 7.127 -23.899 1.00 91.38 679 SER A C 1
ATOM 5338 O O . SER A 1 679 ? 6.991 6.590 -24.834 1.00 91.38 679 SER A O 1
ATOM 5340 N N . GLU A 1 680 ? 7.009 8.044 -23.106 1.00 92.88 680 GLU A N 1
ATOM 5341 C CA . GLU A 1 680 ? 5.608 8.506 -23.181 1.00 92.88 680 GLU A CA 1
ATOM 5342 C C . GLU A 1 680 ? 4.533 7.410 -23.001 1.00 92.88 680 GLU A C 1
ATOM 5344 O O . GLU A 1 680 ? 3.370 7.613 -23.350 1.00 92.88 680 GLU A O 1
ATOM 5349 N N . VAL A 1 681 ? 4.878 6.251 -22.425 1.00 97.00 681 VAL A N 1
ATOM 5350 C CA . VAL A 1 681 ? 3.881 5.289 -21.928 1.00 97.00 681 VAL A CA 1
ATOM 5351 C C . VAL A 1 681 ? 3.369 5.777 -20.564 1.00 97.00 681 VAL A C 1
ATOM 5353 O O . VAL A 1 681 ? 4.176 5.932 -19.643 1.00 97.00 681 VAL A O 1
ATOM 5356 N N . PRO A 1 682 ? 2.049 5.993 -20.383 1.00 96.94 682 PRO A N 1
ATOM 5357 C CA . PRO A 1 682 ? 1.474 6.319 -19.080 1.00 96.94 682 PRO A CA 1
ATOM 5358 C C . PRO A 1 682 ? 1.893 5.319 -17.998 1.00 96.94 682 PRO A C 1
ATOM 5360 O O . PRO A 1 682 ? 1.533 4.139 -18.058 1.00 96.94 682 PRO A O 1
ATOM 5363 N N . THR A 1 683 ? 2.655 5.809 -17.019 1.00 98.31 683 THR A N 1
ATOM 5364 C CA . THR A 1 683 ? 3.240 5.002 -15.945 1.00 98.31 683 THR A CA 1
ATOM 5365 C C . THR A 1 683 ? 2.645 5.394 -14.597 1.00 98.31 683 THR A C 1
ATOM 5367 O O . THR A 1 683 ? 2.564 6.579 -14.271 1.00 98.31 683 THR A O 1
ATOM 5370 N N . THR A 1 684 ? 2.237 4.400 -13.812 1.00 98.44 684 THR A N 1
ATOM 5371 C CA . THR A 1 684 ? 1.662 4.588 -12.476 1.00 98.44 684 THR A CA 1
ATOM 5372 C C . THR A 1 684 ? 2.488 3.846 -11.432 1.00 98.44 684 THR A C 1
ATOM 5374 O O . THR A 1 684 ? 2.696 2.641 -11.549 1.00 98.44 684 THR A O 1
ATOM 5377 N N . PHE A 1 685 ? 2.934 4.561 -10.403 1.00 98.38 685 PHE A N 1
ATOM 5378 C CA . PHE A 1 685 ? 3.518 3.995 -9.194 1.00 98.38 685 PHE A CA 1
ATOM 5379 C C . PHE A 1 685 ? 2.404 3.675 -8.192 1.00 98.38 685 PHE A C 1
ATOM 5381 O O . PHE A 1 685 ? 1.688 4.574 -7.754 1.00 98.38 685 PHE A O 1
ATOM 5388 N N . ILE A 1 686 ? 2.233 2.405 -7.848 1.00 97.81 686 ILE A N 1
ATOM 5389 C CA . ILE A 1 686 ? 1.225 1.928 -6.900 1.00 97.81 686 ILE A CA 1
ATOM 5390 C C . ILE A 1 686 ? 1.939 1.601 -5.590 1.00 97.81 686 ILE A C 1
ATOM 5392 O O . ILE A 1 686 ? 2.611 0.577 -5.502 1.00 97.81 686 ILE A O 1
ATOM 5396 N N . THR A 1 687 ? 1.813 2.467 -4.588 1.00 94.31 687 THR A N 1
ATOM 5397 C CA . THR A 1 687 ? 2.438 2.291 -3.267 1.00 94.31 687 THR A CA 1
ATOM 5398 C C . THR A 1 687 ? 1.486 1.573 -2.311 1.00 94.31 687 THR A C 1
ATOM 5400 O O . THR A 1 687 ? 0.318 1.960 -2.175 1.00 94.31 687 THR A O 1
ATOM 5403 N N . VAL A 1 688 ? 1.977 0.513 -1.671 1.00 89.56 688 VAL A N 1
ATOM 5404 C CA . VAL A 1 688 ? 1.238 -0.301 -0.699 1.00 89.56 688 VAL A CA 1
ATOM 5405 C C . VAL A 1 688 ? 1.759 0.006 0.701 1.00 89.56 688 VAL A C 1
ATOM 5407 O O . VAL A 1 688 ? 2.956 -0.115 0.951 1.00 89.56 688 VAL A O 1
ATOM 5410 N N . GLY A 1 689 ? 0.867 0.442 1.591 1.00 76.56 689 GLY A N 1
ATOM 5411 C CA . GLY A 1 689 ? 1.215 0.850 2.952 1.00 76.56 689 GLY A CA 1
ATOM 5412 C C . GLY A 1 689 ? 1.053 -0.247 3.997 1.00 76.56 689 GLY A C 1
ATOM 5413 O O . GLY A 1 689 ? 0.478 -1.307 3.749 1.00 76.56 689 GLY A O 1
ATOM 5414 N N . ASP A 1 690 ? 1.518 0.047 5.207 1.00 73.19 690 ASP A N 1
ATOM 5415 C CA . ASP A 1 690 ? 1.547 -0.886 6.340 1.00 73.19 690 ASP A CA 1
ATOM 5416 C C . ASP A 1 690 ? 0.181 -1.152 6.986 1.00 73.19 690 ASP A C 1
ATOM 5418 O O . ASP A 1 690 ? 0.074 -1.982 7.891 1.00 73.19 690 ASP A O 1
ATOM 5422 N N . MET A 1 691 ? -0.894 -0.494 6.529 1.00 68.69 691 MET A N 1
ATOM 5423 C CA . MET A 1 691 ? -2.244 -0.856 6.977 1.00 68.69 691 MET A CA 1
ATOM 5424 C C . MET A 1 691 ? -2.743 -2.164 6.341 1.00 68.69 691 MET A C 1
ATOM 5426 O O . MET A 1 691 ? -3.842 -2.607 6.688 1.00 68.69 691 MET A O 1
ATOM 5430 N N . ASN A 1 692 ? -1.957 -2.781 5.446 1.00 74.69 692 ASN A N 1
ATOM 5431 C CA . ASN A 1 692 ? -2.252 -4.090 4.869 1.00 74.69 692 ASN A CA 1
ATOM 5432 C C . ASN A 1 692 ? -2.388 -5.150 5.972 1.00 74.69 692 ASN A C 1
ATOM 5434 O O . ASN A 1 692 ? -1.714 -5.117 7.005 1.00 74.69 692 ASN A O 1
ATOM 5438 N N . ARG A 1 693 ? -3.302 -6.102 5.770 1.00 67.38 693 ARG A N 1
ATOM 5439 C CA . ARG A 1 693 ? -3.624 -7.139 6.777 1.00 67.38 693 ARG A CA 1
ATOM 5440 C C . ARG A 1 693 ? -3.416 -8.550 6.262 1.00 67.38 693 ARG A C 1
ATOM 5442 O O . ARG A 1 693 ? -3.715 -9.520 6.962 1.00 67.38 693 ARG A O 1
ATOM 5449 N N . ASP A 1 694 ? -2.878 -8.671 5.057 1.00 70.62 694 ASP A N 1
ATOM 5450 C CA . ASP A 1 694 ? -2.652 -9.950 4.412 1.00 70.62 694 ASP A CA 1
ATOM 5451 C C . ASP A 1 694 ? -1.432 -10.699 4.961 1.00 70.62 694 ASP A C 1
ATOM 5453 O O . ASP A 1 694 ? -1.222 -11.838 4.577 1.00 70.62 694 ASP A O 1
ATOM 5457 N N . GLY A 1 695 ? -0.617 -10.124 5.853 1.00 72.75 695 GLY A N 1
ATOM 5458 C CA . GLY A 1 695 ? 0.549 -10.800 6.440 1.00 72.75 695 GLY A CA 1
ATOM 5459 C C . GLY A 1 695 ? 1.648 -11.185 5.438 1.00 72.75 695 GLY A C 1
ATOM 5460 O O . GLY A 1 695 ? 2.546 -11.949 5.792 1.00 72.75 695 GLY A O 1
ATOM 5461 N N . ILE A 1 696 ? 1.574 -10.677 4.209 1.00 83.62 696 ILE A N 1
ATOM 5462 C CA . ILE A 1 696 ? 2.535 -10.871 3.118 1.00 83.62 696 ILE A CA 1
ATOM 5463 C C . ILE A 1 696 ? 2.828 -9.523 2.439 1.00 83.62 696 ILE A C 1
ATOM 5465 O O . ILE A 1 696 ? 2.937 -9.424 1.216 1.00 83.62 696 ILE A O 1
ATOM 5469 N N . SER A 1 697 ? 2.947 -8.479 3.263 1.00 82.19 697 SER A N 1
ATOM 5470 C CA . SER A 1 697 ? 3.296 -7.111 2.868 1.00 82.19 697 SER A CA 1
ATOM 5471 C C . SER A 1 697 ? 2.346 -6.476 1.840 1.00 82.19 697 SER A C 1
ATOM 5473 O O . SER A 1 697 ? 2.774 -5.615 1.082 1.00 82.19 697 SER A O 1
ATOM 5475 N N . GLY A 1 698 ? 1.078 -6.891 1.775 1.00 86.62 698 GLY A N 1
ATOM 5476 C CA . GLY A 1 698 ? 0.067 -6.318 0.880 1.00 86.62 698 GLY A CA 1
ATOM 5477 C C . GLY A 1 698 ? 0.081 -6.866 -0.555 1.00 86.62 698 GLY A C 1
ATOM 5478 O O . GLY A 1 698 ? -0.527 -6.280 -1.453 1.00 86.62 698 GLY A O 1
ATOM 5479 N N . PHE A 1 699 ? 0.765 -7.988 -0.817 1.00 91.06 699 PHE A N 1
ATOM 5480 C CA . PHE A 1 699 ? 0.758 -8.647 -2.133 1.00 91.06 699 PHE A CA 1
ATOM 5481 C C . PHE A 1 699 ? -0.641 -9.114 -2.560 1.00 91.06 699 PHE A C 1
ATOM 5483 O O . PHE A 1 699 ? -0.990 -9.016 -3.743 1.00 91.06 699 PHE A O 1
ATOM 5490 N N . LEU A 1 700 ? -1.436 -9.635 -1.620 1.00 86.56 700 LEU A N 1
ATOM 5491 C CA . LEU A 1 700 ? -2.814 -10.050 -1.877 1.00 86.56 700 LEU A CA 1
ATOM 5492 C C . LEU A 1 700 ? -3.711 -8.828 -2.091 1.00 86.56 700 LEU A C 1
ATOM 5494 O O . LEU A 1 700 ? -4.572 -8.835 -2.975 1.00 86.56 700 LEU A O 1
ATOM 5498 N N . ASP A 1 701 ? -3.483 -7.773 -1.317 1.00 87.31 701 ASP A N 1
ATOM 5499 C CA . ASP A 1 701 ? -4.269 -6.545 -1.386 1.00 87.31 701 ASP A CA 1
ATOM 5500 C C . ASP A 1 701 ? -4.029 -5.815 -2.719 1.00 87.31 701 ASP A C 1
ATOM 5502 O O . ASP A 1 701 ? -4.990 -5.459 -3.407 1.00 87.31 701 ASP A O 1
ATOM 5506 N N . LEU A 1 702 ? -2.776 -5.737 -3.188 1.00 93.31 702 LEU A N 1
ATOM 5507 C CA . LEU A 1 702 ? -2.425 -5.207 -4.511 1.00 93.31 702 LEU A CA 1
ATOM 5508 C C . LEU A 1 702 ? -3.100 -5.977 -5.655 1.00 93.31 702 LEU A C 1
ATOM 5510 O O . LEU A 1 702 ? -3.706 -5.374 -6.547 1.00 93.31 702 LEU A O 1
ATOM 5514 N N . VAL A 1 703 ? -2.998 -7.312 -5.672 1.00 93.44 703 VAL A N 1
ATOM 5515 C CA . VAL A 1 703 ? -3.570 -8.099 -6.779 1.00 93.44 703 VAL A CA 1
ATOM 5516 C C . VAL A 1 703 ? -5.099 -8.013 -6.783 1.00 93.44 703 VAL A C 1
ATOM 5518 O O . VAL A 1 703 ? -5.699 -7.865 -7.849 1.00 93.44 703 VAL A O 1
ATOM 5521 N N . ASN A 1 704 ? -5.738 -8.005 -5.610 1.00 90.06 704 ASN A N 1
ATOM 5522 C CA . ASN A 1 704 ? -7.185 -7.825 -5.491 1.00 90.06 704 ASN A CA 1
ATOM 5523 C C . ASN A 1 704 ? -7.629 -6.409 -5.869 1.00 90.06 704 ASN A C 1
ATOM 5525 O O . ASN A 1 704 ? -8.661 -6.255 -6.529 1.00 90.06 704 ASN A O 1
ATOM 5529 N N . TYR A 1 705 ? -6.857 -5.381 -5.507 1.00 92.69 705 TYR A N 1
ATOM 5530 C CA . TYR A 1 705 ? -7.088 -4.006 -5.943 1.00 92.69 705 TYR A CA 1
ATOM 5531 C C . TYR A 1 705 ? -7.130 -3.919 -7.469 1.00 92.69 705 TYR A C 1
ATOM 5533 O O . TYR A 1 705 ? -8.084 -3.368 -8.022 1.00 92.69 705 TYR A O 1
ATOM 5541 N N . LEU A 1 706 ? -6.152 -4.524 -8.151 1.00 95.56 706 LEU A N 1
ATOM 5542 C CA . LEU A 1 706 ? -6.108 -4.564 -9.611 1.00 95.56 706 LEU A CA 1
ATOM 5543 C C . LEU A 1 706 ? -7.286 -5.355 -10.184 1.00 95.56 706 LEU A C 1
ATOM 5545 O O . LEU A 1 706 ? -7.986 -4.856 -11.064 1.00 95.56 706 LEU A O 1
ATOM 5549 N N . LEU A 1 707 ? -7.574 -6.552 -9.665 1.00 94.12 707 LEU A N 1
ATOM 5550 C CA . LEU A 1 707 ? -8.687 -7.375 -10.150 1.00 94.12 707 LEU A CA 1
ATOM 5551 C C . LEU A 1 707 ? -10.045 -6.660 -10.033 1.00 94.12 707 LEU A C 1
ATOM 5553 O O . LEU A 1 707 ? -10.894 -6.824 -10.915 1.00 94.12 707 LEU A O 1
ATOM 5557 N N . LYS A 1 708 ? -10.236 -5.802 -9.021 1.00 92.00 708 LYS A N 1
ATOM 5558 C CA . LYS A 1 708 ? -11.436 -4.960 -8.878 1.00 92.00 708 LYS A CA 1
ATOM 5559 C C . LYS A 1 708 ? -11.576 -3.911 -9.983 1.00 92.00 708 LYS A C 1
ATOM 5561 O O . LYS A 1 708 ? -12.709 -3.544 -10.307 1.00 92.00 708 LYS A O 1
ATOM 5566 N N . GLN A 1 709 ? -10.487 -3.453 -10.599 1.00 92.00 709 GLN A N 1
ATOM 5567 C CA . GLN A 1 709 ? -10.541 -2.400 -11.614 1.00 92.00 709 GLN A CA 1
ATOM 5568 C C . GLN A 1 709 ? -11.177 -2.883 -12.919 1.00 92.00 709 GLN A C 1
ATOM 5570 O O . GLN A 1 709 ? -10.941 -3.999 -13.385 1.00 92.00 709 GLN A O 1
ATOM 5575 N N . ASN A 1 710 ? -11.952 -2.006 -13.562 1.00 91.19 710 ASN A N 1
ATOM 5576 C CA . ASN A 1 710 ? -12.470 -2.253 -14.913 1.00 91.19 710 ASN A CA 1
ATOM 5577 C C . ASN A 1 710 ? -11.395 -2.003 -15.981 1.00 91.19 710 ASN A C 1
ATOM 5579 O O . ASN A 1 710 ? -11.339 -2.711 -16.983 1.00 91.19 710 ASN A O 1
ATOM 5583 N N . THR A 1 711 ? -10.519 -1.023 -15.748 1.00 91.19 711 THR A N 1
ATOM 5584 C CA . THR A 1 711 ? -9.368 -0.714 -16.603 1.00 91.19 711 THR A CA 1
ATOM 5585 C C . THR A 1 711 ? -8.083 -1.104 -15.889 1.00 91.19 711 THR A C 1
ATOM 5587 O O . THR A 1 711 ? -7.789 -0.548 -14.835 1.00 91.19 711 THR A O 1
ATOM 5590 N N . LEU A 1 712 ? -7.327 -2.033 -16.467 1.00 95.69 712 LEU A N 1
ATOM 5591 C CA . LEU A 1 712 ? -6.071 -2.530 -15.909 1.00 95.69 712 LEU A CA 1
ATOM 5592 C C . LEU A 1 712 ? -4.859 -1.846 -16.558 1.00 95.69 712 LEU A C 1
ATOM 5594 O O . LEU A 1 712 ? -4.957 -1.401 -17.707 1.00 95.69 712 LEU A O 1
ATOM 5598 N N . PRO A 1 713 ? -3.700 -1.803 -15.877 1.00 97.56 713 PRO A N 1
ATOM 5599 C CA . PRO A 1 713 ? -2.434 -1.676 -16.583 1.00 97.56 713 PRO A CA 1
ATOM 5600 C C . PRO A 1 713 ? -2.236 -2.886 -17.507 1.00 97.56 713 PRO A C 1
ATOM 5602 O O . PRO A 1 713 ? -2.624 -4.001 -17.170 1.00 97.56 713 PRO A O 1
ATOM 5605 N N . HIS A 1 714 ? -1.624 -2.689 -18.674 1.00 98.25 714 HIS A N 1
ATOM 5606 C CA . HIS A 1 714 ? -1.301 -3.800 -19.580 1.00 98.25 714 HIS A CA 1
ATOM 5607 C C . HIS A 1 714 ? -0.013 -4.515 -19.181 1.00 98.25 714 HIS A C 1
ATOM 5609 O O . HIS A 1 714 ? 0.222 -5.647 -19.602 1.00 98.25 714 HIS A O 1
ATOM 5615 N N . VAL A 1 715 ? 0.826 -3.858 -18.382 1.00 98.81 715 VAL A N 1
ATOM 5616 C CA . VAL A 1 715 ? 2.060 -4.415 -17.837 1.00 98.81 715 VAL A CA 1
ATOM 5617 C C . VAL A 1 715 ? 2.166 -4.008 -16.371 1.00 98.81 715 VAL A C 1
ATOM 5619 O O . VAL A 1 715 ? 1.980 -2.839 -16.045 1.00 98.81 715 VAL A O 1
ATOM 5622 N N . LEU A 1 716 ? 2.461 -4.971 -15.504 1.00 98.81 716 LEU A N 1
ATOM 5623 C CA . LEU A 1 716 ? 2.786 -4.771 -14.095 1.00 98.81 716 LEU A CA 1
ATOM 5624 C C . LEU A 1 716 ? 4.212 -5.274 -13.867 1.00 98.81 716 LEU A C 1
ATOM 5626 O O . LEU A 1 716 ? 4.511 -6.412 -14.227 1.00 98.81 716 LEU A O 1
ATOM 5630 N N . THR A 1 717 ? 5.070 -4.447 -13.274 1.00 98.69 717 THR A N 1
ATOM 5631 C CA . THR A 1 717 ? 6.399 -4.858 -12.802 1.00 98.69 717 THR A CA 1
ATOM 5632 C C . THR A 1 717 ? 6.503 -4.702 -11.294 1.00 98.69 717 THR A C 1
ATOM 5634 O O . THR A 1 717 ? 6.080 -3.686 -10.737 1.00 98.69 717 THR A O 1
ATOM 5637 N N . THR A 1 718 ? 7.088 -5.709 -10.653 1.00 97.88 718 THR A N 1
ATOM 5638 C CA . THR A 1 718 ? 7.295 -5.747 -9.207 1.00 97.88 718 THR A CA 1
ATOM 5639 C C . THR A 1 718 ? 8.703 -6.245 -8.892 1.00 97.88 718 THR A C 1
ATOM 5641 O O . THR A 1 718 ? 9.064 -7.372 -9.232 1.00 97.88 718 THR A O 1
ATOM 5644 N N . SER A 1 719 ? 9.484 -5.415 -8.205 1.00 96.56 719 SER A N 1
ATOM 5645 C CA . SER A 1 719 ? 10.885 -5.685 -7.845 1.00 96.56 719 SER A CA 1
ATOM 5646 C C . SER A 1 719 ? 11.043 -6.294 -6.437 1.00 96.56 719 SER A C 1
ATOM 5648 O O . SER A 1 719 ? 12.078 -6.176 -5.786 1.00 96.56 719 SER A O 1
ATOM 5650 N N . TYR A 1 720 ? 10.000 -6.979 -5.962 1.00 94.62 720 TYR A N 1
ATOM 5651 C CA . TYR A 1 720 ? 9.887 -7.502 -4.602 1.00 94.62 720 TYR A CA 1
ATOM 5652 C C . TYR A 1 720 ? 9.393 -8.954 -4.596 1.00 94.62 720 TYR A C 1
ATOM 5654 O O . TYR A 1 720 ? 8.604 -9.359 -5.451 1.00 94.62 720 TYR A O 1
ATOM 5662 N N . GLY A 1 721 ? 9.800 -9.738 -3.599 1.00 93.69 721 GLY A N 1
ATOM 5663 C CA . GLY A 1 721 ? 9.357 -11.119 -3.431 1.00 93.69 721 GLY A CA 1
ATOM 5664 C C . GLY A 1 721 ? 9.812 -11.768 -2.123 1.00 93.69 721 GLY A C 1
ATOM 5665 O O . GLY A 1 721 ? 10.263 -11.118 -1.188 1.00 93.69 721 GLY A O 1
ATOM 5666 N N . PHE A 1 722 ? 9.710 -13.089 -2.060 1.00 93.88 722 PHE A N 1
ATOM 5667 C CA . PHE A 1 722 ? 9.948 -13.916 -0.875 1.00 93.88 722 PHE A CA 1
ATOM 5668 C C . PHE A 1 722 ? 10.765 -15.149 -1.256 1.00 93.88 722 PHE A C 1
ATOM 5670 O O . PHE A 1 722 ? 10.804 -15.521 -2.433 1.00 93.88 722 PHE A O 1
ATOM 5677 N N . ASN A 1 723 ? 11.357 -15.854 -0.288 1.00 95.00 723 ASN A N 1
ATOM 5678 C CA . ASN A 1 723 ? 11.715 -17.239 -0.584 1.00 95.00 723 ASN A CA 1
ATOM 5679 C C . ASN A 1 723 ? 10.420 -18.053 -0.637 1.00 95.00 723 ASN A C 1
ATOM 5681 O O . ASN A 1 723 ? 9.534 -17.871 0.193 1.00 95.00 723 ASN A O 1
ATOM 5685 N N . GLU A 1 724 ? 10.308 -18.983 -1.580 1.00 94.75 724 GLU A N 1
ATOM 5686 C CA . GLU A 1 724 ? 9.078 -19.760 -1.759 1.00 94.75 724 GLU A CA 1
ATOM 5687 C C . GLU A 1 724 ? 8.711 -20.558 -0.500 1.00 94.75 724 GLU A C 1
ATOM 5689 O O . GLU A 1 724 ? 7.539 -20.667 -0.164 1.00 94.75 724 GLU A O 1
ATOM 5694 N N . GLY A 1 725 ? 9.717 -21.058 0.224 1.00 90.94 725 GLY A N 1
ATOM 5695 C CA . GLY A 1 725 ? 9.518 -21.794 1.473 1.00 90.94 725 GLY A CA 1
ATOM 5696 C C . GLY A 1 725 ? 9.106 -20.939 2.673 1.00 90.94 725 GLY A C 1
ATOM 5697 O O . GLY A 1 725 ? 8.729 -21.519 3.689 1.00 90.94 725 GLY A O 1
ATOM 5698 N N . ASP A 1 726 ? 9.175 -19.606 2.570 1.00 88.62 726 ASP A N 1
ATOM 5699 C CA . ASP A 1 726 ? 8.733 -18.703 3.639 1.00 88.62 726 ASP A CA 1
ATOM 5700 C C . ASP A 1 726 ? 7.186 -18.625 3.669 1.00 88.62 726 ASP A C 1
ATOM 5702 O O . ASP A 1 726 ? 6.590 -18.402 4.721 1.00 88.62 726 ASP A O 1
ATOM 5706 N N . LEU A 1 727 ? 6.519 -18.869 2.532 1.00 88.25 727 LEU A N 1
ATOM 5707 C CA . LEU A 1 727 ? 5.062 -18.800 2.387 1.00 88.25 727 LEU A CA 1
ATOM 5708 C C . LEU A 1 727 ? 4.414 -20.189 2.466 1.00 88.25 727 LEU A C 1
ATOM 5710 O O . LEU A 1 727 ? 4.899 -21.120 1.832 1.00 88.25 727 LEU A O 1
ATOM 5714 N N . PRO A 1 728 ? 3.252 -20.362 3.122 1.00 88.00 728 PRO A N 1
ATOM 5715 C CA . PRO A 1 728 ? 2.480 -21.593 2.988 1.00 88.00 728 PRO A CA 1
ATOM 5716 C C . PRO A 1 728 ? 2.055 -21.842 1.533 1.00 88.00 728 PRO A C 1
ATOM 5718 O O . PRO A 1 728 ? 1.599 -20.924 0.846 1.00 88.00 728 PRO A O 1
ATOM 5721 N N . TYR A 1 729 ? 2.104 -23.104 1.086 1.00 90.19 729 TYR A N 1
ATOM 5722 C CA . TYR A 1 729 ? 1.704 -23.495 -0.275 1.00 90.19 729 TYR A CA 1
ATOM 5723 C C . TYR A 1 729 ? 0.325 -22.958 -0.680 1.00 90.19 729 TYR A C 1
ATOM 5725 O O . TYR A 1 729 ? 0.157 -22.484 -1.799 1.00 90.19 729 TYR A O 1
ATOM 5733 N N . SER A 1 730 ? -0.661 -23.006 0.220 1.00 87.31 730 SER A N 1
ATOM 5734 C CA . SER A 1 730 ? -2.028 -22.558 -0.069 1.00 87.31 730 SER A CA 1
ATOM 5735 C C . SER A 1 730 ? -2.104 -21.059 -0.384 1.00 87.31 730 SER A C 1
ATOM 5737 O O . SER A 1 730 ? -2.820 -20.664 -1.305 1.00 87.31 730 SER A O 1
ATOM 5739 N N . VAL A 1 731 ? -1.316 -20.236 0.317 1.00 88.00 731 VAL A N 1
ATOM 5740 C CA . VAL A 1 731 ? -1.204 -18.787 0.082 1.00 88.00 731 VAL A CA 1
ATOM 5741 C C . VAL A 1 731 ? -0.515 -18.529 -1.256 1.00 88.00 731 VAL A C 1
ATOM 5743 O O . VAL A 1 731 ? -1.064 -17.828 -2.105 1.00 88.00 731 VAL A O 1
ATOM 5746 N N . ALA A 1 732 ? 0.634 -19.171 -1.490 1.00 92.50 732 ALA A N 1
ATOM 5747 C CA . ALA A 1 732 ? 1.369 -19.061 -2.749 1.00 92.50 732 ALA A CA 1
ATOM 5748 C C . ALA A 1 732 ? 0.510 -19.483 -3.958 1.00 92.50 732 ALA A C 1
ATOM 5750 O O . ALA A 1 732 ? 0.500 -18.810 -4.989 1.00 92.50 732 ALA A O 1
ATOM 5751 N N . ASN A 1 733 ? -0.250 -20.576 -3.831 1.00 93.31 733 ASN A N 1
ATOM 5752 C CA . ASN A 1 733 ? -1.138 -21.076 -4.879 1.00 93.31 733 ASN A CA 1
ATOM 5753 C C . ASN A 1 733 ? -2.283 -20.101 -5.181 1.00 93.31 733 ASN A C 1
ATOM 5755 O O . ASN A 1 733 ? -2.603 -19.874 -6.346 1.00 93.31 733 ASN A O 1
ATOM 5759 N N . ASN A 1 734 ? -2.873 -19.479 -4.158 1.00 90.50 734 ASN A N 1
ATOM 5760 C CA . ASN A 1 734 ? -3.952 -18.518 -4.369 1.00 90.50 734 ASN A CA 1
ATOM 5761 C C . ASN A 1 734 ? -3.463 -17.193 -4.969 1.00 90.50 734 ASN A C 1
ATOM 5763 O O . ASN A 1 734 ? -4.113 -16.675 -5.875 1.00 90.50 734 ASN A O 1
ATOM 5767 N N . LEU A 1 735 ? -2.290 -16.693 -4.568 1.00 92.44 735 LEU A N 1
ATOM 5768 C CA . LEU A 1 735 ? -1.644 -15.564 -5.250 1.00 92.44 735 LEU A CA 1
ATOM 5769 C C . LEU A 1 735 ? -1.354 -15.894 -6.717 1.00 92.44 735 LEU A C 1
ATOM 5771 O O . LEU A 1 735 ? -1.671 -15.108 -7.604 1.00 92.44 735 LEU A O 1
ATOM 5775 N N . CYS A 1 736 ? -0.833 -17.092 -6.997 1.00 95.38 736 CYS A N 1
ATOM 5776 C CA . CYS A 1 736 ? -0.647 -17.564 -8.367 1.00 95.38 736 CYS A CA 1
ATOM 5777 C C . CYS A 1 736 ? -1.942 -17.577 -9.173 1.00 95.38 736 CYS A C 1
ATOM 5779 O O . CYS A 1 736 ? -1.952 -17.170 -10.335 1.00 95.38 736 CYS A O 1
ATOM 5781 N N . ASN A 1 737 ? -3.035 -18.026 -8.564 1.00 95.00 737 ASN A N 1
ATOM 5782 C CA . ASN A 1 737 ? -4.346 -18.011 -9.192 1.00 95.00 737 ASN A CA 1
ATOM 5783 C C . ASN A 1 737 ? -4.827 -16.579 -9.463 1.00 95.00 737 ASN A C 1
ATOM 5785 O O . ASN A 1 737 ? -5.356 -16.319 -10.540 1.00 95.00 737 ASN A O 1
ATOM 5789 N N . ALA A 1 738 ? -4.587 -15.635 -8.552 1.00 94.88 738 ALA A N 1
ATOM 5790 C CA . ALA A 1 738 ? -4.890 -14.221 -8.765 1.00 94.88 738 ALA A CA 1
ATOM 5791 C C . ALA A 1 738 ? -4.041 -13.606 -9.900 1.00 94.88 738 ALA A C 1
ATOM 5793 O O . ALA A 1 738 ? -4.568 -12.891 -10.754 1.00 94.88 738 ALA A O 1
ATOM 5794 N N . TYR A 1 739 ? -2.755 -13.955 -10.009 1.00 97.75 739 TYR A N 1
ATOM 5795 C CA . TYR A 1 739 ? -1.933 -13.557 -11.160 1.00 97.75 739 TYR A CA 1
ATOM 5796 C C . TYR A 1 739 ? -2.409 -14.198 -12.470 1.00 97.75 739 TYR A C 1
ATOM 5798 O O . TYR A 1 739 ? -2.404 -13.537 -13.508 1.00 97.75 739 TYR A O 1
ATOM 5806 N N . ALA A 1 740 ? -2.898 -15.444 -12.436 1.00 98.00 740 ALA A N 1
ATOM 5807 C CA . ALA A 1 740 ? -3.517 -16.084 -13.597 1.00 98.00 740 ALA A CA 1
ATOM 5808 C C . ALA A 1 740 ? -4.774 -15.329 -14.063 1.00 98.00 740 ALA A C 1
ATOM 5810 O O . ALA A 1 740 ? -4.973 -15.169 -15.268 1.00 98.00 740 ALA A O 1
ATOM 5811 N N . GLN A 1 741 ? -5.586 -14.818 -13.129 1.00 97.75 741 GLN A N 1
ATOM 5812 C CA . GLN A 1 741 ? -6.729 -13.955 -13.444 1.00 97.75 741 GLN A CA 1
ATOM 5813 C C . GLN A 1 741 ? -6.287 -12.665 -14.159 1.00 97.75 741 GLN A C 1
ATOM 5815 O O . GLN A 1 741 ? -6.859 -12.319 -15.192 1.00 97.75 741 GLN A O 1
ATOM 5820 N N . LEU A 1 742 ? -5.242 -11.978 -13.674 1.00 97.94 742 LEU A N 1
ATOM 5821 C CA . LEU A 1 742 ? -4.697 -10.787 -14.348 1.00 97.94 742 LEU A CA 1
ATOM 5822 C C . LEU A 1 742 ? -4.150 -11.117 -15.745 1.00 97.94 742 LEU A C 1
ATOM 5824 O O . LEU A 1 742 ? -4.482 -10.436 -16.718 1.00 97.94 742 LEU A O 1
ATOM 5828 N N . GLY A 1 743 ? -3.371 -12.194 -15.862 1.00 98.19 743 GLY A N 1
ATOM 5829 C CA . GLY A 1 743 ? -2.840 -12.669 -17.139 1.00 98.19 743 GLY A CA 1
ATOM 5830 C C . GLY A 1 743 ? -3.938 -12.967 -18.159 1.00 98.19 743 GLY A C 1
ATOM 5831 O O . GLY A 1 743 ? -3.805 -12.625 -19.334 1.00 98.19 743 GLY A O 1
ATOM 5832 N N . ALA A 1 744 ? -5.054 -13.537 -17.699 1.00 98.25 744 ALA A N 1
ATOM 5833 C CA . ALA A 1 744 ? -6.196 -13.896 -18.532 1.00 98.25 744 ALA A CA 1
ATOM 5834 C C . ALA A 1 744 ? -6.962 -12.668 -19.047 1.00 98.25 744 ALA A C 1
ATOM 5836 O O . ALA A 1 744 ? -7.553 -12.724 -20.126 1.00 98.25 744 ALA A O 1
ATOM 5837 N N . ARG A 1 745 ? -6.899 -11.551 -18.308 1.00 97.94 745 ARG A N 1
ATOM 5838 C CA . ARG A 1 745 ? -7.420 -10.231 -18.705 1.00 97.94 745 ARG A CA 1
ATOM 5839 C C . ARG A 1 745 ? -6.433 -9.420 -19.553 1.00 97.94 745 ARG A C 1
ATOM 5841 O O . ARG A 1 745 ? -6.699 -8.259 -19.855 1.00 97.94 745 ARG A O 1
ATOM 5848 N N . GLY A 1 746 ? -5.311 -10.015 -19.960 1.00 97.81 746 GLY A N 1
ATOM 5849 C CA . GLY A 1 746 ? -4.353 -9.393 -20.872 1.00 97.81 746 GLY A CA 1
ATOM 5850 C C . GLY A 1 746 ? -3.261 -8.561 -20.202 1.00 97.81 746 GLY A C 1
ATOM 5851 O O . GLY A 1 746 ? -2.636 -7.749 -20.885 1.00 97.81 746 GLY A O 1
ATOM 5852 N N . VAL A 1 747 ? -2.998 -8.769 -18.907 1.00 98.69 747 VAL A N 1
ATOM 5853 C CA . VAL A 1 747 ? -1.883 -8.123 -18.195 1.00 98.69 747 VAL A CA 1
ATOM 5854 C C . VAL A 1 747 ? -0.616 -8.970 -18.290 1.00 98.69 747 VAL A C 1
ATOM 5856 O O . VAL A 1 747 ? -0.627 -10.166 -17.998 1.00 98.69 747 VAL A O 1
ATOM 5859 N N . SER A 1 748 ? 0.502 -8.350 -18.649 1.00 98.81 748 SER A N 1
ATOM 5860 C CA . SER A 1 748 ? 1.829 -8.941 -18.478 1.00 98.81 748 SER A CA 1
ATOM 5861 C C . SER A 1 748 ? 2.306 -8.695 -17.044 1.00 98.81 748 SER A C 1
ATOM 5863 O O . SER A 1 748 ? 2.614 -7.558 -16.700 1.00 98.81 748 SER A O 1
ATOM 5865 N N . VAL A 1 749 ? 2.368 -9.734 -16.209 1.00 98.81 749 VAL A N 1
ATOM 5866 C CA . VAL A 1 749 ? 2.825 -9.635 -14.809 1.00 98.81 749 VAL A CA 1
ATOM 5867 C C . VAL A 1 749 ? 4.283 -10.088 -14.706 1.00 98.81 749 VAL A C 1
ATOM 5869 O O . VAL A 1 749 ? 4.575 -11.268 -14.918 1.00 98.81 749 VAL A O 1
ATOM 5872 N N . LEU A 1 750 ? 5.189 -9.154 -14.409 1.00 98.81 750 LEU A N 1
ATOM 5873 C CA . LEU A 1 750 ? 6.632 -9.374 -14.336 1.00 98.81 750 LEU A CA 1
ATOM 5874 C C . LEU A 1 750 ? 7.138 -9.208 -12.901 1.00 98.81 750 LEU A C 1
ATOM 5876 O O . LEU A 1 750 ? 6.773 -8.254 -12.216 1.00 98.81 750 LEU A O 1
ATOM 5880 N N . PHE A 1 751 ? 8.012 -10.121 -12.486 1.00 98.62 751 PHE A N 1
ATOM 5881 C CA . PHE A 1 751 ? 8.691 -10.077 -11.194 1.00 98.62 751 PHE A CA 1
ATOM 5882 C C . PHE A 1 751 ? 10.202 -10.217 -11.371 1.00 98.62 751 PHE A C 1
ATOM 5884 O O . PHE A 1 751 ? 10.656 -11.034 -12.182 1.00 98.62 751 PHE A O 1
ATOM 5891 N N . SER A 1 752 ? 10.974 -9.476 -10.575 1.00 98.25 752 SER A N 1
ATOM 5892 C CA . SER A 1 752 ? 12.411 -9.718 -10.433 1.00 98.25 752 SER A CA 1
ATOM 5893 C C . SER A 1 752 ? 12.657 -11.123 -9.864 1.00 98.25 752 SER A C 1
ATOM 5895 O O . SER A 1 752 ? 11.898 -11.624 -9.028 1.00 98.25 752 SER A O 1
ATOM 5897 N N . SER A 1 753 ? 13.684 -11.823 -10.355 1.00 98.31 753 SER A N 1
ATOM 5898 C CA . SER A 1 753 ? 13.911 -13.212 -9.942 1.00 98.31 753 SER A CA 1
ATOM 5899 C C . SER A 1 753 ? 14.511 -13.340 -8.537 1.00 98.31 753 SER A C 1
ATOM 5901 O O . SER A 1 753 ? 14.295 -14.369 -7.882 1.00 98.31 753 SER A O 1
ATOM 5903 N N . GLY A 1 754 ? 15.206 -12.297 -8.067 1.00 97.00 754 GLY A N 1
ATOM 5904 C CA . GLY A 1 754 ? 15.910 -12.204 -6.787 1.00 97.00 754 GLY A CA 1
ATOM 5905 C C . GLY A 1 754 ? 17.425 -12.042 -6.953 1.00 97.00 754 GLY A C 1
ATOM 5906 O O . GLY A 1 754 ? 17.989 -12.386 -7.993 1.00 97.00 754 GLY A O 1
ATOM 5907 N N . ASP A 1 755 ? 18.112 -11.640 -5.881 1.00 96.75 755 ASP A N 1
ATOM 5908 C CA . ASP A 1 755 ? 19.536 -11.260 -5.895 1.00 96.75 755 ASP A CA 1
ATOM 5909 C C . ASP A 1 755 ? 20.428 -12.137 -4.989 1.00 96.75 755 ASP A C 1
ATOM 5911 O O . ASP A 1 755 ? 21.456 -11.690 -4.458 1.00 96.75 755 ASP A O 1
ATOM 5915 N N . GLY A 1 756 ? 20.011 -13.382 -4.738 1.00 95.75 756 GLY A N 1
ATOM 5916 C CA . GLY A 1 756 ? 20.741 -14.366 -3.939 1.00 95.75 756 GLY A CA 1
ATOM 5917 C C . GLY A 1 756 ? 21.341 -15.529 -4.732 1.00 95.75 756 GLY A C 1
ATOM 5918 O O . GLY A 1 756 ? 21.800 -16.489 -4.110 1.00 95.75 756 GLY A O 1
ATOM 5919 N N . GLY A 1 757 ? 21.324 -15.512 -6.065 1.00 97.38 757 GLY A N 1
ATOM 5920 C CA . GLY A 1 757 ? 21.705 -16.670 -6.877 1.00 97.38 757 GLY A CA 1
ATOM 5921 C C . GLY A 1 757 ? 20.854 -17.902 -6.532 1.00 97.38 757 GLY A C 1
ATOM 5922 O O . GLY A 1 757 ? 19.639 -17.808 -6.363 1.00 97.38 757 GLY A O 1
ATOM 5923 N N . VAL A 1 758 ? 21.463 -19.076 -6.339 1.00 98.00 758 VAL A N 1
ATOM 5924 C CA . VAL A 1 758 ? 20.716 -20.264 -5.856 1.00 98.00 758 VAL A CA 1
ATOM 5925 C C . VAL A 1 758 ? 20.319 -20.207 -4.372 1.00 98.00 758 VAL A C 1
ATOM 5927 O O . VAL A 1 758 ? 19.694 -21.146 -3.867 1.00 98.00 758 VAL A O 1
ATOM 5930 N N . SER A 1 759 ? 20.693 -19.147 -3.644 1.00 96.94 759 SER A N 1
ATOM 5931 C CA . SER A 1 759 ? 20.393 -19.005 -2.214 1.00 96.94 759 SER A CA 1
ATOM 5932 C C . SER A 1 759 ? 19.079 -18.295 -1.893 1.00 96.94 759 SER A C 1
ATOM 5934 O O . SER A 1 759 ? 18.737 -18.223 -0.721 1.00 96.94 759 SER A O 1
ATOM 5936 N N . GLY A 1 760 ? 18.278 -17.892 -2.882 1.00 94.44 760 GLY A N 1
ATOM 5937 C CA . GLY A 1 760 ? 16.938 -17.326 -2.669 1.00 94.44 760 GLY A CA 1
ATOM 5938 C C . GLY A 1 760 ? 16.856 -15.853 -3.048 1.00 94.44 760 GLY A C 1
ATOM 5939 O O . GLY A 1 760 ? 17.696 -15.367 -3.795 1.00 94.44 760 GLY A O 1
ATOM 5940 N N . SER A 1 761 ? 15.849 -15.130 -2.548 1.00 92.25 761 SER A N 1
ATOM 5941 C CA . SER A 1 761 ? 15.577 -13.750 -2.996 1.00 92.25 761 SER A CA 1
ATOM 5942 C C . SER A 1 761 ? 16.695 -12.780 -2.640 1.00 92.25 761 SER A C 1
ATOM 5944 O O . SER A 1 761 ? 16.885 -11.777 -3.316 1.00 92.25 761 SER A O 1
ATOM 5946 N N . GLN A 1 762 ? 17.436 -13.087 -1.579 1.00 91.25 762 GLN A N 1
ATOM 5947 C CA . GLN A 1 762 ? 18.667 -12.420 -1.183 1.00 91.25 762 GLN A CA 1
ATOM 5948 C C . GLN A 1 762 ? 19.663 -13.480 -0.711 1.00 91.25 762 GLN A C 1
ATOM 5950 O O . GLN A 1 762 ? 19.278 -14.604 -0.378 1.00 91.25 762 GLN A O 1
ATOM 5955 N N . SER A 1 763 ? 20.948 -13.122 -0.677 1.00 90.44 763 SER A N 1
ATOM 5956 C CA . SER A 1 763 ? 21.996 -14.048 -0.246 1.00 90.44 763 SER A CA 1
ATOM 5957 C C . SER A 1 763 ? 21.778 -14.513 1.197 1.00 90.44 763 SER A C 1
ATOM 5959 O O . SER A 1 763 ? 21.620 -13.693 2.101 1.00 90.44 763 SER A O 1
ATOM 5961 N N . GLN A 1 764 ? 21.788 -15.828 1.424 1.00 90.25 764 GLN A N 1
ATOM 5962 C CA . GLN A 1 764 ? 21.621 -16.417 2.757 1.00 90.25 764 GLN A CA 1
ATOM 5963 C C . GLN A 1 764 ? 22.356 -17.754 2.908 1.00 90.25 764 GLN A C 1
ATOM 5965 O O . GLN A 1 764 ? 22.813 -18.372 1.944 1.00 90.25 764 GLN A O 1
ATOM 5970 N N . GLN A 1 765 ? 22.458 -18.217 4.155 1.00 91.25 765 GLN A N 1
ATOM 5971 C CA . GLN A 1 765 ? 23.025 -19.523 4.473 1.00 91.25 765 GLN A CA 1
ATOM 5972 C C . GLN A 1 765 ? 22.042 -20.639 4.119 1.00 91.25 765 GLN A C 1
ATOM 5974 O O . GLN A 1 765 ? 20.914 -20.673 4.604 1.00 91.25 765 GLN A O 1
ATOM 5979 N N . CYS A 1 766 ? 22.485 -21.588 3.299 1.00 93.31 766 CYS A N 1
ATOM 5980 C CA . CYS A 1 766 ? 21.662 -22.708 2.857 1.00 93.31 766 CYS A CA 1
ATOM 5981 C C . CYS A 1 766 ? 22.512 -23.920 2.464 1.00 93.31 766 CYS A C 1
ATOM 5983 O O . CYS A 1 766 ? 23.709 -23.826 2.187 1.00 93.31 766 CYS A O 1
ATOM 5985 N N . THR A 1 767 ? 21.863 -25.086 2.449 1.00 93.12 767 THR A N 1
ATOM 5986 C CA . THR A 1 767 ? 22.434 -26.335 1.918 1.00 93.12 767 THR A CA 1
ATOM 5987 C C . THR A 1 767 ? 21.719 -26.760 0.639 1.00 93.12 767 THR A C 1
ATOM 5989 O O . THR A 1 767 ? 22.374 -27.099 -0.344 1.00 93.12 767 THR A O 1
ATOM 5992 N N . ASN A 1 768 ? 20.387 -26.729 0.630 1.00 96.25 768 ASN A N 1
ATOM 5993 C CA . ASN A 1 768 ? 19.588 -26.940 -0.576 1.00 96.25 768 ASN A CA 1
ATOM 5994 C C . ASN A 1 768 ? 19.328 -25.600 -1.259 1.00 96.25 768 ASN A C 1
ATOM 5996 O O . ASN A 1 768 ? 19.299 -24.575 -0.581 1.00 96.25 768 ASN A O 1
ATOM 6000 N N . PHE A 1 769 ? 19.142 -25.623 -2.576 1.00 98.00 769 PHE A N 1
ATOM 6001 C CA . PHE A 1 769 ? 18.823 -24.424 -3.342 1.00 98.00 769 PHE A CA 1
ATOM 6002 C C . PHE A 1 769 ? 17.448 -23.905 -2.940 1.00 98.00 769 PHE A C 1
ATOM 6004 O O . PHE A 1 769 ? 16.517 -24.688 -2.721 1.00 98.00 769 PHE A O 1
ATOM 6011 N N . VAL A 1 770 ? 17.343 -22.587 -2.818 1.00 98.06 770 VAL A N 1
ATOM 6012 C CA . VAL A 1 770 ? 16.160 -21.921 -2.283 1.00 98.06 770 VAL A CA 1
ATOM 6013 C C . VAL A 1 770 ? 15.439 -21.217 -3.433 1.00 98.06 770 VAL A C 1
ATOM 6015 O O . VAL A 1 770 ? 15.926 -20.195 -3.910 1.00 98.06 770 VAL A O 1
ATOM 6018 N N . PRO A 1 771 ? 14.307 -21.749 -3.926 1.00 97.38 771 PRO A N 1
ATOM 6019 C CA . PRO A 1 771 ? 13.515 -21.057 -4.935 1.00 97.38 771 PRO A CA 1
ATOM 6020 C C . PRO A 1 771 ? 12.853 -19.801 -4.360 1.00 97.38 771 PRO A C 1
ATOM 6022 O O . PRO A 1 771 ? 12.557 -19.730 -3.165 1.00 97.38 771 PRO A O 1
ATOM 6025 N N . THR A 1 772 ? 12.590 -18.826 -5.226 1.00 97.25 772 THR A N 1
ATOM 6026 C CA . THR A 1 772 ? 11.938 -17.560 -4.875 1.00 97.25 772 THR A CA 1
ATOM 6027 C C . THR A 1 772 ? 10.476 -17.562 -5.316 1.00 97.25 772 THR A C 1
ATOM 6029 O O . THR A 1 772 ? 10.075 -18.292 -6.225 1.00 97.25 772 THR A O 1
ATOM 6032 N N . PHE A 1 773 ? 9.658 -16.747 -4.666 1.00 96.75 773 PHE A N 1
ATOM 6033 C CA . PHE A 1 773 ? 8.263 -16.500 -5.004 1.00 96.75 773 PHE A CA 1
ATOM 6034 C C . PHE A 1 773 ? 8.059 -14.984 -5.157 1.00 96.75 773 PHE A C 1
ATOM 6036 O O . PHE A 1 773 ? 8.585 -14.247 -4.328 1.00 96.75 773 PHE A O 1
ATOM 6043 N N . PRO A 1 774 ? 7.317 -14.491 -6.165 1.00 96.44 774 PRO A N 1
ATOM 6044 C CA . PRO A 1 774 ? 6.494 -15.240 -7.121 1.00 96.44 774 PRO A CA 1
ATOM 6045 C C . PRO A 1 774 ? 7.216 -15.925 -8.287 1.00 96.44 774 PRO A C 1
ATOM 6047 O O . PRO A 1 774 ? 6.544 -16.537 -9.106 1.00 96.44 774 PRO A O 1
ATOM 6050 N N . SER A 1 775 ? 8.547 -15.906 -8.393 1.00 97.00 775 SER A N 1
ATOM 6051 C CA . SER A 1 775 ? 9.251 -16.526 -9.536 1.00 97.00 775 SER A CA 1
ATOM 6052 C C . SER A 1 775 ? 8.971 -18.019 -9.741 1.00 97.00 775 SER A C 1
ATOM 6054 O O . SER A 1 775 ? 8.926 -18.484 -10.877 1.00 97.00 775 SER A O 1
ATOM 6056 N N . GLY A 1 776 ? 8.720 -18.777 -8.669 1.00 96.50 776 GLY A N 1
ATOM 6057 C CA . GLY A 1 776 ? 8.261 -20.168 -8.733 1.00 96.50 776 GLY A CA 1
ATOM 6058 C C . GLY A 1 776 ? 6.844 -20.340 -9.300 1.00 96.50 776 GLY A C 1
ATOM 6059 O O . GLY A 1 776 ? 6.480 -21.438 -9.721 1.00 96.50 776 GLY A O 1
ATOM 6060 N N . CYS A 1 777 ? 6.053 -19.270 -9.377 1.00 98.06 777 CYS A N 1
ATOM 6061 C CA . CYS A 1 777 ? 4.702 -19.270 -9.918 1.00 98.06 777 CYS A CA 1
ATOM 6062 C C . CYS A 1 777 ? 4.693 -19.500 -11.442 1.00 98.06 777 CYS A C 1
ATOM 6064 O O . CYS A 1 777 ? 5.462 -18.863 -12.172 1.00 98.06 777 CYS A O 1
ATOM 6066 N N . PRO A 1 778 ? 3.812 -20.365 -11.980 1.00 97.94 778 PRO A N 1
ATOM 6067 C CA . PRO A 1 778 ? 3.741 -20.638 -13.418 1.00 97.94 778 PRO A CA 1
ATOM 6068 C C . PRO A 1 778 ? 2.930 -19.603 -14.221 1.00 97.94 778 PRO A C 1
ATOM 6070 O O . PRO A 1 778 ? 2.740 -19.795 -15.419 1.00 97.94 778 PRO A O 1
ATOM 6073 N N . PHE A 1 779 ? 2.419 -18.543 -13.585 1.00 98.38 779 PHE A N 1
ATOM 6074 C CA . PHE A 1 779 ? 1.538 -17.545 -14.217 1.00 98.38 779 PHE A CA 1
ATOM 6075 C C . PHE A 1 779 ? 2.103 -16.118 -14.201 1.00 98.38 779 PHE A C 1
ATOM 6077 O O . PHE A 1 779 ? 1.407 -15.175 -14.562 1.00 98.38 779 PHE A O 1
ATOM 6084 N N . VAL A 1 780 ? 3.374 -15.968 -13.820 1.00 98.50 780 VAL A N 1
ATOM 6085 C CA . VAL A 1 780 ? 4.128 -14.710 -13.907 1.00 98.50 780 VAL A CA 1
ATOM 6086 C C . VAL A 1 780 ? 5.363 -14.909 -14.778 1.00 98.50 780 VAL A C 1
ATOM 6088 O O . VAL A 1 780 ? 5.847 -16.036 -14.944 1.00 98.50 780 VAL A O 1
ATOM 6091 N N . THR A 1 781 ? 5.891 -13.816 -15.314 1.00 98.88 781 THR A N 1
ATOM 6092 C CA . THR A 1 781 ? 7.179 -13.799 -16.007 1.00 98.88 781 THR A CA 1
ATOM 6093 C C . THR A 1 781 ? 8.272 -13.387 -15.021 1.00 98.88 781 THR A C 1
ATOM 6095 O O . THR A 1 781 ? 8.314 -12.246 -14.575 1.00 98.88 781 THR A O 1
ATOM 6098 N N . SER A 1 782 ? 9.145 -14.324 -14.666 1.00 98.75 782 SER A N 1
ATOM 6099 C CA . SER A 1 782 ? 10.305 -14.098 -13.803 1.00 98.75 782 SER A CA 1
ATOM 6100 C C . SER A 1 782 ? 11.481 -13.592 -14.637 1.00 98.75 782 SER A C 1
ATOM 6102 O O . SER A 1 782 ? 11.831 -14.214 -15.647 1.00 98.75 782 SER A O 1
ATOM 6104 N N . VAL A 1 783 ? 12.073 -12.474 -14.215 1.00 98.88 783 VAL A N 1
ATOM 6105 C CA . VAL A 1 783 ? 13.139 -11.764 -14.929 1.00 98.88 783 VAL A CA 1
ATOM 6106 C C . VAL A 1 783 ? 14.434 -11.816 -14.122 1.00 98.88 783 VAL A C 1
ATOM 6108 O O . VAL A 1 783 ? 14.521 -11.221 -13.049 1.00 98.88 783 VAL A O 1
ATOM 6111 N N . GLY A 1 784 ? 15.436 -12.526 -14.637 1.00 98.75 784 GLY A N 1
ATOM 6112 C CA . GLY A 1 784 ? 16.782 -12.544 -14.064 1.00 98.75 784 GLY A CA 1
ATOM 6113 C C . GLY A 1 784 ? 17.674 -11.419 -14.587 1.00 98.75 784 GLY A C 1
ATOM 6114 O O . GLY A 1 784 ? 17.247 -10.574 -15.379 1.00 98.75 784 GLY A O 1
ATOM 6115 N N . ALA A 1 785 ? 18.941 -11.445 -14.175 1.00 98.44 785 ALA A N 1
ATOM 6116 C CA . ALA A 1 785 ? 19.919 -10.408 -14.487 1.00 98.44 785 ALA A CA 1
ATOM 6117 C C . ALA A 1 785 ? 21.092 -10.922 -15.336 1.00 98.44 785 ALA A C 1
ATOM 6119 O O . ALA A 1 785 ? 21.630 -12.014 -15.126 1.00 98.44 785 ALA A O 1
ATOM 6120 N N . THR A 1 786 ? 21.515 -10.093 -16.285 1.00 98.44 786 THR A N 1
ATOM 6121 C CA . THR A 1 786 ? 22.776 -10.201 -17.019 1.00 98.44 786 THR A CA 1
ATOM 6122 C C . THR A 1 786 ? 23.720 -9.067 -16.623 1.00 98.44 786 THR A C 1
ATOM 6124 O O . THR A 1 786 ? 23.316 -8.024 -16.105 1.00 98.44 786 THR A O 1
ATOM 6127 N N . GLN A 1 787 ? 25.003 -9.277 -16.883 1.00 94.50 787 GLN A N 1
ATOM 6128 C CA . GLN A 1 787 ? 26.075 -8.304 -16.726 1.00 94.50 787 GLN A CA 1
ATOM 6129 C C . GLN A 1 787 ? 26.947 -8.278 -17.984 1.00 94.50 787 GLN A C 1
ATOM 6131 O O . GLN A 1 787 ? 26.910 -9.206 -18.797 1.00 94.50 787 GLN A O 1
ATOM 6136 N N . ASN A 1 788 ? 27.786 -7.245 -18.111 1.00 89.94 788 ASN A N 1
ATOM 6137 C CA . ASN A 1 788 ? 28.540 -6.920 -19.328 1.00 89.94 788 ASN A CA 1
ATOM 6138 C C . ASN A 1 788 ? 27.627 -6.639 -20.538 1.00 89.94 788 ASN A C 1
ATOM 6140 O O . ASN A 1 788 ? 26.421 -6.836 -20.495 1.00 89.94 788 ASN A O 1
ATOM 6144 N N . VAL A 1 789 ? 28.203 -6.143 -21.638 1.00 84.75 789 VAL A N 1
ATOM 6145 C CA . VAL A 1 789 ? 27.447 -5.871 -22.882 1.00 84.75 789 VAL A CA 1
ATOM 6146 C C . VAL A 1 789 ? 28.036 -6.556 -24.117 1.00 84.75 789 VAL A C 1
ATOM 6148 O O . VAL A 1 789 ? 27.376 -6.626 -25.145 1.00 84.75 789 VAL A O 1
ATOM 6151 N N . ASN A 1 790 ? 29.282 -7.045 -24.048 1.00 82.75 790 ASN A N 1
ATOM 6152 C CA . ASN A 1 790 ? 30.010 -7.620 -25.184 1.00 82.75 790 ASN A CA 1
ATOM 6153 C C . ASN A 1 790 ? 31.096 -8.620 -24.717 1.00 82.75 790 ASN A C 1
ATOM 6155 O O . ASN A 1 790 ? 32.258 -8.230 -24.574 1.00 82.75 790 ASN A O 1
ATOM 6159 N N . PRO A 1 791 ? 30.770 -9.911 -24.527 1.00 89.44 791 PRO A N 1
ATOM 6160 C CA . PRO A 1 791 ? 29.423 -10.490 -24.543 1.00 89.44 791 PRO A CA 1
ATOM 6161 C C . PRO A 1 791 ? 28.640 -10.167 -23.259 1.00 89.44 791 PRO A C 1
ATOM 6163 O O . PRO A 1 791 ? 29.247 -9.927 -22.216 1.00 89.44 791 PRO A O 1
ATOM 6166 N N . GLU A 1 792 ? 27.305 -10.179 -23.334 1.00 94.81 792 GLU A N 1
ATOM 6167 C CA . GLU A 1 792 ? 26.464 -10.313 -22.133 1.00 94.81 792 GLU A CA 1
ATOM 6168 C C . GLU A 1 792 ? 26.719 -11.682 -21.479 1.00 94.81 792 GLU A C 1
ATOM 6170 O O . GLU A 1 792 ? 26.928 -12.689 -22.162 1.00 94.81 792 GLU A O 1
ATOM 6175 N N . MET A 1 793 ? 26.715 -11.714 -20.150 1.00 97.12 793 MET A N 1
ATOM 6176 C CA . MET A 1 793 ? 26.924 -12.903 -19.320 1.00 97.12 793 MET A CA 1
ATOM 6177 C C . MET A 1 793 ? 25.923 -12.912 -18.164 1.00 97.12 793 MET A C 1
ATOM 6179 O O . MET A 1 793 ? 25.361 -11.871 -17.836 1.00 97.12 793 MET A O 1
ATOM 6183 N N . ALA A 1 794 ? 25.711 -14.055 -17.517 1.00 98.06 794 ALA A N 1
ATOM 6184 C CA . ALA A 1 794 ? 24.919 -14.113 -16.294 1.00 98.06 794 ALA A CA 1
ATOM 6185 C C . ALA A 1 794 ? 25.533 -13.236 -15.190 1.00 98.06 794 ALA A C 1
ATOM 6187 O O . ALA A 1 794 ? 26.755 -13.244 -15.005 1.00 98.06 794 ALA A O 1
ATOM 6188 N N . ALA A 1 795 ? 24.686 -12.493 -14.474 1.00 97.31 795 ALA A N 1
ATOM 6189 C CA . ALA A 1 795 ? 25.073 -11.842 -13.226 1.00 97.31 795 ALA A CA 1
ATOM 6190 C C . ALA A 1 795 ? 25.067 -12.874 -12.089 1.00 97.31 795 ALA A C 1
ATOM 6192 O O . ALA A 1 795 ? 24.125 -13.661 -11.977 1.00 97.31 795 ALA A O 1
ATOM 6193 N N . ASP A 1 796 ? 26.094 -12.862 -11.239 1.00 95.88 796 ASP A N 1
ATOM 6194 C CA . ASP A 1 796 ? 26.303 -13.895 -10.211 1.00 95.88 796 ASP A CA 1
ATOM 6195 C C . ASP A 1 796 ? 25.220 -13.915 -9.116 1.00 95.88 796 ASP A C 1
ATOM 6197 O O . ASP A 1 796 ? 24.927 -14.956 -8.526 1.00 95.88 796 ASP A O 1
ATOM 6201 N N . PHE A 1 797 ? 24.558 -12.784 -8.887 1.00 96.00 797 PHE A N 1
ATOM 6202 C CA . PHE A 1 797 ? 23.424 -12.673 -7.978 1.00 96.00 797 PHE A CA 1
ATOM 6203 C C . PHE A 1 797 ? 22.085 -13.087 -8.605 1.00 96.00 797 PHE A C 1
ATOM 6205 O O . PHE A 1 797 ? 21.113 -13.227 -7.862 1.00 96.00 797 PHE A O 1
ATOM 6212 N N . SER A 1 798 ? 22.005 -13.293 -9.929 1.00 98.12 798 SER A N 1
ATOM 6213 C CA . SER A 1 798 ? 20.747 -13.593 -10.631 1.00 98.12 798 SER A CA 1
ATOM 6214 C C . SER A 1 798 ? 20.117 -14.870 -10.085 1.00 98.12 798 SER A C 1
ATOM 6216 O O . SER A 1 798 ? 20.604 -15.985 -10.311 1.00 98.12 798 SER A O 1
ATOM 6218 N N . SER A 1 799 ? 19.019 -14.722 -9.348 1.00 98.00 799 SER A N 1
ATOM 6219 C CA . SER A 1 799 ? 18.381 -15.873 -8.724 1.00 98.00 799 SER A CA 1
ATOM 6220 C C . SER A 1 799 ? 17.661 -16.713 -9.757 1.00 98.00 799 SER A C 1
ATOM 6222 O O . SER A 1 799 ? 16.962 -16.207 -10.636 1.00 98.00 799 SER A O 1
ATOM 6224 N N . GLY A 1 800 ? 17.822 -18.022 -9.636 1.00 98.06 800 GLY A N 1
ATOM 6225 C CA . GLY A 1 800 ? 17.256 -18.970 -10.574 1.00 98.06 800 GLY A CA 1
ATOM 6226 C C . GLY A 1 800 ? 17.316 -20.387 -10.032 1.00 98.06 800 GLY A C 1
ATOM 6227 O O . GLY A 1 800 ? 18.122 -20.722 -9.159 1.00 98.06 800 GLY A O 1
ATOM 6228 N N . GLY A 1 801 ? 16.402 -21.228 -10.499 1.00 98.00 801 GLY A N 1
ATOM 6229 C CA . GLY A 1 801 ? 16.257 -22.576 -9.985 1.00 98.00 801 GLY A CA 1
ATOM 6230 C C . GLY A 1 801 ? 14.911 -23.195 -10.310 1.00 98.00 801 GLY A C 1
ATOM 6231 O O . GLY A 1 801 ? 14.336 -22.971 -11.371 1.00 98.00 801 GLY A O 1
ATOM 6232 N N . PHE A 1 802 ? 14.427 -24.029 -9.391 1.00 98.69 802 PHE A N 1
ATOM 6233 C CA . PHE A 1 802 ? 13.225 -24.832 -9.574 1.00 98.69 802 PHE A CA 1
ATOM 6234 C C . PHE A 1 802 ? 12.348 -24.764 -8.330 1.00 98.69 802 PHE A C 1
ATOM 6236 O O . PHE A 1 802 ? 12.817 -25.047 -7.228 1.00 98.69 802 PHE A O 1
ATOM 6243 N N . SER A 1 803 ? 11.074 -24.440 -8.530 1.00 98.56 803 SER A N 1
ATOM 6244 C CA . SER A 1 803 ? 10.048 -24.415 -7.491 1.00 98.56 803 SER A CA 1
ATOM 6245 C C . SER A 1 803 ? 9.923 -25.765 -6.772 1.00 98.56 803 SER A C 1
ATOM 6247 O O . SER A 1 803 ? 9.948 -26.841 -7.378 1.00 98.56 803 SER A O 1
ATOM 6249 N N . ASN A 1 804 ? 9.745 -25.717 -5.459 1.00 98.06 804 ASN A N 1
ATOM 6250 C CA . ASN A 1 804 ? 9.361 -26.843 -4.618 1.00 98.06 804 ASN A CA 1
ATOM 6251 C C . ASN A 1 804 ? 7.835 -27.044 -4.578 1.00 98.06 804 ASN A C 1
ATOM 6253 O O . ASN A 1 804 ? 7.386 -28.140 -4.245 1.00 98.06 804 ASN A O 1
ATOM 6257 N N . TYR A 1 805 ? 7.049 -26.025 -4.933 1.00 97.62 805 TYR A N 1
ATOM 6258 C CA . TYR A 1 805 ? 5.583 -26.027 -4.864 1.00 97.62 805 TYR A CA 1
ATOM 6259 C C . TYR A 1 805 ? 4.902 -26.367 -6.185 1.00 97.62 805 TYR A C 1
ATOM 6261 O O . TYR A 1 805 ? 4.029 -27.235 -6.243 1.00 97.62 805 TYR A O 1
ATOM 6269 N N . PHE A 1 806 ? 5.299 -25.696 -7.258 1.00 98.19 806 PHE A N 1
ATOM 6270 C CA . PHE A 1 806 ? 4.623 -25.758 -8.542 1.00 98.19 806 PHE A CA 1
ATOM 6271 C C . PHE A 1 806 ? 5.360 -26.697 -9.482 1.00 98.19 806 PHE A C 1
ATOM 6273 O O . PHE A 1 806 ? 6.585 -26.671 -9.580 1.00 98.19 806 PHE A O 1
ATOM 6280 N N . GLN A 1 807 ? 4.618 -27.539 -10.198 1.00 97.69 807 GLN A N 1
ATOM 6281 C CA . GLN A 1 807 ? 5.207 -28.442 -11.184 1.00 97.69 807 GLN A CA 1
ATOM 6282 C C . GLN A 1 807 ? 5.675 -27.689 -12.434 1.00 97.69 807 GLN A C 1
ATOM 6284 O O . GLN A 1 807 ? 5.200 -26.595 -12.741 1.00 97.69 807 GLN A O 1
ATOM 6289 N N . THR A 1 808 ? 6.578 -28.305 -13.200 1.00 98.12 808 THR A N 1
ATOM 6290 C CA . THR A 1 808 ? 7.023 -27.784 -14.497 1.00 98.12 808 THR A CA 1
ATOM 6291 C C . THR A 1 808 ? 5.828 -27.504 -15.414 1.00 98.12 808 THR A C 1
ATOM 6293 O O . THR A 1 808 ? 5.126 -28.425 -15.850 1.00 98.12 808 THR A O 1
ATOM 6296 N N . ALA A 1 809 ? 5.624 -26.226 -15.740 1.00 97.06 809 ALA A N 1
ATOM 6297 C CA . ALA A 1 809 ? 4.498 -25.794 -16.560 1.00 97.06 809 ALA A CA 1
ATOM 6298 C C . ALA A 1 809 ? 4.593 -26.341 -18.004 1.00 97.06 809 ALA A C 1
ATOM 6300 O O . ALA A 1 809 ? 5.700 -26.546 -18.519 1.00 97.06 809 ALA A O 1
ATOM 6301 N N . PRO A 1 810 ? 3.460 -26.568 -18.700 1.00 97.12 810 PRO A N 1
ATOM 6302 C CA . PRO A 1 810 ? 3.468 -27.161 -20.039 1.00 97.12 810 PRO A CA 1
ATOM 6303 C C . PRO A 1 810 ? 4.306 -26.390 -21.068 1.00 97.12 810 PRO A C 1
ATOM 6305 O O . PRO A 1 810 ? 5.020 -27.021 -21.847 1.00 97.12 810 PRO A O 1
ATOM 6308 N N . TYR A 1 811 ? 4.274 -25.051 -21.039 1.00 97.69 811 TYR A N 1
ATOM 6309 C CA . TYR A 1 811 ? 4.984 -24.198 -22.001 1.00 97.69 811 TYR A CA 1
ATOM 6310 C C . TYR A 1 811 ? 6.518 -24.307 -21.906 1.00 97.69 811 TYR A C 1
ATOM 6312 O O . TYR A 1 811 ? 7.198 -24.135 -22.910 1.00 97.69 811 TYR A O 1
ATOM 6320 N N . GLN A 1 812 ? 7.067 -24.653 -20.735 1.00 98.00 812 GLN A N 1
ATOM 6321 C CA . GLN A 1 812 ? 8.518 -24.736 -20.497 1.00 98.00 812 GLN A CA 1
ATOM 6322 C C . GLN A 1 812 ? 9.069 -26.169 -20.507 1.00 98.00 812 GLN A C 1
ATOM 6324 O O . GLN A 1 812 ? 10.278 -26.377 -20.436 1.00 98.00 812 GLN A O 1
ATOM 6329 N N . ARG A 1 813 ? 8.202 -27.185 -20.609 1.00 97.88 813 ARG A N 1
ATOM 6330 C CA . ARG A 1 813 ? 8.573 -28.599 -20.430 1.00 97.88 813 ARG A CA 1
ATOM 6331 C C . ARG A 1 813 ? 9.731 -29.051 -21.325 1.00 97.88 813 ARG A C 1
ATOM 6333 O O . ARG A 1 813 ? 10.609 -29.774 -20.866 1.00 97.88 813 ARG A O 1
ATOM 6340 N N . ASN A 1 814 ? 9.742 -28.636 -22.591 1.00 98.00 814 ASN A N 1
ATOM 6341 C CA . ASN A 1 814 ? 10.788 -29.031 -23.542 1.00 98.00 814 ASN A CA 1
ATOM 6342 C C . ASN A 1 814 ? 12.142 -28.382 -23.223 1.00 98.00 814 ASN A C 1
ATOM 6344 O O . ASN A 1 814 ? 13.175 -29.049 -23.301 1.00 98.00 814 ASN A O 1
ATOM 6348 N N . ALA A 1 815 ? 12.121 -27.106 -22.840 1.00 98.19 815 ALA A N 1
ATOM 6349 C CA . ALA A 1 815 ? 13.301 -26.348 -22.446 1.00 98.19 815 ALA A CA 1
ATOM 6350 C C . ALA A 1 815 ? 13.923 -26.943 -21.172 1.00 98.19 815 ALA A C 1
ATOM 6352 O O . ALA A 1 815 ? 15.088 -27.337 -21.166 1.00 98.19 815 ALA A O 1
ATOM 6353 N N . VAL A 1 816 ? 13.095 -27.162 -20.147 1.00 98.25 816 VAL A N 1
ATOM 6354 C CA . VAL A 1 816 ? 13.507 -27.763 -18.874 1.00 98.25 816 VAL A CA 1
ATOM 6355 C C . VAL A 1 816 ? 14.041 -29.184 -19.055 1.00 98.25 816 VAL A C 1
ATOM 6357 O O . VAL A 1 816 ? 15.096 -29.514 -18.523 1.00 98.25 816 VAL A O 1
ATOM 6360 N N . ASN A 1 817 ? 13.368 -30.039 -19.832 1.00 98.06 817 ASN A N 1
ATOM 6361 C CA . ASN A 1 817 ? 13.847 -31.405 -20.073 1.00 98.06 817 ASN A CA 1
ATOM 6362 C C . ASN A 1 817 ? 15.199 -31.434 -20.797 1.00 98.06 817 ASN A C 1
ATOM 6364 O O . ASN A 1 817 ? 16.034 -32.288 -20.488 1.00 98.06 817 ASN A O 1
ATOM 6368 N N . SER A 1 818 ? 15.417 -30.514 -21.743 1.00 98.00 818 SER A N 1
ATOM 6369 C CA . SER A 1 818 ? 16.702 -30.370 -22.436 1.00 98.00 818 SER A CA 1
ATOM 6370 C C . SER A 1 818 ? 17.808 -29.998 -21.448 1.00 98.00 818 SER A C 1
ATOM 6372 O O . SER A 1 818 ? 18.808 -30.713 -21.364 1.00 98.00 818 SER A O 1
ATOM 6374 N N . TYR A 1 819 ? 17.578 -28.980 -20.614 1.00 97.88 819 TYR A N 1
ATOM 6375 C CA . TYR A 1 819 ? 18.524 -28.558 -19.579 1.00 97.88 819 TYR A CA 1
ATOM 6376 C C . TYR A 1 819 ? 18.813 -29.668 -18.554 1.00 97.88 819 TYR A C 1
ATOM 6378 O O . TYR A 1 819 ? 19.963 -30.015 -18.294 1.00 97.88 819 TYR A O 1
ATOM 6386 N N . LEU A 1 820 ? 17.770 -30.311 -18.017 1.00 97.38 820 LEU A N 1
ATOM 6387 C CA . LEU A 1 820 ? 17.906 -31.402 -17.045 1.00 97.38 820 LEU A CA 1
ATOM 6388 C C . LEU A 1 820 ? 18.674 -32.608 -17.606 1.00 97.38 820 LEU A C 1
ATOM 6390 O O . LEU A 1 820 ? 19.328 -33.322 -16.838 1.00 97.38 820 LEU A O 1
ATOM 6394 N N . SER A 1 821 ? 18.583 -32.845 -18.918 1.00 96.88 821 SER A N 1
ATOM 6395 C CA . SER A 1 821 ? 19.363 -33.876 -19.612 1.00 96.88 821 SER A CA 1
ATOM 6396 C C . SER A 1 821 ? 20.835 -33.483 -19.737 1.00 96.88 821 SER A C 1
ATOM 6398 O O . SER A 1 821 ? 21.699 -34.348 -19.616 1.00 96.88 821 SER A O 1
ATOM 6400 N N . GLN A 1 822 ? 21.118 -32.194 -19.933 1.00 95.12 822 GLN A N 1
ATOM 6401 C CA . GLN A 1 822 ? 22.470 -31.652 -20.037 1.00 95.12 822 GLN A CA 1
ATOM 6402 C C . GLN A 1 822 ? 23.223 -31.688 -18.702 1.00 95.12 822 GLN A C 1
ATOM 6404 O O . GLN A 1 822 ? 24.356 -32.160 -18.668 1.00 95.12 822 GLN A O 1
ATOM 6409 N N . ILE A 1 823 ? 22.597 -31.262 -17.602 1.00 94.38 823 ILE A N 1
ATOM 6410 C CA . ILE A 1 823 ? 23.248 -31.255 -16.277 1.00 94.38 823 ILE A CA 1
ATOM 6411 C C . ILE A 1 823 ? 23.349 -32.649 -15.635 1.00 94.38 823 ILE A C 1
ATOM 6413 O O . ILE A 1 823 ? 24.062 -32.856 -14.654 1.00 94.38 823 ILE A O 1
ATOM 6417 N N . GLY A 1 824 ? 22.599 -33.635 -16.141 1.00 95.00 824 GLY A N 1
ATOM 6418 C CA . GLY A 1 824 ? 22.601 -34.998 -15.611 1.00 95.00 824 GLY A CA 1
ATOM 6419 C C . GLY A 1 824 ? 22.302 -35.052 -14.106 1.00 95.00 824 GLY A C 1
ATOM 6420 O O . GLY A 1 824 ? 21.236 -34.620 -13.660 1.00 95.00 824 GLY A O 1
ATOM 6421 N N . SER A 1 825 ? 23.232 -35.617 -13.328 1.00 94.06 825 SER A N 1
ATOM 6422 C CA . SER A 1 825 ? 23.141 -35.780 -11.867 1.00 94.06 825 SER A CA 1
ATOM 6423 C C . SER A 1 825 ? 23.790 -34.645 -11.068 1.00 94.06 825 SER A C 1
ATOM 6425 O O . SER A 1 825 ? 23.957 -34.772 -9.853 1.00 94.06 825 SER A O 1
ATOM 6427 N N . GLU A 1 826 ? 24.200 -33.559 -11.720 1.00 94.00 826 GLU A N 1
ATOM 6428 C CA . GLU A 1 826 ? 24.744 -32.399 -11.025 1.00 94.00 826 GLU A CA 1
ATOM 6429 C C . GLU A 1 826 ? 23.717 -31.829 -10.034 1.00 94.00 826 GLU A C 1
ATOM 6431 O O . GLU A 1 826 ? 22.509 -31.813 -10.292 1.00 94.00 826 GLU A O 1
ATOM 6436 N N . TYR A 1 827 ? 24.200 -31.460 -8.845 1.00 94.25 827 TYR A N 1
ATOM 6437 C CA . TYR A 1 827 ? 23.383 -30.995 -7.719 1.00 94.25 827 TYR A CA 1
ATOM 6438 C C . TYR A 1 827 ? 22.223 -31.933 -7.328 1.00 94.25 827 TYR A C 1
ATOM 6440 O O . TYR A 1 827 ? 21.205 -31.490 -6.789 1.00 94.25 827 TYR A O 1
ATOM 6448 N N . GLN A 1 828 ? 22.362 -33.247 -7.554 1.00 92.06 828 GLN A N 1
ATOM 6449 C CA . GLN A 1 828 ? 21.354 -34.229 -7.149 1.00 92.06 828 GLN A CA 1
ATOM 6450 C C . GLN A 1 828 ? 20.997 -34.082 -5.661 1.00 92.06 828 GLN A C 1
ATOM 6452 O O . GLN A 1 828 ? 21.862 -34.101 -4.787 1.00 92.06 828 GLN A O 1
ATOM 6457 N N . GLY A 1 829 ? 19.698 -33.950 -5.382 1.00 92.75 829 GLY A N 1
ATOM 6458 C CA . GLY A 1 829 ? 19.167 -33.773 -4.028 1.00 92.75 829 GLY A CA 1
ATOM 6459 C C . GLY A 1 829 ? 19.190 -32.334 -3.503 1.00 92.75 829 GLY A C 1
ATOM 6460 O O . GLY A 1 829 ? 18.648 -32.105 -2.430 1.00 92.75 829 GLY A O 1
ATOM 6461 N N . ARG A 1 830 ? 19.760 -31.370 -4.243 1.00 95.69 830 ARG A N 1
ATOM 6462 C CA . ARG A 1 830 ? 19.797 -29.950 -3.845 1.00 95.69 830 ARG A CA 1
ATOM 6463 C C . ARG A 1 830 ? 18.576 -29.153 -4.314 1.00 95.69 830 ARG A C 1
ATOM 6465 O O . ARG A 1 830 ? 18.302 -28.118 -3.722 1.00 95.69 830 ARG A O 1
ATOM 6472 N N . PHE A 1 831 ? 17.868 -29.602 -5.356 1.00 97.31 831 PHE A N 1
ATOM 6473 C CA . PHE A 1 831 ? 16.719 -28.898 -5.946 1.00 97.31 831 PHE A CA 1
ATOM 6474 C C . PHE A 1 831 ? 15.640 -29.859 -6.477 1.00 97.31 831 PHE A C 1
ATOM 6476 O O . PHE A 1 831 ? 15.911 -31.031 -6.771 1.00 97.31 831 PHE A O 1
ATOM 6483 N N . ASN A 1 832 ? 14.412 -29.358 -6.643 1.00 97.06 832 ASN A N 1
ATOM 6484 C CA . ASN A 1 832 ? 13.288 -30.126 -7.175 1.00 97.06 832 ASN A CA 1
ATOM 6485 C C . ASN A 1 832 ? 13.283 -30.168 -8.714 1.00 97.06 832 ASN A C 1
ATOM 6487 O O . ASN A 1 832 ? 12.758 -29.286 -9.383 1.00 97.06 832 ASN A O 1
ATOM 6491 N N . ARG A 1 833 ? 13.773 -31.265 -9.298 1.00 96.56 833 ARG A N 1
ATOM 6492 C CA . ARG A 1 833 ? 13.818 -31.470 -10.764 1.00 96.56 833 ARG A CA 1
ATOM 6493 C C . ARG A 1 833 ? 12.451 -31.500 -11.466 1.00 96.56 833 ARG A C 1
ATOM 6495 O O . ARG A 1 833 ? 12.414 -31.556 -12.689 1.00 96.56 833 ARG A O 1
ATOM 6502 N N . ARG A 1 834 ? 11.338 -31.550 -10.727 1.00 96.75 834 ARG A N 1
ATOM 6503 C CA . ARG A 1 834 ? 9.969 -31.524 -11.278 1.00 96.75 834 ARG A CA 1
ATOM 6504 C C . ARG A 1 834 ? 9.300 -30.155 -11.138 1.00 96.75 834 ARG A C 1
ATOM 6506 O O . ARG A 1 834 ? 8.128 -30.029 -11.486 1.00 96.75 834 ARG A O 1
ATOM 6513 N N . GLY A 1 835 ? 10.016 -29.174 -10.593 1.00 98.12 835 GLY A N 1
ATOM 6514 C CA . GLY A 1 835 ? 9.510 -27.837 -10.322 1.00 98.12 835 GLY A CA 1
ATOM 6515 C C . GLY A 1 835 ? 9.310 -26.982 -11.571 1.00 98.12 835 GLY A C 1
ATOM 6516 O O . GLY A 1 835 ? 9.920 -27.229 -12.617 1.00 98.12 835 GLY A O 1
ATOM 6517 N N . ARG A 1 836 ? 8.483 -25.940 -11.456 1.00 98.56 836 ARG A N 1
ATOM 6518 C CA . ARG A 1 836 ? 8.498 -24.763 -12.336 1.00 98.56 836 ARG A CA 1
ATOM 6519 C C . ARG A 1 836 ? 9.902 -24.176 -12.278 1.00 98.56 836 ARG A C 1
ATOM 6521 O O . ARG A 1 836 ? 10.372 -23.838 -11.196 1.00 98.56 836 ARG A O 1
ATOM 6528 N N . ALA A 1 837 ? 10.570 -24.086 -13.420 1.00 98.62 837 ALA A N 1
ATOM 6529 C CA . ALA A 1 837 ? 11.944 -23.619 -13.483 1.00 98.62 837 ALA A CA 1
ATOM 6530 C C . ALA A 1 837 ? 11.991 -22.129 -13.848 1.00 98.62 837 ALA A C 1
ATOM 6532 O O . ALA A 1 837 ? 11.174 -21.700 -14.656 1.00 98.62 837 ALA A O 1
ATOM 6533 N N . PHE A 1 838 ? 12.874 -21.339 -13.239 1.00 98.75 838 PHE A N 1
ATOM 6534 C CA . PHE A 1 838 ? 12.949 -19.876 -13.388 1.00 98.75 838 PHE A CA 1
ATOM 6535 C C . PHE A 1 838 ? 14.420 -19.397 -13.394 1.00 98.75 838 PHE A C 1
ATOM 6537 O O . PHE A 1 838 ? 15.273 -20.136 -12.893 1.00 98.75 838 PHE A O 1
ATOM 6544 N N . PRO A 1 839 ? 14.738 -18.198 -13.920 1.00 98.75 839 PRO A N 1
ATOM 6545 C CA . PRO A 1 839 ? 13.831 -17.227 -14.545 1.00 98.75 839 PRO A CA 1
ATOM 6546 C C . PRO A 1 839 ? 13.322 -17.673 -15.931 1.00 98.75 839 PRO A C 1
ATOM 6548 O O . PRO A 1 839 ? 13.734 -18.705 -16.468 1.00 98.75 839 PRO A O 1
ATOM 6551 N N . ASP A 1 840 ? 12.371 -16.930 -16.505 1.00 98.88 840 ASP A N 1
ATOM 6552 C CA . ASP A 1 840 ? 11.888 -17.177 -17.873 1.00 98.88 840 ASP A CA 1
ATOM 6553 C C . ASP A 1 840 ? 12.796 -16.510 -18.916 1.00 98.88 840 ASP A C 1
ATOM 6555 O O . ASP A 1 840 ? 13.060 -17.093 -19.967 1.00 98.88 840 ASP A O 1
ATOM 6559 N N . LEU A 1 841 ? 13.294 -15.310 -18.606 1.00 98.88 841 LEU A N 1
ATOM 6560 C CA . LEU A 1 841 ? 14.236 -14.508 -19.395 1.00 98.88 841 LEU A CA 1
ATOM 6561 C C . LEU A 1 841 ? 15.120 -13.680 -18.450 1.00 98.88 841 LEU A C 1
ATOM 6563 O O . LEU A 1 841 ? 14.813 -13.586 -17.261 1.00 98.88 841 LEU A O 1
ATOM 6567 N N . SER A 1 842 ? 16.143 -13.012 -18.980 1.00 98.75 842 SER A N 1
ATOM 6568 C CA . SER A 1 842 ? 16.919 -12.017 -18.224 1.00 98.75 842 SER A CA 1
ATOM 6569 C C . SER A 1 842 ? 17.126 -10.721 -18.998 1.00 98.75 842 SER A C 1
ATOM 6571 O O . SER A 1 842 ? 16.921 -10.667 -20.203 1.00 98.75 842 SER A O 1
ATOM 6573 N N . ALA A 1 843 ? 17.548 -9.662 -18.320 1.00 98.56 843 ALA A N 1
ATOM 6574 C CA . ALA A 1 843 ? 18.036 -8.433 -18.946 1.00 98.56 843 ALA A CA 1
ATOM 6575 C C . ALA A 1 843 ? 19.181 -7.854 -18.107 1.00 98.56 843 ALA A C 1
ATOM 6577 O O . ALA A 1 843 ? 19.483 -8.384 -17.044 1.00 98.56 843 ALA A O 1
ATOM 6578 N N . ALA A 1 844 ? 19.817 -6.778 -18.560 1.00 98.12 844 ALA A N 1
ATOM 6579 C CA . ALA A 1 844 ? 20.918 -6.153 -17.842 1.00 98.12 844 ALA A CA 1
ATOM 6580 C C . ALA A 1 844 ? 20.482 -5.796 -16.419 1.00 98.12 844 ALA A C 1
ATOM 6582 O O . ALA A 1 844 ? 19.353 -5.344 -16.207 1.00 98.12 844 ALA A O 1
ATOM 6583 N N . GLY A 1 845 ? 21.367 -6.016 -15.452 1.00 96.94 845 GLY A N 1
ATOM 6584 C CA . GLY A 1 845 ? 21.086 -5.722 -14.050 1.00 96.94 845 GLY A CA 1
ATOM 6585 C C . GLY A 1 845 ? 22.267 -5.191 -13.249 1.00 96.94 845 GLY A C 1
ATOM 6586 O O . GLY A 1 845 ? 22.193 -5.190 -12.029 1.00 96.94 845 GLY A O 1
ATOM 6587 N N . VAL A 1 846 ? 23.349 -4.769 -13.909 1.00 95.56 846 VAL A N 1
ATOM 6588 C CA . VAL A 1 846 ? 24.594 -4.322 -13.261 1.00 95.56 846 VAL A CA 1
ATOM 6589 C C . VAL A 1 846 ? 24.982 -2.920 -13.724 1.00 95.56 846 VAL A C 1
ATOM 6591 O O . VAL A 1 846 ? 24.821 -2.588 -14.901 1.00 95.56 846 VAL A O 1
ATOM 6594 N N . ASP A 1 847 ? 25.514 -2.128 -12.793 1.00 93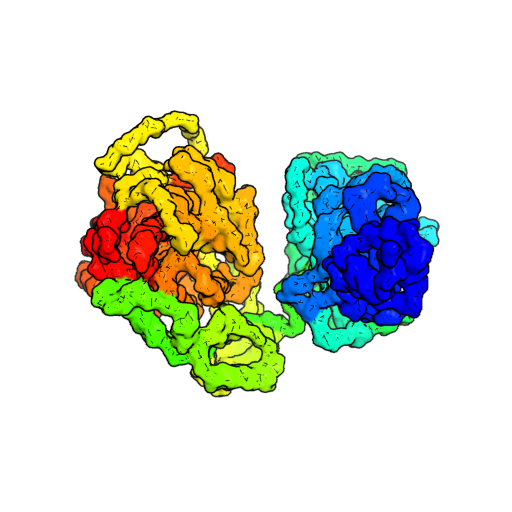.62 847 ASP A N 1
ATOM 6595 C CA . ASP A 1 847 ? 25.990 -0.756 -12.945 1.00 93.62 847 ASP A CA 1
ATOM 6596 C C . ASP A 1 847 ? 24.909 0.221 -13.446 1.00 93.62 847 ASP A C 1
ATOM 6598 O O . ASP A 1 847 ? 25.222 1.163 -14.176 1.00 93.62 847 ASP A O 1
ATOM 6602 N N . PHE A 1 848 ? 23.635 0.034 -13.079 1.00 95.88 848 PHE A N 1
ATOM 6603 C CA . PHE A 1 848 ? 22.560 0.946 -13.489 1.00 95.88 848 PHE A CA 1
ATOM 6604 C C . PHE A 1 848 ? 22.738 2.296 -12.823 1.00 95.88 848 PHE A C 1
ATOM 6606 O O . PHE A 1 848 ? 22.763 2.406 -11.601 1.00 95.88 848 PHE A O 1
ATOM 6613 N N . GLU A 1 849 ? 22.842 3.339 -13.633 1.00 94.88 849 GLU A N 1
ATOM 6614 C CA . GLU A 1 849 ? 22.907 4.696 -13.129 1.00 94.88 849 GLU A CA 1
ATOM 6615 C C . GLU A 1 849 ? 21.516 5.263 -12.905 1.00 94.88 849 GLU A C 1
ATOM 6617 O O . GLU A 1 849 ? 20.701 5.239 -13.826 1.00 94.88 849 GLU A O 1
ATOM 6622 N N . ILE A 1 850 ? 21.278 5.769 -11.695 1.00 92.50 850 ILE A N 1
ATOM 6623 C CA . ILE A 1 850 ? 20.025 6.377 -11.235 1.00 92.50 850 ILE A CA 1
ATOM 6624 C C . ILE A 1 850 ? 20.309 7.665 -10.456 1.00 92.50 850 ILE A C 1
ATOM 6626 O O . ILE A 1 850 ? 21.451 7.929 -10.076 1.00 92.50 850 ILE A O 1
ATOM 6630 N N . ILE A 1 851 ? 19.268 8.445 -10.170 1.00 82.44 851 ILE A N 1
ATOM 6631 C CA . ILE A 1 851 ? 19.320 9.604 -9.269 1.00 82.44 851 ILE A CA 1
ATOM 6632 C C . ILE A 1 851 ? 18.449 9.343 -8.038 1.00 82.44 851 ILE A C 1
ATOM 6634 O O . ILE A 1 851 ? 17.298 8.947 -8.172 1.00 82.44 851 ILE A O 1
ATOM 6638 N N . VAL A 1 852 ? 18.980 9.566 -6.838 1.00 78.06 852 VAL A N 1
ATOM 6639 C CA . VAL A 1 852 ? 18.224 9.452 -5.578 1.00 78.06 852 VAL A CA 1
ATOM 6640 C C . VAL A 1 852 ? 18.556 10.649 -4.697 1.00 78.06 852 VAL A C 1
ATOM 6642 O O . VAL A 1 852 ? 19.735 10.929 -4.457 1.00 78.06 852 VAL A O 1
ATOM 6645 N N . GLY A 1 853 ? 17.546 11.392 -4.245 1.00 72.50 853 GLY A N 1
ATOM 6646 C CA . GLY A 1 853 ? 17.737 12.617 -3.464 1.00 72.50 853 GLY A CA 1
ATOM 6647 C C . GLY A 1 853 ? 18.630 13.640 -4.180 1.00 72.50 853 GLY A C 1
ATOM 6648 O O . GLY A 1 853 ? 19.502 14.261 -3.565 1.00 72.50 853 GLY A O 1
ATOM 6649 N N . GLY A 1 854 ? 18.491 13.745 -5.505 1.00 70.19 854 GLY A N 1
ATOM 6650 C CA . GLY A 1 854 ? 19.301 14.599 -6.374 1.00 70.19 854 GLY A CA 1
ATOM 6651 C C . GLY A 1 854 ? 20.748 14.138 -6.598 1.00 70.19 854 GLY A C 1
ATOM 6652 O O . GLY A 1 854 ? 21.533 14.891 -7.178 1.00 70.19 854 GLY A O 1
ATOM 6653 N N . ARG A 1 855 ? 21.142 12.937 -6.149 1.00 71.31 855 ARG A N 1
ATOM 6654 C CA . ARG A 1 855 ? 22.516 12.420 -6.290 1.00 71.31 855 ARG A CA 1
ATOM 6655 C C . ARG A 1 855 ? 22.584 11.226 -7.244 1.00 71.31 855 ARG A C 1
ATOM 6657 O O . ARG A 1 855 ? 21.789 10.303 -7.090 1.00 71.31 855 ARG A O 1
ATOM 6664 N N . PRO A 1 856 ? 23.552 11.190 -8.179 1.00 76.94 856 PRO A N 1
ATOM 6665 C CA . PRO A 1 856 ? 23.757 10.027 -9.030 1.00 76.94 856 PRO A CA 1
ATOM 6666 C C . PRO A 1 856 ? 24.328 8.849 -8.230 1.00 76.94 856 PRO A C 1
ATOM 6668 O O . PRO A 1 856 ? 25.242 9.011 -7.412 1.00 76.94 856 PRO A O 1
ATOM 6671 N N . MET A 1 857 ? 23.809 7.654 -8.491 1.00 81.81 857 MET A N 1
ATOM 6672 C CA . MET A 1 857 ? 24.209 6.403 -7.849 1.00 81.81 857 MET A CA 1
ATOM 6673 C C . MET A 1 857 ? 24.245 5.263 -8.865 1.00 81.81 857 MET A C 1
ATOM 6675 O O . MET A 1 857 ? 23.496 5.280 -9.839 1.00 81.81 857 MET A O 1
ATOM 6679 N N . LEU A 1 858 ? 25.111 4.274 -8.621 1.00 87.62 858 LEU A N 1
ATOM 6680 C CA . LEU A 1 858 ? 25.122 3.015 -9.368 1.00 87.62 858 LEU A CA 1
ATOM 6681 C C . LEU A 1 858 ? 24.513 1.900 -8.533 1.00 87.62 858 LEU A C 1
ATOM 6683 O O . LEU A 1 858 ? 24.882 1.735 -7.362 1.00 87.62 858 LEU A O 1
ATOM 6687 N N . VAL A 1 859 ? 23.614 1.144 -9.153 1.00 91.44 859 VAL A N 1
ATOM 6688 C CA . VAL A 1 859 ? 22.860 0.081 -8.501 1.00 91.44 859 VAL A CA 1
ATOM 6689 C C . VAL A 1 859 ? 22.846 -1.207 -9.318 1.00 91.44 859 VAL A C 1
ATOM 6691 O O . VAL A 1 859 ? 22.817 -1.178 -10.550 1.00 91.44 859 VAL A O 1
ATOM 6694 N N . ASP A 1 860 ? 22.833 -2.327 -8.601 1.00 93.75 860 ASP A N 1
ATOM 6695 C CA . ASP A 1 860 ? 22.789 -3.678 -9.157 1.00 93.75 860 ASP A CA 1
ATOM 6696 C C . ASP A 1 860 ? 21.575 -4.431 -8.618 1.00 93.75 860 ASP A C 1
ATOM 6698 O O . ASP A 1 860 ? 21.214 -4.283 -7.450 1.00 93.75 860 ASP A O 1
ATOM 6702 N N . GLY A 1 861 ? 20.982 -5.293 -9.434 1.00 95.75 861 GLY A N 1
ATOM 6703 C CA . GLY A 1 861 ? 19.916 -6.190 -9.007 1.00 95.75 861 GLY A CA 1
ATOM 6704 C C . GLY A 1 861 ? 19.041 -6.652 -10.163 1.00 95.75 861 GLY A C 1
ATOM 6705 O O . GLY A 1 861 ? 18.971 -6.030 -11.222 1.00 95.75 861 GLY A O 1
ATOM 6706 N N . THR A 1 862 ? 18.312 -7.740 -9.950 1.00 97.56 862 THR A N 1
ATOM 6707 C CA . THR A 1 862 ? 17.220 -8.170 -10.837 1.00 97.56 862 THR A CA 1
ATOM 6708 C C . THR A 1 862 ? 16.069 -7.158 -10.847 1.00 97.56 862 THR A C 1
ATOM 6710 O O . THR A 1 862 ? 15.324 -7.083 -11.829 1.00 97.56 862 THR A O 1
ATOM 6713 N N . SER A 1 863 ? 15.994 -6.307 -9.818 1.00 96.38 863 SER A N 1
ATOM 6714 C CA . SER A 1 863 ? 15.201 -5.075 -9.785 1.00 96.38 863 SER A CA 1
ATOM 6715 C C . SER A 1 863 ? 15.546 -4.083 -10.902 1.00 96.38 863 SER A C 1
ATOM 6717 O O . SER A 1 863 ? 14.693 -3.319 -11.315 1.00 96.38 863 SER A O 1
ATOM 6719 N N . CYS A 1 864 ? 16.753 -4.105 -11.475 1.00 97.94 864 CYS A N 1
ATOM 6720 C CA . CYS A 1 864 ? 17.075 -3.303 -12.665 1.00 97.94 864 CYS A CA 1
ATOM 6721 C C . CYS A 1 864 ? 16.485 -3.931 -13.941 1.00 97.94 864 CYS A C 1
ATOM 6723 O O . CYS A 1 864 ? 16.006 -3.252 -14.854 1.00 97.94 864 CYS A O 1
ATOM 6725 N N . SER A 1 865 ? 16.515 -5.262 -14.005 1.00 98.50 865 SER A N 1
ATOM 6726 C CA . SER A 1 865 ? 16.174 -6.049 -15.190 1.00 98.50 865 SER A CA 1
ATOM 6727 C C . SER A 1 865 ? 14.663 -6.141 -15.430 1.00 98.50 865 SER A C 1
ATOM 6729 O O . SER A 1 865 ? 14.216 -6.101 -16.583 1.00 98.50 865 SER A O 1
ATOM 6731 N N . SER A 1 866 ? 13.866 -6.241 -14.359 1.00 98.56 866 SER A N 1
ATOM 6732 C CA . SER A 1 866 ? 12.399 -6.327 -14.430 1.00 98.56 866 SER A CA 1
ATOM 6733 C C . SER A 1 866 ? 11.733 -5.083 -15.049 1.00 98.56 866 SER A C 1
ATOM 6735 O O . SER A 1 866 ? 11.083 -5.238 -16.090 1.00 98.56 866 SER A O 1
ATOM 6737 N N . PRO A 1 867 ? 11.914 -3.848 -14.529 1.00 98.44 867 PRO A N 1
ATOM 6738 C CA . PRO A 1 867 ? 11.329 -2.635 -15.110 1.00 98.44 867 PRO A CA 1
ATOM 6739 C C . PRO A 1 867 ? 11.841 -2.354 -16.528 1.00 98.44 867 PRO A C 1
ATOM 6741 O O . PRO A 1 867 ? 11.076 -1.901 -17.386 1.00 98.44 867 PRO A O 1
ATOM 6744 N N . LEU A 1 868 ? 13.100 -2.692 -16.835 1.00 98.62 868 LEU A N 1
ATOM 6745 C CA . LEU A 1 868 ? 13.629 -2.601 -18.196 1.00 98.62 868 LEU A CA 1
ATOM 6746 C C . LEU A 1 868 ? 12.881 -3.536 -19.161 1.00 98.62 868 LEU A C 1
ATOM 6748 O O . LEU A 1 868 ? 12.457 -3.124 -20.245 1.00 98.62 868 LEU A O 1
ATOM 6752 N N . THR A 1 869 ? 12.662 -4.788 -18.759 1.00 98.81 869 THR A N 1
ATOM 6753 C CA . THR A 1 869 ? 11.882 -5.750 -19.551 1.00 98.81 869 THR A CA 1
ATOM 6754 C C . THR A 1 869 ? 10.430 -5.294 -19.689 1.00 98.81 869 THR A C 1
ATOM 6756 O O . THR A 1 869 ? 9.885 -5.298 -20.794 1.00 98.81 869 THR A O 1
ATOM 6759 N N . ALA A 1 870 ? 9.806 -4.839 -18.601 1.00 98.81 870 ALA A N 1
ATOM 6760 C CA . ALA A 1 870 ? 8.439 -4.323 -18.603 1.00 98.81 870 ALA A CA 1
ATOM 6761 C C . ALA A 1 870 ? 8.269 -3.149 -19.579 1.00 98.81 870 ALA A C 1
ATOM 6763 O O . ALA A 1 870 ? 7.262 -3.058 -20.288 1.00 98.81 870 ALA A O 1
ATOM 6764 N N . SER A 1 871 ? 9.292 -2.303 -19.692 1.00 98.69 871 SER A N 1
ATOM 6765 C CA . SER A 1 871 ? 9.328 -1.193 -20.642 1.00 98.69 871 SER A CA 1
ATOM 6766 C C . SER A 1 871 ? 9.365 -1.657 -22.095 1.00 98.69 871 SER A C 1
ATOM 6768 O O . SER A 1 871 ? 8.608 -1.155 -22.927 1.00 98.69 871 SER A O 1
ATOM 6770 N N . ILE A 1 872 ? 10.183 -2.668 -22.405 1.00 98.62 872 ILE A N 1
ATOM 6771 C CA . ILE A 1 872 ? 10.232 -3.295 -23.736 1.00 98.62 872 ILE A CA 1
ATOM 6772 C C . ILE A 1 872 ? 8.860 -3.866 -24.120 1.00 98.62 872 ILE A C 1
ATOM 6774 O O . ILE A 1 872 ? 8.382 -3.640 -25.233 1.00 98.62 872 ILE A O 1
ATOM 6778 N N . ILE A 1 873 ? 8.211 -4.581 -23.198 1.00 98.62 873 ILE A N 1
ATOM 6779 C CA . ILE A 1 873 ? 6.880 -5.164 -23.415 1.00 98.62 873 ILE A CA 1
ATOM 6780 C C . ILE A 1 873 ? 5.822 -4.070 -23.601 1.00 98.62 873 ILE A C 1
ATOM 6782 O O . ILE A 1 873 ? 4.970 -4.188 -24.483 1.00 98.62 873 ILE A O 1
ATOM 6786 N N . SER A 1 874 ? 5.906 -2.982 -22.836 1.00 98.44 874 SER A N 1
ATOM 6787 C CA . SER A 1 874 ? 4.992 -1.844 -22.961 1.00 98.44 874 SER A CA 1
ATOM 6788 C C . SER A 1 874 ? 5.099 -1.178 -24.332 1.00 98.44 874 SER A C 1
ATOM 6790 O O . SER A 1 874 ? 4.074 -0.912 -24.952 1.00 98.44 874 SER A O 1
ATOM 6792 N N . LEU A 1 875 ? 6.305 -0.985 -24.868 1.00 98.31 875 LEU A N 1
ATOM 6793 C CA . LEU A 1 875 ? 6.493 -0.433 -26.217 1.00 98.31 875 LEU A CA 1
ATOM 6794 C C . LEU A 1 875 ? 5.946 -1.362 -27.318 1.00 98.31 875 LEU A C 1
ATOM 6796 O O . LEU A 1 875 ? 5.346 -0.896 -28.286 1.00 98.31 875 LEU A O 1
ATOM 6800 N N . LEU A 1 876 ? 6.067 -2.684 -27.154 1.00 98.06 876 LEU A N 1
ATOM 6801 C CA . LEU A 1 876 ? 5.438 -3.644 -28.072 1.00 98.06 876 LEU A CA 1
ATOM 6802 C C . LEU A 1 876 ? 3.906 -3.576 -28.008 1.00 98.06 876 LEU A C 1
ATOM 6804 O O . LEU A 1 876 ? 3.251 -3.634 -29.050 1.00 98.06 876 LEU A O 1
ATOM 6808 N N . ASN A 1 877 ? 3.335 -3.431 -26.807 1.00 98.38 877 ASN A N 1
ATOM 6809 C CA . ASN A 1 877 ? 1.896 -3.230 -26.626 1.00 98.38 877 ASN A CA 1
ATOM 6810 C C . ASN A 1 877 ? 1.417 -1.925 -27.283 1.00 98.38 877 ASN A C 1
ATOM 6812 O O . ASN A 1 877 ? 0.349 -1.932 -27.892 1.00 98.38 877 ASN A O 1
ATOM 6816 N N . ASP A 1 878 ? 2.206 -0.846 -27.235 1.00 98.19 878 ASP A N 1
ATOM 6817 C CA . ASP A 1 878 ? 1.907 0.408 -27.945 1.00 98.19 878 ASP A CA 1
ATOM 6818 C C . ASP A 1 878 ? 1.803 0.184 -29.461 1.00 98.19 878 ASP A C 1
ATOM 6820 O O . ASP A 1 878 ? 0.798 0.531 -30.086 1.00 98.19 878 ASP A O 1
ATOM 6824 N N . GLU A 1 879 ? 2.802 -0.479 -30.055 1.00 97.38 879 GLU A N 1
ATOM 6825 C CA . GLU A 1 879 ? 2.810 -0.777 -31.491 1.00 97.38 879 GLU A CA 1
ATOM 6826 C C . GLU A 1 879 ? 1.649 -1.697 -31.913 1.00 97.38 879 GLU A C 1
ATOM 6828 O O . GLU A 1 879 ? 1.078 -1.528 -32.996 1.00 97.38 879 GLU A O 1
ATOM 6833 N N . LEU A 1 880 ? 1.292 -2.679 -31.078 1.00 97.25 880 LEU A N 1
ATOM 6834 C CA . LEU A 1 880 ? 0.141 -3.557 -31.307 1.00 97.25 880 LEU A CA 1
ATOM 6835 C C . LEU A 1 880 ? -1.173 -2.774 -31.246 1.00 97.25 880 LEU A C 1
ATOM 6837 O O . LEU A 1 880 ? -1.992 -2.887 -32.166 1.00 97.25 880 LEU A O 1
ATOM 6841 N N . ALA A 1 881 ? -1.346 -1.943 -30.219 1.00 97.19 881 ALA A N 1
ATOM 6842 C CA . ALA A 1 881 ? -2.526 -1.108 -30.042 1.00 97.19 881 ALA A CA 1
ATOM 6843 C C . ALA A 1 881 ? -2.690 -0.107 -31.199 1.00 97.19 881 ALA A C 1
ATOM 6845 O O . ALA A 1 881 ? -3.792 0.028 -31.734 1.00 97.19 881 ALA A O 1
ATOM 6846 N N . GLY A 1 882 ? -1.598 0.482 -31.703 1.00 96.06 882 GLY A N 1
ATOM 6847 C CA . GLY A 1 882 ? -1.608 1.334 -32.901 1.00 96.06 882 GLY A CA 1
ATOM 6848 C C . GLY A 1 882 ? -2.064 0.620 -34.185 1.00 96.06 882 GLY A C 1
ATOM 6849 O O . GLY A 1 882 ? -2.447 1.267 -35.160 1.00 96.06 882 GLY A O 1
ATOM 6850 N N . ARG A 1 883 ? -2.073 -0.720 -34.191 1.00 96.06 883 ARG A N 1
ATOM 6851 C CA . ARG A 1 883 ? -2.626 -1.566 -35.265 1.00 96.06 883 ARG A CA 1
ATOM 6852 C C . ARG A 1 883 ? -3.973 -2.200 -34.901 1.00 96.06 883 ARG A C 1
ATOM 6854 O O . ARG A 1 883 ? -4.415 -3.113 -35.597 1.00 96.06 883 ARG A O 1
ATOM 6861 N N . GLY A 1 884 ? -4.616 -1.745 -33.825 1.00 95.19 884 GLY A N 1
ATOM 6862 C CA . GLY A 1 884 ? -5.891 -2.274 -33.340 1.00 95.19 884 GLY A CA 1
ATOM 6863 C C . GLY A 1 884 ? -5.806 -3.712 -32.824 1.00 95.19 884 GLY A C 1
ATOM 6864 O O . GLY A 1 884 ? -6.794 -4.441 -32.895 1.00 95.19 884 GLY A O 1
ATOM 6865 N N . ARG A 1 885 ? -4.627 -4.152 -32.366 1.00 95.62 885 ARG A N 1
ATOM 6866 C CA . ARG A 1 885 ? -4.410 -5.490 -31.801 1.00 95.62 885 ARG A CA 1
ATOM 6867 C C . ARG A 1 885 ? -4.374 -5.426 -30.277 1.00 95.62 885 ARG A C 1
ATOM 6869 O O . ARG A 1 885 ? -3.940 -4.432 -29.703 1.00 95.62 885 ARG A O 1
ATOM 6876 N N . SER A 1 886 ? -4.813 -6.510 -29.649 1.00 95.94 886 SER A N 1
ATOM 6877 C CA . SER A 1 886 ? -4.767 -6.687 -28.199 1.00 95.94 886 SER A CA 1
ATOM 6878 C C . SER A 1 886 ? -3.333 -6.634 -27.652 1.00 95.94 886 SER A C 1
ATOM 6880 O O . SER A 1 886 ? -2.398 -6.986 -28.383 1.00 95.94 886 SER A O 1
ATOM 6882 N N . PRO A 1 887 ? -3.157 -6.263 -26.369 1.00 97.44 887 PRO A N 1
ATOM 6883 C CA . PRO A 1 887 ? -1.876 -6.385 -25.674 1.00 97.44 887 PRO A CA 1
ATOM 6884 C C . PRO A 1 887 ? -1.400 -7.844 -25.630 1.00 97.44 887 PRO A C 1
ATOM 6886 O O . PRO A 1 887 ? -2.162 -8.775 -25.896 1.00 97.44 887 PRO A O 1
ATOM 6889 N N . LEU A 1 888 ? -0.137 -8.062 -25.271 1.00 97.81 888 LEU A N 1
ATOM 6890 C CA . LEU A 1 888 ? 0.464 -9.396 -25.218 1.00 97.81 888 LEU A CA 1
ATOM 6891 C C . LEU A 1 888 ? -0.113 -10.283 -24.101 1.00 97.81 888 LEU A C 1
ATOM 6893 O O . LEU A 1 888 ? -0.299 -11.478 -24.326 1.00 97.81 888 LEU A O 1
ATOM 6897 N N . GLY A 1 889 ? -0.432 -9.712 -22.936 1.00 98.06 889 GLY A N 1
ATOM 6898 C CA . GLY A 1 889 ? -0.876 -10.466 -21.761 1.00 98.06 889 GLY A CA 1
ATOM 6899 C C . GLY A 1 889 ? 0.195 -11.415 -21.224 1.00 98.06 889 GLY A C 1
ATOM 6900 O O . GLY A 1 889 ? 1.387 -11.130 -21.301 1.00 98.06 889 GLY A O 1
ATOM 6901 N N . PHE A 1 890 ? -0.211 -12.564 -20.682 1.00 98.75 890 PHE A N 1
ATOM 6902 C CA . PHE A 1 890 ? 0.735 -13.525 -20.107 1.00 98.75 890 PHE A CA 1
ATOM 6903 C C . PHE A 1 890 ? 1.773 -14.030 -21.134 1.00 98.75 890 PHE A C 1
ATOM 6905 O O . PHE A 1 890 ? 1.432 -14.645 -22.146 1.00 98.75 890 PHE A O 1
ATOM 6912 N N . LEU A 1 891 ? 3.057 -13.760 -20.861 1.00 98.75 891 LEU A N 1
ATOM 6913 C CA . LEU A 1 891 ? 4.132 -13.805 -21.859 1.00 98.75 891 LEU A CA 1
ATOM 6914 C C . LEU A 1 891 ? 4.793 -15.177 -22.020 1.00 98.75 891 LEU A C 1
ATOM 6916 O O . LEU A 1 891 ? 5.360 -15.452 -23.077 1.00 98.75 891 LEU A O 1
ATOM 6920 N N . ASN A 1 892 ? 4.773 -16.041 -21.002 1.00 98.69 892 ASN A N 1
ATOM 6921 C CA . ASN A 1 892 ? 5.652 -17.216 -20.986 1.00 98.69 892 ASN A CA 1
ATOM 6922 C C . ASN A 1 892 ? 5.420 -18.160 -22.186 1.00 98.69 892 ASN A C 1
ATOM 6924 O O . ASN A 1 892 ? 6.405 -18.571 -22.800 1.00 98.69 892 ASN A O 1
ATOM 6928 N N . PRO A 1 893 ? 4.183 -18.462 -22.634 1.00 98.56 893 PRO A N 1
ATOM 6929 C CA . PRO A 1 893 ? 3.990 -19.262 -23.844 1.00 98.56 893 PRO A CA 1
ATOM 6930 C C . PRO A 1 893 ? 4.628 -18.645 -25.102 1.00 98.56 893 PRO A C 1
ATOM 6932 O O . PRO A 1 893 ? 5.167 -19.374 -25.939 1.00 98.56 893 PRO A O 1
ATOM 6935 N N . LEU A 1 894 ? 4.625 -17.313 -25.236 1.00 98.31 894 LEU A N 1
ATOM 6936 C CA . LEU A 1 894 ? 5.333 -16.610 -26.310 1.00 98.31 894 LEU A CA 1
ATOM 6937 C C . LEU A 1 894 ? 6.853 -16.754 -26.160 1.00 98.31 894 LEU A C 1
ATOM 6939 O O . LEU A 1 894 ? 7.513 -17.128 -27.125 1.00 98.31 894 LEU A O 1
ATOM 6943 N N . ILE A 1 895 ? 7.389 -16.518 -24.960 1.00 98.62 895 ILE A N 1
ATOM 6944 C CA . ILE A 1 895 ? 8.828 -16.602 -24.660 1.00 98.62 895 ILE A CA 1
ATOM 6945 C C . ILE A 1 895 ? 9.385 -17.980 -25.053 1.00 98.62 895 ILE A C 1
ATOM 6947 O O . ILE A 1 895 ? 10.311 -18.077 -25.857 1.00 98.62 895 ILE A O 1
ATOM 6951 N N . TYR A 1 896 ? 8.767 -19.058 -24.565 1.00 98.50 896 TYR A N 1
ATOM 6952 C CA . TYR A 1 896 ? 9.253 -20.423 -24.801 1.00 98.50 896 TYR A CA 1
ATOM 6953 C C . TYR A 1 896 ? 8.977 -20.948 -26.217 1.00 98.50 896 TYR A C 1
ATOM 6955 O O . TYR A 1 896 ? 9.646 -21.882 -26.661 1.00 98.50 896 TYR A O 1
ATOM 6963 N N . SER A 1 897 ? 8.015 -20.372 -26.946 1.00 97.38 897 SER A N 1
ATOM 6964 C CA . SER A 1 897 ? 7.775 -20.723 -28.354 1.00 97.38 897 SER A CA 1
ATOM 6965 C C . SER A 1 897 ? 8.655 -19.943 -29.333 1.00 97.38 897 SER A C 1
ATOM 6967 O O . SER A 1 897 ? 8.724 -20.324 -30.503 1.00 97.38 897 SER A O 1
ATOM 6969 N N . ARG A 1 898 ? 9.318 -18.872 -28.871 1.00 97.25 898 ARG A N 1
ATOM 6970 C CA . ARG A 1 898 ? 10.123 -17.949 -29.686 1.00 97.25 898 ARG A CA 1
ATOM 6971 C C . ARG A 1 898 ? 11.497 -17.638 -29.070 1.00 97.25 898 ARG A C 1
ATOM 6973 O O . ARG A 1 898 ? 11.850 -16.460 -28.967 1.00 97.25 898 ARG A O 1
ATOM 6980 N N . PRO A 1 899 ? 12.309 -18.643 -28.686 1.00 96.88 899 PRO A N 1
ATOM 6981 C CA . PRO A 1 899 ? 13.632 -18.395 -28.105 1.00 96.88 899 PRO A CA 1
ATOM 6982 C C . PRO A 1 899 ? 14.558 -17.615 -29.056 1.00 96.88 899 PRO A C 1
ATOM 6984 O O . PRO A 1 899 ? 15.437 -16.886 -28.611 1.00 96.88 899 PRO A O 1
ATOM 6987 N N . GLU A 1 900 ? 14.330 -17.668 -30.375 1.00 96.69 900 GLU A N 1
ATOM 6988 C CA . GLU A 1 900 ? 15.078 -16.877 -31.358 1.00 96.69 900 GLU A CA 1
ATOM 6989 C C . GLU A 1 900 ? 14.941 -15.356 -31.170 1.00 96.69 900 GLU A C 1
ATOM 6991 O O . GLU A 1 900 ? 15.776 -14.594 -31.678 1.00 96.69 900 GLU A O 1
ATOM 6996 N N . ALA A 1 901 ? 13.911 -14.906 -30.444 1.00 98.19 901 ALA A N 1
ATOM 6997 C CA . ALA A 1 901 ? 13.691 -13.506 -30.108 1.00 98.19 901 ALA A CA 1
ATOM 6998 C C . ALA A 1 901 ? 14.598 -12.991 -28.979 1.00 98.19 901 ALA A C 1
ATOM 7000 O O . ALA A 1 901 ? 14.618 -11.786 -28.728 1.00 98.19 901 ALA A O 1
ATOM 7001 N N . PHE A 1 902 ? 15.410 -13.866 -28.382 1.00 98.56 902 PHE A N 1
ATOM 7002 C CA . PHE A 1 902 ? 16.295 -13.558 -27.264 1.00 98.56 902 PHE A CA 1
ATOM 7003 C C . PHE A 1 902 ? 17.765 -13.842 -27.617 1.00 98.56 902 PHE A C 1
ATOM 7005 O O . PHE A 1 902 ? 18.071 -14.633 -28.518 1.00 98.56 902 PHE A O 1
ATOM 7012 N N . THR A 1 903 ? 18.691 -13.103 -27.018 1.00 98.00 903 THR A N 1
ATOM 7013 C CA . THR A 1 903 ? 20.128 -13.375 -27.066 1.00 98.00 903 THR A CA 1
ATOM 7014 C C . THR A 1 903 ? 20.424 -14.444 -26.028 1.00 98.00 903 THR A C 1
ATOM 7016 O O . THR A 1 903 ? 20.289 -14.190 -24.838 1.00 98.00 903 THR A O 1
ATOM 7019 N N . ASP A 1 904 ? 20.817 -15.623 -26.496 1.00 98.25 904 ASP A N 1
ATOM 7020 C CA . ASP A 1 904 ? 21.180 -16.763 -25.654 1.00 98.25 904 ASP A CA 1
ATOM 7021 C C . ASP A 1 904 ? 22.443 -16.447 -24.834 1.00 98.25 904 ASP A C 1
ATOM 7023 O O . ASP A 1 904 ? 23.478 -16.089 -25.408 1.00 98.25 904 ASP A O 1
ATOM 7027 N N . ILE A 1 905 ? 22.351 -16.542 -23.506 1.00 98.44 905 ILE A N 1
ATOM 7028 C CA . ILE A 1 905 ? 23.445 -16.218 -22.587 1.00 98.44 905 ILE A CA 1
ATOM 7029 C C . ILE A 1 905 ? 24.088 -17.521 -22.133 1.00 98.44 905 ILE A C 1
ATOM 7031 O O . ILE A 1 905 ? 23.495 -18.300 -21.408 1.00 98.44 905 ILE A O 1
ATOM 7035 N N . THR A 1 906 ? 25.335 -17.757 -22.537 1.00 97.62 906 THR A N 1
ATOM 7036 C CA . THR A 1 906 ? 25.970 -19.077 -22.371 1.00 97.62 906 THR A CA 1
ATOM 7037 C C . THR A 1 906 ? 27.185 -19.060 -21.443 1.00 97.62 906 THR A C 1
ATOM 7039 O O . THR A 1 906 ? 28.057 -19.924 -21.555 1.00 97.62 906 THR A O 1
ATOM 7042 N N . ALA A 1 907 ? 27.331 -18.024 -20.616 1.00 97.56 907 ALA A N 1
ATOM 7043 C CA . ALA A 1 907 ? 28.482 -17.851 -19.737 1.00 97.56 907 ALA A CA 1
ATOM 7044 C C . ALA A 1 907 ? 28.098 -17.154 -18.426 1.00 97.56 907 ALA A C 1
ATOM 7046 O O . ALA A 1 907 ? 27.240 -16.274 -18.419 1.00 97.56 907 ALA A O 1
ATOM 7047 N N . GLY A 1 908 ? 28.792 -17.518 -17.345 1.00 97.44 908 GLY A N 1
ATOM 7048 C CA . GLY A 1 908 ? 28.484 -17.107 -15.972 1.00 97.44 908 GLY A CA 1
ATOM 7049 C C . GLY A 1 908 ? 27.678 -18.169 -15.215 1.00 97.44 908 GLY A C 1
ATOM 7050 O O . GLY A 1 908 ? 27.290 -19.193 -15.782 1.00 97.44 908 GLY A O 1
ATOM 7051 N N . ASP A 1 909 ? 27.481 -17.943 -13.923 1.00 97.50 909 ASP A N 1
ATOM 7052 C CA . ASP A 1 909 ? 26.801 -18.838 -12.987 1.00 97.50 909 ASP A CA 1
ATOM 7053 C C . ASP A 1 909 ? 25.998 -18.037 -11.945 1.00 97.50 909 ASP A C 1
ATOM 7055 O O . ASP A 1 909 ? 26.037 -16.809 -11.960 1.00 97.50 909 ASP A O 1
ATOM 7059 N N . ASN A 1 910 ? 25.227 -18.712 -11.084 1.00 97.62 910 ASN A N 1
ATOM 7060 C CA . ASN A 1 910 ? 24.494 -18.086 -9.973 1.00 97.62 910 ASN A CA 1
ATOM 7061 C C . ASN A 1 910 ? 24.840 -18.692 -8.598 1.00 97.62 910 ASN A C 1
ATOM 7063 O O . ASN A 1 910 ? 24.024 -19.402 -7.995 1.00 97.62 910 ASN A O 1
ATOM 7067 N N . PRO A 1 911 ? 26.053 -18.446 -8.077 1.00 97.75 911 PRO A N 1
ATOM 7068 C CA . PRO A 1 911 ? 26.568 -19.086 -6.871 1.00 97.75 911 PRO A CA 1
ATOM 7069 C C . PRO A 1 911 ? 25.704 -18.883 -5.620 1.00 97.75 911 PRO A C 1
ATOM 7071 O O . PRO A 1 911 ? 24.974 -17.911 -5.456 1.00 97.75 911 PRO A O 1
ATOM 7074 N N . GLY A 1 912 ? 25.813 -19.834 -4.691 1.00 96.50 912 GLY A N 1
ATOM 7075 C CA . GLY A 1 912 ? 25.037 -19.845 -3.451 1.00 96.50 912 GLY A CA 1
ATOM 7076 C C . GLY A 1 912 ? 24.998 -21.226 -2.796 1.00 96.50 912 GLY A C 1
ATOM 7077 O O . GLY A 1 912 ? 25.437 -22.226 -3.369 1.00 96.50 912 GLY A O 1
ATOM 7078 N N . CYS A 1 913 ? 24.494 -21.295 -1.562 1.00 95.94 913 CYS A N 1
ATOM 7079 C CA . CYS A 1 913 ? 24.356 -22.540 -0.789 1.00 95.94 913 CYS A CA 1
ATOM 7080 C C . CYS A 1 913 ? 25.630 -23.408 -0.727 1.00 95.94 913 CYS A C 1
ATOM 7082 O O . CYS A 1 913 ? 25.562 -24.641 -0.774 1.00 95.94 913 CYS A O 1
ATOM 7084 N N . ASN A 1 914 ? 26.799 -22.763 -0.622 1.00 93.56 914 ASN A N 1
ATOM 7085 C CA . ASN A 1 914 ? 28.125 -23.396 -0.643 1.00 93.56 914 ASN A CA 1
ATOM 7086 C C . ASN A 1 914 ? 28.448 -24.146 -1.953 1.00 93.56 914 ASN A C 1
ATOM 7088 O O . ASN A 1 914 ? 29.146 -25.161 -1.943 1.00 93.56 914 ASN A O 1
ATOM 7092 N N . THR A 1 915 ? 27.929 -23.661 -3.081 1.00 95.50 915 THR A N 1
ATOM 7093 C CA . THR A 1 915 ? 28.177 -24.194 -4.427 1.00 95.50 915 THR A CA 1
ATOM 7094 C C . THR A 1 915 ? 28.381 -23.056 -5.431 1.00 95.50 915 THR A C 1
ATOM 7096 O O . THR A 1 915 ? 28.036 -21.911 -5.141 1.00 95.50 915 THR A O 1
ATOM 7099 N N . SER A 1 916 ? 28.882 -23.381 -6.625 1.00 94.69 916 SER A N 1
ATOM 7100 C CA . SER A 1 916 ? 28.896 -22.462 -7.775 1.00 94.69 916 SER A CA 1
ATOM 7101 C C . SER A 1 916 ? 27.506 -22.195 -8.368 1.00 94.69 916 SER A C 1
ATOM 7103 O O . SER A 1 916 ? 27.386 -21.360 -9.250 1.00 94.69 916 SER A O 1
ATOM 7105 N N . GLY A 1 917 ? 26.453 -22.861 -7.880 1.00 96.69 917 GLY A N 1
ATOM 7106 C CA . GLY A 1 917 ? 25.115 -22.744 -8.453 1.00 96.69 917 GLY A CA 1
ATOM 7107 C C . GLY A 1 917 ? 25.028 -23.344 -9.853 1.00 96.69 917 GLY A C 1
ATOM 7108 O O . GLY A 1 917 ? 25.879 -24.122 -10.274 1.00 96.69 917 GLY A O 1
ATOM 7109 N N . PHE A 1 918 ? 23.968 -23.014 -10.575 1.00 98.19 918 PHE A N 1
ATOM 7110 C CA . PHE A 1 918 ? 23.826 -23.422 -11.964 1.00 98.19 918 PHE A CA 1
ATOM 7111 C C . PHE A 1 918 ? 24.709 -22.554 -12.865 1.00 98.19 918 PHE A C 1
ATOM 7113 O O . PHE A 1 918 ? 24.914 -21.374 -12.603 1.00 98.19 918 PHE A O 1
ATOM 7120 N N . SER A 1 919 ? 25.213 -23.130 -13.955 1.00 96.88 919 SER A N 1
ATOM 7121 C CA . SER A 1 919 ? 25.886 -22.367 -15.011 1.00 96.88 919 SER A CA 1
ATOM 7122 C C . SER A 1 919 ? 24.914 -22.010 -16.128 1.00 96.88 919 SER A C 1
ATOM 7124 O O . SER A 1 919 ? 24.026 -22.804 -16.453 1.00 96.88 919 SER A O 1
ATOM 7126 N N . ALA A 1 920 ? 25.132 -20.849 -16.743 1.00 97.44 920 ALA A N 1
ATOM 7127 C CA . ALA A 1 920 ? 24.463 -20.461 -17.974 1.00 97.44 920 ALA A CA 1
ATOM 7128 C C . ALA A 1 920 ? 24.938 -21.348 -19.140 1.00 97.44 920 ALA A C 1
ATOM 7130 O O . ALA A 1 920 ? 26.126 -21.678 -19.246 1.00 97.44 920 ALA A O 1
ATOM 7131 N N . THR A 1 921 ? 24.022 -21.784 -20.002 1.00 96.31 921 THR A N 1
ATOM 7132 C CA . THR A 1 921 ? 24.285 -22.790 -21.044 1.00 96.31 921 THR A CA 1
ATOM 7133 C C . THR A 1 921 ? 23.565 -22.453 -22.344 1.00 96.31 921 THR A C 1
ATOM 7135 O O . THR A 1 921 ? 22.751 -21.553 -22.379 1.00 96.31 921 THR A O 1
ATOM 7138 N N . ALA A 1 922 ? 23.860 -23.165 -23.435 1.00 97.19 922 ALA A N 1
ATOM 7139 C CA . ALA A 1 922 ? 23.125 -22.960 -24.683 1.00 97.19 922 ALA A CA 1
ATOM 7140 C C . ALA A 1 922 ? 21.643 -23.352 -24.537 1.00 97.19 922 ALA A C 1
ATOM 7142 O O . ALA A 1 922 ? 21.335 -24.505 -24.216 1.00 97.19 922 ALA A O 1
ATOM 7143 N N . GLY A 1 923 ? 20.740 -22.429 -24.869 1.00 97.56 923 GLY A N 1
ATOM 7144 C CA . GLY A 1 923 ? 19.299 -22.592 -24.709 1.00 97.56 923 GLY A CA 1
ATOM 7145 C C . GLY A 1 923 ? 18.807 -22.087 -23.353 1.00 97.56 923 GLY A C 1
ATOM 7146 O O . GLY A 1 923 ? 19.407 -21.220 -22.745 1.00 97.56 923 GLY A O 1
ATOM 7147 N N . TRP A 1 924 ? 17.670 -22.605 -22.881 1.00 98.56 924 TRP A N 1
ATOM 7148 C CA . TRP A 1 924 ? 17.156 -22.180 -21.578 1.00 98.56 924 TRP A CA 1
ATOM 7149 C C . TRP A 1 924 ? 18.004 -22.749 -20.434 1.00 98.56 924 TRP A C 1
ATOM 7151 O O . TRP A 1 924 ? 18.280 -23.954 -20.418 1.00 98.56 924 TRP A O 1
ATOM 7161 N N . ASP A 1 925 ? 18.304 -21.917 -19.439 1.00 98.69 925 ASP A N 1
ATOM 7162 C CA . ASP A 1 925 ? 18.940 -22.316 -18.182 1.00 98.69 925 ASP A CA 1
ATOM 7163 C C . ASP A 1 925 ? 18.318 -21.613 -16.951 1.00 98.69 925 ASP A C 1
ATOM 7165 O O . ASP A 1 925 ? 17.695 -20.556 -17.076 1.00 98.69 925 ASP A O 1
ATOM 7169 N N . PRO A 1 926 ? 18.465 -22.178 -15.734 1.00 98.25 926 PRO A N 1
ATOM 7170 C CA . PRO A 1 926 ? 17.961 -21.609 -14.481 1.00 98.25 926 PRO A CA 1
ATOM 7171 C C . PRO A 1 926 ? 18.885 -20.510 -13.929 1.00 98.25 926 PRO A C 1
ATOM 7173 O O . PRO A 1 926 ? 19.085 -20.417 -12.717 1.00 98.25 926 PRO A O 1
ATOM 7176 N N . VAL A 1 927 ? 19.493 -19.715 -14.809 1.00 98.38 927 VAL A N 1
ATOM 7177 C CA . VAL A 1 927 ? 20.287 -18.532 -14.459 1.00 98.38 927 VAL A CA 1
ATOM 7178 C C . VAL A 1 927 ? 19.764 -17.322 -15.224 1.00 98.38 927 VAL A C 1
ATOM 7180 O O . VAL A 1 927 ? 19.506 -16.272 -14.632 1.00 98.38 927 VAL A O 1
ATOM 7183 N N . THR A 1 928 ? 19.572 -17.491 -16.535 1.00 98.62 928 THR A N 1
ATOM 7184 C CA . THR A 1 928 ? 19.212 -16.428 -17.476 1.00 98.62 928 THR A CA 1
ATOM 7185 C C . THR A 1 928 ? 17.947 -16.688 -18.292 1.00 98.62 928 THR A C 1
ATOM 7187 O O . THR A 1 928 ? 17.538 -15.867 -19.118 1.00 98.62 928 THR A O 1
ATOM 7190 N N . GLY A 1 929 ? 17.285 -17.819 -18.055 1.00 98.69 929 GLY A N 1
ATOM 7191 C CA . GLY A 1 929 ? 16.090 -18.191 -18.787 1.00 98.69 929 GLY A CA 1
ATOM 7192 C C . GLY A 1 929 ? 16.412 -18.430 -20.258 1.00 98.69 929 GLY A C 1
ATOM 7193 O O . GLY A 1 929 ? 17.408 -19.067 -20.572 1.00 98.69 929 GLY A O 1
ATOM 7194 N N . VAL A 1 930 ? 15.583 -17.924 -21.177 1.00 98.62 930 VAL A N 1
ATOM 7195 C CA . VAL A 1 930 ? 15.892 -17.948 -22.623 1.00 98.62 930 VAL A CA 1
ATOM 7196 C C . VAL A 1 930 ? 16.901 -16.869 -23.057 1.00 98.62 930 VAL A C 1
ATOM 7198 O O . VAL A 1 930 ? 17.175 -16.741 -24.252 1.00 98.62 930 VAL A O 1
ATOM 7201 N N . GLY A 1 931 ? 17.414 -16.070 -22.116 1.00 98.50 931 GLY A N 1
ATOM 7202 C CA . GLY A 1 931 ? 18.355 -14.982 -22.360 1.00 98.50 931 GLY A CA 1
ATOM 7203 C C . GLY A 1 931 ? 17.702 -13.603 -22.508 1.00 98.50 931 GLY A C 1
ATOM 7204 O O . GLY A 1 931 ? 16.585 -13.377 -22.033 1.00 98.50 931 GLY A O 1
ATOM 7205 N N . SER A 1 932 ? 18.413 -12.663 -23.143 1.00 98.38 932 SER A N 1
ATOM 7206 C CA . SER A 1 932 ? 18.058 -11.235 -23.142 1.00 98.38 932 SER A CA 1
ATOM 7207 C C . SER A 1 932 ? 17.221 -10.777 -24.345 1.00 98.38 932 SER A C 1
ATOM 7209 O O . SER A 1 932 ? 17.409 -11.270 -25.457 1.00 98.38 932 SER A O 1
ATOM 7211 N N . PRO A 1 933 ? 16.241 -9.868 -24.184 1.00 98.12 933 PRO A N 1
ATOM 7212 C CA . PRO A 1 933 ? 15.283 -9.545 -25.243 1.00 98.12 933 PRO A CA 1
ATOM 7213 C C . PRO A 1 933 ? 15.921 -8.809 -26.431 1.00 98.12 933 PRO A C 1
ATOM 7215 O O . PRO A 1 933 ? 16.590 -7.796 -26.267 1.00 98.12 933 PRO A O 1
ATOM 7218 N N . LYS A 1 934 ? 15.627 -9.234 -27.668 1.00 98.00 934 LYS A N 1
ATOM 7219 C CA . LYS A 1 934 ? 15.988 -8.481 -28.885 1.00 98.00 934 LYS A CA 1
ATOM 7220 C C . LYS A 1 934 ? 14.742 -7.821 -29.460 1.00 98.00 934 LYS A C 1
ATOM 7222 O O . LYS A 1 934 ? 13.962 -8.484 -30.149 1.00 98.00 934 LYS A O 1
ATOM 7227 N N . TYR A 1 935 ? 14.578 -6.513 -29.256 1.00 97.81 935 TYR A N 1
ATOM 7228 C CA . TYR A 1 935 ? 13.351 -5.779 -29.605 1.00 97.81 935 TYR A CA 1
ATOM 7229 C C . TYR A 1 935 ? 12.882 -6.057 -31.043 1.00 97.81 935 TYR A C 1
ATOM 7231 O O . TYR A 1 935 ? 11.739 -6.435 -31.286 1.00 97.81 935 TYR A O 1
ATOM 7239 N N . SER A 1 936 ? 13.794 -5.978 -32.017 1.00 97.38 936 SER A N 1
ATOM 7240 C CA . SER A 1 936 ? 13.474 -6.218 -33.433 1.00 97.38 936 SER A CA 1
ATOM 7241 C C . SER A 1 936 ? 12.979 -7.637 -33.748 1.00 97.38 936 SER A C 1
ATOM 7243 O O . SER A 1 936 ? 12.208 -7.818 -34.692 1.00 97.38 936 SER A O 1
ATOM 7245 N N . GLN A 1 937 ? 13.411 -8.647 -32.991 1.00 98.25 937 GLN A N 1
ATOM 7246 C CA . GLN A 1 937 ? 12.961 -10.028 -33.167 1.00 98.25 937 GLN A CA 1
ATOM 7247 C C . GLN A 1 937 ? 11.679 -10.294 -32.381 1.00 98.25 937 GLN A C 1
ATOM 7249 O O . GLN A 1 937 ? 10.810 -10.995 -32.892 1.00 98.25 937 GLN A O 1
ATOM 7254 N N . LEU A 1 938 ? 11.506 -9.667 -31.213 1.00 98.31 938 LEU A N 1
ATOM 7255 C CA . LEU A 1 938 ? 10.237 -9.678 -30.485 1.00 98.31 938 LEU A CA 1
ATOM 7256 C C . LEU A 1 938 ? 9.107 -9.084 -31.331 1.00 98.31 938 LEU A C 1
ATOM 7258 O O . LEU A 1 938 ? 8.067 -9.721 -31.466 1.00 98.31 938 LEU A O 1
ATOM 7262 N N . ARG A 1 939 ? 9.338 -7.947 -32.006 1.00 97.81 939 ARG A N 1
ATOM 7263 C CA . ARG A 1 939 ? 8.388 -7.383 -32.984 1.00 97.81 939 ARG A CA 1
ATOM 7264 C C . ARG A 1 939 ? 7.952 -8.424 -34.015 1.00 97.81 939 ARG A C 1
ATOM 7266 O O . ARG A 1 939 ? 6.761 -8.671 -34.178 1.00 97.81 939 ARG A O 1
ATOM 7273 N N . LYS A 1 940 ? 8.906 -9.106 -34.657 1.00 97.31 940 LYS A N 1
ATOM 7274 C CA . LYS A 1 940 ? 8.599 -10.165 -35.636 1.00 97.31 940 LYS A CA 1
ATOM 7275 C C . LYS A 1 940 ? 7.833 -11.327 -35.007 1.00 97.31 940 LYS A C 1
ATOM 7277 O O . LYS A 1 940 ? 6.891 -11.824 -35.620 1.00 97.31 940 LYS A O 1
ATOM 7282 N N . ALA A 1 941 ? 8.215 -11.746 -33.801 1.00 95.88 941 ALA A N 1
ATOM 7283 C CA . ALA A 1 941 ? 7.581 -12.842 -33.073 1.00 95.88 941 ALA A CA 1
ATOM 7284 C C . ALA A 1 941 ? 6.099 -12.564 -32.777 1.00 95.88 941 ALA A C 1
ATOM 7286 O O . ALA A 1 941 ? 5.283 -13.484 -32.842 1.00 95.88 941 ALA A O 1
ATOM 7287 N N . VAL A 1 942 ? 5.742 -11.299 -32.533 1.00 95.44 942 VAL A N 1
ATOM 7288 C CA . VAL A 1 942 ? 4.358 -10.866 -32.271 1.00 95.44 942 VAL A CA 1
ATOM 7289 C C . VAL A 1 942 ? 3.626 -10.390 -33.535 1.00 95.44 942 VAL A C 1
ATOM 7291 O O . VAL A 1 942 ? 2.443 -10.045 -33.484 1.00 95.44 942 VAL A O 1
ATOM 7294 N N . GLY A 1 943 ? 4.282 -10.420 -34.700 1.00 93.44 943 GLY A N 1
ATOM 7295 C CA . GLY A 1 943 ? 3.705 -10.068 -36.002 1.00 93.44 943 GLY A CA 1
ATOM 7296 C C . GLY A 1 943 ? 3.641 -8.563 -36.290 1.00 93.44 943 GLY A C 1
ATOM 7297 O O . GLY A 1 943 ? 2.673 -8.104 -36.902 1.00 93.44 943 GLY A O 1
ATOM 7298 N N . LEU A 1 944 ? 4.627 -7.798 -35.813 1.00 93.38 944 LEU A N 1
ATOM 7299 C CA . LEU A 1 944 ? 4.819 -6.371 -36.095 1.00 93.38 944 LEU A CA 1
ATOM 7300 C C . LEU A 1 944 ? 5.779 -6.109 -37.258 1.00 93.38 944 LEU A C 1
ATOM 7302 O O . LEU A 1 944 ? 6.765 -6.860 -37.429 1.00 93.38 944 LEU A O 1
#

Organism: NCBI:txid135208

Sequence (944 aa):
MAGVSAIPPEIIEQILLELDPQDISPFTQTCRTYHTLINHPPDQHFWRQLYLLQPFDDPRQCISPLGYKVAPESIDWKCDLQRIIRARTIASEPSKCRPHEREEVLRTLLHMASYIPPAPSVFSEAISQNLLWLAATLRGGGLLDQELWEPFKEEIQLRAKLHTYFGLTPRDAKRVRKVEAKGYVYDMRHYTYANEFGPFLPDEEGMESGIGDGGRLVVNWVHVQALHHDVSMHLVNLEEDAPFEYAIFPMSLPYCQSIITEGVDMATERDWAGVEGLWHCAICFIDHRALLLYNNYNEGEPLDPSLFNDPDFDEVFRIIPVNFRILSTEHDPKHPDRPKIHFVGEVRDDHTMLGRAEVTDDNHVRWHFVSGEEGQSVWSGECVQIGSVRSSFGILGTWTTVFHDQHDPVVPHILEAARAYMSGGTPLLPAFPLVPNNMDGLHQKLYDVSTPGNPAYGQHLSKEEVEAFVAPSAETASAVSDFLKANSLLYETISPAGEWLGINLPVQQANSLFGADFGTFEDQLTGERCIRTLSYSTPPSLENRIDFVYPTVGFPVHVKGGPKAVKSGGDLPLSGALSVLALGTASSDCSKRFTPSCAQQLYGIPTAPATQSLNRLAVSGFIDQYASHLDLSAFLHEFRPDIANSTFSVERIDGGQNIELMSGLEASLDIQYTVGIASEVPTTFITVGDMNRDGISGFLDLVNYLLKQNTLPHVLTTSYGFNEGDLPYSVANNLCNAYAQLGARGVSVLFSSGDGGVSGSQSQQCTNFVPTFPSGCPFVTSVGATQNVNPEMAADFSSGGFSNYFQTAPYQRNAVNSYLSQIGSEYQGRFNRRGRAFPDLSAAGVDFEIIVGGRPMLVDGTSCSSPLTASIISLLNDELAGRGRSPLGFLNPLIYSRPEAFTDITAGDNPGCNTSGFSATAGWDPVTGVGSPKYSQLRKAVGL

pLDDT: mean 86.18, std 14.13, range [23.11, 98.88]